Protein AF-0000000085152258 (afdb_homodimer)

Solvent-accessible surface area (backbone atoms only — not comparable to full-atom values): 51748 Å² total; per-residue (Å²): 108,70,51,58,50,49,50,51,50,52,32,49,51,28,35,50,52,9,52,48,50,44,51,45,38,35,71,75,44,50,39,68,86,58,65,85,50,62,29,62,22,34,39,37,35,38,40,37,35,32,32,31,73,56,35,52,31,38,37,38,30,48,38,70,48,59,52,85,34,23,40,61,61,49,78,46,74,54,42,90,81,42,48,78,47,75,58,85,63,27,40,33,37,39,31,68,74,43,64,43,81,42,72,36,39,39,33,35,31,31,29,50,53,77,80,75,70,75,57,75,60,72,78,78,71,52,53,76,76,70,83,62,61,72,71,49,35,53,30,51,49,49,52,39,52,55,23,58,74,75,28,85,47,53,65,50,32,48,31,42,44,36,48,46,55,68,32,86,80,35,64,46,30,50,59,49,56,76,50,12,69,80,53,71,24,65,60,43,42,50,28,26,52,34,40,72,65,66,32,44,17,28,41,31,29,26,42,61,63,82,56,69,34,79,72,41,72,74,40,73,32,36,36,35,50,49,88,78,42,76,43,35,31,33,65,87,75,41,39,80,47,68,55,62,38,40,45,39,41,39,61,65,86,58,75,56,71,46,65,44,44,45,49,74,74,43,73,39,32,26,39,42,79,44,75,36,52,33,58,55,52,19,41,44,48,19,56,71,72,61,41,72,71,36,65,69,39,52,79,70,44,58,68,76,56,30,56,38,47,48,58,56,56,44,48,45,58,30,36,46,51,48,38,46,38,37,60,45,48,55,54,51,44,63,63,75,60,49,24,43,53,52,14,54,34,20,72,69,59,35,58,68,56,33,49,51,49,47,52,50,52,40,46,51,36,51,51,50,41,54,57,48,58,73,56,63,39,39,67,66,25,45,51,37,37,38,44,36,50,47,51,52,50,51,52,51,50,31,44,51,24,44,74,70,64,36,67,66,25,68,55,63,48,60,62,48,52,53,52,48,48,50,47,38,51,50,44,50,50,39,32,72,74,69,28,65,68,50,34,52,48,17,48,48,32,19,52,51,50,11,50,52,39,31,58,51,60,66,32,60,61,53,43,39,42,38,55,78,32,58,48,45,51,36,33,52,40,25,52,33,50,53,54,17,58,54,82,70,86,26,54,49,53,48,60,68,43,40,67,67,64,55,74,108,108,69,54,55,50,50,50,51,50,53,32,49,51,26,36,50,52,9,53,49,50,45,50,46,37,34,70,74,42,50,40,69,85,58,67,85,51,62,29,62,23,34,38,37,36,39,41,37,34,32,33,32,72,56,35,50,30,38,37,38,32,48,37,70,48,59,54,86,34,24,40,62,62,48,79,46,74,54,44,90,81,44,48,78,47,75,60,87,63,26,40,34,38,38,32,69,74,44,63,42,82,43,72,36,38,39,33,33,30,30,30,51,51,77,81,78,70,72,61,75,59,73,80,78,71,53,52,75,75,70,84,63,62,71,71,50,33,54,28,51,48,49,51,42,51,54,23,58,73,75,28,83,48,54,66,51,31,49,31,44,43,34,49,46,55,68,32,86,81,35,63,48,30,49,58,48,57,75,49,13,68,81,52,71,24,66,61,44,42,50,28,26,51,33,39,72,66,67,32,48,18,26,41,32,29,25,40,62,63,82,56,70,33,80,71,38,70,75,39,72,33,35,36,34,52,51,87,78,41,78,43,35,31,34,66,89,76,44,38,80,46,68,54,62,37,41,45,38,41,40,62,66,88,58,74,56,72,45,66,44,42,46,47,74,74,44,74,40,32,25,40,41,78,45,74,35,51,33,58,57,51,19,42,44,48,20,55,71,70,60,42,72,70,38,65,68,38,52,80,71,43,59,70,77,54,30,58,40,47,49,57,55,55,46,47,45,55,30,37,47,49,47,37,45,38,38,60,46,49,55,53,50,45,65,63,75,59,50,24,42,53,50,14,53,35,20,72,69,58,35,60,68,56,32,50,50,49,45,52,50,52,42,47,51,35,51,51,50,42,53,56,47,59,72,54,63,41,40,68,66,24,46,52,36,38,38,45,35,51,47,49,52,50,51,52,52,52,31,44,50,25,44,73,70,65,36,64,67,24,67,53,65,48,60,62,48,52,54,52,50,49,49,47,37,51,49,44,51,51,40,32,71,73,68,29,66,69,52,34,52,49,17,49,49,31,20,52,51,51,12,52,52,39,30,57,50,61,66,31,60,60,52,43,39,42,39,55,77,32,59,48,45,52,37,33,52,42,24,52,31,51,54,56,16,58,53,83,71,84,26,54,50,53,47,59,67,44,40,68,67,64,54,76,108

Organism: Desulfotalea psychrophila (strain LSv54 / DSM 12343) (NCBI:txid177439)

InterPro domains:
  IPR025838 Inactive transglutaminase fused to 7 transmembrane helices [PF14400] (24-179)
  IPR025840 7 transmembrane helices usually fused to an inactive transglutaminase [PF14402] (255-500)

Radius of gyration: 39.7 Å; Cα contacts (8 Å, |Δi|>4): 1817; chains: 2; bounding box: 109×107×76 Å

Nearest PDB structures (foldseek):
  7rwb-assembly1_M  TM=5.433E-01  e=1.575E-01  Mus musculus
  4mdr-assembly1_A  TM=5.271E-01  e=7.559E-01  Homo sapiens
  6yae-assembly1_M  TM=4.315E-01  e=4.273E-01  Rattus norvegicus
  3l81-assembly1_A  TM=4.468E-01  e=6.250E-01  Homo sapiens
  6qh7-assembly1_M  TM=3.822E-01  e=4.075E-01  Rattus norvegicus

Structure (mmCIF, N/CA/C/O backbone):
data_AF-0000000085152258-model_v1
#
loop_
_entity.id
_entity.type
_entity.pdbx_description
1 polymer 'Gonadoliberin III-related protein'
#
loop_
_atom_site.group_PDB
_atom_site.id
_atom_site.type_symbol
_atom_site.label_atom_id
_atom_site.label_alt_id
_atom_site.label_comp_id
_atom_site.label_asym_id
_atom_site.label_entity_id
_atom_site.label_seq_id
_atom_site.pdbx_PDB_ins_code
_atom_site.Cartn_x
_atom_site.Cartn_y
_atom_site.Cartn_z
_atom_site.occupancy
_atom_site.B_iso_or_equiv
_atom_site.auth_seq_id
_atom_site.auth_comp_id
_atom_site.auth_asym_id
_atom_site.auth_atom_id
_atom_site.pdbx_PDB_model_num
ATOM 1 N N . MET A 1 1 ? -36.594 -30 -16.328 1 59.84 1 MET A N 1
ATOM 2 C CA . MET A 1 1 ? -35.656 -30.859 -17.031 1 59.84 1 MET A CA 1
ATOM 3 C C . MET A 1 1 ? -34.656 -30.031 -17.828 1 59.84 1 MET A C 1
ATOM 5 O O . MET A 1 1 ? -33.438 -30.281 -17.734 1 59.84 1 MET A O 1
ATOM 9 N N . LYS A 1 2 ? -35.219 -28.969 -18.453 1 76.12 2 LYS A N 1
ATOM 10 C CA . LYS A 1 2 ? -34.344 -28.125 -19.281 1 76.12 2 LYS A CA 1
ATOM 11 C C . LYS A 1 2 ? -33.375 -27.328 -18.422 1 76.12 2 LYS A C 1
ATOM 13 O O . LYS A 1 2 ? -32.188 -27.188 -18.766 1 76.12 2 LYS A O 1
ATOM 18 N N . GLN A 1 3 ? -33.906 -27 -17.281 1 83 3 GLN A N 1
ATOM 19 C CA . GLN A 1 3 ? -33.062 -26.203 -16.391 1 83 3 GLN A CA 1
ATOM 20 C C . GLN A 1 3 ? -31.969 -27.062 -15.781 1 83 3 GLN A C 1
ATOM 22 O O . GLN A 1 3 ? -30.828 -26.609 -15.625 1 83 3 GLN A O 1
ATOM 27 N N . GLN A 1 4 ? -32.25 -28.234 -15.562 1 86.06 4 GLN A N 1
ATOM 28 C CA . GLN A 1 4 ? -31.266 -29.125 -14.945 1 86.06 4 GLN A CA 1
ATOM 29 C C . GLN A 1 4 ? -30.156 -29.484 -15.93 1 86.06 4 GLN A C 1
ATOM 31 O O . GLN A 1 4 ? -28.984 -29.578 -15.547 1 86.06 4 GLN A O 1
ATOM 36 N N . ILE A 1 5 ? -30.594 -29.672 -17.125 1 89.31 5 ILE A N 1
ATOM 37 C CA . ILE A 1 5 ? -29.609 -29.984 -18.156 1 89.31 5 ILE A CA 1
ATOM 38 C C . ILE A 1 5 ? -28.688 -28.797 -18.375 1 89.31 5 ILE A C 1
ATOM 40 O O . ILE A 1 5 ? -27.484 -28.953 -18.562 1 89.31 5 ILE A O 1
ATOM 44 N N . GLN A 1 6 ? -29.328 -27.672 -18.391 1 90.06 6 GLN A N 1
ATOM 45 C CA . GLN A 1 6 ? -28.547 -26.453 -18.562 1 90.06 6 GLN A CA 1
ATOM 46 C C . GLN A 1 6 ? -27.516 -26.297 -17.438 1 90.06 6 GLN A C 1
ATOM 48 O O . GLN A 1 6 ? -26.375 -25.922 -17.688 1 90.06 6 GLN A O 1
ATOM 53 N N . ILE A 1 7 ? -27.906 -26.578 -16.25 1 92.19 7 ILE A N 1
ATOM 54 C CA . ILE A 1 7 ? -27.016 -26.484 -15.102 1 92.19 7 ILE A CA 1
ATOM 55 C C . ILE A 1 7 ? -25.875 -27.484 -15.25 1 92.19 7 ILE A C 1
ATOM 57 O O . ILE A 1 7 ? -24.703 -27.141 -15.023 1 92.19 7 ILE A O 1
ATOM 61 N N . ILE A 1 8 ? -26.188 -28.656 -15.703 1 92.38 8 ILE A N 1
ATOM 62 C CA . ILE A 1 8 ? -25.172 -29.703 -15.836 1 92.38 8 ILE A CA 1
ATOM 63 C C . ILE A 1 8 ? -24.172 -29.328 -16.922 1 92.38 8 ILE A C 1
ATOM 65 O O . ILE A 1 8 ? -22.969 -29.562 -16.766 1 92.38 8 ILE A O 1
ATOM 69 N N . VAL A 1 9 ? -24.656 -28.75 -17.938 1 93.44 9 VAL A N 1
ATOM 70 C CA . VAL A 1 9 ? -23.781 -28.344 -19.031 1 93.44 9 VAL A CA 1
ATOM 71 C C . VAL A 1 9 ? -22.859 -27.219 -18.578 1 93.44 9 VAL A C 1
ATOM 73 O O . VAL A 1 9 ? -21.656 -27.234 -18.844 1 93.44 9 VAL A O 1
ATOM 76 N N . ILE A 1 10 ? -23.469 -26.234 -17.906 1 93.88 10 ILE A N 1
ATOM 77 C CA . ILE A 1 10 ? -22.688 -25.125 -17.406 1 93.88 10 ILE A CA 1
ATOM 78 C C . ILE A 1 10 ? -21.609 -25.625 -16.453 1 93.88 10 ILE A C 1
ATOM 80 O O . ILE A 1 10 ? -20.438 -25.234 -16.562 1 93.88 10 ILE A O 1
ATOM 84 N N . VAL A 1 11 ? -21.953 -26.516 -15.578 1 95.06 11 VAL A N 1
ATOM 85 C CA . VAL A 1 11 ? -21.047 -27.062 -14.586 1 95.06 11 VAL A CA 1
ATOM 86 C C . VAL A 1 11 ? -19.938 -27.844 -15.289 1 95.06 11 VAL A C 1
ATOM 88 O O . VAL A 1 11 ? -18.75 -27.703 -14.953 1 95.06 11 VAL A O 1
ATOM 91 N N . ALA A 1 12 ? -20.312 -28.625 -16.266 1 95.94 12 ALA A N 1
ATOM 92 C CA . ALA A 1 12 ? -19.344 -29.438 -17 1 95.94 12 ALA A CA 1
ATOM 93 C C . ALA A 1 12 ? -18.344 -28.547 -17.734 1 95.94 12 ALA A C 1
ATOM 95 O O . ALA A 1 12 ? -17.141 -28.828 -17.734 1 95.94 12 ALA A O 1
ATOM 96 N N . VAL A 1 13 ? -18.875 -27.516 -18.328 1 96.25 13 VAL A N 1
ATOM 97 C CA . VAL A 1 13 ? -18.016 -26.609 -19.078 1 96.25 13 VAL A CA 1
ATOM 98 C C . VAL A 1 13 ? -17.047 -25.922 -18.125 1 96.25 13 VAL A C 1
ATOM 100 O O . VAL A 1 13 ? -15.852 -25.797 -18.438 1 96.25 13 VAL A O 1
ATOM 103 N N . LEU A 1 14 ? -17.516 -25.484 -17.016 1 96.19 14 LEU A N 1
ATOM 104 C CA . LEU A 1 14 ? -16.688 -24.781 -16.047 1 96.19 14 LEU A CA 1
ATOM 105 C C . LEU A 1 14 ? -15.594 -25.719 -15.5 1 96.19 14 LEU A C 1
ATOM 107 O O . LEU A 1 14 ? -14.438 -25.312 -15.391 1 96.19 14 LEU A O 1
ATOM 111 N N . VAL A 1 15 ? -15.938 -26.938 -15.25 1 96.81 15 VAL A N 1
ATOM 112 C CA . VAL A 1 15 ? -15 -27.906 -14.68 1 96.81 15 VAL A CA 1
ATOM 113 C C . VAL A 1 15 ? -13.945 -28.266 -15.727 1 96.81 15 VAL A C 1
ATOM 115 O O . VAL A 1 15 ? -12.75 -28.312 -15.43 1 96.81 15 VAL A O 1
ATOM 118 N N . VAL A 1 16 ? -14.383 -28.484 -16.953 1 96.56 16 VAL A N 1
ATOM 119 C CA . VAL A 1 16 ? -13.469 -28.875 -18.031 1 96.56 16 VAL A CA 1
ATOM 120 C C . VAL A 1 16 ? -12.5 -27.734 -18.328 1 96.56 16 VAL A C 1
ATOM 122 O O . VAL A 1 16 ? -11.305 -27.953 -18.5 1 96.56 16 VAL A O 1
ATOM 125 N N . LEU A 1 17 ? -13.039 -26.531 -18.297 1 95.12 17 LEU A N 1
ATOM 126 C CA . LEU A 1 17 ? -12.18 -25.391 -18.562 1 95.12 17 LEU A CA 1
ATOM 127 C C . LEU A 1 17 ? -11.219 -25.141 -17.406 1 95.12 17 LEU A C 1
ATOM 129 O O . LEU A 1 17 ? -10.031 -24.875 -17.625 1 95.12 17 LEU A O 1
ATOM 133 N N . GLY A 1 18 ? -11.695 -25.203 -16.156 1 95 18 GLY A N 1
ATOM 134 C CA . GLY A 1 18 ? -10.852 -24.984 -14.992 1 95 18 GLY A CA 1
ATOM 135 C C . GLY A 1 18 ? -9.789 -26.047 -14.812 1 95 18 GLY A C 1
ATOM 136 O O . GLY A 1 18 ? -8.602 -25.734 -14.695 1 95 18 GLY A O 1
ATOM 137 N N . VAL A 1 19 ? -10.18 -27.297 -14.852 1 95.5 19 VAL A N 1
ATOM 138 C CA . VAL A 1 19 ? -9.258 -28.422 -14.664 1 95.5 19 VAL A CA 1
ATOM 139 C C . VAL A 1 19 ? -8.359 -28.547 -15.883 1 95.5 19 VAL A C 1
ATOM 141 O O . VAL A 1 19 ? -7.164 -28.828 -15.75 1 95.5 19 VAL A O 1
ATOM 144 N N . GLY A 1 20 ? -8.914 -28.406 -17.078 1 94.19 20 GLY A N 1
ATOM 145 C CA . GLY A 1 20 ? -8.117 -28.469 -18.281 1 94.19 20 GLY A CA 1
ATOM 146 C C . GLY A 1 20 ? -7 -27.453 -18.328 1 94.19 20 GLY A C 1
ATOM 147 O O . GLY A 1 20 ? -5.859 -27.781 -18.672 1 94.19 20 GLY A O 1
ATOM 148 N N . ALA A 1 21 ? -7.352 -26.219 -17.969 1 91.5 21 ALA A N 1
ATOM 149 C CA . ALA A 1 21 ? -6.344 -25.172 -17.938 1 91.5 21 ALA A CA 1
ATOM 150 C C . ALA A 1 21 ? -5.277 -25.453 -16.891 1 91.5 21 ALA A C 1
ATOM 152 O O . ALA A 1 21 ? -4.098 -25.172 -17.094 1 91.5 21 ALA A O 1
ATOM 153 N N . THR A 1 22 ? -5.652 -25.953 -15.758 1 92.19 22 THR A N 1
ATOM 154 C CA . THR A 1 22 ? -4.723 -26.281 -14.688 1 92.19 22 THR A CA 1
ATOM 155 C C . THR A 1 22 ? -3.74 -27.359 -15.125 1 92.19 22 THR A C 1
ATOM 157 O O . THR A 1 22 ? -2.539 -27.25 -14.875 1 92.19 22 THR A O 1
ATOM 160 N N . ILE A 1 23 ? -4.258 -28.344 -15.781 1 91.88 23 ILE A N 1
ATOM 161 C CA . ILE A 1 23 ? -3.422 -29.438 -16.266 1 91.88 23 ILE A CA 1
ATOM 162 C C . ILE A 1 23 ? -2.443 -28.906 -17.312 1 91.88 23 ILE A C 1
ATOM 164 O O . ILE A 1 23 ? -1.266 -29.281 -17.312 1 91.88 23 ILE A O 1
ATOM 168 N N . TYR A 1 24 ? -2.902 -28.078 -18.141 1 85.81 24 TYR A N 1
ATOM 169 C CA . TYR A 1 24 ? -2.045 -27.484 -19.172 1 85.81 24 TYR A CA 1
ATOM 170 C C . TYR A 1 24 ? -0.911 -26.688 -18.531 1 85.81 24 TYR A C 1
ATOM 172 O O . TYR A 1 24 ? 0.246 -26.812 -18.938 1 85.81 24 TYR A O 1
ATOM 180 N N . LYS A 1 25 ? -1.236 -25.891 -17.547 1 85.88 25 LYS A N 1
ATOM 181 C CA . LYS A 1 25 ? -0.233 -25.062 -16.875 1 85.88 25 LYS A CA 1
ATOM 182 C C . LYS A 1 25 ? 0.783 -25.938 -16.141 1 85.88 25 LYS A C 1
ATOM 184 O O . LYS A 1 25 ? 1.971 -25.594 -16.094 1 85.88 25 LYS A O 1
ATOM 189 N N . HIS A 1 26 ? 0.287 -26.906 -15.555 1 85.5 26 HIS A N 1
ATOM 190 C CA . HIS A 1 26 ? 1.163 -27.781 -14.781 1 85.5 26 HIS A CA 1
ATOM 191 C C . HIS A 1 26 ? 2.107 -28.562 -15.688 1 85.5 26 HIS A C 1
ATOM 193 O O . HIS A 1 26 ? 3.307 -28.641 -15.414 1 85.5 26 HIS A O 1
ATOM 199 N N . ILE A 1 27 ? 1.617 -29.062 -16.766 1 82.56 27 ILE A N 1
ATOM 200 C CA . ILE A 1 27 ? 2.4 -29.953 -17.609 1 82.56 27 ILE A CA 1
ATOM 201 C C . ILE A 1 27 ? 3.219 -29.125 -18.609 1 82.56 27 ILE A C 1
ATOM 203 O O . ILE A 1 27 ? 4.41 -29.375 -18.797 1 82.56 27 ILE A O 1
ATOM 207 N N . GLU A 1 28 ? 2.574 -28.141 -19.219 1 76.44 28 GLU A N 1
ATOM 208 C CA . GLU A 1 28 ? 3.244 -27.406 -20.281 1 76.44 28 GLU A CA 1
ATOM 209 C C . GLU A 1 28 ? 4.074 -26.25 -19.719 1 76.44 28 GLU A C 1
ATOM 211 O O . GLU A 1 28 ? 5.172 -25.969 -20.219 1 76.44 28 GLU A O 1
ATOM 216 N N . LEU A 1 29 ? 3.549 -25.609 -18.719 1 76.25 29 LEU A N 1
ATOM 217 C CA . LEU A 1 29 ? 4.234 -24.406 -18.234 1 76.25 29 LEU A CA 1
ATOM 218 C C . LEU A 1 29 ? 5.043 -24.719 -16.984 1 76.25 29 LEU A C 1
ATOM 220 O O . LEU A 1 29 ? 5.883 -23.906 -16.578 1 76.25 29 LEU A O 1
ATOM 224 N N . GLY A 1 30 ? 4.77 -25.812 -16.328 1 75.5 30 GLY A N 1
ATOM 225 C CA . GLY A 1 30 ? 5.633 -26.266 -15.25 1 75.5 30 GLY A CA 1
ATOM 226 C C . GLY A 1 30 ? 5.242 -25.719 -13.898 1 75.5 30 GLY A C 1
ATOM 227 O O . GLY A 1 30 ? 6.059 -25.688 -12.977 1 75.5 30 GLY A O 1
ATOM 228 N N . PHE A 1 31 ? 4.043 -25.219 -13.766 1 81.94 31 PHE A N 1
ATOM 229 C CA . PHE A 1 31 ? 3.604 -24.734 -12.461 1 81.94 31 PHE A CA 1
ATOM 230 C C . PHE A 1 31 ? 3.4 -25.891 -11.5 1 81.94 31 PHE A C 1
ATOM 232 O O . PHE A 1 31 ? 2.762 -26.891 -11.844 1 81.94 31 PHE A O 1
ATOM 239 N N . PRO A 1 32 ? 3.951 -25.781 -10.305 1 83.38 32 PRO A N 1
ATOM 240 C CA . PRO A 1 32 ? 3.801 -26.875 -9.344 1 83.38 32 PRO A CA 1
ATOM 241 C C . PRO A 1 32 ? 2.412 -26.922 -8.711 1 83.38 32 PRO A C 1
ATOM 243 O O . PRO A 1 32 ? 1.816 -25.875 -8.453 1 83.38 32 PRO A O 1
ATOM 246 N N . LEU A 1 33 ? 1.928 -28.062 -8.414 1 86.25 33 LEU A N 1
ATOM 247 C CA . LEU A 1 33 ? 0.638 -28.219 -7.75 1 86.25 33 LEU A CA 1
ATOM 248 C C . LEU A 1 33 ? 0.786 -28.109 -6.234 1 86.25 33 LEU A C 1
ATOM 250 O O . LEU A 1 33 ? -0.181 -27.812 -5.531 1 86.25 33 LEU A O 1
ATOM 254 N N . LEU A 1 34 ? 1.977 -28.328 -5.766 1 83.25 34 LEU A N 1
ATOM 255 C CA . LEU A 1 34 ? 2.238 -28.266 -4.328 1 83.25 34 LEU A CA 1
ATOM 256 C C . LEU A 1 34 ? 3.084 -27.047 -3.986 1 83.25 34 LEU A C 1
ATOM 258 O O . LEU A 1 34 ? 3.971 -26.656 -4.754 1 83.25 34 LEU A O 1
ATOM 262 N N . PRO A 1 35 ? 2.691 -26.438 -2.785 1 80 35 PRO A N 1
ATOM 263 C CA . PRO A 1 35 ? 3.445 -25.234 -2.385 1 80 35 PRO A CA 1
ATOM 264 C C . PRO A 1 35 ? 4.871 -25.562 -1.943 1 80 35 PRO A C 1
ATOM 266 O O . PRO A 1 35 ? 5.141 -26.688 -1.488 1 80 35 PRO A O 1
ATOM 269 N N . GLY A 1 36 ? 5.789 -24.531 -1.918 1 67.19 36 GLY A N 1
ATOM 270 C CA . GLY A 1 36 ? 7.113 -24.609 -1.326 1 67.19 36 GLY A CA 1
ATOM 271 C C . GLY A 1 36 ? 8.148 -25.219 -2.256 1 67.19 36 GLY A C 1
ATOM 272 O O . GLY A 1 36 ? 9.297 -25.422 -1.866 1 67.19 36 GLY A O 1
ATOM 273 N N . LYS A 1 37 ? 7.668 -25.547 -3.385 1 66.81 37 LYS A N 1
ATOM 274 C CA . LYS A 1 37 ? 8.688 -26.078 -4.293 1 66.81 37 LYS A CA 1
ATOM 275 C C . LYS A 1 37 ? 9.633 -24.969 -4.758 1 66.81 37 LYS A C 1
ATOM 277 O O . LYS A 1 37 ? 9.188 -23.891 -5.152 1 66.81 37 LYS A O 1
ATOM 282 N N . LYS A 1 38 ? 10.688 -25.047 -4.129 1 63.34 38 LYS A N 1
ATOM 283 C CA . LYS A 1 38 ? 11.719 -24.094 -4.516 1 63.34 38 LYS A CA 1
ATOM 284 C C . LYS A 1 38 ? 12.617 -24.656 -5.605 1 63.34 38 LYS A C 1
ATOM 286 O O . LYS A 1 38 ? 12.75 -25.875 -5.734 1 63.34 38 LYS A O 1
ATOM 291 N N . GLU A 1 39 ? 12.867 -23.828 -6.5 1 64.75 39 GLU A N 1
ATOM 292 C CA . GLU A 1 39 ? 13.82 -24.203 -7.535 1 64.75 39 GLU A CA 1
ATOM 293 C C . GLU A 1 39 ? 15.164 -23.516 -7.332 1 64.75 39 GLU A C 1
ATOM 295 O O . GLU A 1 39 ? 15.219 -22.391 -6.82 1 64.75 39 GLU A O 1
ATOM 300 N N . MET A 1 40 ? 16.141 -24.328 -7.488 1 65.62 40 MET A N 1
ATOM 301 C CA . MET A 1 40 ? 17.484 -23.75 -7.406 1 65.62 40 MET A CA 1
ATOM 302 C C . MET A 1 40 ? 17.672 -22.703 -8.492 1 65.62 40 MET A C 1
ATOM 304 O O . MET A 1 40 ? 17.281 -22.891 -9.641 1 65.62 40 MET A O 1
ATOM 308 N N . ALA A 1 41 ? 17.906 -21.5 -7.93 1 72.31 41 ALA A N 1
ATOM 309 C CA . ALA A 1 41 ? 18.203 -20.438 -8.875 1 72.31 41 ALA A CA 1
ATOM 310 C C . ALA A 1 41 ? 19.594 -19.875 -8.648 1 72.31 41 ALA A C 1
ATOM 312 O O . ALA A 1 41 ? 20.094 -19.859 -7.52 1 72.31 41 ALA A O 1
ATOM 313 N N . TRP A 1 42 ? 20.328 -19.594 -9.812 1 76.12 42 TRP A N 1
ATOM 314 C CA . TRP A 1 42 ? 21.672 -19.016 -9.758 1 76.12 42 TRP A CA 1
ATOM 315 C C . TRP A 1 42 ? 21.672 -17.594 -10.289 1 76.12 42 TRP A C 1
ATOM 317 O O . TRP A 1 42 ? 21.109 -17.328 -11.359 1 76.12 42 TRP A O 1
ATOM 327 N N . THR A 1 43 ? 22 -16.688 -9.484 1 76.69 43 THR A N 1
ATOM 328 C CA . THR A 1 43 ? 22.219 -15.336 -9.969 1 76.69 43 THR A CA 1
ATOM 329 C C . THR A 1 43 ? 23.672 -15.164 -10.43 1 76.69 43 THR A C 1
ATOM 331 O O . THR A 1 43 ? 24.609 -15.398 -9.656 1 76.69 43 THR A O 1
ATOM 334 N N . VAL A 1 44 ? 23.859 -14.875 -11.703 1 82.19 44 VAL A N 1
ATOM 335 C CA . VAL A 1 44 ? 25.172 -14.656 -12.273 1 82.19 44 VAL A CA 1
ATOM 336 C C . VAL A 1 44 ? 25.375 -13.172 -12.578 1 82.19 44 VAL A C 1
ATOM 338 O O . VAL A 1 44 ? 24.562 -12.57 -13.281 1 82.19 44 VAL A O 1
ATOM 341 N N . GLU A 1 45 ? 26.375 -12.625 -11.977 1 81.81 45 GLU A N 1
ATOM 342 C CA . GLU A 1 45 ? 26.703 -11.227 -12.227 1 81.81 45 GLU A CA 1
ATOM 343 C C . GLU A 1 45 ? 27.984 -11.094 -13.039 1 81.81 45 GLU A C 1
ATOM 345 O O . GLU A 1 45 ? 29.016 -11.656 -12.672 1 81.81 45 GLU A O 1
ATOM 350 N N . ALA A 1 46 ? 27.875 -10.453 -14.156 1 85.25 46 ALA A N 1
ATOM 351 C CA . ALA A 1 46 ? 29.047 -10.086 -14.953 1 85.25 46 ALA A CA 1
ATOM 352 C C . ALA A 1 46 ? 29.5 -8.672 -14.617 1 85.25 46 ALA A C 1
ATOM 354 O O . ALA A 1 46 ? 28.75 -7.711 -14.781 1 85.25 46 ALA A O 1
ATOM 355 N N . THR A 1 47 ? 30.703 -8.578 -14.117 1 83.38 47 THR A N 1
ATOM 356 C CA . THR A 1 47 ? 31.297 -7.281 -13.828 1 83.38 47 THR A CA 1
ATOM 357 C C . THR A 1 47 ? 32.25 -6.875 -14.938 1 83.38 47 THR A C 1
ATOM 359 O O . THR A 1 47 ? 33.281 -7.527 -15.156 1 83.38 47 THR A O 1
ATOM 362 N N . ILE A 1 48 ? 31.922 -5.844 -15.586 1 87.44 48 ILE A N 1
ATOM 363 C CA . ILE A 1 48 ? 32.719 -5.328 -16.688 1 87.44 48 ILE A CA 1
ATOM 364 C C . ILE A 1 48 ? 33.469 -4.082 -16.219 1 87.44 48 ILE A C 1
ATOM 366 O O . ILE A 1 48 ? 32.875 -3.113 -15.766 1 87.44 48 ILE A O 1
ATOM 370 N N . SER A 1 49 ? 34.812 -4.176 -16.297 1 86.5 49 SER A N 1
ATOM 371 C CA . SER A 1 49 ? 35.656 -3.031 -15.953 1 86.5 49 SER A CA 1
ATOM 372 C C . SER A 1 49 ? 36.5 -2.584 -17.141 1 86.5 49 SER A C 1
ATOM 374 O O . SER A 1 49 ? 36.969 -3.414 -17.906 1 86.5 49 SER A O 1
ATOM 376 N N . PHE A 1 50 ? 36.531 -1.296 -17.344 1 87.62 50 PHE A N 1
ATOM 377 C CA . PHE A 1 50 ? 37.312 -0.729 -18.422 1 87.62 50 PHE A CA 1
ATOM 378 C C . PHE A 1 50 ? 37.656 0.734 -18.141 1 87.62 50 PHE A C 1
ATOM 380 O O . PHE A 1 50 ? 37.188 1.302 -17.156 1 87.62 50 PHE A O 1
ATOM 387 N N . ILE A 1 51 ? 38.531 1.189 -18.891 1 89.69 51 ILE A N 1
ATOM 388 C CA . ILE A 1 51 ? 38.906 2.596 -18.797 1 89.69 51 ILE A CA 1
ATOM 389 C C . ILE A 1 51 ? 38.406 3.35 -20.031 1 89.69 51 ILE A C 1
ATOM 391 O O . ILE A 1 51 ? 38.781 3.027 -21.156 1 89.69 51 ILE A O 1
ATOM 395 N N . ALA A 1 52 ? 37.594 4.34 -19.797 1 89.75 52 ALA A N 1
ATOM 396 C CA . ALA A 1 52 ? 37.031 5.121 -20.891 1 89.75 52 ALA A CA 1
ATOM 397 C C . ALA A 1 52 ? 37.969 6.234 -21.328 1 89.75 52 ALA A C 1
ATOM 399 O O . ALA A 1 52 ? 38.625 6.852 -20.5 1 89.75 52 ALA A O 1
ATOM 400 N N . ASP A 1 53 ? 37.969 6.562 -22.578 1 86.88 53 ASP A N 1
ATOM 401 C CA . ASP A 1 53 ? 38.906 7.48 -23.188 1 86.88 53 ASP A CA 1
ATOM 402 C C . ASP A 1 53 ? 38.375 8.906 -23.203 1 86.88 53 ASP A C 1
ATOM 404 O O . ASP A 1 53 ? 39.031 9.82 -23.688 1 86.88 53 ASP A O 1
ATOM 408 N N . GLY A 1 54 ? 37.281 9.195 -22.688 1 84.44 54 GLY A N 1
ATOM 409 C CA . GLY A 1 54 ? 36.75 10.547 -22.672 1 84.44 54 GLY A CA 1
ATOM 410 C C . GLY A 1 54 ? 35.781 10.82 -23.797 1 84.44 54 GLY A C 1
ATOM 411 O O . GLY A 1 54 ? 35.438 11.969 -24.078 1 84.44 54 GLY A O 1
ATOM 412 N N . GLY A 1 55 ? 35.438 9.906 -24.547 1 83 55 GLY A N 1
ATOM 413 C CA . GLY A 1 55 ? 34.438 10.016 -25.609 1 83 55 GLY A CA 1
ATOM 414 C C . GLY A 1 55 ? 33.281 9.047 -25.469 1 83 55 GLY A C 1
ATOM 415 O O . GLY A 1 55 ? 33 8.578 -24.359 1 83 55 GLY A O 1
ATOM 416 N N . PRO A 1 56 ? 32.594 9 -26.672 1 89 56 PRO A N 1
ATOM 417 C CA . PRO A 1 56 ? 31.516 8.023 -26.672 1 89 56 PRO A CA 1
ATOM 418 C C . PRO A 1 56 ? 32 6.59 -26.453 1 89 56 PRO A C 1
ATOM 420 O O . PRO A 1 56 ? 33.062 6.207 -26.969 1 89 56 PRO A O 1
ATOM 423 N N . VAL A 1 57 ? 31.312 5.895 -25.609 1 89.38 57 VAL A N 1
ATOM 424 C CA . VAL A 1 57 ? 31.688 4.523 -25.281 1 89.38 57 VAL A CA 1
ATOM 425 C C . VAL A 1 57 ? 30.531 3.576 -25.609 1 89.38 57 VAL A C 1
ATOM 427 O O . VAL A 1 57 ? 29.375 3.912 -25.391 1 89.38 57 VAL A O 1
ATOM 430 N N . GLN A 1 58 ? 30.859 2.484 -26.266 1 90.44 58 GLN A N 1
ATOM 431 C CA . GLN A 1 58 ? 29.906 1.398 -26.5 1 90.44 58 GLN A CA 1
ATOM 432 C C . GLN A 1 58 ? 30.484 0.061 -26.047 1 90.44 58 GLN A C 1
ATOM 434 O O . GLN A 1 58 ? 31.578 -0.323 -26.453 1 90.44 58 GLN A O 1
ATOM 439 N N . ILE A 1 59 ? 29.719 -0.482 -25.203 1 89.19 59 ILE A N 1
ATOM 440 C CA . ILE A 1 59 ? 30.141 -1.781 -24.688 1 89.19 59 ILE A CA 1
ATOM 441 C C . ILE A 1 59 ? 29.109 -2.844 -25.078 1 89.19 59 ILE A C 1
ATOM 443 O O . ILE A 1 59 ? 27.906 -2.619 -24.969 1 89.19 59 ILE A O 1
ATOM 447 N N . SER A 1 60 ? 29.609 -3.938 -25.625 1 88.56 60 SER A N 1
ATOM 448 C CA . SER A 1 60 ? 28.75 -5.062 -26 1 88.56 60 SER A CA 1
ATOM 449 C C . SER A 1 60 ? 29.25 -6.363 -25.375 1 88.56 60 SER A C 1
ATOM 451 O O . SER A 1 60 ? 30.422 -6.703 -25.484 1 88.56 60 SER A O 1
ATOM 453 N N . VAL A 1 61 ? 28.328 -7.031 -24.688 1 87.5 61 VAL A N 1
ATOM 454 C CA . VAL A 1 61 ? 28.688 -8.281 -24.031 1 87.5 61 VAL A CA 1
ATOM 455 C C . VAL A 1 61 ? 27.688 -9.367 -24.391 1 87.5 61 VAL A C 1
ATOM 457 O O . VAL A 1 61 ? 26.484 -9.094 -24.516 1 87.5 61 VAL A O 1
ATOM 460 N N . ASN A 1 62 ? 28.234 -10.539 -24.5 1 86.31 62 ASN A N 1
ATOM 461 C CA . ASN A 1 62 ? 27.344 -11.68 -24.719 1 86.31 62 ASN A CA 1
ATOM 462 C C . ASN A 1 62 ? 26.5 -11.969 -23.484 1 86.31 62 ASN A C 1
ATOM 464 O O . ASN A 1 62 ? 27 -11.914 -22.359 1 86.31 62 ASN A O 1
ATOM 468 N N . THR A 1 63 ? 25.25 -12.211 -23.719 1 84.69 63 THR A N 1
ATOM 469 C CA . THR A 1 63 ? 24.375 -12.633 -22.641 1 84.69 63 THR A CA 1
ATOM 470 C C . THR A 1 63 ? 24.312 -14.156 -22.562 1 84.69 63 THR A C 1
ATOM 472 O O . THR A 1 63 ? 24.578 -14.844 -23.547 1 84.69 63 THR A O 1
ATOM 475 N N . PRO A 1 64 ? 24.047 -14.617 -21.328 1 82.81 64 PRO A N 1
ATOM 476 C CA . PRO A 1 64 ? 23.938 -16.078 -21.234 1 82.81 64 PRO A CA 1
ATOM 477 C C . PRO A 1 64 ? 22.766 -16.625 -22.062 1 82.81 64 PRO A C 1
ATOM 479 O O . PRO A 1 64 ? 21.719 -15.984 -22.156 1 82.81 64 PRO A O 1
ATOM 482 N N . ASP A 1 65 ? 23.094 -17.734 -22.656 1 76.19 65 ASP A N 1
ATOM 483 C CA . ASP A 1 65 ? 22.094 -18.391 -23.484 1 76.19 65 ASP A CA 1
ATOM 484 C C . ASP A 1 65 ? 21.359 -19.484 -22.703 1 76.19 65 ASP A C 1
ATOM 486 O O . ASP A 1 65 ? 21.984 -20.297 -22.016 1 76.19 65 ASP A O 1
ATOM 490 N N . PRO A 1 66 ? 20.078 -19.328 -22.781 1 71.56 66 PRO A N 1
ATOM 491 C CA . PRO A 1 66 ? 19.359 -20.453 -22.188 1 71.56 66 PRO A CA 1
ATOM 492 C C . PRO A 1 66 ? 19.562 -21.766 -22.953 1 71.56 66 PRO A C 1
ATOM 494 O O . PRO A 1 66 ? 19.875 -21.734 -24.141 1 71.56 66 PRO A O 1
ATOM 497 N N . ASN A 1 67 ? 19.688 -22.828 -22.266 1 69.94 67 ASN A N 1
ATOM 498 C CA . ASN A 1 67 ? 19.719 -24.156 -22.875 1 69.94 67 ASN A CA 1
ATOM 499 C C . ASN A 1 67 ? 18.547 -25.016 -22.406 1 69.94 67 ASN A C 1
ATOM 501 O O . ASN A 1 67 ? 17.594 -24.5 -21.844 1 69.94 67 ASN A O 1
ATOM 505 N N . ASP A 1 68 ? 18.594 -26.219 -22.875 1 68.81 68 ASP A N 1
ATOM 506 C CA . ASP A 1 68 ? 17.484 -27.125 -22.562 1 68.81 68 ASP A CA 1
ATOM 507 C C . ASP A 1 68 ? 17.375 -27.359 -21.047 1 68.81 68 ASP A C 1
ATOM 509 O O . ASP A 1 68 ? 16.297 -27.625 -20.531 1 68.81 68 ASP A O 1
ATOM 513 N N . ALA A 1 69 ? 18.422 -27.203 -20.344 1 71 69 ALA A N 1
ATOM 514 C CA . ALA A 1 69 ? 18.422 -27.516 -18.922 1 71 69 ALA A CA 1
ATOM 515 C C . ALA A 1 69 ? 18.359 -26.25 -18.078 1 71 69 ALA A C 1
ATOM 517 O O . ALA A 1 69 ? 17.844 -26.281 -16.953 1 71 69 ALA A O 1
ATOM 518 N N . ILE A 1 70 ? 18.906 -25.25 -18.562 1 73.44 70 ILE A N 1
ATOM 519 C CA . ILE A 1 70 ? 19.016 -24.031 -17.766 1 73.44 70 ILE A CA 1
ATOM 520 C C . ILE A 1 70 ? 18.266 -22.891 -18.453 1 73.44 70 ILE A C 1
ATOM 522 O O . ILE A 1 70 ? 18.453 -22.656 -19.641 1 73.44 70 ILE A O 1
ATOM 526 N N . ALA A 1 71 ? 17.375 -22.344 -17.703 1 73.56 71 ALA A N 1
ATOM 527 C CA . ALA A 1 71 ? 16.688 -21.141 -18.172 1 73.56 71 ALA A CA 1
ATOM 528 C C . ALA A 1 71 ? 17.312 -19.875 -17.609 1 73.56 71 ALA A C 1
ATOM 530 O O . ALA A 1 71 ? 17.844 -19.891 -16.5 1 73.56 71 ALA A O 1
ATOM 531 N N . VAL A 1 72 ? 17.484 -18.922 -18.516 1 72.56 72 VAL A N 1
ATOM 532 C CA . VAL A 1 72 ? 18.031 -17.656 -18.062 1 72.56 72 VAL A CA 1
ATOM 533 C C . VAL A 1 72 ? 16.922 -16.625 -17.938 1 72.56 72 VAL A C 1
ATOM 535 O O . VAL A 1 72 ? 16.125 -16.438 -18.859 1 72.56 72 VAL A O 1
ATOM 538 N N . LEU A 1 73 ? 16.625 -16.203 -16.719 1 61.34 73 LEU A N 1
ATOM 539 C CA . LEU A 1 73 ? 15.484 -15.344 -16.406 1 61.34 73 LEU A CA 1
ATOM 540 C C . LEU A 1 73 ? 15.836 -13.883 -16.641 1 61.34 73 LEU A C 1
ATOM 542 O O . LEU A 1 73 ? 15.188 -13.203 -17.453 1 61.34 73 LEU A O 1
ATOM 546 N N . GLY A 1 74 ? 16.188 -13.086 -15.555 1 60.19 74 GLY A N 1
ATOM 547 C CA . GLY A 1 74 ? 16.312 -11.648 -15.352 1 60.19 74 GLY A CA 1
ATOM 548 C C . GLY A 1 74 ? 17.688 -11.117 -15.664 1 60.19 74 GLY A C 1
ATOM 549 O O . GLY A 1 74 ? 18.688 -11.789 -15.438 1 60.19 74 GLY A O 1
ATOM 550 N N . ARG A 1 75 ? 17.594 -10.211 -16.734 1 64.81 75 ARG A N 1
ATOM 551 C CA . ARG A 1 75 ? 18.828 -9.484 -17.016 1 64.81 75 ARG A CA 1
ATOM 552 C C . ARG A 1 75 ? 18.734 -8.039 -16.531 1 64.81 75 ARG A C 1
ATOM 554 O O . ARG A 1 75 ? 17.828 -7.309 -16.922 1 64.81 75 ARG A O 1
ATOM 561 N N . LYS A 1 76 ? 19.312 -7.883 -15.398 1 62.22 76 LYS A N 1
ATOM 562 C CA . LYS A 1 76 ? 19.312 -6.52 -14.875 1 62.22 76 LYS A CA 1
ATOM 563 C C . LYS A 1 76 ? 20.688 -5.867 -15.07 1 62.22 76 LYS A C 1
ATOM 565 O O . LYS A 1 76 ? 21.719 -6.504 -14.844 1 62.22 76 LYS A O 1
ATOM 570 N N . SER A 1 77 ? 20.594 -4.695 -15.695 1 69.62 77 SER A N 1
ATOM 571 C CA . SER A 1 77 ? 21.812 -3.904 -15.844 1 69.62 77 SER A CA 1
ATOM 572 C C . SER A 1 77 ? 21.891 -2.818 -14.773 1 69.62 77 SER A C 1
ATOM 574 O O . SER A 1 77 ? 20.906 -2.162 -14.469 1 69.62 77 SER A O 1
ATOM 576 N N . ILE A 1 78 ? 22.953 -2.822 -14.109 1 60.25 78 ILE A N 1
ATOM 577 C CA . ILE A 1 78 ? 23.25 -1.725 -13.195 1 60.25 78 ILE A CA 1
ATOM 578 C C . ILE A 1 78 ? 24.438 -0.936 -13.711 1 60.25 78 ILE A C 1
ATOM 580 O O . ILE A 1 78 ? 25.594 -1.34 -13.516 1 60.25 78 ILE A O 1
ATOM 584 N N . ALA A 1 79 ? 24.141 0.027 -14.523 1 66 79 ALA A N 1
ATOM 585 C CA . ALA A 1 79 ? 25.172 0.912 -15.062 1 66 79 ALA A CA 1
ATOM 586 C C . ALA A 1 79 ? 24.719 2.369 -15.016 1 66 79 ALA A C 1
ATOM 588 O O . ALA A 1 79 ? 23.875 2.795 -15.812 1 66 79 ALA A O 1
ATOM 589 N N . GLU A 1 80 ? 25.297 2.994 -14.055 1 62.31 80 GLU A N 1
ATOM 590 C CA . GLU A 1 80 ? 24.922 4.402 -13.938 1 62.31 80 GLU A CA 1
ATOM 591 C C . GLU A 1 80 ? 25.438 5.211 -15.117 1 62.31 80 GLU A C 1
ATOM 593 O O . GLU A 1 80 ? 26.609 5.102 -15.484 1 62.31 80 GLU A O 1
ATOM 598 N N . GLY A 1 81 ? 24.672 5.988 -15.812 1 67.38 81 GLY A N 1
ATOM 599 C CA . GLY A 1 81 ? 25.078 6.871 -16.891 1 67.38 81 GLY A CA 1
ATOM 600 C C . GLY A 1 81 ? 25.062 6.203 -18.25 1 67.38 81 GLY A C 1
ATOM 601 O O . GLY A 1 81 ? 25.422 6.82 -19.25 1 67.38 81 GLY A O 1
ATOM 602 N N . TYR A 1 82 ? 24.672 4.969 -18.25 1 78.62 82 TYR A N 1
ATOM 603 C CA . TYR A 1 82 ? 24.688 4.258 -19.516 1 78.62 82 TYR A CA 1
ATOM 604 C C . TYR A 1 82 ? 23.266 3.916 -19.969 1 78.62 82 TYR A C 1
ATOM 606 O O . TYR A 1 82 ? 22.406 3.637 -19.141 1 78.62 82 TYR A O 1
ATOM 614 N N . SER A 1 83 ? 23.016 4.066 -21.203 1 84.25 83 SER A N 1
ATOM 615 C CA . SER A 1 83 ? 21.797 3.51 -21.781 1 84.25 83 SER A CA 1
ATOM 616 C C . SER A 1 83 ? 21.953 2.023 -22.094 1 84.25 83 SER A C 1
ATOM 618 O O . SER A 1 83 ? 22.984 1.603 -22.625 1 84.25 83 SER A O 1
ATOM 620 N N . PHE A 1 84 ? 21 1.265 -21.688 1 82.94 84 PHE A N 1
ATOM 621 C CA . PHE A 1 84 ? 21.078 -0.185 -21.828 1 82.94 84 PHE A CA 1
ATOM 622 C C . PHE A 1 84 ? 20.078 -0.677 -22.875 1 82.94 84 PHE A C 1
ATOM 624 O O . PHE A 1 84 ? 18.922 -0.28 -22.875 1 82.94 84 PHE A O 1
ATOM 631 N N . GLU A 1 85 ? 20.641 -1.463 -23.875 1 81.25 85 GLU A N 1
ATOM 632 C CA . GLU A 1 85 ? 19.797 -2.098 -24.875 1 81.25 85 GLU A CA 1
ATOM 633 C C . GLU A 1 85 ? 20.203 -3.551 -25.109 1 81.25 85 GLU A C 1
ATOM 635 O O . GLU A 1 85 ? 21.391 -3.877 -25.078 1 81.25 85 GLU A O 1
ATOM 640 N N . ARG A 1 86 ? 19.188 -4.367 -25.266 1 79.5 86 ARG A N 1
ATOM 641 C CA . ARG A 1 86 ? 19.469 -5.754 -25.625 1 79.5 86 ARG A CA 1
ATOM 642 C C . ARG A 1 86 ? 19.312 -5.965 -27.125 1 79.5 86 ARG A C 1
ATOM 644 O O . ARG A 1 86 ? 18.281 -5.633 -27.703 1 79.5 86 ARG A O 1
ATOM 651 N N . LYS A 1 87 ? 20.328 -6.371 -27.688 1 76.81 87 LYS A N 1
ATOM 652 C CA . LYS A 1 87 ? 20.312 -6.711 -29.109 1 76.81 87 LYS A CA 1
ATOM 653 C C . LYS A 1 87 ? 20.562 -8.203 -29.328 1 76.81 87 LYS A C 1
ATOM 655 O O . LYS A 1 87 ? 21.703 -8.648 -29.375 1 76.81 87 LYS A O 1
ATOM 660 N N . GLY A 1 88 ? 19.484 -8.945 -29.375 1 72.25 88 GLY A N 1
ATOM 661 C CA . GLY A 1 88 ? 19.641 -10.383 -29.547 1 72.25 88 GLY A CA 1
ATOM 662 C C . GLY A 1 88 ? 20.234 -11.07 -28.328 1 72.25 88 GLY A C 1
ATOM 663 O O . GLY A 1 88 ? 19.672 -11.008 -27.234 1 72.25 88 GLY A O 1
ATOM 664 N N . SER A 1 89 ? 21.406 -11.648 -28.625 1 77.88 89 SER A N 1
ATOM 665 C CA . SER A 1 89 ? 22.109 -12.359 -27.562 1 77.88 89 SER A CA 1
ATOM 666 C C . SER A 1 89 ? 23.203 -11.492 -26.938 1 77.88 89 SER A C 1
ATOM 668 O O . SER A 1 89 ? 24.094 -12.008 -26.266 1 77.88 89 SER A O 1
ATOM 670 N N . ARG A 1 90 ? 23.047 -10.227 -27.188 1 84.81 90 ARG A N 1
ATOM 671 C CA . ARG A 1 90 ? 24.078 -9.344 -26.656 1 84.81 90 ARG A CA 1
ATOM 672 C C . ARG A 1 90 ? 23.453 -8.211 -25.844 1 84.81 90 ARG A C 1
ATOM 674 O O . ARG A 1 90 ? 22.359 -7.762 -26.141 1 84.81 90 ARG A O 1
ATOM 681 N N . ALA A 1 91 ? 24.078 -7.891 -24.797 1 85.88 91 ALA A N 1
ATOM 682 C CA . ALA A 1 91 ? 23.75 -6.707 -24.016 1 85.88 91 ALA A CA 1
ATOM 683 C C . ALA A 1 91 ? 24.656 -5.535 -24.391 1 85.88 91 ALA A C 1
ATOM 685 O O . ALA A 1 91 ? 25.875 -5.668 -24.422 1 85.88 91 ALA A O 1
ATOM 686 N N . VAL A 1 92 ? 24.078 -4.41 -24.75 1 88.25 92 VAL A N 1
ATOM 687 C CA . VAL A 1 92 ? 24.828 -3.262 -25.234 1 88.25 92 VAL A CA 1
ATOM 688 C C . VAL A 1 92 ? 24.578 -2.059 -24.328 1 88.25 92 VAL A C 1
ATOM 690 O O . VAL A 1 92 ? 23.438 -1.732 -24.016 1 88.25 92 VAL A O 1
ATOM 693 N N . TRP A 1 93 ? 25.609 -1.512 -23.859 1 88.25 93 TRP A N 1
ATOM 694 C CA . TRP A 1 93 ? 25.578 -0.263 -23.094 1 88.25 93 TRP A CA 1
ATOM 695 C C . TRP A 1 93 ? 26.203 0.876 -23.891 1 88.25 93 TRP A C 1
ATOM 697 O O . TRP A 1 93 ? 27.234 0.693 -24.547 1 88.25 93 TRP A O 1
ATOM 707 N N . ARG A 1 94 ? 25.578 2.098 -23.859 1 89.56 94 ARG A N 1
ATOM 708 C CA . ARG A 1 94 ? 26.078 3.27 -24.562 1 89.56 94 ARG A CA 1
ATOM 709 C C . ARG A 1 94 ? 26.078 4.5 -23.672 1 89.56 94 ARG A C 1
ATOM 711 O O . ARG A 1 94 ? 25.156 4.684 -22.859 1 89.56 94 ARG A O 1
ATOM 718 N N . ALA A 1 95 ? 27.094 5.129 -23.75 1 88.06 95 ALA A N 1
ATOM 719 C CA . ALA A 1 95 ? 27.188 6.422 -23.078 1 88.06 95 ALA A CA 1
ATOM 720 C C . ALA A 1 95 ? 27.922 7.441 -23.953 1 88.06 95 ALA A C 1
ATOM 722 O O . ALA A 1 95 ? 28.812 7.086 -24.719 1 88.06 95 ALA A O 1
ATOM 723 N N . ALA A 1 96 ? 27.484 8.68 -23.922 1 86.19 96 ALA A N 1
ATOM 724 C CA . ALA A 1 96 ? 28 9.711 -24.828 1 86.19 96 ALA A CA 1
ATOM 725 C C . ALA A 1 96 ? 29.328 10.266 -24.328 1 86.19 96 ALA A C 1
ATOM 727 O O . ALA A 1 96 ? 30.234 10.516 -25.125 1 86.19 96 ALA A O 1
ATOM 728 N N . ASP A 1 97 ? 29.438 10.484 -23.109 1 82.38 97 ASP A N 1
ATOM 729 C CA . ASP A 1 97 ? 30.641 11.109 -22.594 1 82.38 97 ASP A CA 1
ATOM 730 C C . ASP A 1 97 ? 31 10.547 -21.219 1 82.38 97 ASP A C 1
ATOM 732 O O . ASP A 1 97 ? 30.375 10.898 -20.219 1 82.38 97 ASP A O 1
ATOM 736 N N . VAL A 1 98 ? 31.953 9.57 -21.266 1 82 98 VAL A N 1
ATOM 737 C CA . VAL A 1 98 ? 32.406 8.961 -20.016 1 82 98 VAL A CA 1
ATOM 738 C C . VAL A 1 98 ? 33.938 8.891 -19.984 1 82 98 VAL A C 1
ATOM 740 O O . VAL A 1 98 ? 34.562 8.656 -21.016 1 82 98 VAL A O 1
ATOM 743 N N . SER A 1 99 ? 34.562 9.273 -18.859 1 86.12 99 SER A N 1
ATOM 744 C CA . SER A 1 99 ? 36 9.211 -18.719 1 86.12 99 SER A CA 1
ATOM 745 C C . SER A 1 99 ? 36.406 8.508 -17.438 1 86.12 99 SER A C 1
ATOM 747 O O . SER A 1 99 ? 35.656 8.523 -16.453 1 86.12 99 SER A O 1
ATOM 749 N N . GLY A 1 100 ? 37.562 7.777 -17.562 1 83.31 100 GLY A N 1
ATOM 750 C CA . GLY A 1 100 ? 38.094 7.141 -16.375 1 83.31 100 GLY A CA 1
ATOM 751 C C . GLY A 1 100 ? 37.656 5.703 -16.203 1 83.31 100 GLY A C 1
ATOM 752 O O . GLY A 1 100 ? 37.188 5.07 -17.172 1 83.31 100 GLY A O 1
ATOM 753 N N . ARG A 1 101 ? 37.938 5.188 -15.039 1 83 101 ARG A N 1
ATOM 754 C CA . ARG A 1 101 ? 37.625 3.797 -14.734 1 83 101 ARG A CA 1
ATOM 755 C C . ARG A 1 101 ? 36.125 3.604 -14.586 1 83 101 ARG A C 1
ATOM 757 O O . ARG A 1 101 ? 35.469 4.336 -13.844 1 83 101 ARG A O 1
ATOM 764 N N . GLN A 1 102 ? 35.656 2.75 -15.453 1 82.62 102 GLN A N 1
ATOM 765 C CA . GLN A 1 102 ? 34.219 2.461 -15.445 1 82.62 102 GLN A CA 1
ATOM 766 C C . GLN A 1 102 ? 33.969 1.022 -15.008 1 82.62 102 GLN A C 1
ATOM 768 O O . GLN A 1 102 ? 34.781 0.138 -15.227 1 82.62 102 GLN A O 1
ATOM 773 N N . LYS A 1 103 ? 32.906 0.859 -14.312 1 81.12 103 LYS A N 1
ATOM 774 C CA . LYS A 1 103 ? 32.438 -0.478 -13.93 1 81.12 103 LYS A CA 1
ATOM 775 C C . LYS A 1 103 ? 30.969 -0.67 -14.219 1 81.12 103 LYS A C 1
ATOM 777 O O . LYS A 1 103 ? 30.141 0.181 -13.875 1 81.12 103 LYS A O 1
ATOM 782 N N . ILE A 1 104 ? 30.625 -1.7 -14.969 1 82.56 104 ILE A N 1
ATOM 783 C CA . ILE A 1 104 ? 29.25 -2.047 -15.305 1 82.56 104 ILE A CA 1
ATOM 784 C C . ILE A 1 104 ? 28.906 -3.434 -14.758 1 82.56 104 ILE A C 1
ATOM 786 O O . ILE A 1 104 ? 29.719 -4.355 -14.852 1 82.56 104 ILE A O 1
ATOM 790 N N . PHE A 1 105 ? 27.812 -3.494 -14.188 1 78.25 105 PHE A N 1
ATOM 791 C CA . PHE A 1 105 ? 27.359 -4.777 -13.664 1 78.25 105 PHE A CA 1
ATOM 792 C C . PHE A 1 105 ? 26.172 -5.293 -14.453 1 78.25 105 PHE A C 1
ATOM 794 O O . PHE A 1 105 ? 25.234 -4.539 -14.75 1 78.25 105 PHE A O 1
ATOM 801 N N . PHE A 1 106 ? 26.203 -6.504 -14.891 1 83.5 106 PHE A N 1
ATOM 802 C CA . PHE A 1 106 ? 25.109 -7.188 -15.586 1 83.5 106 PHE A CA 1
ATOM 803 C C . PHE A 1 106 ? 24.703 -8.453 -14.844 1 83.5 106 PHE A C 1
ATOM 805 O O . PHE A 1 106 ? 25.516 -9.375 -14.688 1 83.5 106 PHE A O 1
ATOM 812 N N . ARG A 1 107 ? 23.516 -8.438 -14.367 1 77.06 107 ARG A N 1
ATOM 813 C CA . ARG A 1 107 ? 23.047 -9.555 -13.547 1 77.06 107 ARG A CA 1
ATOM 814 C C . ARG A 1 107 ? 21.984 -10.367 -14.281 1 77.06 107 ARG A C 1
ATOM 816 O O . ARG A 1 107 ? 21.078 -9.812 -14.883 1 77.06 107 ARG A O 1
ATOM 823 N N . SER A 1 108 ? 22.219 -11.664 -14.32 1 79.88 108 SER A N 1
ATOM 824 C CA . SER A 1 108 ? 21.266 -12.609 -14.898 1 79.88 108 SER A CA 1
ATOM 825 C C . SER A 1 108 ? 20.922 -13.711 -13.898 1 79.88 108 SER A C 1
ATOM 827 O O . SER A 1 108 ? 21.766 -14.156 -13.133 1 79.88 108 SER A O 1
ATOM 829 N N . THR A 1 109 ? 19.734 -14.047 -13.797 1 75.88 109 THR A N 1
ATOM 830 C CA . THR A 1 109 ? 19.297 -15.141 -12.938 1 75.88 109 THR A CA 1
ATOM 831 C C . THR A 1 109 ? 18.953 -16.375 -13.766 1 75.88 109 THR A C 1
ATOM 833 O O . THR A 1 109 ? 18.188 -16.297 -14.734 1 75.88 109 THR A O 1
ATOM 836 N N . ALA A 1 110 ? 19.75 -17.438 -13.477 1 77.38 110 ALA A N 1
ATOM 837 C CA . ALA A 1 110 ? 19.531 -18.703 -14.156 1 77.38 110 ALA A CA 1
ATOM 838 C C . ALA A 1 110 ? 18.906 -19.75 -13.227 1 77.38 110 ALA A C 1
ATOM 840 O O . ALA A 1 110 ? 19.141 -19.703 -12.016 1 77.38 110 ALA A O 1
ATOM 841 N N . TYR A 1 111 ? 18.062 -20.578 -13.703 1 75.81 111 TYR A N 1
ATOM 842 C CA . TYR A 1 111 ? 17.484 -21.641 -12.891 1 75.81 111 TYR A CA 1
ATOM 843 C C . TYR A 1 111 ? 17.312 -22.922 -13.703 1 75.81 111 TYR A C 1
ATOM 845 O O . TYR A 1 111 ? 17.219 -22.875 -14.93 1 75.81 111 TYR A O 1
ATOM 853 N N . ARG A 1 112 ? 17.469 -24 -12.93 1 71.5 112 ARG A N 1
ATOM 854 C CA . ARG A 1 112 ? 17.328 -25.312 -13.57 1 71.5 112 ARG A CA 1
ATOM 855 C C . ARG A 1 112 ? 15.867 -25.562 -13.945 1 71.5 112 ARG A C 1
ATOM 857 O O . ARG A 1 112 ? 14.961 -25.391 -13.125 1 71.5 112 ARG A O 1
ATOM 864 N N . ARG A 1 113 ? 15.797 -25.781 -15.156 1 63.72 113 ARG A N 1
ATOM 865 C CA . ARG A 1 113 ? 14.461 -26.109 -15.641 1 63.72 113 ARG A CA 1
ATOM 866 C C . ARG A 1 113 ? 13.977 -27.438 -15.047 1 63.72 113 ARG A C 1
ATOM 868 O O . ARG A 1 113 ? 14.734 -28.406 -14.961 1 63.72 113 ARG A O 1
ATOM 875 N N . SER A 1 114 ? 13.094 -27.406 -14.117 1 55.19 114 SER A N 1
ATOM 876 C CA . SER A 1 114 ? 12.641 -28.672 -13.555 1 55.19 114 SER A CA 1
ATOM 877 C C . SER A 1 114 ? 12.352 -29.688 -14.648 1 55.19 114 SER A C 1
ATOM 879 O O . SER A 1 114 ? 12.82 -30.828 -14.594 1 55.19 114 SER A O 1
ATOM 881 N N . ASP A 1 115 ? 10.906 -29.875 -14.945 1 47.81 115 ASP A N 1
ATOM 882 C CA . ASP A 1 115 ? 10.367 -31.031 -15.633 1 47.81 115 ASP A CA 1
ATOM 883 C C . ASP A 1 115 ? 10.945 -31.156 -17.047 1 47.81 115 ASP A C 1
ATOM 885 O O . ASP A 1 115 ? 11.422 -30.172 -17.609 1 47.81 115 ASP A O 1
ATOM 889 N N . GLY A 1 116 ? 10.977 -32.531 -17.562 1 44 116 GLY A N 1
ATOM 890 C CA . GLY A 1 116 ? 11.148 -33.375 -18.734 1 44 116 GLY A CA 1
ATOM 891 C C . GLY A 1 116 ? 10.695 -32.719 -20.031 1 44 116 GLY A C 1
ATOM 892 O O . GLY A 1 116 ? 10.398 -33.406 -21 1 44 116 GLY A O 1
ATOM 893 N N . GLY A 1 117 ? 10.039 -31.594 -19.891 1 42.62 117 GLY A N 1
ATOM 894 C CA . GLY A 1 117 ? 9.586 -31.5 -21.266 1 42.62 117 GLY A CA 1
ATOM 895 C C . GLY A 1 117 ? 10.727 -31.5 -22.266 1 42.62 117 GLY A C 1
ATOM 896 O O . GLY A 1 117 ? 11.805 -30.984 -21.984 1 42.62 117 GLY A O 1
ATOM 897 N N . GLU A 1 118 ? 10.742 -32.5 -22.953 1 43.12 118 GLU A N 1
ATOM 898 C CA . GLU A 1 118 ? 11.602 -32.781 -24.094 1 43.12 118 GLU A CA 1
ATOM 899 C C . GLU A 1 118 ? 11.859 -31.531 -24.938 1 43.12 118 GLU A C 1
ATOM 901 O O . GLU A 1 118 ? 11.078 -31.203 -25.828 1 43.12 118 GLU A O 1
ATOM 906 N N . VAL A 1 119 ? 12.102 -30.422 -24.359 1 47.19 119 VAL A N 1
ATOM 907 C CA . VAL A 1 119 ? 12.484 -29.453 -25.375 1 47.19 119 VAL A CA 1
ATOM 908 C C . VAL A 1 119 ? 13.5 -30.062 -26.312 1 47.19 119 VAL A C 1
ATOM 910 O O . VAL A 1 119 ? 14.477 -30.688 -25.875 1 47.19 119 VAL A O 1
ATOM 913 N N . SER A 1 120 ? 13.031 -30.297 -27.469 1 49.25 120 SER A N 1
ATOM 914 C CA . SER A 1 120 ? 13.875 -30.797 -28.547 1 49.25 120 SER A CA 1
ATOM 915 C C . SER A 1 120 ? 15.227 -30.078 -28.562 1 49.25 120 SER A C 1
ATOM 917 O O . SER A 1 120 ? 15.289 -28.859 -28.656 1 49.25 120 SER A O 1
ATOM 919 N N . GLN A 1 121 ? 16.094 -30.734 -27.906 1 56.88 121 GLN A N 1
ATOM 920 C CA . GLN A 1 121 ? 17.469 -30.25 -28 1 56.88 121 GLN A CA 1
ATOM 921 C C . GLN A 1 121 ? 17.859 -29.938 -29.438 1 56.88 121 GLN A C 1
ATOM 923 O O . GLN A 1 121 ? 17.688 -30.781 -30.328 1 56.88 121 GLN A O 1
ATOM 928 N N . LYS A 1 122 ? 17.891 -28.781 -29.812 1 60.97 122 LYS A N 1
ATOM 929 C CA . LYS A 1 122 ? 18.344 -28.406 -31.141 1 60.97 122 LYS A CA 1
ATOM 930 C C . LYS A 1 122 ? 19.703 -29.016 -31.453 1 60.97 122 LYS A C 1
ATOM 932 O O . LYS A 1 122 ? 20.578 -29.078 -30.594 1 60.97 122 LYS A O 1
ATOM 937 N N . GLU A 1 123 ? 19.703 -29.609 -32.531 1 69.94 123 GLU A N 1
ATOM 938 C CA . GLU A 1 123 ? 20.969 -30.156 -33.031 1 69.94 123 GLU A CA 1
ATOM 939 C C . GLU A 1 123 ? 22.062 -29.109 -33.031 1 69.94 123 GLU A C 1
ATOM 941 O O . GLU A 1 123 ? 21.812 -27.938 -33.312 1 69.94 123 GLU A O 1
ATOM 946 N N . ILE A 1 124 ? 23.234 -29.531 -32.594 1 76.75 124 ILE A N 1
ATOM 947 C CA . ILE A 1 124 ? 24.344 -28.594 -32.531 1 76.75 124 ILE A CA 1
ATOM 948 C C . ILE A 1 124 ? 24.906 -28.359 -33.906 1 76.75 124 ILE A C 1
ATOM 950 O O . ILE A 1 124 ? 24.984 -29.281 -34.719 1 76.75 124 ILE A O 1
ATOM 954 N N . GLU A 1 125 ? 25.047 -27.203 -34.25 1 75.81 125 GLU A N 1
ATOM 955 C CA . GLU A 1 125 ? 25.781 -26.875 -35.469 1 75.81 125 GLU A CA 1
ATOM 956 C C . GLU A 1 125 ? 27.297 -27.047 -35.25 1 75.81 125 GLU A C 1
ATOM 958 O O . GLU A 1 125 ? 27.891 -26.359 -34.406 1 75.81 125 GLU A O 1
ATOM 963 N N . PRO A 1 126 ? 27.844 -28 -35.938 1 78.31 126 PRO A N 1
ATOM 964 C CA . PRO A 1 126 ? 29.266 -28.25 -35.719 1 78.31 126 PRO A CA 1
ATOM 965 C C . PRO A 1 126 ? 30.141 -27.047 -36.031 1 78.31 126 PRO A C 1
ATOM 967 O O . PRO A 1 126 ? 29.766 -26.219 -36.875 1 78.31 126 PRO A O 1
ATOM 970 N N . ALA A 1 127 ? 31.188 -26.953 -35.25 1 75.12 127 ALA A N 1
ATOM 971 C CA . ALA A 1 127 ? 32.188 -25.922 -35.531 1 75.12 127 ALA A CA 1
ATOM 972 C C . ALA A 1 127 ? 32.781 -26.125 -36.906 1 75.12 127 ALA A C 1
ATOM 974 O O . ALA A 1 127 ? 32.75 -27.219 -37.469 1 75.12 127 ALA A O 1
ATOM 975 N N . ALA A 1 128 ? 33.281 -25.094 -37.5 1 66.69 128 ALA A N 1
ATOM 976 C CA . ALA A 1 128 ? 33.906 -25.156 -38.812 1 66.69 128 ALA A CA 1
ATOM 977 C C . ALA A 1 128 ? 35.062 -26.125 -38.844 1 66.69 128 ALA A C 1
ATOM 979 O O . ALA A 1 128 ? 35.844 -26.203 -37.875 1 66.69 128 ALA A O 1
ATOM 980 N N . VAL A 1 129 ? 35.125 -26.938 -39.812 1 72.19 129 VAL A N 1
ATOM 981 C CA . VAL A 1 129 ? 36.188 -27.922 -40 1 72.19 129 VAL A CA 1
ATOM 982 C C . VAL A 1 129 ? 37.5 -27.219 -40.344 1 72.19 129 VAL A C 1
ATOM 984 O O . VAL A 1 129 ? 37.531 -26.375 -41.25 1 72.19 129 VAL A O 1
ATOM 987 N N . ILE A 1 130 ? 38.438 -27.375 -39.5 1 76.88 130 ILE A N 1
ATOM 988 C CA . ILE A 1 130 ? 39.781 -26.859 -39.781 1 76.88 130 ILE A CA 1
ATOM 989 C C . ILE A 1 130 ? 40.469 -27.734 -40.844 1 76.88 130 ILE A C 1
ATOM 991 O O . ILE A 1 130 ? 40.438 -28.969 -40.75 1 76.88 130 ILE A O 1
ATOM 995 N N . ILE A 1 131 ? 40.938 -27.109 -41.938 1 79.38 131 ILE A N 1
ATOM 996 C CA . ILE A 1 131 ? 41.688 -27.812 -42.969 1 79.38 131 ILE A CA 1
ATOM 997 C C . ILE A 1 131 ? 43.188 -27.844 -42.594 1 79.38 131 ILE A C 1
ATOM 999 O O . ILE A 1 131 ? 43.812 -26.797 -42.5 1 79.38 131 ILE A O 1
ATOM 1003 N N . PHE A 1 132 ? 43.656 -29.047 -42.219 1 83.56 132 PHE A N 1
ATOM 1004 C CA . PHE A 1 132 ? 45.031 -29.219 -41.875 1 83.56 132 PHE A CA 1
ATOM 1005 C C . PHE A 1 132 ? 45.906 -29.391 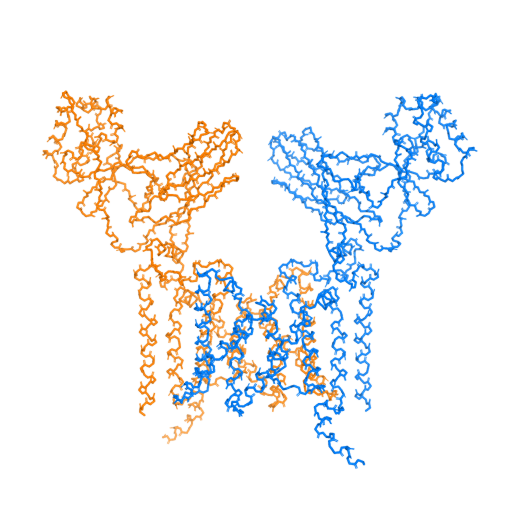-43.156 1 83.56 132 PHE A C 1
ATOM 1007 O O . PHE A 1 132 ? 45.406 -29.812 -44.188 1 83.56 132 PHE A O 1
ATOM 1014 N N . SER A 1 133 ? 47.125 -28.875 -43.125 1 82.75 133 SER A N 1
ATOM 1015 C CA . SER A 1 133 ? 48 -29.062 -44.25 1 82.75 133 SER A CA 1
ATOM 1016 C C . SER A 1 133 ? 49.312 -29.734 -43.844 1 82.75 133 SER A C 1
ATOM 1018 O O . SER A 1 133 ? 49.719 -29.625 -42.688 1 82.75 133 SER A O 1
ATOM 1020 N N . GLY A 1 134 ? 49.812 -30.594 -44.719 1 86.06 134 GLY A N 1
ATOM 1021 C CA . GLY A 1 134 ? 51.125 -31.188 -44.562 1 86.06 134 GLY A CA 1
ATOM 1022 C C . GLY A 1 134 ? 51.219 -32.156 -43.375 1 86.06 134 GLY A C 1
ATOM 1023 O O . GLY A 1 134 ? 50.406 -33.062 -43.281 1 86.06 134 GLY A O 1
ATOM 1024 N N . ALA A 1 135 ? 52.188 -31.875 -42.531 1 87.81 135 ALA A N 1
ATOM 1025 C CA . ALA A 1 135 ? 52.5 -32.719 -41.375 1 87.81 135 ALA A CA 1
ATOM 1026 C C . ALA A 1 135 ? 51.344 -32.719 -40.375 1 87.81 135 ALA A C 1
ATOM 1028 O O . ALA A 1 135 ? 51.094 -33.719 -39.719 1 87.81 135 ALA A O 1
ATOM 1029 N N . HIS A 1 136 ? 50.656 -31.656 -40.375 1 90.81 136 HIS A N 1
ATOM 1030 C CA . HIS A 1 136 ? 49.562 -31.516 -39.438 1 90.81 136 HIS A CA 1
ATOM 1031 C C . HIS A 1 136 ? 48.375 -32.406 -39.812 1 90.81 136 HIS A C 1
ATOM 1033 O O . HIS A 1 136 ? 47.688 -32.938 -38.969 1 90.81 136 HIS A O 1
ATOM 1039 N N . GLU A 1 137 ? 48.156 -32.562 -41.094 1 91.38 137 GLU A N 1
ATOM 1040 C CA . GLU A 1 137 ? 47.062 -33.406 -41.594 1 91.38 137 GLU A CA 1
ATOM 1041 C C . GLU A 1 137 ? 47.312 -34.875 -41.25 1 91.38 137 GLU A C 1
ATOM 1043 O O . GLU A 1 137 ? 46.406 -35.562 -40.812 1 91.38 137 GLU A O 1
ATOM 1048 N N . VAL A 1 138 ? 48.562 -35.25 -41.406 1 91.81 138 VAL A N 1
ATOM 1049 C CA . VAL A 1 138 ? 48.938 -36.625 -41.125 1 91.81 138 VAL A CA 1
ATOM 1050 C C . VAL A 1 138 ? 48.75 -36.906 -39.625 1 91.81 138 VAL A C 1
ATOM 1052 O O . VAL A 1 138 ? 48.219 -37.938 -39.219 1 91.81 138 VAL A O 1
ATOM 1055 N N . ALA A 1 139 ? 49.219 -35.969 -38.844 1 92.56 139 ALA A N 1
ATOM 1056 C CA . ALA A 1 139 ? 49.125 -36.125 -37.406 1 92.56 139 ALA A CA 1
ATOM 1057 C C . ALA A 1 139 ? 47.656 -36.188 -36.969 1 92.56 139 ALA A C 1
ATOM 1059 O O . ALA A 1 139 ? 47.281 -37.031 -36.125 1 92.56 139 ALA A O 1
ATOM 1060 N N . ALA A 1 140 ? 46.844 -35.375 -37.562 1 92.94 140 ALA A N 1
ATOM 1061 C CA . ALA A 1 140 ? 45.438 -35.375 -37.25 1 92.94 140 ALA A CA 1
ATOM 1062 C C . ALA A 1 140 ? 44.781 -36.688 -37.625 1 92.94 140 ALA A C 1
ATOM 1064 O O . ALA A 1 140 ? 43.969 -37.25 -36.875 1 92.94 140 ALA A O 1
ATOM 1065 N N . ASP A 1 141 ? 45.125 -37.188 -38.812 1 92.88 141 ASP A N 1
ATOM 1066 C CA . ASP A 1 141 ? 44.562 -38.438 -39.312 1 92.88 141 ASP A CA 1
ATOM 1067 C C . ASP A 1 141 ? 44.969 -39.594 -38.406 1 92.88 141 ASP A C 1
ATOM 1069 O O . ASP A 1 141 ? 44.188 -40.5 -38.156 1 92.88 141 ASP A O 1
ATOM 1073 N N . HIS A 1 142 ? 46.188 -39.469 -37.969 1 93.38 142 HIS A N 1
ATOM 1074 C CA . HIS A 1 142 ? 46.656 -40.562 -37.094 1 93.38 142 HIS A CA 1
ATOM 1075 C C . HIS A 1 142 ? 45.875 -40.625 -35.812 1 93.38 142 HIS A C 1
ATOM 1077 O O . HIS A 1 142 ? 45.438 -41.688 -35.375 1 93.38 142 HIS A O 1
ATOM 1083 N N . ILE A 1 143 ? 45.688 -39.5 -35.25 1 93.38 143 ILE A N 1
ATOM 1084 C CA . ILE A 1 143 ? 44.969 -39.438 -33.969 1 93.38 143 ILE A CA 1
ATOM 1085 C C . ILE A 1 143 ? 43.531 -39.938 -34.188 1 93.38 143 ILE A C 1
ATOM 1087 O O . ILE A 1 143 ? 43.031 -40.719 -33.375 1 93.38 143 ILE A O 1
ATOM 1091 N N . VAL A 1 144 ? 42.938 -39.531 -35.25 1 94.06 144 VAL A N 1
ATOM 1092 C CA . VAL A 1 144 ? 41.531 -39.844 -35.531 1 94.06 144 VAL A CA 1
ATOM 1093 C C . VAL A 1 144 ? 41.406 -41.344 -35.844 1 94.06 144 VAL A C 1
ATOM 1095 O O . VAL A 1 144 ? 40.5 -42 -35.344 1 94.06 144 VAL A O 1
ATOM 1098 N N . THR A 1 145 ? 42.344 -41.875 -36.656 1 93.62 145 THR A N 1
ATOM 1099 C CA . THR A 1 145 ? 42.281 -43.281 -37.031 1 93.62 145 THR A CA 1
ATOM 1100 C C . THR A 1 145 ? 42.531 -44.156 -35.812 1 93.62 145 THR A C 1
ATOM 1102 O O . THR A 1 145 ? 41.875 -45.219 -35.688 1 93.62 145 THR A O 1
ATOM 1105 N N . GLU A 1 146 ? 43.406 -43.719 -35.031 1 93.12 146 GLU A N 1
ATOM 1106 C CA . GLU A 1 146 ? 43.656 -44.5 -33.812 1 93.12 146 GLU A CA 1
ATOM 1107 C C . GLU A 1 146 ? 42.438 -44.531 -32.906 1 93.12 146 GLU A C 1
ATOM 1109 O O . GLU A 1 146 ? 42.125 -45.594 -32.344 1 93.12 146 GLU A O 1
ATOM 1114 N N . ALA A 1 147 ? 41.812 -43.469 -32.781 1 93.62 147 ALA A N 1
ATOM 1115 C CA . ALA A 1 147 ? 40.625 -43.406 -31.938 1 93.62 147 ALA A CA 1
ATOM 1116 C C . ALA A 1 147 ? 39.469 -44.219 -32.531 1 93.62 147 ALA A C 1
ATOM 1118 O O . ALA A 1 147 ? 38.75 -44.906 -31.812 1 93.62 147 ALA A O 1
ATOM 1119 N N . LEU A 1 148 ? 39.281 -44.125 -33.844 1 92.94 148 LEU A N 1
ATOM 1120 C CA . LEU A 1 148 ? 38.219 -44.875 -34.531 1 92.94 148 LEU A CA 1
ATOM 1121 C C . LEU A 1 148 ? 38.438 -46.375 -34.406 1 92.94 148 LEU A C 1
ATOM 1123 O O . LEU A 1 148 ? 37.5 -47.125 -34.438 1 92.94 148 LEU A O 1
ATOM 1127 N N . GLY A 1 149 ? 39.656 -46.781 -34.281 1 91.94 149 GLY A N 1
ATOM 1128 C CA . GLY A 1 149 ? 39.969 -48.188 -34.125 1 91.94 149 GLY A CA 1
ATOM 1129 C C . GLY A 1 149 ? 39.625 -48.75 -32.719 1 91.94 149 GLY A C 1
ATOM 1130 O O . GLY A 1 149 ? 39.375 -49.938 -32.562 1 91.94 149 GLY A O 1
ATOM 1131 N N . LYS A 1 150 ? 39.562 -47.844 -31.75 1 90.25 150 LYS A N 1
ATOM 1132 C CA . LYS A 1 150 ? 39.406 -48.281 -30.375 1 90.25 150 LYS A CA 1
ATOM 1133 C C . LYS A 1 150 ? 37.969 -48.062 -29.891 1 90.25 150 LYS A C 1
ATOM 1135 O O . LYS A 1 150 ? 37.5 -48.812 -29.031 1 90.25 150 LYS A O 1
ATOM 1140 N N . GLU A 1 151 ? 37.375 -47.062 -30.438 1 89.88 151 GLU A N 1
ATOM 1141 C CA . GLU A 1 151 ? 36.094 -46.688 -29.922 1 89.88 151 GLU A CA 1
ATOM 1142 C C . GLU A 1 151 ? 35.062 -46.562 -31.047 1 89.88 151 GLU A C 1
ATOM 1144 O O . GLU A 1 151 ? 35.406 -46.125 -32.156 1 89.88 151 GLU A O 1
ATOM 1149 N N . THR A 1 152 ? 33.781 -46.875 -30.719 1 87.31 152 THR A N 1
ATOM 1150 C CA . THR A 1 152 ? 32.719 -46.781 -31.719 1 87.31 152 THR A CA 1
ATOM 1151 C C . THR A 1 152 ? 31.672 -45.781 -31.297 1 87.31 152 THR A C 1
ATOM 1153 O O . THR A 1 152 ? 31 -45.188 -32.156 1 87.31 152 THR A O 1
ATOM 1156 N N . SER A 1 153 ? 31.562 -45.594 -30.062 1 90.5 153 SER A N 1
ATOM 1157 C CA . SER A 1 153 ? 30.547 -44.688 -29.578 1 90.5 153 SER A CA 1
ATOM 1158 C C . SER A 1 153 ? 31.031 -43.219 -29.703 1 90.5 153 SER A C 1
ATOM 1160 O O . SER A 1 153 ? 32.219 -42.969 -29.672 1 90.5 153 SER A O 1
ATOM 1162 N N . GLU A 1 154 ? 30.109 -42.312 -29.922 1 91.75 154 GLU A N 1
ATOM 1163 C CA . GLU A 1 154 ? 30.453 -40.906 -30.047 1 91.75 154 GLU A CA 1
ATOM 1164 C C . GLU A 1 154 ? 31.172 -40.406 -28.797 1 91.75 154 GLU A C 1
ATOM 1166 O O . GLU A 1 154 ? 32.188 -39.688 -28.906 1 91.75 154 GLU A O 1
ATOM 1171 N N . LEU A 1 155 ? 30.672 -40.719 -27.719 1 91.38 155 LEU A N 1
ATOM 1172 C CA . LEU A 1 155 ? 31.297 -40.281 -26.469 1 91.38 155 LEU A CA 1
ATOM 1173 C C . LEU A 1 155 ? 32.688 -40.938 -26.312 1 91.38 155 LEU A C 1
ATOM 1175 O O . LEU A 1 155 ? 33.625 -40.281 -25.875 1 91.38 155 LEU A O 1
ATOM 1179 N N . GLY A 1 156 ? 32.719 -42.219 -26.609 1 92.25 156 GLY A N 1
ATOM 1180 C CA . GLY A 1 156 ? 34 -42.906 -26.531 1 92.25 156 GLY A CA 1
ATOM 1181 C C . GLY A 1 156 ? 35.031 -42.312 -27.453 1 92.25 156 GLY A C 1
ATOM 1182 O O . GLY A 1 156 ? 36.188 -42.156 -27.062 1 92.25 156 GLY A O 1
ATOM 1183 N N . LEU A 1 157 ? 34.625 -42 -28.656 1 93.25 157 LEU A N 1
ATOM 1184 C CA . LEU A 1 157 ? 35.531 -41.375 -29.609 1 93.25 157 LEU A CA 1
ATOM 1185 C C . LEU A 1 157 ? 36.031 -40.031 -29.109 1 93.25 157 LEU A C 1
ATOM 1187 O O . LEU A 1 157 ? 37.188 -39.719 -29.219 1 93.25 157 LEU A O 1
ATOM 1191 N N . ALA A 1 158 ? 35.094 -39.281 -28.562 1 94.31 158 ALA A N 1
ATOM 1192 C CA . ALA A 1 158 ? 35.438 -37.938 -28.047 1 94.31 158 ALA A CA 1
ATOM 1193 C C . ALA A 1 158 ? 36.469 -38.062 -26.922 1 94.31 158 ALA A C 1
ATOM 1195 O O . ALA A 1 158 ? 37.469 -37.344 -26.906 1 94.31 158 ALA A O 1
ATOM 1196 N N . ARG A 1 159 ? 36.25 -38.906 -26.062 1 93.12 159 ARG A N 1
ATOM 1197 C CA . ARG A 1 159 ? 37.188 -39.094 -24.938 1 93.12 159 ARG A CA 1
ATOM 1198 C C . ARG A 1 159 ? 38.562 -39.562 -25.422 1 93.12 159 ARG A C 1
ATOM 1200 O O . ARG A 1 159 ? 39.594 -39.094 -24.953 1 93.12 159 ARG A O 1
ATOM 1207 N N . ALA A 1 160 ? 38.531 -40.469 -26.375 1 93.56 160 ALA A N 1
ATOM 1208 C CA . ALA A 1 160 ? 39.781 -41.031 -26.891 1 93.56 160 ALA A CA 1
ATOM 1209 C C . ALA A 1 160 ? 40.625 -39.938 -27.547 1 93.56 160 ALA A C 1
ATOM 1211 O O . ALA A 1 160 ? 41.812 -39.844 -27.328 1 93.56 160 ALA A O 1
ATOM 1212 N N . ILE A 1 161 ? 39.938 -39.125 -28.312 1 93.88 161 ILE A N 1
ATOM 1213 C CA . ILE A 1 161 ? 40.625 -38.062 -29.016 1 93.88 161 ILE A CA 1
ATOM 1214 C C . ILE A 1 161 ? 41.188 -37.062 -28 1 93.88 161 ILE A C 1
ATOM 1216 O O . ILE A 1 161 ? 42.344 -36.625 -28.109 1 93.88 161 ILE A O 1
ATOM 1220 N N . LEU A 1 162 ? 40.406 -36.719 -27.016 1 94.31 162 LEU A N 1
ATOM 1221 C CA . LEU A 1 162 ? 40.812 -35.75 -26.031 1 94.31 162 LEU A CA 1
ATOM 1222 C C . LEU A 1 162 ? 41.938 -36.281 -25.156 1 94.31 162 LEU A C 1
ATOM 1224 O O . LEU A 1 162 ? 42.875 -35.562 -24.812 1 94.31 162 LEU A O 1
ATOM 1228 N N . VAL A 1 163 ? 41.844 -37.5 -24.812 1 92.88 163 VAL A N 1
ATOM 1229 C CA . VAL A 1 163 ? 42.906 -38.125 -24.031 1 92.88 163 VAL A CA 1
ATOM 1230 C C . VAL A 1 163 ? 44.219 -38.156 -24.828 1 92.88 163 VAL A C 1
ATOM 1232 O O . VAL A 1 163 ? 45.281 -37.875 -24.281 1 92.88 163 VAL A O 1
ATOM 1235 N N . SER A 1 164 ? 44.094 -38.438 -26.109 1 92.75 164 SER A N 1
ATOM 1236 C CA . SER A 1 164 ? 45.281 -38.438 -26.969 1 92.75 164 SER A CA 1
ATOM 1237 C C . SER A 1 164 ? 45.875 -37.031 -27.078 1 92.75 164 SER A C 1
ATOM 1239 O O . SER A 1 164 ? 47.094 -36.875 -27.047 1 92.75 164 SER A O 1
ATOM 1241 N N . LEU A 1 165 ? 45 -36.094 -27.172 1 92.19 165 LEU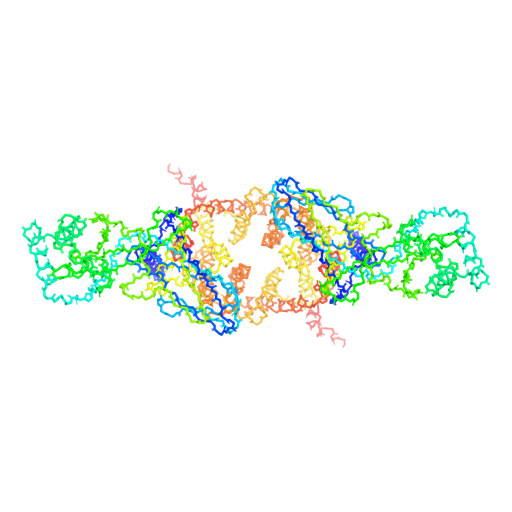 A N 1
ATOM 1242 C CA . LEU A 1 165 ? 45.438 -34.719 -27.312 1 92.19 165 LEU A CA 1
ATOM 1243 C C . LEU A 1 165 ? 46.094 -34.219 -26.031 1 92.19 165 LEU A C 1
ATOM 1245 O O . LEU A 1 165 ? 46.969 -33.375 -26.062 1 92.19 165 LEU A O 1
ATOM 1249 N N . ASN A 1 166 ? 45.625 -34.719 -24.875 1 91 166 ASN A N 1
ATOM 1250 C CA . ASN A 1 166 ? 46.125 -34.281 -23.578 1 91 166 ASN A CA 1
ATOM 1251 C C . ASN A 1 166 ? 47.375 -35.062 -23.141 1 91 166 ASN A C 1
ATOM 1253 O O . ASN A 1 166 ? 47.969 -34.75 -22.125 1 91 166 ASN A O 1
ATOM 1257 N N . ASP A 1 167 ? 47.719 -36.062 -23.906 1 89.88 167 ASP A N 1
ATOM 1258 C CA . ASP A 1 167 ? 48.875 -36.875 -23.594 1 89.88 167 ASP A CA 1
ATOM 1259 C C . ASP A 1 167 ? 50.156 -36.156 -24 1 89.88 167 ASP A C 1
ATOM 1261 O O . ASP A 1 167 ? 50.406 -35.938 -25.188 1 89.88 167 ASP A O 1
ATOM 1265 N N . PRO A 1 168 ? 51 -35.906 -23.016 1 87.81 168 PRO A N 1
ATOM 1266 C CA . PRO A 1 168 ? 52.219 -35.188 -23.328 1 87.81 168 PRO A CA 1
ATOM 1267 C C . PRO A 1 168 ? 53.219 -36 -24.141 1 87.81 168 PRO A C 1
ATOM 1269 O O . PRO A 1 168 ? 54.094 -35.438 -24.812 1 87.81 168 PRO A O 1
ATOM 1272 N N . ILE A 1 169 ? 53.094 -37.25 -24.203 1 89.25 169 ILE A N 1
ATOM 1273 C CA . ILE A 1 169 ? 54.062 -38.125 -24.875 1 89.25 169 ILE A CA 1
ATOM 1274 C C . ILE A 1 169 ? 53.625 -38.344 -26.312 1 89.25 169 ILE A C 1
ATOM 1276 O O . ILE A 1 169 ? 54.438 -38.719 -27.156 1 89.25 169 ILE A O 1
ATOM 1280 N N . ASN A 1 170 ? 52.438 -38.031 -26.609 1 89.62 170 ASN A N 1
ATOM 1281 C CA . ASN A 1 170 ? 51.938 -38.219 -27.969 1 89.62 170 ASN A CA 1
ATOM 1282 C C . ASN A 1 170 ? 52.531 -37.188 -28.938 1 89.62 170 ASN A C 1
ATOM 1284 O O . ASN A 1 170 ? 52.25 -36 -28.828 1 89.62 170 ASN A O 1
ATOM 1288 N N . GLN A 1 171 ? 53.312 -37.625 -29.875 1 89.25 171 GLN A N 1
ATOM 1289 C CA . GLN A 1 171 ? 54.062 -36.719 -30.781 1 89.25 171 GLN A CA 1
ATOM 1290 C C . GLN A 1 171 ? 53.094 -36.031 -31.75 1 89.25 171 GLN A C 1
ATOM 1292 O O . GLN A 1 171 ? 53.281 -34.844 -32.062 1 89.25 171 GLN A O 1
ATOM 1297 N N . ASP A 1 172 ? 52.125 -36.781 -32.188 1 91.12 172 ASP A N 1
ATOM 1298 C CA . ASP A 1 172 ? 51.125 -36.188 -33.094 1 91.12 172 ASP A CA 1
ATOM 1299 C C . ASP A 1 172 ? 50.375 -35.062 -32.375 1 91.12 172 ASP A C 1
ATOM 1301 O O . ASP A 1 172 ? 50.156 -34 -32.969 1 91.12 172 ASP A O 1
ATOM 1305 N N . ALA A 1 173 ? 50.031 -35.281 -31.156 1 92.31 173 ALA A N 1
ATOM 1306 C CA . ALA A 1 173 ? 49.281 -34.281 -30.375 1 92.31 173 ALA A CA 1
ATOM 1307 C C . ALA A 1 173 ? 50.156 -33.062 -30.109 1 92.31 173 ALA A C 1
ATOM 1309 O O . ALA A 1 173 ? 49.688 -31.922 -30.219 1 92.31 173 ALA A O 1
ATOM 1310 N N . SER A 1 174 ? 51.375 -33.281 -29.781 1 90.88 174 SER A N 1
ATOM 1311 C CA . SER A 1 174 ? 52.281 -32.188 -29.484 1 90.88 174 SER A CA 1
ATOM 1312 C C . SER A 1 174 ? 52.469 -31.281 -30.719 1 90.88 174 SER A C 1
ATOM 1314 O O . SER A 1 174 ? 52.562 -30.062 -30.594 1 90.88 174 SER A O 1
ATOM 1316 N N . LEU A 1 175 ? 52.562 -31.922 -31.844 1 89.62 175 LEU A N 1
ATOM 1317 C CA . LEU A 1 175 ? 52.719 -31.156 -33.094 1 89.62 175 LEU A CA 1
ATOM 1318 C C . LEU A 1 175 ? 51.469 -30.281 -33.344 1 89.62 175 LEU A C 1
ATOM 1320 O O . LEU A 1 175 ? 51.625 -29.109 -33.656 1 89.62 175 LEU A O 1
ATOM 1324 N N . LEU A 1 176 ? 50.375 -30.828 -33.156 1 90.31 176 LEU A N 1
ATOM 1325 C CA . LEU A 1 176 ? 49.125 -30.109 -33.406 1 90.31 176 LEU A CA 1
ATOM 1326 C C . LEU A 1 176 ? 48.938 -29 -32.375 1 90.31 176 LEU A C 1
ATOM 1328 O O . LEU A 1 176 ? 48.469 -27.906 -32.688 1 90.31 176 LEU A O 1
ATOM 1332 N N . LEU A 1 177 ? 49.281 -29.234 -31.109 1 90 177 LEU A N 1
ATOM 1333 C CA . LEU A 1 177 ? 49.031 -28.297 -30 1 90 177 LEU A CA 1
ATOM 1334 C C . LEU A 1 177 ? 50 -27.109 -30.094 1 90 177 LEU A C 1
ATOM 1336 O O . LEU A 1 177 ? 49.688 -26.016 -29.641 1 90 177 LEU A O 1
ATOM 1340 N N . THR A 1 178 ? 51.156 -27.344 -30.594 1 86.5 178 THR A N 1
ATOM 1341 C CA . THR A 1 178 ? 52.125 -26.266 -30.75 1 86.5 178 THR A CA 1
ATOM 1342 C C . THR A 1 178 ? 51.562 -25.156 -31.641 1 86.5 178 THR A C 1
ATOM 1344 O O . THR A 1 178 ? 51.812 -23.969 -31.391 1 86.5 178 THR A O 1
ATOM 1347 N N . ASP A 1 179 ? 50.719 -25.594 -32.594 1 83.06 179 ASP A N 1
ATOM 1348 C CA . ASP A 1 179 ? 50.156 -24.609 -33.531 1 83.06 179 ASP A CA 1
ATOM 1349 C C . ASP A 1 179 ? 48.656 -24.422 -33.25 1 83.06 179 ASP A C 1
ATOM 1351 O O . ASP A 1 179 ? 47.906 -24.062 -34.156 1 83.06 179 ASP A O 1
ATOM 1355 N N . ALA A 1 180 ? 48.312 -24.766 -32.094 1 85.12 180 ALA A N 1
ATOM 1356 C CA . ALA A 1 180 ? 46.875 -24.719 -31.766 1 85.12 180 ALA A CA 1
ATOM 1357 C C . ALA A 1 180 ? 46.344 -23.297 -31.906 1 85.12 180 ALA A C 1
ATOM 1359 O O . ALA A 1 180 ? 45.156 -23.109 -32.25 1 85.12 180 ALA A O 1
ATOM 1360 N N . ASP A 1 181 ? 47.094 -22.328 -31.656 1 82.06 181 ASP A N 1
ATOM 1361 C CA . ASP A 1 181 ? 46.656 -20.938 -31.719 1 82.06 181 ASP A CA 1
ATOM 1362 C C . ASP A 1 181 ? 46.25 -20.547 -33.125 1 82.06 181 ASP A C 1
ATOM 1364 O O . ASP A 1 181 ? 45.375 -19.734 -33.344 1 82.06 181 ASP A O 1
ATOM 1368 N N . GLU A 1 182 ? 46.875 -21.172 -34.062 1 78.31 182 GLU A N 1
ATOM 1369 C CA . GLU A 1 182 ? 46.562 -20.906 -35.469 1 78.31 182 GLU A CA 1
ATOM 1370 C C . GLU A 1 182 ? 45.156 -21.438 -35.812 1 78.31 182 GLU A C 1
ATOM 1372 O O . GLU A 1 182 ? 44.531 -20.953 -36.75 1 78.31 182 GLU A O 1
ATOM 1377 N N . TYR A 1 183 ? 44.844 -22.391 -35.031 1 77 183 TYR A N 1
ATOM 1378 C CA . TYR A 1 183 ? 43.562 -23.016 -35.312 1 77 183 TYR A CA 1
ATOM 1379 C C . TYR A 1 183 ? 42.5 -22.531 -34.344 1 77 183 TYR A C 1
ATOM 1381 O O . TYR A 1 183 ? 41.5 -23.203 -34.125 1 77 183 TYR A O 1
ATOM 1389 N N . GLY A 1 184 ? 42.75 -21.469 -33.688 1 76.38 184 GLY A N 1
ATOM 1390 C CA . GLY A 1 184 ? 41.75 -20.859 -32.844 1 76.38 184 GLY A CA 1
ATOM 1391 C C . GLY A 1 184 ? 41.812 -21.344 -31.406 1 76.38 184 GLY A C 1
ATOM 1392 O O . GLY A 1 184 ? 40.906 -21.109 -30.609 1 76.38 184 GLY A O 1
ATOM 1393 N N . GLY A 1 185 ? 42.812 -22.141 -31.078 1 82.94 185 GLY A N 1
ATOM 1394 C CA . GLY A 1 185 ? 43 -22.594 -29.719 1 82.94 185 GLY A CA 1
ATOM 1395 C C . GLY A 1 185 ? 42.906 -24.094 -29.562 1 82.94 185 GLY A C 1
ATOM 1396 O O . GLY A 1 185 ? 42.5 -24.797 -30.5 1 82.94 185 GLY A O 1
ATOM 1397 N N . LYS A 1 186 ? 43.156 -24.516 -28.406 1 87.12 186 LYS A N 1
ATOM 1398 C CA . LYS A 1 186 ? 43.219 -25.953 -28.141 1 87.12 186 LYS A CA 1
ATOM 1399 C C . LYS A 1 186 ? 41.844 -26.594 -28.234 1 87.12 186 LYS A C 1
ATOM 1401 O O . LYS A 1 186 ? 41.688 -27.703 -28.75 1 87.12 186 LYS A O 1
ATOM 1406 N N . VAL A 1 187 ? 40.906 -25.875 -27.844 1 89.56 187 VAL A N 1
ATOM 1407 C CA . VAL A 1 187 ? 39.562 -26.438 -27.812 1 89.56 187 VAL A CA 1
ATOM 1408 C C . VAL A 1 187 ? 39 -26.5 -29.219 1 89.56 187 VAL A C 1
ATOM 1410 O O . VAL A 1 187 ? 38.344 -27.484 -29.594 1 89.56 187 VAL A O 1
ATOM 1413 N N . ASN A 1 188 ? 39.219 -25.547 -29.969 1 87.31 188 ASN A N 1
ATOM 1414 C CA . ASN A 1 188 ? 38.781 -25.578 -31.359 1 87.31 188 ASN A CA 1
ATOM 1415 C C . ASN A 1 188 ? 39.469 -26.703 -32.156 1 87.31 188 ASN A C 1
ATOM 1417 O O . ASN A 1 188 ? 38.844 -27.312 -33 1 87.31 188 ASN A O 1
ATOM 1421 N N . LEU A 1 189 ? 40.719 -26.812 -31.859 1 89 189 LEU A N 1
ATOM 1422 C CA . LEU A 1 189 ? 41.438 -27.922 -32.469 1 89 189 LEU A CA 1
ATOM 1423 C C . LEU A 1 189 ? 40.812 -29.266 -32.125 1 89 189 LEU A C 1
ATOM 1425 O O . LEU A 1 189 ? 40.625 -30.109 -33 1 89 189 LEU A O 1
ATOM 1429 N N . ALA A 1 190 ? 40.5 -29.359 -30.875 1 91.62 190 ALA A N 1
ATOM 1430 C CA . ALA A 1 190 ? 39.844 -30.594 -30.438 1 91.62 190 ALA A CA 1
ATOM 1431 C C . ALA A 1 190 ? 38.531 -30.812 -31.156 1 91.62 190 ALA A C 1
ATOM 1433 O O . ALA A 1 190 ? 38.219 -31.922 -31.609 1 91.62 190 ALA A O 1
ATOM 1434 N N . CYS A 1 191 ? 37.781 -29.828 -31.297 1 91.44 191 CYS A N 1
ATOM 1435 C CA . CYS A 1 191 ? 36.5 -29.922 -31.969 1 91.44 191 CYS A CA 1
ATOM 1436 C C . CYS A 1 191 ? 36.656 -30.297 -33.438 1 91.44 191 CYS A C 1
ATOM 1438 O O . CYS A 1 191 ? 35.875 -31.078 -33.969 1 91.44 191 CYS A O 1
ATOM 1440 N N . SER A 1 192 ? 37.656 -29.75 -34 1 89.38 192 SER A N 1
ATOM 1441 C CA . SER A 1 192 ? 37.906 -30.062 -35.406 1 89.38 192 SER A CA 1
ATOM 1442 C C . SER A 1 192 ? 38.25 -31.547 -35.594 1 89.38 192 SER A C 1
ATOM 1444 O O . SER A 1 192 ? 37.812 -32.188 -36.531 1 89.38 192 SER A O 1
ATOM 1446 N N . LEU A 1 193 ? 39.062 -32.062 -34.719 1 91.88 193 LEU A N 1
ATOM 1447 C CA . LEU A 1 193 ? 39.438 -33.469 -34.75 1 91.88 193 LEU A CA 1
ATOM 1448 C C . LEU A 1 193 ? 38.188 -34.344 -34.531 1 91.88 193 LEU A C 1
ATOM 1450 O O . LEU A 1 193 ? 38.031 -35.344 -35.219 1 91.88 193 LEU A O 1
ATOM 1454 N N . LEU A 1 194 ? 37.375 -33.906 -33.656 1 93.44 194 LEU A N 1
ATOM 1455 C CA . LEU A 1 194 ? 36.156 -34.656 -33.375 1 93.44 194 LEU A CA 1
ATOM 1456 C C . LEU A 1 194 ? 35.219 -34.656 -34.594 1 93.44 194 LEU A C 1
ATOM 1458 O O . LEU A 1 194 ? 34.656 -35.719 -34.938 1 93.44 194 LEU A O 1
ATOM 1462 N N . ASN A 1 195 ? 35.094 -33.594 -35.125 1 91.06 195 ASN A N 1
ATOM 1463 C CA . ASN A 1 195 ? 34.219 -33.5 -36.312 1 91.06 195 ASN A CA 1
ATOM 1464 C C . ASN A 1 195 ? 34.75 -34.344 -37.469 1 91.06 195 ASN A C 1
ATOM 1466 O O . ASN A 1 195 ? 34 -34.938 -38.219 1 91.06 195 ASN A O 1
ATOM 1470 N N . ARG A 1 196 ? 36.031 -34.312 -37.562 1 89.44 196 ARG A N 1
ATOM 1471 C CA . ARG A 1 196 ? 36.656 -35.156 -38.594 1 89.44 196 ARG A CA 1
ATOM 1472 C C . ARG A 1 196 ? 36.406 -36.625 -38.312 1 89.44 196 ARG A C 1
ATOM 1474 O O . ARG A 1 196 ? 36.312 -37.438 -39.25 1 89.44 196 ARG A O 1
ATOM 1481 N N . ALA A 1 197 ? 36.281 -37 -37.094 1 91 197 ALA A N 1
ATOM 1482 C CA . ALA A 1 197 ? 36 -38.375 -36.719 1 91 197 ALA A CA 1
ATOM 1483 C C . ALA A 1 197 ? 34.531 -38.688 -36.875 1 91 197 ALA A C 1
ATOM 1485 O O . ALA A 1 197 ? 34.094 -39.844 -36.656 1 91 197 ALA A O 1
ATOM 1486 N N . GLY A 1 198 ? 33.719 -37.656 -37.156 1 88.25 198 GLY A N 1
ATOM 1487 C CA . GLY A 1 198 ? 32.281 -37.875 -37.344 1 88.25 198 GLY A CA 1
ATOM 1488 C C . GLY A 1 198 ? 31.438 -37.5 -36.156 1 88.25 198 GLY A C 1
ATOM 1489 O O . GLY A 1 198 ? 30.234 -37.75 -36.125 1 88.25 198 GLY A O 1
ATOM 1490 N N . VAL A 1 199 ? 32.062 -37.062 -35.156 1 91.56 199 VAL A N 1
ATOM 1491 C CA . VAL A 1 199 ? 31.312 -36.625 -34 1 91.56 199 VAL A CA 1
ATOM 1492 C C . VAL A 1 199 ? 31.047 -35.125 -34.062 1 91.56 199 VAL A C 1
ATOM 1494 O O . VAL A 1 199 ? 31.953 -34.312 -33.938 1 91.56 199 VAL A O 1
ATOM 1497 N N . LYS A 1 200 ? 29.844 -34.719 -34.25 1 90.94 200 LYS A N 1
ATOM 1498 C CA . LYS A 1 200 ? 29.484 -33.312 -34.281 1 90.94 200 LYS A CA 1
ATOM 1499 C C . LYS A 1 200 ? 29.781 -32.594 -32.969 1 90.94 200 LYS A C 1
ATOM 1501 O O . LYS A 1 200 ? 29.297 -33.031 -31.922 1 90.94 200 LYS A O 1
ATOM 1506 N N . SER A 1 201 ? 30.641 -31.672 -33.094 1 91.19 201 SER A N 1
ATOM 1507 C CA . SER A 1 201 ? 31.031 -31 -31.844 1 91.19 201 SER A CA 1
ATOM 1508 C C . SER A 1 201 ? 31.203 -29.5 -32.062 1 91.19 201 SER A C 1
ATOM 1510 O O . SER A 1 201 ? 31.391 -29.047 -33.188 1 91.19 201 SER A O 1
ATOM 1512 N N . ARG A 1 202 ? 31.031 -28.766 -30.922 1 88.75 202 ARG A N 1
ATOM 1513 C CA . ARG A 1 202 ? 31.266 -27.328 -30.938 1 88.75 202 ARG A CA 1
ATOM 1514 C C . ARG A 1 202 ? 31.844 -26.859 -29.594 1 88.75 202 ARG A C 1
ATOM 1516 O O . ARG A 1 202 ? 31.609 -27.484 -28.562 1 88.75 202 ARG A O 1
ATOM 1523 N N . SER A 1 203 ? 32.656 -25.797 -29.766 1 89.19 203 SER A N 1
ATOM 1524 C CA . SER A 1 203 ? 33.25 -25.203 -28.562 1 89.19 203 SER A CA 1
ATOM 1525 C C . SER A 1 203 ? 32.25 -24.25 -27.891 1 89.19 203 SER A C 1
ATOM 1527 O O . SER A 1 203 ? 31.609 -23.453 -28.578 1 89.19 203 SER A O 1
ATOM 1529 N N . VAL A 1 204 ? 32.094 -24.422 -26.578 1 88.31 204 VAL A N 1
ATOM 1530 C CA . VAL A 1 204 ? 31.25 -23.516 -25.828 1 88.31 204 VAL A CA 1
ATOM 1531 C C . VAL A 1 204 ? 32 -23.016 -24.594 1 88.31 204 VAL A C 1
ATOM 1533 O O . VAL A 1 204 ? 32.844 -23.719 -24.031 1 88.31 204 VAL A O 1
ATOM 1536 N N . LYS A 1 205 ? 31.766 -21.766 -24.297 1 88.19 205 LYS A N 1
ATOM 1537 C CA . LYS A 1 205 ? 32.312 -21.203 -23.062 1 88.19 205 LYS A CA 1
ATOM 1538 C C . LYS A 1 205 ? 31.172 -20.875 -22.078 1 88.19 205 LYS A C 1
ATOM 1540 O O . LYS A 1 205 ? 30.109 -20.391 -22.484 1 88.19 205 LYS A O 1
ATOM 1545 N N . GLY A 1 206 ? 31.359 -21.234 -20.891 1 88.56 206 GLY A N 1
ATOM 1546 C CA . GLY A 1 206 ? 30.328 -20.953 -19.891 1 88.56 206 GLY A CA 1
ATOM 1547 C C . GLY A 1 206 ? 30.812 -21.125 -18.469 1 88.56 206 GLY A C 1
ATOM 1548 O O . GLY A 1 206 ? 32.031 -21.125 -18.219 1 88.56 206 GLY A O 1
ATOM 1549 N N . LEU A 1 207 ? 29.812 -21.031 -17.562 1 86.88 207 LEU A N 1
ATOM 1550 C CA . LEU A 1 207 ? 30.078 -21.141 -16.141 1 86.88 207 LEU A CA 1
ATOM 1551 C C . LEU A 1 207 ? 29.406 -22.375 -15.539 1 86.88 207 LEU A C 1
ATOM 1553 O O . LEU A 1 207 ? 28.281 -22.703 -15.922 1 86.88 207 LEU A O 1
ATOM 1557 N N . ASN A 1 208 ? 30.219 -23.031 -14.742 1 81.25 208 ASN A N 1
ATOM 1558 C CA . ASN A 1 208 ? 29.625 -24.062 -13.922 1 81.25 208 ASN A CA 1
ATOM 1559 C C . ASN A 1 208 ? 28.922 -23.484 -12.695 1 81.25 208 ASN A C 1
ATOM 1561 O O . ASN A 1 208 ? 29.562 -22.906 -11.828 1 81.25 208 ASN A O 1
ATOM 1565 N N . LEU A 1 209 ? 27.625 -23.641 -12.609 1 80.88 209 LEU A N 1
ATOM 1566 C CA . LEU A 1 209 ? 26.797 -22.984 -11.602 1 80.88 209 LEU A CA 1
ATOM 1567 C C . LEU A 1 209 ? 26.875 -23.734 -10.273 1 80.88 209 LEU A C 1
ATOM 1569 O O . LEU A 1 209 ? 26.453 -23.219 -9.234 1 80.88 209 LEU A O 1
ATOM 1573 N N . ALA A 1 210 ? 27.391 -24.969 -10.281 1 71.31 210 ALA A N 1
ATOM 1574 C CA . ALA A 1 210 ? 27.469 -25.766 -9.055 1 71.31 210 ALA A CA 1
ATOM 1575 C C . ALA A 1 210 ? 28.422 -25.125 -8.047 1 71.31 210 ALA A C 1
ATOM 1577 O O . ALA A 1 210 ? 28.281 -25.344 -6.836 1 71.31 210 ALA A O 1
ATOM 1578 N N . VAL A 1 211 ? 29.359 -24.344 -8.586 1 66.56 211 VAL A N 1
ATOM 1579 C CA . VAL A 1 211 ? 30.359 -23.766 -7.691 1 66.56 211 VAL A CA 1
ATOM 1580 C C . VAL A 1 211 ? 30.094 -22.266 -7.539 1 66.56 211 VAL A C 1
ATOM 1582 O O . VAL A 1 211 ? 30.062 -21.531 -8.531 1 66.56 211 VAL A O 1
ATOM 1585 N N . SER A 1 212 ? 29.641 -21.891 -6.34 1 67.94 212 SER A N 1
ATOM 1586 C CA . SER A 1 212 ? 29.484 -20.453 -6.082 1 67.94 212 SER A CA 1
ATOM 1587 C C . SER A 1 212 ? 30.844 -19.781 -5.867 1 67.94 212 SER A C 1
ATOM 1589 O O . SER A 1 212 ? 31.578 -20.141 -4.945 1 67.94 212 SER A O 1
ATOM 1591 N N . LYS A 1 213 ? 31.297 -19.031 -6.848 1 69.25 213 LYS A N 1
ATOM 1592 C CA . LYS A 1 213 ? 32.562 -18.297 -6.73 1 69.25 213 LYS A CA 1
ATOM 1593 C C . LYS A 1 213 ? 32.344 -16.797 -6.949 1 69.25 213 LYS A C 1
ATOM 1595 O O . LYS A 1 213 ? 31.484 -16.391 -7.754 1 69.25 213 LYS A O 1
ATOM 1600 N N . LYS A 1 214 ? 33.031 -16.078 -6.188 1 67.62 214 LYS A N 1
ATOM 1601 C CA . LYS A 1 214 ? 32.938 -14.625 -6.262 1 67.62 214 LYS A CA 1
ATOM 1602 C C . LYS A 1 214 ? 33.594 -14.094 -7.539 1 67.62 214 LYS A C 1
ATOM 1604 O O . LYS A 1 214 ? 33.156 -13.07 -8.07 1 67.62 214 LYS A O 1
ATOM 1609 N N . LYS A 1 215 ? 34.594 -14.797 -7.918 1 76.56 215 LYS A N 1
ATOM 1610 C CA . LYS A 1 215 ? 35.312 -14.398 -9.141 1 76.56 215 LYS A CA 1
ATOM 1611 C C . LYS A 1 215 ? 35.688 -15.617 -9.977 1 76.56 215 LYS A C 1
ATOM 1613 O O . LYS A 1 215 ? 36.344 -16.531 -9.484 1 76.56 215 LYS A O 1
ATOM 1618 N N . GLN A 1 216 ? 35 -15.633 -11.117 1 80.25 216 GLN A N 1
ATOM 1619 C CA . GLN A 1 216 ? 35.312 -16.734 -12.023 1 80.25 216 GLN A CA 1
ATOM 1620 C C . GLN A 1 216 ? 35.406 -16.25 -13.469 1 80.25 216 GLN A C 1
ATOM 1622 O O . GLN A 1 216 ? 34.906 -15.188 -13.805 1 80.25 216 GLN A O 1
ATOM 1627 N N . LYS A 1 217 ? 36.312 -16.953 -14.164 1 81.62 217 LYS A N 1
ATOM 1628 C CA . LYS A 1 217 ? 36.375 -16.734 -15.609 1 81.62 217 LYS A CA 1
ATOM 1629 C C . LYS A 1 217 ? 35.594 -17.828 -16.359 1 81.62 217 LYS A C 1
ATOM 1631 O O . LYS A 1 217 ? 35.375 -18.906 -15.836 1 81.62 217 LYS A O 1
ATOM 1636 N N . LEU A 1 218 ? 35.188 -17.453 -17.469 1 87.44 218 LEU A N 1
ATOM 1637 C CA . LEU A 1 218 ? 34.5 -18.453 -18.312 1 87.44 218 LEU A CA 1
ATOM 1638 C C . LEU A 1 218 ? 35.469 -19.578 -18.688 1 87.44 218 LEU A C 1
ATOM 1640 O O . LEU A 1 218 ? 36.625 -19.328 -18.969 1 87.44 218 LEU A O 1
ATOM 1644 N N . ARG A 1 219 ? 34.938 -20.672 -18.641 1 86.19 219 ARG A N 1
ATOM 1645 C CA . ARG A 1 219 ? 35.719 -21.828 -19.047 1 86.19 219 ARG A CA 1
ATOM 1646 C C . ARG A 1 219 ? 35.188 -22.422 -20.359 1 86.19 219 ARG A C 1
ATOM 1648 O O . ARG A 1 219 ? 33.969 -22.328 -20.641 1 86.19 219 ARG A O 1
ATOM 1655 N N . SER A 1 220 ? 36.188 -22.953 -21.047 1 88.69 220 SER A N 1
ATOM 1656 C CA . SER A 1 220 ? 35.812 -23.547 -22.328 1 88.69 220 SER A CA 1
ATOM 1657 C C . SER A 1 220 ? 35.438 -25.031 -22.172 1 88.69 220 SER A C 1
ATOM 1659 O O . SER A 1 220 ? 36.094 -25.75 -21.406 1 88.69 220 SER A O 1
ATOM 1661 N N . PHE A 1 221 ? 34.344 -25.391 -22.859 1 90.06 221 PHE A N 1
ATOM 1662 C CA . PHE A 1 221 ? 33.906 -26.781 -22.906 1 90.06 221 PHE A CA 1
ATOM 1663 C C . PHE A 1 221 ? 33.594 -27.203 -24.344 1 90.06 221 PHE A C 1
ATOM 1665 O O . PHE A 1 221 ? 33.594 -26.375 -25.25 1 90.06 221 PHE A O 1
ATOM 1672 N N . ILE A 1 222 ? 33.438 -28.5 -24.484 1 91.31 222 ILE A N 1
ATOM 1673 C CA . ILE A 1 222 ? 33.062 -29.047 -25.797 1 91.31 222 ILE A CA 1
ATOM 1674 C C . ILE A 1 222 ? 31.703 -29.719 -25.719 1 91.31 222 ILE A C 1
ATOM 1676 O O . ILE A 1 222 ? 31.469 -30.562 -24.844 1 91.31 222 ILE A O 1
ATOM 1680 N N . GLU A 1 223 ? 30.844 -29.281 -26.547 1 90.19 223 GLU A N 1
ATOM 1681 C CA . GLU A 1 223 ? 29.562 -29.953 -26.688 1 90.19 223 GLU A CA 1
ATOM 1682 C C . GLU A 1 223 ? 29.578 -30.969 -27.828 1 90.19 223 GLU A C 1
ATOM 1684 O O . GLU A 1 223 ? 30.062 -30.672 -28.922 1 90.19 223 GLU A O 1
ATOM 1689 N N . ILE A 1 224 ? 29.078 -32.156 -27.547 1 91.38 224 ILE A N 1
ATOM 1690 C CA . ILE A 1 224 ? 29.031 -33.188 -28.578 1 91.38 224 ILE A CA 1
ATOM 1691 C C . ILE A 1 224 ? 27.594 -33.688 -28.719 1 91.38 224 ILE A C 1
ATOM 1693 O O . ILE A 1 224 ? 26.828 -33.719 -27.75 1 91.38 224 ILE A O 1
ATOM 1697 N N . GLN A 1 225 ? 27.359 -33.969 -29.922 1 89.69 225 GLN A N 1
ATOM 1698 C CA . GLN A 1 225 ? 26.047 -34.594 -30.188 1 89.69 225 GLN A CA 1
ATOM 1699 C C . GLN A 1 225 ? 26.125 -36.125 -30.047 1 89.69 225 GLN A C 1
ATOM 1701 O O . GLN A 1 225 ? 26.891 -36.781 -30.75 1 89.69 225 GLN A O 1
ATOM 1706 N N . ASN A 1 226 ? 25.484 -36.625 -29.109 1 86.94 226 ASN A N 1
ATOM 1707 C CA . ASN A 1 226 ? 25.344 -38.062 -28.938 1 86.94 226 ASN A CA 1
ATOM 1708 C C . ASN A 1 226 ? 23.922 -38.531 -29.203 1 86.94 226 ASN A C 1
ATOM 1710 O O . ASN A 1 226 ? 23.078 -38.562 -28.297 1 86.94 226 ASN A O 1
ATOM 1714 N N . GLY A 1 227 ? 23.734 -38.906 -30.422 1 80.19 227 GLY A N 1
ATOM 1715 C CA . GLY A 1 227 ? 22.359 -39.219 -30.781 1 80.19 227 GLY A CA 1
ATOM 1716 C C . GLY A 1 227 ? 21.438 -38.031 -30.719 1 80.19 227 GLY A C 1
ATOM 1717 O O . GLY A 1 227 ? 21.625 -37.031 -31.453 1 80.19 227 GLY A O 1
ATOM 1718 N N . ARG A 1 228 ? 20.562 -38.094 -29.828 1 78.81 228 ARG A N 1
ATOM 1719 C CA . ARG A 1 228 ? 19.594 -37 -29.688 1 78.81 228 ARG A CA 1
ATOM 1720 C C . ARG A 1 228 ? 19.953 -36.094 -28.5 1 78.81 228 ARG A C 1
ATOM 1722 O O . ARG A 1 228 ? 19.328 -35.062 -28.297 1 78.81 228 ARG A O 1
ATOM 1729 N N . GLN A 1 229 ? 20.922 -36.531 -27.859 1 81.62 229 GLN A N 1
ATOM 1730 C CA . GLN A 1 229 ? 21.281 -35.781 -26.672 1 81.62 229 GLN A CA 1
ATOM 1731 C C . GLN A 1 229 ? 22.578 -35 -26.875 1 81.62 229 GLN A C 1
ATOM 1733 O O . GLN A 1 229 ? 23.453 -35.438 -27.625 1 81.62 229 GLN A O 1
ATOM 1738 N N . VAL A 1 230 ? 22.594 -33.875 -26.312 1 86 230 VAL A N 1
ATOM 1739 C CA . VAL A 1 230 ? 23.812 -33.094 -26.312 1 86 230 VAL A CA 1
ATOM 1740 C C . VAL A 1 230 ? 24.516 -33.219 -24.984 1 86 230 VAL A C 1
ATOM 1742 O O . VAL A 1 230 ? 23.906 -33.125 -23.922 1 86 230 VAL A O 1
ATOM 1745 N N . GLN A 1 231 ? 25.703 -33.562 -25.125 1 88.81 231 GLN A N 1
ATOM 1746 C CA . GLN A 1 231 ? 26.484 -33.75 -23.922 1 88.81 231 GLN A CA 1
ATOM 1747 C C . GLN A 1 231 ? 27.641 -32.75 -23.844 1 88.81 231 GLN A C 1
ATOM 1749 O O . GLN A 1 231 ? 28.094 -32.25 -24.875 1 88.81 231 GLN A O 1
ATOM 1754 N N . LEU A 1 232 ? 28.031 -32.5 -22.625 1 90.25 232 LEU A N 1
ATOM 1755 C CA . LEU A 1 232 ? 29.094 -31.547 -22.344 1 90.25 232 LEU A CA 1
ATOM 1756 C C . LEU A 1 232 ? 30.328 -32.25 -21.797 1 90.25 232 LEU A C 1
ATOM 1758 O O . LEU A 1 232 ? 30.234 -33.031 -20.844 1 90.25 232 LEU A O 1
ATOM 1762 N N . ILE A 1 233 ? 31.516 -31.953 -22.531 1 92.62 233 ILE A N 1
ATOM 1763 C CA . ILE A 1 233 ? 32.75 -32.625 -22.125 1 92.62 233 ILE A CA 1
ATOM 1764 C C . ILE A 1 233 ? 33.781 -31.562 -21.719 1 92.62 233 ILE A C 1
ATOM 1766 O O . ILE A 1 233 ? 33.906 -30.516 -22.375 1 92.62 233 ILE A O 1
ATOM 1770 N N . ASN A 1 234 ? 34.438 -31.828 -20.672 1 91.25 234 ASN A N 1
ATOM 1771 C CA . ASN A 1 234 ? 35.562 -31 -20.266 1 91.25 234 ASN A CA 1
ATOM 1772 C C . ASN A 1 234 ? 36.812 -31.312 -21.109 1 91.25 234 ASN A C 1
ATOM 1774 O O . ASN A 1 234 ? 37.312 -32.438 -21.109 1 91.25 234 ASN A O 1
ATOM 1778 N N . PRO A 1 235 ? 37.344 -30.344 -21.766 1 91.31 235 PRO A N 1
ATOM 1779 C CA . PRO A 1 235 ? 38.469 -30.609 -22.672 1 91.31 235 PRO A CA 1
ATOM 1780 C C . PRO A 1 235 ? 39.719 -30.984 -21.906 1 91.31 235 PRO A C 1
ATOM 1782 O O . PRO A 1 235 ? 40.594 -31.656 -22.453 1 91.31 235 PRO A O 1
ATOM 1785 N N . ARG A 1 236 ? 39.906 -30.578 -20.719 1 87.06 236 ARG A N 1
ATOM 1786 C CA . ARG A 1 236 ? 41.094 -30.844 -19.953 1 87.06 236 ARG A CA 1
ATOM 1787 C C . ARG A 1 236 ? 41.062 -32.25 -19.344 1 87.06 236 ARG A C 1
ATOM 1789 O O . ARG A 1 236 ? 42.062 -32.969 -19.359 1 87.06 236 ARG A O 1
ATOM 1796 N N . THR A 1 237 ? 39.969 -32.656 -18.891 1 88.56 237 THR A N 1
ATOM 1797 C CA . THR A 1 237 ? 39.875 -33.938 -18.203 1 88.56 237 THR A CA 1
ATOM 1798 C C . THR A 1 237 ? 39.188 -35 -19.078 1 88.56 237 THR A C 1
ATOM 1800 O O . THR A 1 237 ? 39.25 -36.188 -18.781 1 88.56 237 THR A O 1
ATOM 1803 N N . ALA A 1 238 ? 38.594 -34.625 -20.172 1 90.25 238 ALA A N 1
ATOM 1804 C CA . ALA A 1 238 ? 37.875 -35.5 -21.094 1 90.25 238 ALA A CA 1
ATOM 1805 C C . ALA A 1 238 ? 36.688 -36.188 -20.375 1 90.25 238 ALA A C 1
ATOM 1807 O O . ALA A 1 238 ? 36.25 -37.25 -20.797 1 90.25 238 ALA A O 1
ATOM 1808 N N . GLU A 1 239 ? 36.25 -35.531 -19.312 1 90 239 GLU A N 1
ATOM 1809 C CA . GLU A 1 239 ? 35.125 -36.094 -18.562 1 90 239 GLU A CA 1
ATOM 1810 C C . GLU A 1 239 ? 33.844 -35.344 -18.891 1 90 239 GLU A C 1
ATOM 1812 O O . GLU A 1 239 ? 33.844 -34.219 -19.359 1 90 239 GLU A O 1
ATOM 1817 N N . LEU A 1 240 ? 32.844 -36.125 -18.672 1 89.94 240 LEU A N 1
ATOM 1818 C CA . LEU A 1 240 ? 31.516 -35.562 -18.891 1 89.94 240 LEU A CA 1
ATOM 1819 C C . LEU A 1 240 ? 31.156 -34.594 -17.766 1 89.94 240 LEU A C 1
ATOM 1821 O O . LEU A 1 240 ? 31.406 -34.844 -16.594 1 89.94 240 LEU A O 1
ATOM 1825 N N . GLU A 1 241 ? 30.688 -33.406 -18.188 1 86.38 241 GLU A N 1
ATOM 1826 C CA . GLU A 1 241 ? 30.203 -32.406 -17.234 1 86.38 241 GLU A CA 1
ATOM 1827 C C . GLU A 1 241 ? 28.688 -32.344 -17.234 1 86.38 241 GLU A C 1
ATOM 1829 O O . GLU A 1 241 ? 28.031 -32.656 -18.234 1 86.38 241 GLU A O 1
ATOM 1834 N N . ASN A 1 242 ? 28.219 -32 -16.047 1 81.88 242 ASN A N 1
ATOM 1835 C CA . ASN A 1 242 ? 26.766 -31.891 -15.906 1 81.88 242 ASN A CA 1
ATOM 1836 C C . ASN A 1 242 ? 26.234 -30.656 -16.641 1 81.88 242 ASN A C 1
ATOM 1838 O O . ASN A 1 242 ? 26.516 -29.531 -16.25 1 81.88 242 ASN A O 1
ATOM 1842 N N . ARG A 1 243 ? 25.516 -30.906 -17.625 1 80.56 243 ARG A N 1
ATOM 1843 C CA . ARG A 1 243 ? 24.953 -29.844 -18.438 1 80.56 243 ARG A CA 1
ATOM 1844 C C . ARG A 1 243 ? 23.891 -29.062 -17.672 1 80.56 243 ARG A C 1
ATOM 1846 O O . ARG A 1 243 ? 23.609 -27.906 -17.969 1 80.56 243 ARG A O 1
ATOM 1853 N N . ASP A 1 244 ? 23.359 -29.703 -16.625 1 76.12 244 ASP A N 1
ATOM 1854 C CA . ASP A 1 244 ? 22.25 -29.109 -15.875 1 76.12 244 ASP A CA 1
ATOM 1855 C C . ASP A 1 244 ? 22.734 -28 -14.953 1 76.12 244 ASP A C 1
ATOM 1857 O O . ASP A 1 244 ? 21.938 -27.266 -14.367 1 76.12 244 ASP A O 1
ATOM 1861 N N . GLN A 1 245 ? 23.922 -27.922 -14.906 1 78.44 245 GLN A N 1
ATOM 1862 C CA . GLN A 1 245 ? 24.484 -26.875 -14.055 1 78.44 245 GLN A CA 1
ATOM 1863 C C . GLN A 1 245 ? 25.484 -26 -14.828 1 78.44 245 GLN A C 1
ATOM 1865 O O . GLN A 1 245 ? 26.391 -25.422 -14.242 1 78.44 245 GLN A O 1
ATOM 1870 N N . PHE A 1 246 ? 25.344 -26.062 -16.094 1 83 246 PHE A N 1
ATOM 1871 C CA . PHE A 1 246 ? 26.25 -25.312 -16.938 1 83 246 PHE A CA 1
ATOM 1872 C C . PHE A 1 246 ? 25.516 -24.188 -17.656 1 83 246 PHE A C 1
ATOM 1874 O O . PHE A 1 246 ? 24.516 -24.422 -18.328 1 83 246 PHE A O 1
ATOM 1881 N N . LEU A 1 247 ? 25.938 -23.031 -17.375 1 85.31 247 LEU A N 1
ATOM 1882 C CA . LEU A 1 247 ? 25.375 -21.875 -18.078 1 85.31 247 LEU A CA 1
ATOM 1883 C C . LEU A 1 247 ? 26.281 -21.453 -19.219 1 85.31 247 LEU A C 1
ATOM 1885 O O . LEU A 1 247 ? 27.422 -21.047 -19 1 85.31 247 LEU A O 1
ATOM 1889 N N . GLN A 1 248 ? 25.719 -21.547 -20.375 1 85.12 248 GLN A N 1
ATOM 1890 C CA . GLN A 1 248 ? 26.484 -21.203 -21.562 1 85.12 248 GLN A CA 1
ATOM 1891 C C . GLN A 1 248 ? 26.453 -19.703 -21.844 1 85.12 248 GLN A C 1
ATOM 1893 O O . GLN A 1 248 ? 25.422 -19.062 -21.672 1 85.12 248 GLN A O 1
ATOM 1898 N N . TRP A 1 249 ? 27.578 -19.188 -22.203 1 85 249 TRP A N 1
ATOM 1899 C CA . TRP A 1 249 ? 27.688 -17.75 -22.453 1 85 249 TRP A CA 1
ATOM 1900 C C . TRP A 1 249 ? 28.141 -17.469 -23.891 1 85 249 TRP A C 1
ATOM 1902 O O . TRP A 1 249 ? 27.875 -16.406 -24.438 1 85 249 TRP A O 1
ATOM 1912 N N . GLN A 1 250 ? 28.953 -18.328 -24.422 1 81.81 250 GLN A N 1
ATOM 1913 C CA . GLN A 1 250 ? 29.547 -18.094 -25.734 1 81.81 250 GLN A CA 1
ATOM 1914 C C . GLN A 1 250 ? 29.562 -19.375 -26.562 1 81.81 250 GLN A C 1
ATOM 1916 O O . GLN A 1 250 ? 29.828 -20.453 -26.047 1 81.81 250 GLN A O 1
ATOM 1921 N N . HIS A 1 251 ? 29.125 -19.125 -27.844 1 76.88 251 HIS A N 1
ATOM 1922 C CA . HIS A 1 251 ? 29.266 -20.219 -28.812 1 76.88 251 HIS A CA 1
ATOM 1923 C C . HIS A 1 251 ? 30.375 -19.922 -29.812 1 76.88 251 HIS A C 1
ATOM 1925 O O . HIS A 1 251 ? 30.453 -18.828 -30.359 1 76.88 251 HIS A O 1
ATOM 1931 N N . GLY A 1 252 ? 31.172 -20.875 -29.906 1 70.31 252 GLY A N 1
ATOM 1932 C CA . GLY A 1 252 ? 32.188 -20.766 -30.953 1 70.31 252 GLY A CA 1
ATOM 1933 C C . GLY A 1 252 ? 33.156 -19.641 -30.734 1 70.31 252 GLY A C 1
ATOM 1934 O O . GLY A 1 252 ? 33.75 -19.516 -29.656 1 70.31 252 GLY A O 1
ATOM 1935 N N . SER A 1 253 ? 33.375 -18.828 -31.844 1 68.12 253 SER A N 1
ATOM 1936 C CA . SER A 1 253 ? 34.406 -17.781 -31.828 1 68.12 253 SER A CA 1
ATOM 1937 C C . SER A 1 253 ? 33.781 -16.406 -31.641 1 68.12 253 SER A C 1
ATOM 1939 O O . SER A 1 253 ? 34.406 -15.391 -31.953 1 68.12 253 SER A O 1
ATOM 1941 N N . GLU A 1 254 ? 32.656 -16.422 -30.984 1 75.38 254 GLU A N 1
ATOM 1942 C CA . GLU A 1 254 ? 32.031 -15.125 -30.734 1 75.38 254 GLU A CA 1
ATOM 1943 C C . GLU A 1 254 ? 32.781 -14.328 -29.688 1 75.38 254 GLU A C 1
ATOM 1945 O O . GLU A 1 254 ? 33.469 -14.898 -28.812 1 75.38 254 GLU A O 1
ATOM 1950 N N . SER A 1 255 ? 32.781 -13.016 -29.969 1 79.31 255 SER A N 1
ATOM 1951 C CA . SER A 1 255 ? 33.438 -12.172 -28.969 1 79.31 255 SER A CA 1
ATOM 1952 C C . SER A 1 255 ? 32.594 -12.016 -27.719 1 79.31 255 SER A C 1
ATOM 1954 O O . SER A 1 255 ? 31.375 -11.82 -27.812 1 79.31 255 SER A O 1
ATOM 1956 N N . ILE A 1 256 ? 33.188 -12.195 -26.594 1 84.12 256 ILE A N 1
ATOM 1957 C CA . ILE A 1 256 ? 32.5 -12.086 -25.312 1 84.12 256 ILE A CA 1
ATOM 1958 C C . ILE A 1 256 ? 32.312 -10.609 -24.953 1 84.12 256 ILE A C 1
ATOM 1960 O O . ILE A 1 256 ? 31.219 -10.203 -24.547 1 84.12 256 ILE A O 1
ATOM 1964 N N . LEU A 1 257 ? 33.312 -9.859 -25.062 1 88.06 257 LEU A N 1
ATOM 1965 C CA . LEU A 1 257 ? 33.312 -8.453 -24.672 1 88.06 257 LEU A CA 1
ATOM 1966 C C . LEU A 1 257 ? 33.906 -7.582 -25.781 1 88.06 257 LEU A C 1
ATOM 1968 O O . LEU A 1 257 ? 35 -7.844 -26.281 1 88.06 257 LEU A O 1
ATOM 1972 N N . GLU A 1 258 ? 33.125 -6.695 -26.219 1 87.31 258 GLU A N 1
ATOM 1973 C CA . GLU A 1 258 ? 33.562 -5.688 -27.172 1 87.31 258 GLU A CA 1
ATOM 1974 C C . GLU A 1 258 ? 33.406 -4.281 -26.609 1 87.31 258 GLU A C 1
ATOM 1976 O O . GLU A 1 258 ? 32.312 -3.9 -26.156 1 87.31 258 GLU A O 1
ATOM 1981 N N . ILE A 1 259 ? 34.5 -3.58 -26.547 1 89.44 259 ILE A N 1
ATOM 1982 C CA . ILE A 1 259 ? 34.438 -2.221 -26.016 1 89.44 259 ILE A CA 1
ATOM 1983 C C . ILE A 1 259 ? 34.906 -1.234 -27.094 1 89.44 259 ILE A C 1
ATOM 1985 O O . ILE A 1 259 ? 36 -1.385 -27.656 1 89.44 259 ILE A O 1
ATOM 1989 N N . MET A 1 260 ? 34.031 -0.396 -27.453 1 88.38 260 MET A N 1
ATOM 1990 C CA . MET A 1 260 ? 34.375 0.735 -28.312 1 88.38 260 MET A CA 1
ATOM 1991 C C . MET A 1 260 ? 34.5 2.02 -27.5 1 88.38 260 MET A C 1
ATOM 1993 O O . MET A 1 260 ? 33.594 2.361 -26.734 1 88.38 260 MET A O 1
ATOM 1997 N N . GLY A 1 261 ? 35.625 2.711 -27.547 1 87.44 261 GLY A N 1
ATOM 1998 C CA . GLY A 1 261 ? 35.812 3.957 -26.828 1 87.44 261 GLY A CA 1
ATOM 1999 C C . GLY A 1 261 ? 36.469 3.771 -25.469 1 87.44 261 GLY A C 1
ATOM 2000 O O . GLY A 1 261 ? 36.375 4.629 -24.594 1 87.44 261 GLY A O 1
ATOM 2001 N N . GLY A 1 262 ? 37.094 2.66 -25.297 1 85.12 262 GLY A N 1
ATOM 2002 C CA . GLY A 1 262 ? 37.781 2.369 -24.047 1 85.12 262 GLY A CA 1
ATOM 2003 C C . GLY A 1 262 ? 38.812 1.287 -24.188 1 85.12 262 GLY A C 1
ATOM 2004 O O . GLY A 1 262 ? 38.938 0.633 -25.219 1 85.12 262 GLY A O 1
ATOM 2005 N N . THR A 1 263 ? 39.688 1.269 -23.141 1 86.25 263 THR A N 1
ATOM 2006 C CA . THR A 1 263 ? 40.75 0.277 -23.172 1 86.25 263 THR A CA 1
ATOM 2007 C C . THR A 1 263 ? 40.781 -0.526 -21.875 1 86.25 263 THR A C 1
ATOM 2009 O O . THR A 1 263 ? 40.125 -0.148 -20.891 1 86.25 263 THR A O 1
ATOM 2012 N N . GLY A 1 264 ? 41.344 -1.794 -22 1 84.81 264 GLY A N 1
ATOM 2013 C CA . GLY A 1 264 ? 41.562 -2.627 -20.828 1 84.81 264 GLY A CA 1
ATOM 2014 C C . GLY A 1 264 ? 40.312 -3.309 -20.344 1 84.81 264 GLY A C 1
ATOM 2015 O O . GLY A 1 264 ? 40.062 -3.412 -19.141 1 84.81 264 GLY A O 1
ATOM 2016 N N . GLY A 1 265 ? 39.594 -3.656 -21.25 1 86.44 265 GLY A N 1
ATOM 2017 C CA . GLY A 1 265 ? 38.344 -4.293 -20.875 1 86.44 265 GLY A CA 1
ATOM 2018 C C . GLY A 1 265 ? 38.531 -5.66 -20.25 1 86.44 265 GLY A C 1
ATOM 2019 O O . GLY A 1 265 ? 39.281 -6.48 -20.75 1 86.44 265 GLY A O 1
ATOM 2020 N N . LYS A 1 266 ? 38 -5.789 -19.016 1 87.69 266 LYS A N 1
ATOM 2021 C CA . LYS A 1 266 ? 38 -7.078 -18.328 1 87.69 266 LYS A CA 1
ATOM 2022 C C . LYS A 1 266 ? 36.594 -7.453 -17.875 1 87.69 266 LYS A C 1
ATOM 2024 O O . LYS A 1 266 ? 35.812 -6.586 -17.469 1 87.69 266 LYS A O 1
ATOM 2029 N N . ILE A 1 267 ? 36.312 -8.727 -18.031 1 87.75 267 ILE A N 1
ATOM 2030 C CA . ILE A 1 267 ? 35 -9.211 -17.578 1 87.75 267 ILE A CA 1
ATOM 2031 C C . ILE A 1 267 ? 35.188 -10.336 -16.562 1 87.75 267 ILE A C 1
ATOM 2033 O O . ILE A 1 267 ? 36.031 -11.219 -16.75 1 87.75 267 ILE A O 1
ATOM 2037 N N . ARG A 1 268 ? 34.625 -10.156 -15.453 1 86.25 268 ARG A N 1
ATOM 2038 C CA . ARG A 1 268 ? 34.625 -11.18 -14.414 1 86.25 268 ARG A CA 1
ATOM 2039 C C . ARG A 1 268 ? 33.219 -11.609 -14.055 1 86.25 268 ARG A C 1
ATOM 2041 O O . ARG A 1 268 ? 32.281 -10.805 -14.102 1 86.25 268 ARG A O 1
ATOM 2048 N N . TYR A 1 269 ? 33.031 -12.836 -13.695 1 86.31 269 TYR A N 1
ATOM 2049 C CA . TYR A 1 269 ? 31.719 -13.367 -13.375 1 86.31 269 TYR A CA 1
ATOM 2050 C C . TYR A 1 269 ? 31.656 -13.812 -11.914 1 86.31 269 TYR A C 1
ATOM 2052 O O . TYR A 1 269 ? 32.625 -14.297 -11.359 1 86.31 269 TYR A O 1
ATOM 2060 N N . SER A 1 270 ? 30.641 -13.586 -11.305 1 83 270 SER A N 1
ATOM 2061 C CA . SER A 1 270 ? 30.328 -14.078 -9.969 1 83 270 SER A CA 1
ATOM 2062 C C . SER A 1 270 ? 28.984 -14.781 -9.938 1 83 270 SER A C 1
ATOM 2064 O O . SER A 1 270 ? 28.062 -14.406 -10.664 1 83 270 SER A O 1
ATOM 2066 N N . THR A 1 271 ? 28.922 -15.891 -9.25 1 80.44 271 THR A N 1
ATOM 2067 C CA . THR A 1 271 ? 27.672 -16.656 -9.172 1 80.44 271 THR A CA 1
ATOM 2068 C C . THR A 1 271 ? 27.188 -16.75 -7.73 1 80.44 271 THR A C 1
ATOM 2070 O O . THR A 1 271 ? 28 -16.906 -6.809 1 80.44 271 THR A O 1
ATOM 2073 N N . LEU A 1 272 ? 26.047 -16.516 -7.547 1 71.81 272 LEU A N 1
ATOM 2074 C CA . LEU A 1 272 ? 25.391 -16.703 -6.262 1 71.81 272 LEU A CA 1
ATOM 2075 C C . LEU A 1 272 ? 24.234 -17.688 -6.379 1 71.81 272 LEU A C 1
ATOM 2077 O O . LEU A 1 272 ? 23.406 -17.578 -7.293 1 71.81 272 LEU A O 1
ATOM 2081 N N . THR A 1 273 ? 24.281 -18.688 -5.52 1 68.19 273 THR A N 1
ATOM 2082 C CA . THR A 1 273 ? 23.203 -19.672 -5.512 1 68.19 273 THR A CA 1
ATOM 2083 C C . THR A 1 273 ? 22.078 -19.25 -4.57 1 68.19 273 THR A C 1
ATOM 2085 O O . THR A 1 273 ? 22.344 -18.703 -3.492 1 68.19 273 THR A O 1
ATOM 2088 N N . GLY A 1 274 ? 21.016 -19.203 -5.184 1 63.06 274 GLY A N 1
ATOM 2089 C CA . GLY A 1 274 ? 19.844 -18.922 -4.363 1 63.06 274 GLY A CA 1
ATOM 2090 C C . GLY A 1 274 ? 18.641 -19.766 -4.727 1 63.06 274 GLY A C 1
ATOM 2091 O O . GLY A 1 274 ? 18.766 -20.75 -5.438 1 63.06 274 GLY A O 1
ATOM 2092 N N . GLU A 1 275 ? 17.578 -19.625 -3.982 1 62.66 275 GLU A N 1
ATOM 2093 C CA . GLU A 1 275 ? 16.328 -20.312 -4.262 1 62.66 275 GLU A CA 1
ATOM 2094 C C . GLU A 1 275 ? 15.242 -19.344 -4.699 1 62.66 275 GLU A C 1
ATOM 2096 O O . GLU A 1 275 ? 15.203 -18.203 -4.23 1 62.66 275 GLU A O 1
ATOM 2101 N N . ILE A 1 276 ? 14.711 -19.766 -5.914 1 61.75 276 ILE A N 1
ATOM 2102 C CA . ILE A 1 276 ? 13.547 -18.984 -6.336 1 61.75 276 ILE A CA 1
ATOM 2103 C C . ILE A 1 276 ? 12.297 -19.859 -6.266 1 61.75 276 ILE A C 1
ATOM 2105 O O . ILE A 1 276 ? 12.391 -21.094 -6.305 1 61.75 276 ILE A O 1
ATOM 2109 N N . SER A 1 277 ? 11.219 -19.234 -6.082 1 66.31 277 SER A N 1
ATOM 2110 C CA . SER A 1 277 ? 9.969 -19.984 -6.094 1 66.31 277 SER A CA 1
ATOM 2111 C C . SER A 1 277 ? 9.695 -20.594 -7.465 1 66.31 277 SER A C 1
ATOM 2113 O O . SER A 1 277 ? 10.016 -19.984 -8.492 1 66.31 277 SER A O 1
ATOM 2115 N N . ALA A 1 278 ? 9.305 -21.797 -7.531 1 64.88 278 ALA A N 1
ATOM 2116 C CA . ALA A 1 278 ? 8.969 -22.5 -8.766 1 64.88 278 ALA A CA 1
ATOM 2117 C C . ALA A 1 278 ? 8 -21.688 -9.617 1 64.88 278 ALA A C 1
ATOM 2119 O O . ALA A 1 278 ? 8.047 -21.75 -10.852 1 64.88 278 ALA A O 1
ATOM 2120 N N . GLN A 1 279 ? 7.176 -21.016 -9.031 1 72.44 279 GLN A N 1
ATOM 2121 C CA . GLN A 1 279 ? 6.215 -20.188 -9.758 1 72.44 279 GLN A CA 1
ATOM 2122 C C . GLN A 1 279 ? 6.918 -19.109 -10.57 1 72.44 279 GLN A C 1
ATOM 2124 O O . GLN A 1 279 ? 6.57 -18.859 -11.727 1 72.44 279 GLN A O 1
ATOM 2129 N N . ARG A 1 280 ? 7.828 -18.547 -10.039 1 68.56 280 ARG A N 1
ATOM 2130 C CA . ARG A 1 280 ? 8.578 -17.5 -10.711 1 68.56 280 ARG A CA 1
ATOM 2131 C C . ARG A 1 280 ? 9.406 -18.062 -11.859 1 68.56 280 ARG A C 1
ATOM 2133 O O . ARG A 1 280 ? 9.523 -17.438 -12.922 1 68.56 280 ARG A O 1
ATOM 2140 N N . ALA A 1 281 ? 9.914 -19.188 -11.5 1 65.75 281 ALA A N 1
ATOM 2141 C CA . ALA A 1 281 ? 10.664 -19.875 -12.539 1 65.75 281 ALA A CA 1
ATOM 2142 C C . ALA A 1 281 ? 9.773 -20.219 -13.734 1 65.75 281 ALA A C 1
ATOM 2144 O O . ALA A 1 281 ? 10.188 -20.062 -14.883 1 65.75 281 ALA A O 1
ATOM 2145 N N . ALA A 1 282 ? 8.617 -20.625 -13.461 1 68 282 ALA A N 1
ATOM 2146 C CA . ALA A 1 282 ? 7.676 -21 -14.508 1 68 282 ALA A CA 1
ATOM 2147 C C . ALA A 1 282 ? 7.285 -19.797 -15.352 1 68 282 ALA A C 1
ATOM 2149 O O . ALA A 1 282 ? 7.156 -19.906 -16.578 1 68 282 ALA A O 1
ATOM 2150 N N . VAL A 1 283 ? 6.996 -18.766 -14.734 1 70.94 283 VAL A N 1
ATOM 2151 C CA . VAL A 1 283 ? 6.629 -17.547 -15.438 1 70.94 283 VAL A CA 1
ATOM 2152 C C . VAL A 1 283 ? 7.754 -17.141 -16.391 1 70.94 283 VAL A C 1
ATOM 2154 O O . VAL A 1 283 ? 7.504 -16.766 -17.531 1 70.94 283 VAL A O 1
ATOM 2157 N N . GLN A 1 284 ? 8.852 -17.203 -15.93 1 63.88 284 GLN A N 1
ATOM 2158 C CA . GLN A 1 284 ? 10.008 -16.797 -16.734 1 63.88 284 GLN A CA 1
ATOM 2159 C C . GLN A 1 284 ? 10.219 -17.75 -17.906 1 63.88 284 GLN A C 1
ATOM 2161 O O . GLN A 1 284 ? 10.555 -17.328 -19.016 1 63.88 284 GLN A O 1
ATOM 2166 N N . HIS A 1 285 ? 10.047 -19.016 -17.562 1 62.72 285 HIS A N 1
ATOM 2167 C CA . HIS A 1 285 ? 10.117 -20.016 -18.625 1 62.72 285 HIS A CA 1
ATOM 2168 C C . HIS A 1 285 ? 9.062 -19.75 -19.688 1 62.72 285 HIS A C 1
ATOM 2170 O O . HIS A 1 285 ? 9.336 -19.875 -20.891 1 62.72 285 HIS A O 1
ATOM 2176 N N . GLY A 1 286 ? 7.957 -19.5 -19.25 1 65.06 286 GLY A N 1
ATOM 2177 C CA . GLY A 1 286 ? 6.867 -19.234 -20.188 1 65.06 286 GLY A CA 1
ATOM 2178 C C . GLY A 1 286 ? 7.102 -18.016 -21.047 1 65.06 286 GLY A C 1
ATOM 2179 O O . GLY A 1 286 ? 6.773 -18.016 -22.234 1 65.06 286 GLY A O 1
ATOM 2180 N N . ARG A 1 287 ? 7.664 -17.094 -20.5 1 64.12 287 ARG A N 1
ATOM 2181 C CA . ARG A 1 287 ? 7.973 -15.883 -21.25 1 64.12 287 ARG A CA 1
ATOM 2182 C C . ARG A 1 287 ? 8.992 -16.172 -22.359 1 64.12 287 ARG A C 1
ATOM 2184 O O . ARG A 1 287 ? 8.898 -15.625 -23.453 1 64.12 287 ARG A O 1
ATOM 2191 N N . TYR A 1 288 ? 9.836 -17.031 -21.984 1 54.88 288 TYR A N 1
ATOM 2192 C CA . TYR A 1 288 ? 10.867 -17.406 -22.938 1 54.88 288 TYR A CA 1
ATOM 2193 C C . TYR A 1 288 ? 10.281 -18.281 -24.047 1 54.88 288 TYR A C 1
ATOM 2195 O O . TYR A 1 288 ? 10.656 -18.125 -25.219 1 54.88 288 TYR A O 1
ATOM 2203 N N . SER A 1 289 ? 9.438 -19.141 -23.547 1 57.47 289 SER A N 1
ATOM 2204 C CA . SER A 1 289 ? 8.844 -20.047 -24.516 1 57.47 289 SER A CA 1
ATOM 2205 C C . SER A 1 289 ? 7.805 -19.328 -25.375 1 57.47 289 SER A C 1
ATOM 2207 O O . SER A 1 289 ? 7.297 -19.906 -26.344 1 57.47 289 SER A O 1
ATOM 2209 N N . GLY A 1 290 ? 7.59 -18.031 -25.062 1 59.09 290 GLY A N 1
ATOM 2210 C CA . GLY A 1 290 ? 6.652 -17.234 -25.844 1 59.09 290 GLY A CA 1
ATOM 2211 C C . GLY A 1 290 ? 5.203 -17.578 -25.562 1 59.09 290 GLY A C 1
ATOM 2212 O O . GLY A 1 290 ? 4.324 -17.312 -26.391 1 59.09 290 GLY A O 1
ATOM 2213 N N . SER A 1 291 ? 5.098 -18.281 -24.547 1 62.75 291 SER A N 1
ATOM 2214 C CA . SER A 1 291 ? 3.719 -18.641 -24.234 1 62.75 291 SER A CA 1
ATOM 2215 C C . SER A 1 291 ? 2.914 -17.422 -23.797 1 62.75 291 SER A C 1
ATOM 2217 O O . SER A 1 291 ? 3.328 -16.703 -22.891 1 62.75 291 SER A O 1
ATOM 2219 N N . LYS A 1 292 ? 1.821 -17.094 -24.531 1 65.25 292 LYS A N 1
ATOM 2220 C CA . LYS A 1 292 ? 0.967 -15.945 -24.25 1 65.25 292 LYS A CA 1
ATOM 2221 C C . LYS A 1 292 ? 0.162 -16.156 -22.969 1 65.25 292 LYS A C 1
ATOM 2223 O O . LYS A 1 292 ? -0.247 -15.188 -22.328 1 65.25 292 LYS A O 1
ATOM 2228 N N . PHE A 1 293 ? 0.017 -17.422 -22.578 1 69.69 293 PHE A N 1
ATOM 2229 C CA . PHE A 1 293 ? -0.811 -17.734 -21.422 1 69.69 293 PHE A CA 1
ATOM 2230 C C . PHE A 1 293 ? -0.095 -17.359 -20.125 1 69.69 293 PHE A C 1
ATOM 2232 O O . PHE A 1 293 ? -0.735 -17.156 -19.094 1 69.69 293 PHE A O 1
ATOM 2239 N N . ILE A 1 294 ? 1.225 -17.234 -20.25 1 68.69 294 ILE A N 1
ATOM 2240 C CA . ILE A 1 294 ? 2.023 -16.938 -19.078 1 68.69 294 ILE A CA 1
ATOM 2241 C C . ILE A 1 294 ? 1.759 -15.5 -18.625 1 68.69 294 ILE A C 1
ATOM 2243 O O . ILE A 1 294 ? 1.892 -15.172 -17.438 1 68.69 294 ILE A O 1
ATOM 2247 N N . ASP A 1 295 ? 1.338 -14.75 -19.578 1 68.94 295 ASP A N 1
ATOM 2248 C CA . ASP A 1 295 ? 1.116 -13.336 -19.281 1 68.94 295 ASP A CA 1
ATOM 2249 C C . ASP A 1 295 ? -0.098 -13.141 -18.391 1 68.94 295 ASP A C 1
ATOM 2251 O O . ASP A 1 295 ? -0.251 -12.086 -17.766 1 68.94 295 ASP A O 1
ATOM 2255 N N . PHE A 1 296 ? -0.787 -14.195 -18.203 1 71.12 296 PHE A N 1
ATOM 2256 C CA . PHE A 1 296 ? -2 -14.07 -17.391 1 71.12 296 PHE A CA 1
ATOM 2257 C C . PHE A 1 296 ? -1.767 -14.57 -15.977 1 71.12 296 PHE A C 1
ATOM 2259 O O . PHE A 1 296 ? -2.66 -14.492 -15.133 1 71.12 296 PHE A O 1
ATOM 2266 N N . SER A 1 297 ? -0.521 -14.953 -15.781 1 76.81 297 SER A N 1
ATOM 2267 C CA . SER A 1 297 ? -0.201 -15.367 -14.422 1 76.81 297 SER A CA 1
ATOM 2268 C C . SER A 1 297 ? 0.01 -14.164 -13.508 1 76.81 297 SER A C 1
ATOM 2270 O O . SER A 1 297 ? 0.571 -13.156 -13.93 1 76.81 297 SER A O 1
ATOM 2272 N N . ILE A 1 298 ? -0.463 -14.242 -12.289 1 77.88 298 ILE A N 1
ATOM 2273 C CA . ILE A 1 298 ? -0.359 -13.133 -11.344 1 77.88 298 ILE A CA 1
ATOM 2274 C C . ILE A 1 298 ? 1.107 -12.898 -10.992 1 77.88 298 ILE A C 1
ATOM 2276 O O . ILE A 1 298 ? 1.479 -11.797 -10.57 1 77.88 298 ILE A O 1
ATOM 2280 N N . TYR A 1 299 ? 1.929 -13.914 -11.188 1 73 299 TYR A N 1
ATOM 2281 C CA . TYR A 1 299 ? 3.338 -13.812 -10.82 1 73 299 TYR A CA 1
ATOM 2282 C C . TYR A 1 299 ? 4.113 -12.992 -11.844 1 73 299 TYR A C 1
ATOM 2284 O O . TYR A 1 299 ? 5.273 -12.641 -11.617 1 73 299 TYR A O 1
ATOM 2292 N N . SER A 1 300 ? 3.531 -12.688 -12.906 1 71.06 300 SER A N 1
ATOM 2293 C CA . SER A 1 300 ? 4.145 -11.836 -13.922 1 71.06 300 SER A CA 1
ATOM 2294 C C . SER A 1 300 ? 3.926 -10.359 -13.602 1 71.06 300 SER A C 1
ATOM 2296 O O . SER A 1 300 ? 4.512 -9.484 -14.242 1 71.06 300 SER A O 1
ATOM 2298 N N . LEU A 1 301 ? 3.119 -10.086 -12.586 1 69.75 301 LEU A N 1
ATOM 2299 C CA . LEU A 1 301 ? 2.781 -8.727 -12.203 1 69.75 301 LEU A CA 1
ATOM 2300 C C . LEU A 1 301 ? 3.762 -8.195 -11.164 1 69.75 301 LEU A C 1
ATOM 2302 O O . LEU A 1 301 ? 4.445 -8.969 -10.5 1 69.75 301 LEU A O 1
ATOM 2306 N N . PRO A 1 302 ? 3.771 -6.898 -11.117 1 58.5 302 PRO A N 1
ATOM 2307 C CA . PRO A 1 302 ? 4.59 -6.348 -10.039 1 58.5 302 PRO A CA 1
ATOM 2308 C C . PRO A 1 302 ? 4.188 -6.879 -8.664 1 58.5 302 PRO A C 1
ATOM 2310 O O . PRO A 1 302 ? 3.014 -7.172 -8.43 1 58.5 302 PRO A O 1
ATOM 2313 N N . VAL A 1 303 ? 5.125 -6.957 -7.777 1 60.72 303 VAL A N 1
ATOM 2314 C CA . VAL A 1 303 ? 4.957 -7.598 -6.477 1 60.72 303 VAL A CA 1
ATOM 2315 C C . VAL A 1 303 ? 3.811 -6.93 -5.719 1 60.72 303 VAL A C 1
ATOM 2317 O O . VAL A 1 303 ? 3.016 -7.609 -5.062 1 60.72 303 VAL A O 1
ATOM 2320 N N . SER A 1 304 ? 3.715 -5.613 -5.746 1 60.75 304 SER A N 1
ATOM 2321 C CA . SER A 1 304 ? 2.645 -4.895 -5.059 1 60.75 304 SER A CA 1
ATOM 2322 C C . SER A 1 304 ? 1.273 -5.32 -5.574 1 60.75 304 SER A C 1
ATOM 2324 O O . SER A 1 304 ? 0.334 -5.484 -4.793 1 60.75 304 SER A O 1
ATOM 2326 N N . GLN A 1 305 ? 1.195 -5.59 -6.836 1 68.25 305 GLN A N 1
ATOM 2327 C CA . GLN A 1 305 ? -0.071 -6 -7.434 1 68.25 305 GLN A CA 1
ATOM 2328 C C . GLN A 1 305 ? -0.365 -7.469 -7.156 1 68.25 305 GLN A C 1
ATOM 2330 O O . GLN A 1 305 ? -1.524 -7.859 -7.004 1 68.25 305 GLN A O 1
ATOM 2335 N N . GLN A 1 306 ? 0.715 -8.203 -7.027 1 74.44 306 GLN A N 1
ATOM 2336 C CA . GLN A 1 306 ? 0.531 -9.625 -6.75 1 74.44 306 GLN A CA 1
ATOM 2337 C C . GLN A 1 306 ? -0.171 -9.836 -5.41 1 74.44 306 GLN A C 1
ATOM 2339 O O . GLN A 1 306 ? -1.081 -10.656 -5.305 1 74.44 306 GLN A O 1
ATOM 2344 N N . ASN A 1 307 ? 0.223 -9.086 -4.438 1 72.19 307 ASN A N 1
ATOM 2345 C CA . ASN A 1 307 ? -0.364 -9.234 -3.109 1 72.19 307 ASN A CA 1
ATOM 2346 C C . ASN A 1 307 ? -1.842 -8.859 -3.104 1 72.19 307 ASN A C 1
ATOM 2348 O O . ASN A 1 307 ? -2.652 -9.508 -2.447 1 72.19 307 ASN A O 1
ATOM 2352 N N . THR A 1 308 ? -2.098 -7.906 -3.826 1 73.56 308 THR A N 1
ATOM 2353 C CA . THR A 1 308 ? -3.486 -7.473 -3.947 1 73.56 308 THR A CA 1
ATOM 2354 C C . THR A 1 308 ? -4.332 -8.547 -4.625 1 73.56 308 THR A C 1
ATOM 2356 O O . THR A 1 308 ? -5.418 -8.883 -4.145 1 73.56 308 THR A O 1
ATOM 2359 N N . PHE A 1 309 ? -3.801 -9.109 -5.609 1 81.62 309 PHE A N 1
ATOM 2360 C CA . PHE A 1 309 ? -4.551 -10.109 -6.363 1 81.62 309 PHE A CA 1
ATOM 2361 C C . PHE A 1 309 ? -4.68 -11.398 -5.57 1 81.62 309 PHE A C 1
ATOM 2363 O O . PHE A 1 309 ? -5.688 -12.102 -5.672 1 81.62 309 PHE A O 1
ATOM 2370 N N . LYS A 1 310 ? -3.682 -11.672 -4.832 1 83.56 310 LYS A N 1
ATOM 2371 C CA . LYS A 1 310 ? -3.752 -12.859 -3.986 1 83.56 310 LYS A CA 1
ATOM 2372 C C . LYS A 1 310 ? -4.934 -12.781 -3.023 1 83.56 310 LYS A C 1
ATOM 2374 O O . LYS A 1 310 ? -5.668 -13.758 -2.854 1 83.56 310 LYS A O 1
ATOM 2379 N N . LEU A 1 311 ? -5.152 -11.648 -2.479 1 82.88 311 LEU A N 1
ATOM 2380 C CA . LEU A 1 311 ? -6.266 -11.461 -1.551 1 82.88 311 LEU A CA 1
ATOM 2381 C C . LEU A 1 311 ? -7.602 -11.555 -2.277 1 82.88 311 LEU A C 1
ATOM 2383 O O . LEU A 1 311 ? -8.547 -12.156 -1.766 1 82.88 311 LEU A O 1
ATOM 2387 N N . LEU A 1 312 ? -7.625 -11.023 -3.471 1 85.88 312 LEU A N 1
ATOM 2388 C CA . LEU A 1 312 ? -8.859 -11.016 -4.254 1 85.88 312 LEU A CA 1
ATOM 2389 C C . LEU A 1 312 ? -9.25 -12.438 -4.668 1 85.88 312 LEU A C 1
ATOM 2391 O O . LEU A 1 312 ? -10.43 -12.789 -4.641 1 85.88 312 LEU A O 1
ATOM 2395 N N . LEU A 1 313 ? -8.273 -13.195 -4.992 1 91 313 LEU A N 1
ATOM 2396 C CA . LEU A 1 313 ? -8.523 -14.539 -5.508 1 91 313 LEU A CA 1
ATOM 2397 C C . LEU A 1 313 ? -8.992 -15.469 -4.395 1 91 313 LEU A C 1
ATOM 2399 O O . LEU A 1 313 ? -9.539 -16.547 -4.664 1 91 313 LEU A O 1
ATOM 2403 N N . LEU A 1 314 ? -8.805 -15.031 -3.211 1 92.31 314 LEU A N 1
ATOM 2404 C CA . LEU A 1 314 ? -9.219 -15.852 -2.078 1 92.31 314 LEU A CA 1
ATOM 2405 C C . LEU A 1 314 ? -10.703 -15.641 -1.771 1 92.31 314 LEU A C 1
ATOM 2407 O O . LEU A 1 314 ? -11.32 -16.453 -1.078 1 92.31 314 LEU A O 1
ATOM 2411 N N . ILE A 1 315 ? -11.281 -14.594 -2.271 1 91.69 315 ILE A N 1
ATOM 2412 C CA . ILE A 1 315 ? -12.656 -14.227 -1.962 1 91.69 315 ILE A CA 1
ATOM 2413 C C . ILE A 1 315 ? -13.602 -15.328 -2.434 1 91.69 315 ILE A C 1
ATOM 2415 O O . ILE A 1 315 ? -14.492 -15.758 -1.688 1 91.69 315 ILE A O 1
ATOM 2419 N N . PRO A 1 316 ? -13.391 -15.891 -3.619 1 94.44 316 PRO A N 1
ATOM 2420 C CA . PRO A 1 316 ? -14.273 -16.969 -4.07 1 94.44 316 PRO A CA 1
ATOM 2421 C C . PRO A 1 316 ? -14.203 -18.203 -3.168 1 94.44 316 PRO A C 1
ATOM 2423 O O . PRO A 1 316 ? -15.195 -18.922 -3.014 1 94.44 316 PRO A O 1
ATOM 2426 N N . ILE A 1 317 ? -13.047 -18.469 -2.65 1 95.88 317 ILE A N 1
ATOM 2427 C CA . ILE A 1 317 ? -12.914 -19.578 -1.71 1 95.88 317 ILE A CA 1
ATOM 2428 C C . ILE A 1 317 ? -13.789 -19.312 -0.484 1 95.88 317 ILE A C 1
ATOM 2430 O O . ILE A 1 317 ? -14.461 -20.219 0.011 1 95.88 317 ILE A O 1
ATOM 2434 N N . GLY A 1 318 ? -13.719 -18.141 -0.014 1 96.19 318 GLY A N 1
ATOM 2435 C CA . GLY A 1 318 ? -14.617 -17.75 1.07 1 96.19 318 GLY A CA 1
ATOM 2436 C C . GLY A 1 318 ? -16.078 -17.922 0.719 1 96.19 318 GLY A C 1
ATOM 2437 O O . GLY A 1 318 ? -16.875 -18.375 1.544 1 96.19 318 GLY A O 1
ATOM 2438 N N . ALA A 1 319 ? -16.422 -17.547 -0.505 1 94.88 319 ALA A N 1
ATOM 2439 C CA . ALA A 1 319 ? -17.812 -17.688 -0.968 1 94.88 319 ALA A CA 1
ATOM 2440 C C . ALA A 1 319 ? -18.25 -19.156 -0.959 1 94.88 319 ALA A C 1
ATOM 2442 O O . ALA A 1 319 ? -19.375 -19.469 -0.578 1 94.88 319 ALA A O 1
ATOM 2443 N N . LEU A 1 320 ? -17.375 -20.016 -1.372 1 96.75 320 LEU A N 1
ATOM 2444 C CA . LEU A 1 320 ? -17.688 -21.438 -1.368 1 96.75 320 LEU A CA 1
ATOM 2445 C C . LEU A 1 320 ? -17.953 -21.922 0.048 1 96.75 320 LEU A C 1
ATOM 2447 O O . LEU A 1 320 ? -18.922 -22.656 0.283 1 96.75 320 LEU A O 1
ATOM 2451 N N . ILE A 1 321 ? -17.156 -21.516 0.944 1 96.94 321 ILE A N 1
ATOM 2452 C CA . ILE A 1 321 ? -17.297 -21.953 2.328 1 96.94 321 ILE A CA 1
ATOM 2453 C C . ILE A 1 321 ? -18.609 -21.438 2.904 1 96.94 321 ILE A C 1
ATOM 2455 O O . ILE A 1 321 ? -19.312 -22.156 3.623 1 96.94 321 ILE A O 1
ATOM 2459 N N . ILE A 1 322 ? -18.922 -20.234 2.602 1 95.31 322 ILE A N 1
ATOM 2460 C CA . ILE A 1 322 ? -20.156 -19.656 3.113 1 95.31 322 ILE A CA 1
ATOM 2461 C C . ILE A 1 322 ? -21.359 -20.438 2.561 1 95.31 322 ILE A C 1
ATOM 2463 O O . ILE A 1 322 ? -22.344 -20.656 3.27 1 95.31 322 ILE A O 1
ATOM 2467 N N . VAL A 1 323 ? -21.312 -20.797 1.294 1 94.62 323 VAL A N 1
ATOM 2468 C CA . VAL A 1 323 ? -22.391 -21.562 0.678 1 94.62 323 VAL A CA 1
ATOM 2469 C C . VAL A 1 323 ? -22.531 -22.906 1.379 1 94.62 323 VAL A C 1
ATOM 2471 O O . VAL A 1 323 ? -23.656 -23.359 1.649 1 94.62 323 VAL A O 1
ATOM 2474 N N . ILE A 1 324 ? -21.453 -23.516 1.714 1 95.19 324 ILE A N 1
ATOM 2475 C CA . ILE A 1 324 ? -21.453 -24.812 2.404 1 95.19 324 ILE A CA 1
ATOM 2476 C C . ILE A 1 324 ? -22.047 -24.641 3.807 1 95.19 324 ILE A C 1
ATOM 2478 O O . ILE A 1 324 ? -22.922 -25.391 4.215 1 95.19 324 ILE A O 1
ATOM 2482 N N . LEU A 1 325 ? -21.688 -23.641 4.52 1 94.81 325 LEU A N 1
ATOM 2483 C CA . LEU A 1 325 ? -22.094 -23.422 5.902 1 94.81 325 LEU A CA 1
ATOM 2484 C C . LEU A 1 325 ? -23.562 -23.016 5.977 1 94.81 325 LEU A C 1
ATOM 2486 O O . LEU A 1 325 ? -24.297 -23.469 6.859 1 94.81 325 LEU A O 1
ATOM 2490 N N . ARG A 1 326 ? -23.953 -22.234 5.039 1 91.69 326 ARG A N 1
ATOM 2491 C CA . ARG A 1 326 ? -25.328 -21.719 5.094 1 91.69 326 ARG A CA 1
ATOM 2492 C C . ARG A 1 326 ? -26.312 -22.719 4.484 1 91.69 326 ARG A C 1
ATOM 2494 O O . ARG A 1 326 ? -27.391 -22.953 5.035 1 91.69 326 ARG A O 1
ATOM 2501 N N . ASN A 1 327 ? -25.969 -23.344 3.375 1 90.31 327 ASN A N 1
ATOM 2502 C CA . ASN A 1 327 ? -26.922 -24.172 2.639 1 90.31 327 ASN A CA 1
ATOM 2503 C C . ASN A 1 327 ? -26.844 -25.625 3.076 1 90.31 327 ASN A C 1
ATOM 2505 O O . ASN A 1 327 ? -27.859 -26.328 3.074 1 90.31 327 ASN A O 1
ATOM 2509 N N . LEU A 1 328 ? -25.719 -26.078 3.438 1 89.06 328 LEU A N 1
ATOM 2510 C CA . LEU A 1 328 ? -25.578 -27.484 3.805 1 89.06 328 LEU A CA 1
ATOM 2511 C C . LEU A 1 328 ? -25.609 -27.656 5.32 1 89.06 328 LEU A C 1
ATOM 2513 O O . LEU A 1 328 ? -26.234 -28.594 5.824 1 89.06 328 LEU A O 1
ATOM 2517 N N . VAL A 1 329 ? -25.016 -26.75 6.137 1 88.81 329 VAL A N 1
ATOM 2518 C CA . VAL A 1 329 ? -24.969 -26.859 7.59 1 88.81 329 VAL A CA 1
ATOM 2519 C C . VAL A 1 329 ? -26.125 -26.062 8.203 1 88.81 329 VAL A C 1
ATOM 2521 O O . VAL A 1 329 ? -26.766 -26.531 9.148 1 88.81 329 VAL A O 1
ATOM 2524 N N . GLY A 1 330 ? -26.453 -24.859 7.703 1 89.44 330 GLY A N 1
ATOM 2525 C CA . GLY A 1 330 ? -27.562 -24.062 8.172 1 89.44 330 GLY A CA 1
ATOM 2526 C C . GLY A 1 330 ? -27.156 -22.969 9.133 1 89.44 330 GLY A C 1
ATOM 2527 O O . GLY A 1 330 ? -27.906 -22.609 10.039 1 89.44 330 GLY A O 1
ATOM 2528 N N . VAL A 1 331 ? -25.953 -22.422 8.977 1 91.38 331 VAL A N 1
ATOM 2529 C CA . VAL A 1 331 ? -25.469 -21.312 9.805 1 91.38 331 VAL A CA 1
ATOM 2530 C C . VAL A 1 331 ? -26.094 -20 9.32 1 91.38 331 VAL A C 1
ATOM 2532 O O . VAL A 1 331 ? -26.172 -19.75 8.117 1 91.38 331 VAL A O 1
ATOM 2535 N N . GLN A 1 332 ? -26.562 -19.266 10.234 1 92 332 GLN A N 1
ATOM 2536 C CA . GLN A 1 332 ? -27.141 -17.969 9.891 1 92 332 GLN A CA 1
ATOM 2537 C C . GLN A 1 332 ? -26.109 -16.844 10 1 92 332 GLN A C 1
ATOM 2539 O O . GLN A 1 332 ? -25.469 -16.688 11.039 1 92 332 GLN A O 1
ATOM 2544 N N . THR A 1 333 ? -25.906 -16.125 8.922 1 90.19 333 THR A N 1
ATOM 2545 C CA . THR A 1 333 ? -24.953 -15.016 8.891 1 90.19 333 THR A CA 1
ATOM 2546 C C . THR A 1 333 ? -25.641 -13.719 8.477 1 90.19 333 THR A C 1
ATOM 2548 O O . THR A 1 333 ? -26.766 -13.734 7.988 1 90.19 333 THR A O 1
ATOM 2551 N N . SER A 1 334 ? -24.938 -12.609 8.898 1 85.06 334 SER A N 1
ATOM 2552 C CA . SER A 1 334 ? -25.406 -11.305 8.445 1 85.06 334 SER A CA 1
ATOM 2553 C C . SER A 1 334 ? -24.984 -11.031 7.012 1 85.06 334 SER A C 1
ATOM 2555 O O . SER A 1 334 ? -24 -10.328 6.777 1 85.06 334 SER A O 1
ATOM 2557 N N . GLY A 1 335 ? -25.594 -11.727 6.008 1 79.69 335 GLY A N 1
ATOM 2558 C CA . GLY A 1 335 ? -25.234 -11.57 4.605 1 79.69 335 GLY A CA 1
ATOM 2559 C C . GLY A 1 335 ? -24.234 -12.602 4.121 1 79.69 335 GLY A C 1
ATOM 2560 O O . GLY A 1 335 ? -23.781 -13.445 4.898 1 79.69 335 GLY A O 1
ATOM 2561 N N . THR A 1 336 ? -23.875 -12.602 2.9 1 83.25 336 THR A N 1
ATOM 2562 C CA . THR A 1 336 ? -22.969 -13.57 2.299 1 83.25 336 THR A CA 1
ATOM 2563 C C . THR A 1 336 ? -21.531 -13.023 2.26 1 83.25 336 THR A C 1
ATOM 2565 O O . THR A 1 336 ? -20.578 -13.75 2.531 1 83.25 336 THR A O 1
ATOM 2568 N N . PHE A 1 337 ? -21.422 -11.781 2.047 1 86.31 337 PHE A N 1
ATOM 2569 C CA . PHE A 1 337 ? -20.125 -11.188 1.765 1 86.31 337 PHE A CA 1
ATOM 2570 C C . PHE A 1 337 ? -19.438 -10.75 3.053 1 86.31 337 PHE A C 1
ATOM 2572 O O . PHE A 1 337 ? -18.203 -10.766 3.145 1 86.31 337 PHE A O 1
ATOM 2579 N N . MET A 1 338 ? -20.219 -10.453 4.062 1 88.56 338 MET A N 1
ATOM 2580 C CA . MET A 1 338 ? -19.656 -9.859 5.277 1 88.56 338 MET A CA 1
ATOM 2581 C C . MET A 1 338 ? -18.703 -10.82 5.965 1 88.56 338 MET A C 1
ATOM 2583 O O . MET A 1 338 ? -17.562 -10.445 6.293 1 88.56 338 MET A O 1
ATOM 2587 N N . PRO A 1 339 ? -19.047 -12.062 6.137 1 92.12 339 PRO A N 1
ATOM 2588 C CA . PRO A 1 339 ? -18.109 -12.984 6.77 1 92.12 339 PRO A CA 1
ATOM 2589 C C . PRO A 1 339 ? -16.812 -13.133 5.973 1 92.12 339 PRO A C 1
ATOM 2591 O O . PRO A 1 339 ? -15.742 -13.32 6.559 1 92.12 339 PRO A O 1
ATOM 2594 N N . ILE A 1 340 ? -16.984 -13.055 4.672 1 92.62 340 ILE A N 1
ATOM 2595 C CA . ILE A 1 340 ? -15.82 -13.188 3.809 1 92.62 340 ILE A CA 1
ATOM 2596 C C . ILE A 1 340 ? -14.867 -12.016 4.039 1 92.62 340 ILE A C 1
ATOM 2598 O O . ILE A 1 340 ? -13.656 -12.211 4.168 1 92.62 340 ILE A O 1
ATOM 2602 N N . LEU A 1 341 ? -15.43 -10.852 4.137 1 88.88 341 LEU A N 1
ATOM 2603 C CA . LEU A 1 341 ? -14.625 -9.648 4.332 1 88.88 341 LEU A CA 1
ATOM 2604 C C . LEU A 1 341 ? -13.984 -9.641 5.715 1 88.88 341 LEU A C 1
ATOM 2606 O O . LEU A 1 341 ? -12.836 -9.211 5.867 1 88.88 341 LEU A O 1
ATOM 2610 N N . ILE A 1 342 ? -14.719 -10.062 6.676 1 90.94 342 ILE A N 1
ATOM 2611 C CA . ILE A 1 342 ? -14.172 -10.156 8.023 1 90.94 342 ILE A CA 1
ATOM 2612 C C . ILE A 1 342 ? -12.992 -11.125 8.047 1 90.94 342 ILE A C 1
ATOM 2614 O O . ILE A 1 342 ? -11.977 -10.859 8.695 1 90.94 342 ILE A O 1
ATOM 2618 N N . ALA A 1 343 ? -13.109 -12.242 7.359 1 92.88 343 ALA A N 1
ATOM 2619 C CA . ALA A 1 343 ? -12.023 -13.211 7.27 1 92.88 343 ALA A CA 1
ATOM 2620 C C . ALA A 1 343 ? -10.766 -12.586 6.672 1 92.88 343 ALA A C 1
ATOM 2622 O O . ALA A 1 343 ? -9.648 -12.898 7.086 1 92.88 343 ALA A O 1
ATOM 2623 N N . LEU A 1 344 ? -10.961 -11.766 5.707 1 87.38 344 LEU A N 1
ATOM 2624 C CA . LEU A 1 344 ? -9.828 -11.086 5.09 1 87.38 344 LEU A CA 1
ATOM 2625 C C . LEU A 1 344 ? -9.133 -10.164 6.09 1 87.38 344 LEU A C 1
ATOM 2627 O O . LEU A 1 344 ? -7.914 -10 6.043 1 87.38 344 LEU A O 1
ATOM 2631 N N . VAL A 1 345 ? -9.914 -9.539 6.953 1 84.44 345 VAL A N 1
ATOM 2632 C CA . VAL A 1 345 ? -9.328 -8.727 8.016 1 84.44 345 VAL A CA 1
ATOM 2633 C C . VAL A 1 345 ? -8.477 -9.609 8.93 1 84.44 345 VAL A C 1
ATOM 2635 O O . VAL A 1 345 ? -7.379 -9.211 9.336 1 84.44 345 VAL A O 1
ATOM 2638 N N . PHE A 1 346 ? -8.984 -10.773 9.195 1 87.75 346 PHE A N 1
ATOM 2639 C CA . PHE A 1 346 ? -8.242 -11.711 10.031 1 87.75 346 PHE A CA 1
ATOM 2640 C C . PHE A 1 346 ? -6.918 -12.086 9.383 1 87.75 346 PHE A C 1
ATOM 2642 O O . PHE A 1 346 ? -5.918 -12.289 10.078 1 87.75 346 PHE A O 1
ATOM 2649 N N . LEU A 1 347 ? -6.914 -12.203 8.141 1 84.44 347 LEU A N 1
ATOM 2650 C CA . LEU A 1 347 ? -5.691 -12.562 7.43 1 84.44 347 LEU A CA 1
ATOM 2651 C C . LEU A 1 347 ? -4.641 -11.469 7.57 1 84.44 347 LEU A C 1
ATOM 2653 O O . LEU A 1 347 ? -3.439 -11.758 7.586 1 84.44 347 LEU A O 1
ATOM 2657 N N . GLN A 1 348 ? -5.094 -10.219 7.715 1 73.75 348 GLN A N 1
ATOM 2658 C CA . GLN A 1 348 ? -4.176 -9.086 7.762 1 73.75 348 GLN A CA 1
ATOM 2659 C C . GLN A 1 348 ? -3.686 -8.836 9.188 1 73.75 348 GLN A C 1
ATOM 2661 O O . GLN A 1 348 ? -2.523 -8.484 9.398 1 73.75 348 GLN A O 1
ATOM 2666 N N . VAL A 1 349 ? -4.473 -8.945 10.211 1 74.69 349 VAL A N 1
ATOM 2667 C CA . VAL A 1 349 ? -4.117 -8.547 11.57 1 74.69 349 VAL A CA 1
ATOM 2668 C C . VAL A 1 349 ? -3.965 -9.789 12.453 1 74.69 349 VAL A C 1
ATOM 2670 O O . VAL A 1 349 ? -3.572 -9.68 13.617 1 74.69 349 VAL A O 1
ATOM 2673 N N . ASN A 1 350 ? -4.324 -11.047 11.922 1 79.56 350 ASN A N 1
ATOM 2674 C CA . ASN A 1 350 ? -4.359 -12.312 12.648 1 79.56 350 ASN A CA 1
ATOM 2675 C C . ASN A 1 350 ? -5.719 -12.555 13.297 1 79.56 350 ASN A C 1
ATOM 2677 O O . ASN A 1 350 ? -6.473 -11.609 13.531 1 79.56 350 ASN A O 1
ATOM 2681 N N . LEU A 1 351 ? -5.957 -13.727 13.617 1 87.25 351 LEU A N 1
ATOM 2682 C CA . LEU A 1 351 ? -7.289 -14.141 14.047 1 87.25 351 LEU A CA 1
ATOM 2683 C C . LEU A 1 351 ? -7.633 -13.539 15.406 1 87.25 351 LEU A C 1
ATOM 2685 O O . LEU A 1 351 ? -8.688 -12.914 15.57 1 87.25 351 LEU A O 1
ATOM 2689 N N . LEU A 1 352 ? -6.746 -13.625 16.375 1 86.12 352 LEU A N 1
ATOM 2690 C CA . LEU A 1 352 ? -7.043 -13.188 17.734 1 86.12 352 LEU A CA 1
ATOM 2691 C C . LEU A 1 352 ? -7.16 -11.672 17.812 1 86.12 352 LEU A C 1
ATOM 2693 O O . LEU A 1 352 ? -8.086 -11.148 18.438 1 86.12 352 LEU A O 1
ATOM 2697 N N . ALA A 1 353 ? -6.281 -10.961 17.219 1 80.12 353 ALA A N 1
ATOM 2698 C CA . ALA A 1 353 ? -6.328 -9.5 17.188 1 80.12 353 ALA A CA 1
ATOM 2699 C C . ALA A 1 353 ? -7.551 -9.008 16.422 1 80.12 353 ALA A C 1
ATOM 2701 O O . ALA A 1 353 ? -8.195 -8.039 16.828 1 80.12 353 ALA A O 1
ATOM 2702 N N . GLY A 1 354 ? -7.824 -9.742 15.336 1 83.38 354 GLY A N 1
ATOM 2703 C CA . GLY A 1 354 ? -8.984 -9.367 14.547 1 83.38 354 GLY A CA 1
ATOM 2704 C C . GLY A 1 354 ? -10.297 -9.57 15.281 1 83.38 354 GLY A C 1
ATOM 2705 O O . GLY A 1 354 ? -11.18 -8.719 15.227 1 83.38 354 GLY A O 1
ATOM 2706 N N . LEU A 1 355 ? -10.344 -10.68 15.938 1 88.06 355 LEU A N 1
ATOM 2707 C CA . LEU A 1 355 ? -11.555 -10.977 16.703 1 88.06 355 LEU A CA 1
ATOM 2708 C C . LEU A 1 355 ? -11.742 -9.953 17.812 1 88.06 355 LEU A C 1
ATOM 2710 O O . LEU A 1 355 ? -12.859 -9.477 18.047 1 88.06 355 LEU A O 1
ATOM 2714 N N . SER A 1 356 ? -10.734 -9.648 18.516 1 85.81 356 SER A N 1
ATOM 2715 C CA . SER A 1 356 ? -10.812 -8.68 19.609 1 85.81 356 SER A CA 1
ATOM 2716 C C . SER A 1 356 ? -11.203 -7.297 19.094 1 85.81 356 SER A C 1
ATOM 2718 O O . SER A 1 356 ? -12.062 -6.633 19.672 1 85.81 356 SER A O 1
ATOM 2720 N N . LEU A 1 357 ? -10.547 -6.934 18.062 1 79.56 357 LEU A N 1
ATOM 2721 C CA . LEU A 1 357 ? -10.836 -5.633 17.469 1 79.56 357 LEU A CA 1
ATOM 2722 C C . LEU A 1 357 ? -12.289 -5.562 17 1 79.56 357 LEU A C 1
ATOM 2724 O O . LEU A 1 357 ? -12.969 -4.555 17.219 1 79.56 357 LEU A O 1
ATOM 2728 N N . PHE A 1 358 ? -12.656 -6.645 16.406 1 83.25 358 PHE A N 1
ATOM 2729 C CA . PHE A 1 358 ? -14.016 -6.707 15.891 1 83.25 358 PHE A CA 1
ATOM 2730 C C . PHE A 1 358 ? -15.031 -6.613 17.031 1 83.25 358 PHE A C 1
ATOM 2732 O O . PHE A 1 358 ? -15.969 -5.812 16.969 1 83.25 358 PHE A O 1
ATOM 2739 N N . ILE A 1 359 ? -14.859 -7.34 17.984 1 87.19 359 ILE A N 1
ATOM 2740 C CA . ILE A 1 359 ? -15.812 -7.398 19.094 1 87.19 359 ILE A CA 1
ATOM 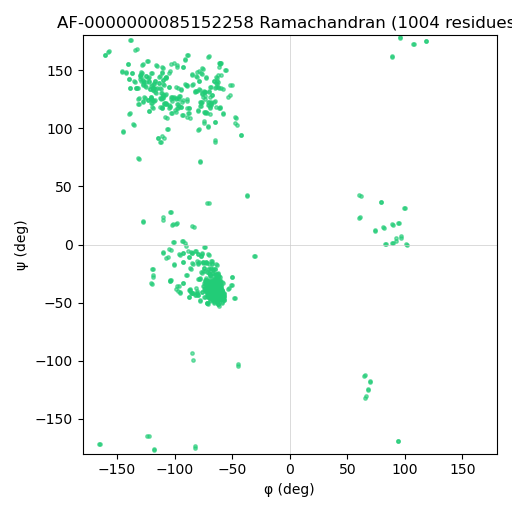2741 C C . ILE A 1 359 ? -15.812 -6.066 19.844 1 87.19 359 ILE A C 1
ATOM 2743 O O . ILE A 1 359 ? -16.875 -5.547 20.188 1 87.19 359 ILE A O 1
ATOM 2747 N N . ILE A 1 360 ? -14.727 -5.488 20.016 1 86.19 360 ILE A N 1
ATOM 2748 C CA . ILE A 1 360 ? -14.609 -4.25 20.766 1 86.19 360 ILE A CA 1
ATOM 2749 C C . ILE A 1 360 ? -15.211 -3.094 19.969 1 86.19 360 ILE A C 1
ATOM 2751 O O . ILE A 1 360 ? -16.062 -2.359 20.484 1 86.19 360 ILE A O 1
ATOM 2755 N N . ILE A 1 361 ? -14.812 -2.975 18.766 1 83.44 361 ILE A N 1
ATOM 2756 C CA . ILE A 1 361 ? -15.234 -1.825 17.969 1 83.44 361 ILE A CA 1
ATOM 2757 C C . ILE A 1 361 ? -16.719 -1.956 17.625 1 83.44 361 ILE A C 1
ATOM 2759 O O . ILE A 1 361 ? -17.469 -0.983 17.703 1 83.44 361 ILE A O 1
ATOM 2763 N N . VAL A 1 362 ? -17.094 -3.148 17.203 1 84.62 362 VAL A N 1
ATOM 2764 C CA . VAL A 1 362 ? -18.516 -3.365 16.891 1 84.62 362 VAL A CA 1
ATOM 2765 C C . VAL A 1 362 ? -19.344 -3.213 18.156 1 84.62 362 VAL A C 1
ATOM 2767 O O . VAL A 1 362 ? -20.438 -2.648 18.125 1 84.62 362 VAL A O 1
ATOM 2770 N N . GLY A 1 363 ? -18.781 -3.695 19.266 1 87.38 363 GLY A N 1
ATOM 2771 C CA . GLY A 1 363 ? -19.469 -3.523 20.531 1 87.38 363 GLY A CA 1
ATOM 2772 C C . GLY A 1 363 ? -19.672 -2.068 20.906 1 87.38 363 GLY A C 1
ATOM 2773 O O . GLY A 1 363 ? -20.781 -1.67 21.281 1 87.38 363 GLY A O 1
ATOM 2774 N N . ILE A 1 364 ? -18.719 -1.29 20.766 1 88.06 364 ILE A N 1
ATOM 2775 C CA . ILE A 1 364 ? -18.797 0.138 21.062 1 88.06 364 ILE A CA 1
ATOM 2776 C C . ILE A 1 364 ? -19.797 0.809 20.109 1 88.06 364 ILE A C 1
ATOM 2778 O O . ILE A 1 364 ? -20.594 1.648 20.547 1 88.06 364 ILE A O 1
ATOM 2782 N N . GLY A 1 365 ? -19.688 0.438 18.891 1 85.31 365 GLY A N 1
ATOM 2783 C CA . GLY A 1 365 ? -20.625 0.982 17.922 1 85.31 365 GLY A CA 1
ATOM 2784 C C . GLY A 1 365 ? -22.078 0.683 18.25 1 85.31 365 GLY A C 1
ATOM 2785 O O . GLY A 1 365 ? -22.938 1.558 18.141 1 85.31 365 GLY A O 1
ATOM 2786 N N . LEU A 1 366 ? -22.328 -0.529 18.719 1 85.75 366 LEU A N 1
ATOM 2787 C CA . LEU A 1 366 ? -23.688 -0.922 19.047 1 85.75 366 LEU A CA 1
ATOM 2788 C C . LEU A 1 366 ? -24.172 -0.227 20.312 1 85.75 366 LEU A C 1
ATOM 2790 O O . LEU A 1 366 ? -25.344 0.12 20.438 1 85.75 366 LEU A O 1
ATOM 2794 N N . ILE A 1 367 ? -23.25 -0.003 21.219 1 88.5 367 ILE A N 1
ATOM 2795 C CA . ILE A 1 367 ? -23.594 0.71 22.438 1 88.5 367 ILE A CA 1
ATOM 2796 C C . ILE A 1 367 ? -23.938 2.16 22.125 1 88.5 367 ILE A C 1
ATOM 2798 O O . ILE A 1 367 ? -24.922 2.701 22.625 1 88.5 367 ILE A O 1
ATOM 2802 N N . LEU A 1 368 ? -23.141 2.729 21.328 1 87.81 368 LEU A N 1
ATOM 2803 C CA . LEU A 1 368 ? -23.391 4.102 20.922 1 87.81 368 LEU A CA 1
ATOM 2804 C C . LEU A 1 368 ? -24.719 4.203 20.172 1 87.81 368 LEU A C 1
ATOM 2806 O O . LEU A 1 368 ? -25.469 5.164 20.359 1 87.81 368 LEU A O 1
ATOM 2810 N N . ARG A 1 369 ? -24.938 3.26 19.391 1 83.38 369 ARG A N 1
ATOM 2811 C CA . ARG A 1 369 ? -26.203 3.242 18.656 1 83.38 369 ARG A CA 1
ATOM 2812 C C . ARG A 1 369 ? -27.391 3.201 19.625 1 83.38 369 ARG A C 1
ATOM 2814 O O . ARG A 1 369 ? -28.375 3.904 19.438 1 83.38 369 ARG A O 1
ATOM 2821 N N . TYR A 1 370 ? -27.172 2.357 20.484 1 83.75 370 TYR A N 1
ATOM 2822 C CA . TYR A 1 370 ? -28.234 2.232 21.484 1 83.75 370 TYR A CA 1
ATOM 2823 C C . TYR A 1 370 ? -28.484 3.564 22.188 1 83.75 370 TYR A C 1
ATOM 2825 O O . TYR A 1 370 ? -29.625 3.967 22.375 1 83.75 370 TYR A O 1
ATOM 2833 N N . TYR A 1 371 ? -27.484 4.203 22.484 1 87.88 371 TYR A N 1
ATOM 2834 C CA . TYR A 1 371 ? -27.578 5.496 23.156 1 87.88 371 TYR A CA 1
ATOM 2835 C C . TYR A 1 371 ? -28.25 6.523 22.25 1 87.88 371 TYR A C 1
ATOM 2837 O O . TYR A 1 371 ? -29.125 7.277 22.688 1 87.88 371 TYR A O 1
ATOM 2845 N N . LEU A 1 372 ? -27.906 6.57 21.016 1 86.62 372 LEU A N 1
ATOM 2846 C CA . LEU A 1 372 ? -28.438 7.555 20.078 1 86.62 372 LEU A CA 1
ATOM 2847 C C . LEU A 1 372 ? -29.891 7.254 19.719 1 86.62 372 LEU A C 1
ATOM 2849 O O . LEU A 1 372 ? -30.641 8.156 19.359 1 86.62 372 LEU A O 1
ATOM 2853 N N . SER A 1 373 ? -30.234 5.965 19.766 1 84.19 373 SER A N 1
ATOM 2854 C CA . SER A 1 373 ? -31.625 5.586 19.516 1 84.19 373 SER A CA 1
ATOM 2855 C C . SER A 1 373 ? -32.562 6.191 20.562 1 84.19 373 SER A C 1
ATOM 2857 O O . SER A 1 373 ? -33.719 6.457 20.266 1 84.19 373 SER A O 1
ATOM 2859 N N . SER A 1 374 ? -32.031 6.441 21.75 1 85.62 374 SER A N 1
ATOM 2860 C CA . SER A 1 374 ? -32.844 7.02 22.812 1 85.62 374 SER A CA 1
ATOM 2861 C C . SER A 1 374 ? -33.094 8.5 22.578 1 85.62 374 SER A C 1
ATOM 2863 O O . SER A 1 374 ? -34.031 9.078 23.156 1 85.62 374 SER A O 1
ATOM 2865 N N . LEU A 1 375 ? -32.344 9.086 21.703 1 87.88 375 LEU A N 1
ATOM 2866 C CA . LEU A 1 375 ? -32.5 10.508 21.422 1 87.88 375 LEU A CA 1
ATOM 2867 C C . LEU A 1 375 ? -33.5 10.727 20.281 1 87.88 375 LEU A C 1
ATOM 2869 O O . LEU A 1 375 ? -33.719 11.867 19.859 1 87.88 375 LEU A O 1
ATOM 2873 N N . ASN A 1 376 ? -34.094 9.734 19.719 1 84.06 376 ASN A N 1
ATOM 2874 C CA . ASN A 1 376 ? -35.125 9.766 18.672 1 84.06 376 ASN A CA 1
ATOM 2875 C C . ASN A 1 376 ? -34.594 10.461 17.422 1 84.06 376 ASN A C 1
ATOM 2877 O O . ASN A 1 376 ? -35.281 11.344 16.875 1 84.06 376 ASN A O 1
ATOM 2881 N N . LEU A 1 377 ? -33.375 10.172 17.047 1 86.94 377 LEU A N 1
ATOM 2882 C CA . LEU A 1 377 ? -32.844 10.672 15.789 1 86.94 377 LEU A CA 1
ATOM 2883 C C . LEU A 1 377 ? -33.406 9.891 14.609 1 86.94 377 LEU A C 1
ATOM 2885 O O . LEU A 1 377 ? -33.812 8.742 14.758 1 86.94 377 LEU A O 1
ATOM 2889 N N . LEU A 1 378 ? -33.5 10.5 13.461 1 86.12 378 LEU A N 1
ATOM 2890 C CA . LEU A 1 378 ? -33.875 9.805 12.234 1 86.12 378 LEU A CA 1
ATOM 2891 C C . LEU A 1 378 ? -32.875 8.695 11.914 1 86.12 378 LEU A C 1
ATOM 2893 O O . LEU A 1 378 ? -31.734 8.719 12.391 1 86.12 378 LEU A O 1
ATOM 2897 N N . LEU A 1 379 ? -33.25 7.742 11.195 1 83.5 379 LEU A N 1
ATOM 2898 C CA . LEU A 1 379 ? -32.5 6.523 10.969 1 83.5 379 LEU A CA 1
ATOM 2899 C C . LEU A 1 379 ? -31.172 6.828 10.281 1 83.5 379 LEU A C 1
ATOM 2901 O O . LEU A 1 379 ? -30.109 6.414 10.758 1 83.5 379 LEU A O 1
ATOM 2905 N N . VAL A 1 380 ? -31.203 7.59 9.156 1 87.31 380 VAL A N 1
ATOM 2906 C CA . VAL A 1 380 ? -30.016 7.824 8.359 1 87.31 380 VAL A CA 1
ATOM 2907 C C . VAL A 1 380 ? -29.016 8.656 9.156 1 87.31 380 VAL A C 1
ATOM 2909 O O . VAL A 1 380 ? -27.828 8.297 9.25 1 87.31 380 VAL A O 1
ATOM 2912 N N . PRO A 1 381 ? -29.359 9.727 9.781 1 90.88 381 PRO A N 1
ATOM 2913 C CA . PRO A 1 381 ? -28.422 10.484 10.625 1 90.88 381 PRO A CA 1
ATOM 2914 C C . PRO A 1 381 ? -27.891 9.664 11.797 1 90.88 381 PRO A C 1
ATOM 2916 O O . PRO A 1 381 ? -26.719 9.82 12.172 1 90.88 381 PRO A O 1
ATOM 2919 N N . ARG A 1 382 ? -28.719 8.82 12.328 1 88.38 382 ARG A N 1
ATOM 2920 C CA . ARG A 1 382 ? -28.297 7.984 13.438 1 88.38 382 ARG A CA 1
ATOM 2921 C C . ARG A 1 382 ? -27.172 7.035 13.008 1 88.38 382 ARG A C 1
ATOM 2923 O O . ARG A 1 382 ? -26.141 6.941 13.672 1 88.38 382 ARG A O 1
ATOM 2930 N N . ILE A 1 383 ? -27.359 6.359 11.906 1 86.56 383 ILE A N 1
ATOM 2931 C CA . ILE A 1 383 ? -26.375 5.422 11.383 1 86.56 383 ILE A CA 1
ATOM 2932 C C . ILE A 1 383 ? -25.094 6.172 11.023 1 86.56 383 ILE A C 1
ATOM 2934 O O . ILE A 1 383 ? -23.984 5.691 11.297 1 86.56 383 ILE A O 1
ATOM 2938 N N . SER A 1 384 ? -25.25 7.312 10.445 1 90.88 384 SER A N 1
ATOM 2939 C CA . SER A 1 384 ? -24.094 8.117 10.047 1 90.88 384 SER A CA 1
ATOM 2940 C C . SER A 1 384 ? -23.312 8.594 11.266 1 90.88 384 SER A C 1
ATOM 2942 O O . SER A 1 384 ? -22.078 8.625 11.242 1 90.88 384 SER A O 1
ATOM 2944 N N . ALA A 1 385 ? -24.031 8.961 12.258 1 91.69 385 ALA A N 1
ATOM 2945 C CA . ALA A 1 385 ? -23.359 9.398 13.484 1 91.69 385 ALA A CA 1
ATOM 2946 C C . ALA A 1 385 ? -22.531 8.273 14.086 1 91.69 385 ALA A C 1
ATOM 2948 O O . ALA A 1 385 ? -21.391 8.5 14.531 1 91.69 385 ALA A O 1
ATOM 2949 N N . VAL A 1 386 ? -23.141 7.113 14.102 1 87.62 386 VAL A N 1
ATOM 2950 C CA . VAL A 1 386 ? -22.406 5.953 14.609 1 87.62 386 VAL A CA 1
ATOM 2951 C C . VAL A 1 386 ? -21.156 5.723 13.766 1 87.62 386 VAL A C 1
ATOM 2953 O O . VAL A 1 386 ? -20.078 5.477 14.305 1 87.62 386 VAL A O 1
ATOM 2956 N N . LEU A 1 387 ? -21.297 5.809 12.508 1 87.81 387 LEU A N 1
ATOM 2957 C CA . LEU A 1 387 ? -20.188 5.609 11.594 1 87.81 387 LEU A CA 1
ATOM 2958 C C . LEU A 1 387 ? -19.062 6.609 11.875 1 87.81 387 LEU A C 1
ATOM 2960 O O . LEU A 1 387 ? -17.906 6.227 11.969 1 87.81 387 LEU A O 1
ATOM 2964 N N . VAL A 1 388 ? -19.438 7.848 11.961 1 91.12 388 VAL A N 1
ATOM 2965 C CA . VAL A 1 388 ? -18.453 8.898 12.203 1 91.12 388 VAL A CA 1
ATOM 2966 C C . VAL A 1 388 ? -17.75 8.656 13.539 1 91.12 388 VAL A C 1
ATOM 2968 O O . VAL A 1 388 ? -16.516 8.75 13.625 1 91.12 388 VAL A O 1
ATOM 2971 N N . PHE A 1 389 ? -18.516 8.328 14.492 1 88.81 389 PHE A N 1
ATOM 2972 C CA . PHE A 1 389 ? -17.953 8.086 15.812 1 88.81 389 PHE A CA 1
ATOM 2973 C C . PHE A 1 389 ? -16.984 6.922 15.789 1 88.81 389 PHE A C 1
ATOM 2975 O O . PHE A 1 389 ? -15.914 6.988 16.406 1 88.81 389 PHE A O 1
ATOM 2982 N N . VAL A 1 390 ? -17.375 5.871 15.164 1 84.31 390 VAL A N 1
ATOM 2983 C CA . VAL A 1 390 ? -16.516 4.688 15.086 1 84.31 390 VAL A CA 1
ATOM 2984 C C . VAL A 1 390 ? -15.219 5.023 14.367 1 84.31 390 VAL A C 1
ATOM 2986 O O . VAL A 1 390 ? -14.148 4.562 14.758 1 84.31 390 VAL A O 1
ATOM 2989 N N . ILE A 1 391 ? -15.336 5.781 13.297 1 85.69 391 ILE A N 1
ATOM 2990 C CA . ILE A 1 391 ? -14.141 6.176 12.555 1 85.69 391 ILE A CA 1
ATOM 2991 C C . ILE A 1 391 ? -13.219 6.996 13.453 1 85.69 391 ILE A C 1
ATOM 2993 O O . ILE A 1 391 ? -12.008 6.793 13.461 1 85.69 391 ILE A O 1
ATOM 2997 N N . ILE A 1 392 ? -13.781 7.902 14.195 1 88 392 ILE A N 1
ATOM 2998 C CA . ILE A 1 392 ? -13.008 8.742 15.102 1 88 392 ILE A CA 1
ATOM 2999 C C . ILE A 1 392 ? -12.289 7.859 16.125 1 88 392 ILE A C 1
ATOM 3001 O O . ILE A 1 392 ? -11.094 8.031 16.375 1 88 392 ILE A O 1
ATOM 3005 N N . ILE A 1 393 ? -12.953 6.934 16.656 1 83.25 393 ILE A N 1
ATOM 3006 C CA . ILE A 1 393 ? -12.391 6.047 17.672 1 83.25 393 ILE A CA 1
ATOM 3007 C C . ILE A 1 393 ? -11.305 5.176 17.047 1 83.25 393 ILE A C 1
ATOM 3009 O O . ILE A 1 393 ? -10.273 4.926 17.672 1 83.25 393 ILE A O 1
ATOM 3013 N N . TYR A 1 394 ? -11.609 4.645 15.883 1 81.69 394 TYR A N 1
ATOM 3014 C CA . TYR A 1 394 ? -10.633 3.805 15.195 1 81.69 394 TYR A CA 1
ATOM 3015 C C . TYR A 1 394 ? -9.336 4.566 14.945 1 81.69 394 TYR A C 1
ATOM 3017 O O . TYR A 1 394 ? -8.25 4.047 15.188 1 81.69 394 TYR A O 1
ATOM 3025 N N . VAL A 1 395 ? -9.461 5.812 14.469 1 81.56 395 VAL A N 1
ATOM 3026 C CA . VAL A 1 395 ? -8.289 6.633 14.188 1 81.56 395 VAL A CA 1
ATOM 3027 C C . VAL A 1 395 ? -7.539 6.934 15.484 1 81.56 395 VAL A C 1
ATOM 3029 O O . VAL A 1 395 ? -6.309 6.863 15.531 1 81.56 395 VAL A O 1
ATOM 3032 N N . ALA A 1 396 ? -8.25 7.227 16.516 1 83.56 396 ALA A N 1
ATOM 3033 C CA . ALA A 1 396 ? -7.656 7.52 17.828 1 83.56 396 ALA A CA 1
ATOM 3034 C C . ALA A 1 396 ? -6.875 6.32 18.359 1 83.56 396 ALA A C 1
ATOM 3036 O O . ALA A 1 396 ? -5.727 6.457 18.781 1 83.56 396 ALA A O 1
ATOM 3037 N N . ILE A 1 397 ? -7.52 5.172 18.25 1 78.38 397 ILE A N 1
ATOM 3038 C CA . ILE A 1 397 ? -6.883 3.953 18.734 1 78.38 397 ILE A CA 1
ATOM 3039 C C . ILE A 1 397 ? -5.652 3.637 17.891 1 78.38 397 ILE A C 1
ATOM 3041 O O . ILE A 1 397 ? -4.621 3.209 18.406 1 78.38 397 ILE A O 1
ATOM 3045 N N . SER A 1 398 ? -5.785 3.803 16.609 1 77.31 398 SER A N 1
ATOM 3046 C CA . SER A 1 398 ? -4.68 3.508 15.703 1 77.31 398 SER A CA 1
ATOM 3047 C C . SER A 1 398 ? -3.486 4.418 15.977 1 77.31 398 SER A C 1
ATOM 3049 O O . SER A 1 398 ? -2.35 3.947 16.062 1 77.31 398 SER A O 1
ATOM 3051 N N . VAL A 1 399 ? -3.686 5.738 16.141 1 75.94 399 VAL A N 1
ATOM 3052 C CA . VAL A 1 399 ? -2.623 6.711 16.375 1 75.94 399 VAL A CA 1
ATOM 3053 C C . VAL A 1 399 ? -1.967 6.434 17.734 1 75.94 399 VAL A C 1
ATOM 3055 O O . VAL A 1 399 ? -0.74 6.461 17.844 1 75.94 399 VAL A O 1
ATOM 3058 N N . ILE A 1 400 ? -2.771 6.137 18.688 1 78.81 400 ILE A N 1
ATOM 3059 C CA . ILE A 1 400 ? -2.262 5.84 20.031 1 78.81 400 ILE A CA 1
ATOM 3060 C C . ILE A 1 400 ? -1.431 4.559 19.984 1 78.81 400 ILE A C 1
ATOM 3062 O O . ILE A 1 400 ? -0.371 4.48 20.609 1 78.81 400 ILE A O 1
ATOM 3066 N N . SER A 1 401 ? -1.933 3.584 19.25 1 75.75 401 SER A N 1
ATOM 3067 C CA . SER A 1 401 ? -1.218 2.318 19.141 1 75.75 401 SER A CA 1
ATOM 3068 C C . SER A 1 401 ? 0.144 2.51 18.484 1 75.75 401 SER A C 1
ATOM 3070 O O . SER A 1 401 ? 1.136 1.914 18.906 1 75.75 401 SER A O 1
ATOM 3072 N N . ILE A 1 402 ? 0.223 3.295 17.5 1 69.62 402 ILE A N 1
ATOM 3073 C CA . ILE A 1 402 ? 1.469 3.543 16.781 1 69.62 402 ILE A CA 1
ATOM 3074 C C . ILE A 1 402 ? 2.447 4.285 17.688 1 69.62 402 ILE A C 1
ATOM 3076 O O . ILE A 1 402 ? 3.635 3.955 17.734 1 69.62 402 ILE A O 1
ATOM 3080 N N . LYS A 1 403 ? 1.988 5.219 18.438 1 69 403 LYS A N 1
ATOM 3081 C CA . LYS A 1 403 ? 2.838 6.004 19.344 1 69 403 LYS A CA 1
ATOM 3082 C C . LYS A 1 403 ? 3.35 5.156 20.5 1 69 403 LYS A C 1
ATOM 3084 O O . LYS A 1 403 ? 4.457 5.371 20.984 1 69 403 LYS A O 1
ATOM 3089 N N . MET A 1 404 ? 2.508 4.207 20.875 1 73.19 404 MET A N 1
ATOM 3090 C CA . MET A 1 404 ? 2.895 3.322 21.969 1 73.19 404 MET A CA 1
ATOM 3091 C C . MET A 1 404 ? 3.799 2.201 21.469 1 73.19 404 MET A C 1
ATOM 3093 O O . MET A 1 404 ? 4.297 1.398 22.266 1 73.19 404 MET A O 1
ATOM 3097 N N . GLY A 1 405 ? 3.967 2.16 20.172 1 66.81 405 GLY A N 1
ATOM 3098 C CA . GLY A 1 405 ? 4.852 1.168 19.578 1 66.81 405 GLY A CA 1
ATOM 3099 C C . GLY A 1 405 ? 4.195 -0.19 19.406 1 66.81 405 GLY A C 1
ATOM 3100 O O . GLY A 1 405 ? 4.883 -1.21 19.328 1 66.81 405 GLY A O 1
ATOM 3101 N N . ILE A 1 406 ? 2.979 -0.152 19.531 1 65.75 406 ILE A N 1
ATOM 3102 C CA . ILE A 1 406 ? 2.266 -1.413 19.344 1 65.75 406 ILE A CA 1
ATOM 3103 C C . ILE A 1 406 ? 2.172 -1.75 17.859 1 65.75 406 ILE A C 1
ATOM 3105 O O . ILE A 1 406 ? 1.647 -0.961 17.078 1 65.75 406 ILE A O 1
ATOM 3109 N N . GLU A 1 407 ? 2.65 -2.822 17.547 1 60.66 407 GLU A N 1
ATOM 3110 C CA . GLU A 1 407 ? 2.736 -3.252 16.156 1 60.66 407 GLU A CA 1
ATOM 3111 C C . GLU A 1 407 ? 1.351 -3.367 15.523 1 60.66 407 GLU A C 1
ATOM 3113 O O . GLU A 1 407 ? 1.185 -3.121 14.328 1 60.66 407 GLU A O 1
ATOM 3118 N N . ALA A 1 408 ? 0.451 -3.723 16.344 1 62.41 408 ALA A N 1
ATOM 3119 C CA . ALA A 1 408 ? -0.905 -3.91 15.836 1 62.41 408 ALA A CA 1
ATOM 3120 C C . ALA A 1 408 ? -1.463 -2.607 15.273 1 62.41 408 ALA A C 1
ATOM 3122 O O . ALA A 1 408 ? -2.238 -2.623 14.312 1 62.41 408 ALA A O 1
ATOM 3123 N N . GLY A 1 409 ? -1.072 -1.596 15.906 1 62.19 409 GLY A N 1
ATOM 3124 C CA . GLY A 1 409 ? -1.526 -0.296 15.438 1 62.19 409 GLY A CA 1
ATOM 3125 C C . GLY A 1 409 ? -1.037 0.039 14.039 1 62.19 409 GLY A C 1
ATOM 3126 O O . GLY A 1 409 ? -1.736 0.708 13.273 1 62.19 409 GLY A O 1
ATOM 3127 N N . LEU A 1 410 ? 0.071 -0.551 13.797 1 54.84 410 LEU A N 1
ATOM 3128 C CA . LEU A 1 410 ? 0.687 -0.28 12.5 1 54.84 410 LEU A CA 1
ATOM 3129 C C . LEU A 1 410 ? 0.026 -1.105 11.398 1 54.84 410 LEU A C 1
ATOM 3131 O O . LEU A 1 410 ? 0.123 -0.766 10.219 1 54.84 410 LEU A O 1
ATOM 3135 N N . ARG A 1 411 ? -0.664 -2.053 11.844 1 58.66 411 ARG A N 1
ATOM 3136 C CA . ARG A 1 411 ? -1.271 -2.951 10.867 1 58.66 411 ARG A CA 1
ATOM 3137 C C . ARG A 1 411 ? -2.713 -2.547 10.578 1 58.66 411 ARG A C 1
ATOM 3139 O O . ARG A 1 411 ? -3.383 -3.176 9.758 1 58.66 411 ARG A O 1
ATOM 3146 N N . VAL A 1 412 ? -3.074 -1.596 11.422 1 59.06 412 VAL A N 1
ATOM 3147 C CA . VAL A 1 412 ? -4.426 -1.101 11.18 1 59.06 412 VAL A CA 1
ATOM 3148 C C . VAL A 1 412 ? -4.484 -0.41 9.82 1 59.06 412 VAL A C 1
ATOM 3150 O O . VAL A 1 412 ? -3.939 0.683 9.648 1 59.06 412 VAL A O 1
ATOM 3153 N N . THR A 1 413 ? -4.797 -1.247 8.789 1 60.62 413 THR A N 1
ATOM 3154 C CA . THR A 1 413 ? -4.867 -0.766 7.414 1 60.62 413 THR A CA 1
ATOM 3155 C C . THR A 1 413 ? -6.273 -0.266 7.086 1 60.62 413 THR A C 1
ATOM 3157 O O . THR A 1 413 ? -7.195 -0.423 7.891 1 60.62 413 THR A O 1
ATOM 3160 N N . PHE A 1 414 ? -6.422 0.467 6.086 1 67.75 414 PHE A N 1
ATOM 3161 C CA . PHE A 1 414 ? -7.641 1.06 5.547 1 67.75 414 PHE A CA 1
ATOM 3162 C C . PHE A 1 414 ? -8.734 0.008 5.391 1 67.75 414 PHE A C 1
ATOM 3164 O O . PHE A 1 414 ? -9.883 0.245 5.754 1 67.75 414 PHE A O 1
ATOM 3171 N N . PHE A 1 415 ? -8.422 -1.182 5.203 1 71.25 415 PHE A N 1
ATOM 3172 C CA . PHE A 1 415 ? -9.383 -2.205 4.801 1 71.25 415 PHE A CA 1
ATOM 3173 C C . PHE A 1 415 ? -10.148 -2.73 6.008 1 71.25 415 PHE A C 1
ATOM 3175 O O . PHE A 1 415 ? -11.383 -2.762 6.004 1 71.25 415 PHE A O 1
ATOM 3182 N N . PRO A 1 416 ? -9.547 -2.971 7.02 1 72.62 416 PRO A N 1
ATOM 3183 C CA . PRO A 1 416 ? -10.258 -3.453 8.203 1 72.62 416 PRO A CA 1
ATOM 3184 C C . PRO A 1 416 ? -11.242 -2.428 8.758 1 72.62 416 PRO A C 1
ATOM 3186 O O . PRO A 1 416 ? -12.336 -2.793 9.211 1 72.62 416 PRO A O 1
ATOM 3189 N N . MET A 1 417 ? -10.867 -1.285 8.617 1 76.56 417 MET A N 1
ATOM 3190 C CA . MET A 1 417 ? -11.734 -0.232 9.141 1 76.56 417 MET A CA 1
ATOM 3191 C C . MET A 1 417 ? -13.023 -0.133 8.328 1 76.56 417 MET A C 1
ATOM 3193 O O . MET A 1 417 ? -14.109 0.028 8.898 1 76.56 417 MET A O 1
ATOM 3197 N N . ILE A 1 418 ? -12.938 -0.218 7.062 1 76.94 418 ILE A N 1
ATOM 3198 C CA . ILE A 1 418 ? -14.102 -0.158 6.191 1 76.94 418 ILE A CA 1
ATOM 3199 C C . ILE A 1 418 ? -15.039 -1.32 6.504 1 76.94 418 ILE A C 1
ATOM 3201 O O . ILE A 1 418 ? -16.25 -1.136 6.598 1 76.94 418 ILE A O 1
ATOM 3205 N N . ILE A 1 419 ? -14.477 -2.428 6.684 1 81.19 419 ILE A N 1
ATOM 3206 C CA . ILE A 1 419 ? -15.258 -3.633 6.93 1 81.19 419 ILE A CA 1
ATOM 3207 C C . ILE A 1 419 ? -15.977 -3.52 8.273 1 81.19 419 ILE A C 1
ATOM 3209 O O . ILE A 1 419 ? -17.156 -3.834 8.383 1 81.19 419 ILE A O 1
ATOM 3213 N N . ILE A 1 420 ? -15.227 -3.062 9.25 1 77.94 420 ILE A N 1
ATOM 3214 C CA . ILE A 1 420 ? -15.789 -2.936 10.594 1 77.94 420 ILE A CA 1
ATOM 3215 C C . ILE A 1 420 ? -16.891 -1.883 10.586 1 77.94 420 ILE A C 1
ATOM 3217 O O . ILE A 1 420 ? -17.953 -2.086 11.18 1 77.94 420 ILE A O 1
ATOM 3221 N N . SER A 1 421 ? -16.625 -0.784 9.945 1 76.5 421 SER A N 1
ATOM 3222 C CA . SER A 1 421 ? -17.641 0.269 9.852 1 76.5 421 SER A CA 1
ATOM 3223 C C . SER A 1 421 ? -18.891 -0.23 9.156 1 76.5 421 SER A C 1
ATOM 3225 O O . SER A 1 421 ? -20.016 0.054 9.602 1 76.5 421 SER A O 1
ATOM 3227 N N . TRP A 1 422 ? -18.688 -0.938 8.141 1 80.38 422 TRP A N 1
ATOM 3228 C CA . TRP A 1 422 ? -19.812 -1.519 7.406 1 80.38 422 TRP A CA 1
ATOM 3229 C C . TRP A 1 422 ? -20.562 -2.521 8.266 1 80.38 422 TRP A C 1
ATOM 3231 O O . TRP A 1 422 ? -21.797 -2.584 8.219 1 80.38 422 TRP A O 1
ATOM 3241 N N . THR A 1 423 ? -19.875 -3.275 8.969 1 83.12 423 THR A N 1
ATOM 3242 C CA . THR A 1 423 ? -20.484 -4.258 9.859 1 83.12 423 THR A CA 1
ATOM 3243 C C . THR A 1 423 ? -21.359 -3.574 10.914 1 83.12 423 THR A C 1
ATOM 3245 O O . THR A 1 423 ? -22.453 -4.039 11.211 1 83.12 423 THR A O 1
ATOM 3248 N N . ILE A 1 424 ? -20.875 -2.545 11.398 1 82.75 424 ILE A N 1
ATOM 3249 C CA . ILE A 1 424 ? -21.625 -1.807 12.406 1 82.75 424 ILE A CA 1
ATOM 3250 C C . ILE A 1 424 ? -22.922 -1.271 11.797 1 82.75 424 ILE A C 1
ATOM 3252 O O . ILE A 1 424 ? -23.984 -1.354 12.414 1 82.75 424 ILE A O 1
ATOM 3256 N N . GLU A 1 425 ? -22.781 -0.723 10.625 1 77.19 425 GLU A N 1
ATOM 3257 C CA . GLU A 1 425 ? -23.969 -0.244 9.93 1 77.19 425 GLU A CA 1
ATOM 3258 C C . GLU A 1 425 ? -24.984 -1.369 9.727 1 77.19 425 GLU A C 1
ATOM 3260 O O . GLU A 1 425 ? -26.172 -1.202 10.016 1 77.19 425 GLU A O 1
ATOM 3265 N N . ARG A 1 426 ? -24.562 -2.473 9.305 1 81.81 426 ARG A N 1
ATOM 3266 C CA . ARG A 1 426 ? -25.438 -3.604 9.031 1 81.81 426 ARG A CA 1
ATOM 3267 C C . ARG A 1 426 ? -26.062 -4.145 10.32 1 81.81 426 ARG A C 1
ATOM 3269 O O . ARG A 1 426 ? -27.25 -4.473 10.359 1 81.81 426 ARG A O 1
ATOM 3276 N N . MET A 1 427 ? -25.234 -4.23 11.281 1 84.5 427 MET A N 1
ATOM 3277 C CA . MET A 1 427 ? -25.719 -4.727 12.562 1 84.5 427 MET A CA 1
ATOM 3278 C C . MET A 1 427 ? -26.719 -3.742 13.18 1 84.5 427 MET A C 1
ATOM 3280 O O . MET A 1 427 ? -27.672 -4.152 13.852 1 84.5 427 MET A O 1
ATOM 3284 N N . SER A 1 428 ? -26.469 -2.529 12.906 1 80.62 428 SER A N 1
ATOM 3285 C CA . SER A 1 428 ? -27.375 -1.503 13.414 1 80.62 428 SER A CA 1
ATOM 3286 C C . SER A 1 428 ? -28.734 -1.582 12.734 1 80.62 428 SER A C 1
ATOM 3288 O O . SER A 1 428 ? -29.766 -1.438 13.391 1 80.62 428 SER A O 1
ATOM 3290 N N . VAL A 1 429 ? -28.672 -1.801 11.43 1 78.88 429 VAL A N 1
ATOM 3291 C CA . VAL A 1 429 ? -29.922 -1.934 10.688 1 78.88 429 VAL A CA 1
ATOM 3292 C C . VAL A 1 429 ? -30.656 -3.205 11.117 1 78.88 429 VAL A C 1
ATOM 3294 O O . VAL A 1 429 ? -31.859 -3.188 11.336 1 78.88 429 VAL A O 1
ATOM 3297 N N . LEU A 1 430 ? -29.906 -4.277 11.266 1 83.12 430 LEU A N 1
ATOM 3298 C CA . LEU A 1 430 ? -30.484 -5.551 11.695 1 83.12 430 LEU A CA 1
ATOM 3299 C C . LEU A 1 430 ? -31.094 -5.422 13.086 1 83.12 430 LEU A C 1
ATOM 3301 O O . LEU A 1 430 ? -32.156 -5.996 13.359 1 83.12 430 LEU A O 1
ATOM 3305 N N . TRP A 1 431 ? -30.453 -4.684 13.875 1 83.5 431 TRP A N 1
ATOM 3306 C CA . TRP A 1 431 ? -30.938 -4.449 15.234 1 83.5 431 TRP A CA 1
ATOM 3307 C C . TRP A 1 431 ? -32.281 -3.715 15.211 1 83.5 431 TRP A C 1
ATOM 3309 O O . TRP A 1 431 ? -33.156 -4.023 16 1 83.5 431 TRP A O 1
ATOM 3319 N N . GLU A 1 432 ? -32.375 -2.809 14.297 1 76.94 432 GLU A N 1
ATOM 3320 C CA . GLU A 1 432 ? -33.625 -2.023 14.195 1 76.94 432 GLU A CA 1
ATOM 3321 C C . GLU A 1 432 ? -34.75 -2.846 13.586 1 76.94 432 GLU A C 1
ATOM 3323 O O . GLU A 1 432 ? -35.906 -2.729 14.008 1 76.94 432 GLU A O 1
ATOM 3328 N N . GLU A 1 433 ? -34.344 -3.666 12.664 1 80.81 433 GLU A N 1
ATOM 3329 C CA . GLU A 1 433 ? -35.375 -4.398 11.914 1 80.81 433 GLU A CA 1
ATOM 3330 C C . GLU A 1 433 ? -35.812 -5.664 12.656 1 80.81 433 GLU A C 1
ATOM 3332 O O . GLU A 1 433 ? -36.969 -5.992 12.695 1 80.81 433 GLU A O 1
ATOM 3337 N N . GLU A 1 434 ? -34.844 -6.402 13.25 1 86.06 434 GLU A N 1
ATOM 3338 C CA . GLU A 1 434 ? -35.156 -7.738 13.742 1 86.06 434 GLU A CA 1
ATOM 3339 C C . GLU A 1 434 ? -34.938 -7.828 15.25 1 86.06 434 GLU A C 1
ATOM 3341 O O . GLU A 1 434 ? -35.438 -8.742 15.906 1 86.06 434 GLU A O 1
ATOM 3346 N N . GLY A 1 435 ? -34.156 -6.977 15.867 1 85.94 435 GLY A N 1
ATOM 3347 C CA . GLY A 1 435 ? -33.938 -6.992 17.312 1 85.94 435 GLY A CA 1
ATOM 3348 C C . GLY A 1 435 ? -32.562 -7.492 17.719 1 85.94 435 GLY A C 1
ATOM 3349 O O . GLY A 1 435 ? -31.797 -7.93 16.859 1 85.94 435 GLY A O 1
ATOM 3350 N N . PRO A 1 436 ? -32.188 -7.418 18.953 1 86 436 PRO A N 1
ATOM 3351 C CA . PRO A 1 436 ? -30.844 -7.738 19.453 1 86 436 PRO A CA 1
ATOM 3352 C C . PRO A 1 436 ? -30.531 -9.227 19.359 1 86 436 PRO A C 1
ATOM 3354 O O . PRO A 1 436 ? -29.375 -9.602 19.156 1 86 436 PRO A O 1
ATOM 3357 N N . ARG A 1 437 ? -31.516 -10.125 19.516 1 90.44 437 ARG A N 1
ATOM 3358 C CA . ARG A 1 437 ? -31.281 -11.57 19.469 1 90.44 437 ARG A CA 1
ATOM 3359 C C . ARG A 1 437 ? -30.766 -11.984 18.078 1 90.44 437 ARG A C 1
ATOM 3361 O O . ARG A 1 437 ? -29.812 -12.766 17.984 1 90.44 437 ARG A O 1
ATOM 3368 N N . ASP A 1 438 ? -31.344 -11.398 17.109 1 89.62 438 ASP A N 1
ATOM 3369 C CA . ASP A 1 438 ? -30.938 -11.719 15.75 1 89.62 438 ASP A CA 1
ATOM 3370 C C . ASP A 1 438 ? -29.547 -11.172 15.445 1 89.62 438 ASP A C 1
ATOM 3372 O O . ASP A 1 438 ? -28.781 -11.773 14.68 1 89.62 438 ASP A O 1
ATOM 3376 N N . VAL A 1 439 ? -29.25 -10.016 16.047 1 89.19 439 VAL A N 1
ATOM 3377 C CA . VAL A 1 439 ? -27.922 -9.43 15.867 1 89.19 439 VAL A CA 1
ATOM 3378 C C . VAL A 1 439 ? -26.875 -10.359 16.453 1 89.19 439 VAL A C 1
ATOM 3380 O O . VAL A 1 439 ? -25.812 -10.578 15.844 1 89.19 439 VAL A O 1
ATOM 3383 N N . PHE A 1 440 ? -27.141 -10.977 17.578 1 89.94 440 PHE A N 1
ATOM 3384 C CA . PHE A 1 440 ? -26.188 -11.867 18.219 1 89.94 440 PHE A CA 1
ATOM 3385 C C . PHE A 1 440 ? -26.062 -13.18 17.453 1 89.94 440 PHE A C 1
ATOM 3387 O O . PHE A 1 440 ? -24.953 -13.719 17.328 1 89.94 440 PHE A O 1
ATOM 3394 N N . ILE A 1 441 ? -27.141 -13.68 16.922 1 91.81 441 ILE A N 1
ATOM 3395 C CA . ILE A 1 441 ? -27.125 -14.938 16.188 1 91.81 441 ILE A CA 1
ATOM 3396 C C . ILE A 1 441 ? -26.422 -14.75 14.852 1 91.81 441 ILE A C 1
ATOM 3398 O O . ILE A 1 441 ? -25.5 -15.492 14.516 1 91.81 441 ILE A O 1
ATOM 3402 N N . GLN A 1 442 ? -26.844 -13.711 14.125 1 91.31 442 GLN A N 1
ATOM 3403 C CA . GLN A 1 442 ? -26.266 -13.477 12.805 1 91.31 442 GLN A CA 1
ATOM 3404 C C . GLN A 1 442 ? -24.844 -12.922 12.914 1 91.31 442 GLN A C 1
ATOM 3406 O O . GLN A 1 442 ? -23.984 -13.242 12.094 1 91.31 442 GLN A O 1
ATOM 3411 N N . GLY A 1 443 ? -24.688 -12.055 13.93 1 90.88 443 GLY A N 1
ATOM 3412 C CA . GLY A 1 443 ? -23.344 -11.57 14.18 1 90.88 443 GLY A CA 1
ATOM 3413 C C . GLY A 1 443 ? -22.391 -12.664 14.617 1 90.88 443 GLY A C 1
ATOM 3414 O O . GLY A 1 443 ? -21.266 -12.758 14.109 1 90.88 443 GLY A O 1
ATOM 3415 N N . GLY A 1 444 ? -22.812 -13.5 15.523 1 92.25 444 GLY A N 1
ATOM 3416 C CA . GLY A 1 444 ? -22.016 -14.641 15.961 1 92.25 444 GLY A CA 1
ATOM 3417 C C . GLY A 1 444 ? -21.75 -15.648 14.859 1 92.25 444 GLY A C 1
ATOM 3418 O O . GLY A 1 444 ? -20.656 -16.203 14.758 1 92.25 444 GLY A O 1
ATOM 3419 N N . GLY A 1 445 ? -22.812 -15.93 14.07 1 93.44 445 GLY A N 1
ATOM 3420 C CA . GLY A 1 445 ? -22.656 -16.812 12.922 1 93.44 445 GLY A CA 1
ATOM 3421 C C . GLY A 1 445 ? -21.656 -16.281 11.906 1 93.44 445 GLY A C 1
ATOM 3422 O O . GLY A 1 445 ? -20.891 -17.062 11.328 1 93.44 445 GLY A O 1
ATOM 3423 N N . SER A 1 446 ? -21.703 -14.93 11.711 1 93.94 446 SER A N 1
ATOM 3424 C CA . SER A 1 446 ? -20.766 -14.312 10.789 1 93.94 446 SER A CA 1
ATOM 3425 C C . SER A 1 446 ? -19.328 -14.445 11.297 1 93.94 446 SER A C 1
ATOM 3427 O O . SER A 1 446 ? -18.406 -14.734 10.516 1 93.94 446 SER A O 1
ATOM 3429 N N . LEU A 1 447 ? -19.156 -14.25 12.586 1 94.12 447 LEU A N 1
ATOM 3430 C CA . LEU A 1 447 ? -17.828 -14.359 13.156 1 94.12 447 LEU A CA 1
ATOM 3431 C C . LEU A 1 447 ? -17.328 -15.797 13.102 1 94.12 447 LEU A C 1
ATOM 3433 O O . LEU A 1 447 ? -16.141 -16.047 12.852 1 94.12 447 LEU A O 1
ATOM 3437 N N . PHE A 1 448 ? -18.188 -16.719 13.375 1 95.19 448 PHE A N 1
ATOM 3438 C CA . PHE A 1 448 ? -17.859 -18.125 13.297 1 95.19 448 PHE A CA 1
ATOM 3439 C C . PHE A 1 448 ? -17.453 -18.516 11.875 1 95.19 448 PHE A C 1
ATOM 3441 O O . PHE A 1 448 ? -16.422 -19.156 11.656 1 95.19 448 PHE A O 1
ATOM 3448 N N . SER A 1 449 ? -18.344 -18.156 10.969 1 96.44 449 SER A N 1
ATOM 3449 C CA . SER A 1 449 ? -18.062 -18.438 9.562 1 96.44 449 SER A CA 1
ATOM 3450 C C . SER A 1 449 ? -16.766 -17.797 9.109 1 96.44 449 SER A C 1
ATOM 3452 O O . SER A 1 449 ? -15.977 -18.406 8.375 1 96.44 449 SER A O 1
ATOM 3454 N N . ALA A 1 450 ? -16.609 -16.531 9.539 1 96.31 450 ALA A N 1
ATOM 3455 C CA . ALA A 1 450 ? -15.391 -15.812 9.172 1 96.31 450 ALA A CA 1
ATOM 3456 C C . ALA A 1 450 ? -14.148 -16.531 9.703 1 96.31 450 ALA A C 1
ATOM 3458 O O . ALA A 1 450 ? -13.117 -16.578 9.031 1 96.31 450 ALA A O 1
ATOM 3459 N N . SER A 1 451 ? -14.242 -17.094 10.875 1 96.19 451 SER A N 1
ATOM 3460 C CA . SER A 1 451 ? -13.125 -17.812 11.477 1 96.19 451 SER A CA 1
ATOM 3461 C C . SER A 1 451 ? -12.797 -19.078 10.68 1 96.19 451 SER A C 1
ATOM 3463 O O . SER A 1 451 ? -11.625 -19.391 10.484 1 96.19 451 SER A O 1
ATOM 3465 N N . ILE A 1 452 ? -13.766 -19.75 10.211 1 96.81 452 ILE A N 1
ATOM 3466 C CA . ILE A 1 452 ? -13.57 -20.953 9.406 1 96.81 452 ILE A CA 1
ATOM 3467 C C . ILE A 1 452 ? -12.953 -20.578 8.062 1 96.81 452 ILE A C 1
ATOM 3469 O O . ILE A 1 452 ? -12.016 -21.219 7.598 1 96.81 452 ILE A O 1
ATOM 3473 N N . ILE A 1 453 ? -13.516 -19.578 7.496 1 97.19 453 ILE A N 1
ATOM 3474 C CA . ILE A 1 453 ? -13.008 -19.094 6.215 1 97.19 453 ILE A CA 1
ATOM 3475 C C . ILE A 1 453 ? -11.539 -18.703 6.359 1 97.19 453 ILE A C 1
ATOM 3477 O O . ILE A 1 453 ? -10.711 -19.031 5.508 1 97.19 453 ILE A O 1
ATOM 3481 N N . PHE A 1 454 ? -11.258 -18.016 7.434 1 95 454 PHE A N 1
ATOM 3482 C CA . PHE A 1 454 ? -9.891 -17.609 7.719 1 95 454 PHE A CA 1
ATOM 3483 C C . PHE A 1 454 ? -8.961 -18.812 7.777 1 95 454 PHE A C 1
ATOM 3485 O O . PHE A 1 454 ? -7.875 -18.797 7.195 1 95 454 PHE A O 1
ATOM 3492 N N . LEU A 1 455 ? -9.359 -19.797 8.484 1 95.31 455 LEU A N 1
ATOM 3493 C CA . LEU A 1 455 ? -8.547 -21 8.656 1 95.31 455 LEU A CA 1
ATOM 3494 C C . LEU A 1 455 ? -8.297 -21.688 7.312 1 95.31 455 LEU A C 1
ATOM 3496 O O . LEU A 1 455 ? -7.203 -22.203 7.066 1 95.31 455 LEU A O 1
ATOM 3500 N N . VAL A 1 456 ? -9.242 -21.641 6.449 1 96.12 456 VAL A N 1
ATOM 3501 C CA . VAL A 1 456 ? -9.109 -22.25 5.133 1 96.12 456 VAL A CA 1
ATOM 3502 C C . VAL A 1 456 ? -8.18 -21.391 4.266 1 96.12 456 VAL A C 1
ATOM 3504 O O . VAL A 1 456 ? -7.305 -21.922 3.58 1 96.12 456 VAL A O 1
ATOM 3507 N N . MET A 1 457 ? -8.391 -20.125 4.309 1 94.12 457 MET A N 1
ATOM 3508 C CA . MET A 1 457 ? -7.594 -19.219 3.49 1 94.12 457 MET A CA 1
ATOM 3509 C C . MET A 1 457 ? -6.137 -19.203 3.945 1 94.12 457 MET A C 1
ATOM 3511 O O . MET A 1 457 ? -5.234 -18.953 3.146 1 94.12 457 MET A O 1
ATOM 3515 N N . LYS A 1 458 ? -5.918 -19.438 5.195 1 90.38 458 LYS A N 1
ATOM 3516 C CA . LYS A 1 458 ? -4.566 -19.438 5.754 1 90.38 458 LYS A CA 1
ATOM 3517 C C . LYS A 1 458 ? -3.807 -20.703 5.367 1 90.38 458 LYS A C 1
ATOM 3519 O O . LYS A 1 458 ? -2.576 -20.719 5.414 1 90.38 458 LYS A O 1
ATOM 3524 N N . ASN A 1 459 ? -4.461 -21.688 4.906 1 91.88 459 ASN A N 1
ATOM 3525 C CA . ASN A 1 459 ? -3.84 -22.938 4.477 1 91.88 459 ASN A CA 1
ATOM 3526 C C . ASN A 1 459 ? -2.949 -22.734 3.254 1 91.88 459 ASN A C 1
ATOM 3528 O O . ASN A 1 459 ? -3.412 -22.25 2.217 1 91.88 459 ASN A O 1
ATOM 3532 N N . PRO A 1 460 ? -1.688 -23.109 3.395 1 87.69 460 PRO A N 1
ATOM 3533 C CA . PRO A 1 460 ? -0.746 -22.875 2.301 1 87.69 460 PRO A CA 1
ATOM 3534 C C . PRO A 1 460 ? -1.134 -23.594 1.013 1 87.69 460 PRO A C 1
ATOM 3536 O O . PRO A 1 460 ? -0.848 -23.109 -0.084 1 87.69 460 PRO A O 1
ATOM 3539 N N . TYR A 1 461 ? -1.8 -24.641 1.124 1 90.69 461 TYR A N 1
ATOM 3540 C CA . TYR A 1 461 ? -2.217 -25.391 -0.056 1 90.69 461 TYR A CA 1
ATOM 3541 C C . TYR A 1 461 ? -3.307 -24.641 -0.818 1 90.69 461 TYR A C 1
ATOM 3543 O O . TYR A 1 461 ? -3.27 -24.562 -2.049 1 90.69 461 TYR A O 1
ATOM 3551 N N . VAL A 1 462 ? -4.242 -24.125 -0.104 1 93.38 462 VAL A N 1
ATOM 3552 C CA . VAL A 1 462 ? -5.344 -23.391 -0.717 1 93.38 462 VAL A CA 1
ATOM 3553 C C . VAL A 1 462 ? -4.816 -22.125 -1.392 1 93.38 462 VAL A C 1
ATOM 3555 O O . VAL A 1 462 ? -5.168 -21.828 -2.537 1 93.38 462 VAL A O 1
ATOM 3558 N N . GLY A 1 463 ? -3.992 -21.438 -0.69 1 90.88 463 GLY A N 1
ATOM 3559 C CA . GLY A 1 463 ? -3.4 -20.234 -1.259 1 90.88 463 GLY A CA 1
ATOM 3560 C C . GLY A 1 463 ? -2.604 -20.5 -2.521 1 90.88 463 GLY A C 1
ATOM 3561 O O . GLY A 1 463 ? -2.785 -19.828 -3.533 1 90.88 463 GLY A O 1
ATOM 3562 N N . HIS A 1 464 ? -1.787 -21.516 -2.434 1 87.38 464 HIS A N 1
ATOM 3563 C CA . HIS A 1 464 ? -0.936 -21.859 -3.566 1 87.38 464 HIS A CA 1
ATOM 3564 C C . HIS A 1 464 ? -1.77 -22.203 -4.797 1 87.38 464 HIS A C 1
ATOM 3566 O O . HIS A 1 464 ? -1.506 -21.703 -5.891 1 87.38 464 HIS A O 1
ATOM 3572 N N . LEU A 1 465 ? -2.732 -23.016 -4.574 1 91.88 465 LEU A N 1
ATOM 3573 C CA . LEU A 1 465 ? -3.562 -23.453 -5.695 1 91.88 465 LEU A CA 1
ATOM 3574 C C . LEU A 1 465 ? -4.352 -22.281 -6.27 1 91.88 465 LEU A C 1
ATOM 3576 O O . LEU A 1 465 ? -4.523 -22.188 -7.488 1 91.88 465 LEU A O 1
ATOM 3580 N N . THR A 1 466 ? -4.805 -21.422 -5.453 1 91.81 466 THR A N 1
ATOM 3581 C CA . THR A 1 466 ? -5.621 -20.297 -5.883 1 91.81 466 THR A CA 1
ATOM 3582 C C . THR A 1 466 ? -4.77 -19.266 -6.625 1 91.81 466 THR A C 1
ATOM 3584 O O . THR A 1 466 ? -5.215 -18.688 -7.621 1 91.81 466 THR A O 1
ATOM 3587 N N . TYR A 1 467 ? -3.535 -19.062 -6.164 1 88 467 TYR A N 1
ATOM 3588 C CA . TYR A 1 467 ? -2.668 -18.047 -6.742 1 88 467 TYR A CA 1
ATOM 3589 C C . TYR A 1 467 ? -2.033 -18.547 -8.039 1 88 467 TYR A C 1
ATOM 3591 O O . TYR A 1 467 ? -1.946 -17.797 -9.016 1 88 467 TYR A O 1
ATOM 3599 N N . SER A 1 468 ? -1.579 -19.797 -7.98 1 86.5 468 SER A N 1
ATOM 3600 C CA . SER A 1 468 ? -0.856 -20.375 -9.109 1 86.5 468 SER A CA 1
ATOM 3601 C C . SER A 1 468 ? -1.812 -20.797 -10.219 1 86.5 468 SER A C 1
ATOM 3603 O O . SER A 1 468 ? -1.45 -20.766 -11.398 1 86.5 468 SER A O 1
ATOM 3605 N N . PHE A 1 469 ? -3.021 -21.156 -9.789 1 91 469 PHE A N 1
ATOM 3606 C CA . PHE A 1 469 ? -4.012 -21.641 -10.742 1 91 469 PHE A CA 1
ATOM 3607 C C . PHE A 1 469 ? -5.348 -20.938 -10.547 1 91 469 PHE A C 1
ATOM 3609 O O . PHE A 1 469 ? -6.34 -21.562 -10.18 1 91 469 PHE A O 1
ATOM 3616 N N . PRO A 1 470 ? -5.457 -19.688 -10.945 1 91.12 470 PRO A N 1
ATOM 3617 C CA . PRO A 1 470 ? -6.719 -18.969 -10.797 1 91.12 470 PRO A CA 1
ATOM 3618 C C . PRO A 1 470 ? -7.859 -19.578 -11.609 1 91.12 470 PRO A C 1
ATOM 3620 O O . PRO A 1 470 ? -9.031 -19.328 -11.312 1 91.12 470 PRO A O 1
ATOM 3623 N N . GLU A 1 471 ? -7.543 -20.406 -12.586 1 92.38 471 GLU A N 1
ATOM 3624 C CA . GLU A 1 471 ? -8.555 -21.062 -13.398 1 92.38 471 GLU A CA 1
ATOM 3625 C C . GLU A 1 471 ? -9.398 -22.031 -12.555 1 92.38 471 GLU A C 1
ATOM 3627 O O . GLU A 1 471 ? -10.531 -22.344 -12.922 1 92.38 471 GLU A O 1
ATOM 3632 N N . LEU A 1 472 ? -8.852 -22.422 -11.469 1 94.31 472 LEU A N 1
ATOM 3633 C CA . LEU A 1 472 ? -9.586 -23.328 -10.586 1 94.31 472 LEU A CA 1
ATOM 3634 C C . LEU A 1 472 ? -10.789 -22.625 -9.969 1 94.31 472 LEU A C 1
ATOM 3636 O O . LEU A 1 472 ? -11.688 -23.281 -9.43 1 94.31 472 LEU A O 1
ATOM 3640 N N . LEU A 1 473 ? -10.828 -21.328 -10.031 1 95.38 473 LEU A N 1
ATOM 3641 C CA . LEU A 1 473 ? -11.992 -20.594 -9.555 1 95.38 473 LEU A CA 1
ATOM 3642 C C . LEU A 1 473 ? -13.234 -20.922 -10.383 1 95.38 473 LEU A C 1
ATOM 3644 O O . LEU A 1 473 ? -14.359 -20.812 -9.898 1 95.38 473 LEU A O 1
ATOM 3648 N N . LEU A 1 474 ? -12.961 -21.328 -11.625 1 96.25 474 LEU A N 1
ATOM 3649 C CA . LEU A 1 474 ? -14.078 -21.812 -12.438 1 96.25 474 LEU A CA 1
ATOM 3650 C C . LEU A 1 474 ? -14.688 -23.078 -11.844 1 96.25 474 LEU A C 1
ATOM 3652 O O . LEU A 1 474 ? -15.906 -23.266 -11.883 1 96.25 474 LEU A O 1
ATOM 3656 N N . VAL A 1 475 ? -13.828 -23.906 -11.336 1 96.81 475 VAL A N 1
ATOM 3657 C CA . VAL A 1 475 ? -14.289 -25.125 -10.672 1 96.81 475 VAL A CA 1
ATOM 3658 C C . VAL A 1 475 ? -15.062 -24.75 -9.406 1 96.81 475 VAL A C 1
ATOM 3660 O O . VAL A 1 475 ? -16.094 -25.344 -9.109 1 96.81 475 VAL A O 1
ATOM 3663 N N . VAL A 1 476 ? -14.531 -23.766 -8.641 1 97.12 476 VAL A N 1
ATOM 3664 C CA . VAL A 1 476 ? -15.211 -23.281 -7.441 1 97.12 476 VAL A CA 1
ATOM 3665 C C . VAL A 1 476 ? -16.609 -22.781 -7.805 1 97.12 476 VAL A C 1
ATOM 3667 O O . VAL A 1 476 ? -17.578 -23.094 -7.121 1 97.12 476 VAL A O 1
ATOM 3670 N N . LEU A 1 477 ? -16.641 -22.016 -8.875 1 96.31 477 LEU A N 1
ATOM 3671 C CA . LEU A 1 477 ? -17.922 -21.516 -9.359 1 96.31 477 LEU A CA 1
ATOM 3672 C C . LEU A 1 477 ? -18.859 -22.672 -9.703 1 96.31 477 LEU A C 1
ATOM 3674 O O . LEU A 1 477 ? -20.047 -22.625 -9.367 1 96.31 477 LEU A O 1
ATOM 3678 N N . ALA A 1 478 ? -18.375 -23.734 -10.32 1 96.38 478 ALA A N 1
ATOM 3679 C CA . ALA A 1 478 ? -19.172 -24.906 -10.688 1 96.38 478 ALA A CA 1
ATOM 3680 C C . ALA A 1 478 ? -19.734 -25.594 -9.445 1 96.38 478 ALA A C 1
ATOM 3682 O O . ALA A 1 478 ? -20.922 -25.953 -9.414 1 96.38 478 ALA A O 1
ATOM 3683 N N . VAL A 1 479 ? -18.922 -25.719 -8.445 1 96.38 479 VAL A N 1
ATOM 3684 C CA . VAL A 1 479 ? -19.344 -26.391 -7.215 1 96.38 479 VAL A CA 1
ATOM 3685 C C . VAL A 1 479 ? -20.453 -25.562 -6.543 1 96.38 479 VAL A C 1
ATOM 3687 O O . VAL A 1 479 ? -21.422 -26.109 -6.043 1 96.38 479 VAL A O 1
ATOM 3690 N N . ILE A 1 480 ? -20.312 -24.266 -6.527 1 95.75 480 ILE A N 1
ATOM 3691 C CA . ILE A 1 480 ? -21.297 -23.375 -5.922 1 95.75 480 ILE A CA 1
ATOM 3692 C C . ILE A 1 480 ? -22.641 -23.516 -6.645 1 95.75 480 ILE A C 1
ATOM 3694 O O . ILE A 1 480 ? -23.688 -23.625 -6.008 1 95.75 480 ILE A O 1
ATOM 3698 N N . ILE A 1 481 ? -22.562 -23.531 -7.984 1 94.06 481 ILE A N 1
ATOM 3699 C CA . ILE A 1 481 ? -23.766 -23.656 -8.781 1 94.06 481 ILE A CA 1
ATOM 3700 C C . ILE A 1 481 ? -24.422 -25.016 -8.516 1 94.06 481 ILE A C 1
ATOM 3702 O O . ILE A 1 481 ? -25.641 -25.109 -8.398 1 94.06 481 ILE A O 1
ATOM 3706 N N . MET A 1 482 ? -23.609 -26.031 -8.352 1 93.31 482 MET A N 1
ATOM 3707 C CA . MET A 1 482 ? -24.125 -27.375 -8.086 1 93.31 482 MET A CA 1
ATOM 3708 C C . MET A 1 482 ? -24.828 -27.422 -6.734 1 93.31 482 MET A C 1
ATOM 3710 O O . MET A 1 482 ? -25.906 -28.016 -6.617 1 93.31 482 MET A O 1
ATOM 3714 N N . ILE A 1 483 ? -24.266 -26.766 -5.746 1 92.06 483 ILE A N 1
ATOM 3715 C CA . ILE A 1 483 ? -24.875 -26.734 -4.422 1 92.06 483 ILE A CA 1
ATOM 3716 C C . ILE A 1 483 ? -26.172 -25.938 -4.465 1 92.06 483 ILE A C 1
ATOM 3718 O O . ILE A 1 483 ? -27.141 -26.266 -3.785 1 92.06 483 ILE A O 1
ATOM 3722 N N . GLY A 1 484 ? -26.172 -24.906 -5.238 1 90.19 484 GLY A N 1
ATOM 3723 C CA . GLY A 1 484 ? -27.344 -24.047 -5.348 1 90.19 484 GLY A CA 1
ATOM 3724 C C . GLY A 1 484 ? -28.531 -24.734 -5.992 1 90.19 484 GLY A C 1
ATOM 3725 O O . GLY A 1 484 ? -29.672 -24.328 -5.781 1 90.19 484 GLY A O 1
ATOM 3726 N N . SER A 1 485 ? -28.234 -25.75 -6.793 1 86.31 485 SER A N 1
ATOM 3727 C CA . SER A 1 485 ? -29.312 -26.469 -7.473 1 86.31 485 SER A CA 1
ATOM 3728 C C . SER A 1 485 ? -29.844 -27.594 -6.609 1 86.31 485 SER A C 1
ATOM 3730 O O . SER A 1 485 ? -30.859 -28.203 -6.941 1 86.31 485 SER A O 1
ATOM 3732 N N . TYR A 1 486 ? -29.078 -27.797 -5.57 1 76.38 486 TYR A N 1
ATOM 3733 C CA . TYR A 1 486 ? -29.469 -28.891 -4.699 1 76.38 486 TYR A CA 1
ATOM 3734 C C . TYR A 1 486 ? -30.609 -28.484 -3.775 1 76.38 486 TYR A C 1
ATOM 3736 O O . TYR A 1 486 ? -30.5 -27.516 -3.031 1 76.38 486 TYR A O 1
ATOM 3744 N N . SER A 1 487 ? -31.859 -28.781 -3.99 1 64.88 487 SER A N 1
ATOM 3745 C CA . SER A 1 487 ? -33.031 -28.453 -3.182 1 64.88 487 SER A CA 1
ATOM 3746 C C . SER A 1 487 ? -33.219 -29.484 -2.066 1 64.88 487 SER A C 1
ATOM 3748 O O . SER A 1 487 ? -34.312 -29.547 -1.466 1 64.88 487 SER A O 1
ATOM 3750 N N . GLY A 1 488 ? -32.219 -30.297 -1.737 1 62.09 488 GLY A N 1
ATOM 3751 C CA . GLY A 1 488 ? -32.5 -31.312 -0.738 1 62.09 488 GLY A CA 1
ATOM 3752 C C . GLY A 1 488 ? -32.406 -30.797 0.684 1 62.09 488 GLY A C 1
ATOM 3753 O O . GLY A 1 488 ? -32.375 -29.578 0.905 1 62.09 488 GLY A O 1
ATOM 3754 N N . TYR A 1 489 ? -32.5 -31.625 1.816 1 60.66 489 TYR A N 1
ATOM 3755 C CA . TYR A 1 489 ? -32.625 -31.312 3.238 1 60.66 489 TYR A CA 1
ATOM 3756 C C . TYR A 1 489 ? -31.297 -30.797 3.789 1 60.66 489 TYR A C 1
ATOM 3758 O O . TYR A 1 489 ? -30.234 -31.281 3.408 1 60.66 489 TYR A O 1
ATOM 3766 N N . ARG A 1 490 ? -31.297 -29.578 4.496 1 65.12 490 ARG A N 1
ATOM 3767 C CA . ARG A 1 490 ? -30.156 -29.062 5.25 1 65.12 490 ARG A CA 1
ATOM 3768 C C . ARG A 1 490 ? -29.812 -29.984 6.418 1 65.12 490 ARG A C 1
ATOM 3770 O O . ARG A 1 490 ? -30.688 -30.672 6.953 1 65.12 490 ARG A O 1
ATOM 3777 N N . LEU A 1 491 ? -28.484 -30.125 6.742 1 61.69 491 LEU A N 1
ATOM 3778 C CA . LEU A 1 491 ? -28.047 -30.969 7.844 1 61.69 491 LEU A CA 1
ATOM 3779 C C . LEU A 1 491 ? -28.766 -30.609 9.133 1 61.69 491 LEU A C 1
ATOM 3781 O O . LEU A 1 491 ? -29.156 -31.484 9.906 1 61.69 491 LEU A O 1
ATOM 3785 N N . THR A 1 492 ? -29.016 -29.219 9.398 1 59.75 492 THR A N 1
ATOM 3786 C CA . THR A 1 492 ? -29.688 -28.781 10.617 1 59.75 492 THR A CA 1
ATOM 3787 C C . THR A 1 492 ? -31.172 -29.172 10.594 1 59.75 492 THR A C 1
ATOM 3789 O O . THR A 1 492 ? -31.766 -29.422 11.641 1 59.75 492 THR A O 1
ATOM 3792 N N . GLU A 1 493 ? -31.672 -29.109 9.367 1 62.97 493 GLU A N 1
ATOM 3793 C CA . GLU A 1 493 ? -33.062 -29.531 9.25 1 62.97 493 GLU A CA 1
ATOM 3794 C C . GLU A 1 493 ? -33.188 -31.031 9.438 1 62.97 493 GLU A C 1
ATOM 3796 O O . GLU A 1 493 ? -34.219 -31.516 9.945 1 62.97 493 GLU A O 1
ATOM 3801 N N . LEU A 1 494 ? -32.25 -31.766 9.078 1 57.78 494 LEU A N 1
ATOM 3802 C CA . LEU A 1 494 ? -32.312 -33.219 9.281 1 57.78 494 LEU A CA 1
ATOM 3803 C C . LEU A 1 494 ? -32.281 -33.531 10.766 1 57.78 494 LEU A C 1
ATOM 3805 O O . LEU A 1 494 ? -32.969 -34.469 11.203 1 57.78 494 LEU A O 1
ATOM 3809 N N . ARG A 1 495 ? -31.594 -32.75 11.539 1 56.34 495 ARG A N 1
ATOM 3810 C CA . ARG A 1 495 ? -31.578 -32.969 12.977 1 56.34 495 ARG A CA 1
ATOM 3811 C C . ARG A 1 495 ? -32.906 -32.594 13.617 1 56.34 495 ARG A C 1
ATOM 3813 O O . ARG A 1 495 ? -33.344 -33.25 14.578 1 56.34 495 ARG A O 1
ATOM 3820 N N . ARG A 1 496 ? -33.406 -31.578 13.094 1 56.56 496 ARG A N 1
ATOM 3821 C CA . ARG A 1 496 ? -34.688 -31.141 13.641 1 56.56 496 ARG A CA 1
ATOM 3822 C C . ARG A 1 496 ? -35.812 -32.156 13.32 1 56.56 496 ARG A C 1
ATOM 3824 O O . ARG A 1 496 ? -36.719 -32.375 14.125 1 56.56 496 ARG A O 1
ATOM 3831 N N . PHE A 1 497 ? -35.656 -32.75 12.203 1 55.81 497 PHE A N 1
ATOM 3832 C CA . PHE A 1 497 ? -36.688 -33.688 11.805 1 55.81 497 PHE A CA 1
ATOM 3833 C C . PHE A 1 497 ? -36.344 -35.094 12.258 1 55.81 497 PHE A C 1
ATOM 3835 O O . PHE A 1 497 ? -37.094 -36.031 12 1 55.81 497 PHE A O 1
ATOM 3842 N N . GLU A 1 498 ? -35.219 -35.344 12.773 1 57.28 498 GLU A N 1
ATOM 3843 C CA . GLU A 1 498 ? -34.875 -36.656 13.281 1 57.28 498 GLU A CA 1
ATOM 3844 C C . GLU A 1 498 ? -35.969 -37.219 14.164 1 57.28 498 GLU A C 1
ATOM 3846 O O . GLU A 1 498 ? -36.281 -38.406 14.07 1 57.28 498 GLU A O 1
ATOM 3851 N N . PRO A 1 499 ? -36.469 -36.438 15.047 1 54.81 499 PRO A N 1
ATOM 3852 C CA . PRO A 1 499 ? -37.5 -37.156 15.828 1 54.81 499 PRO A CA 1
ATOM 3853 C C . PRO A 1 499 ? -38.656 -37.656 14.969 1 54.81 499 PRO A C 1
ATOM 3855 O O . PRO A 1 499 ? -39.344 -38.594 15.344 1 54.81 499 PRO A O 1
ATOM 3858 N N . LEU A 1 500 ? -38.844 -36.906 14.016 1 49.72 500 LEU A N 1
ATOM 3859 C CA . LEU A 1 500 ? -40 -37.312 13.234 1 49.72 500 LEU A CA 1
ATOM 3860 C C . LEU A 1 500 ? -39.719 -38.562 12.438 1 49.72 500 LEU A C 1
ATOM 3862 O O . LEU A 1 500 ? -40.656 -39.281 12.047 1 49.72 500 LEU A O 1
ATOM 3866 N N . SER A 1 501 ? -38.5 -38.719 12.062 1 46.38 501 SER A N 1
ATOM 3867 C CA . SER A 1 501 ? -38.188 -39.938 11.305 1 46.38 501 SER A CA 1
ATOM 3868 C C . SER A 1 501 ? -38.125 -41.156 12.227 1 46.38 501 SER A C 1
ATOM 3870 O O . SER A 1 501 ? -38.094 -42.281 11.75 1 46.38 501 SER A O 1
ATOM 3872 N N . GLY A 1 502 ? -37.844 -40.844 13.516 1 44.28 502 GLY A N 1
ATOM 3873 C CA . GLY A 1 502 ? -37.812 -42.031 14.383 1 44.28 502 GLY A CA 1
ATOM 3874 C C . GLY A 1 502 ? -39.188 -42.656 14.57 1 44.28 502 GLY A C 1
ATOM 3875 O O . GLY A 1 502 ? -39.344 -43.594 15.336 1 44.28 502 GLY A O 1
ATOM 3876 N N . GLY A 1 503 ? -40.188 -41.906 14.203 1 38.59 503 GLY A N 1
ATOM 3877 C CA . GLY A 1 503 ? -41.375 -42.719 14.398 1 38.59 503 GLY A CA 1
ATOM 3878 C C . GLY A 1 503 ? -41.531 -43.844 13.383 1 38.59 503 GLY A C 1
ATOM 3879 O O . GLY A 1 503 ? -42.656 -44.219 13.031 1 38.59 503 GLY A O 1
ATOM 3880 N N . LYS A 1 504 ? -40.375 -44.438 12.969 1 28.23 504 LYS A N 1
ATOM 3881 C CA . LYS A 1 504 ? -40.688 -45.781 12.57 1 28.23 504 LYS A CA 1
ATOM 3882 C C . LYS A 1 504 ? -40.719 -46.719 13.789 1 28.23 504 LYS A C 1
ATOM 3884 O O . LYS A 1 504 ? -39.875 -46.594 14.688 1 28.23 504 LYS A O 1
ATOM 3889 N N . MET B 1 1 ? -38.688 17.219 25.859 1 59.91 1 MET B N 1
ATOM 3890 C CA . MET B 1 1 ? -37.906 18.359 26.359 1 59.91 1 MET B CA 1
ATOM 3891 C C . MET B 1 1 ? -36.531 17.922 26.828 1 59.91 1 MET B C 1
ATOM 3893 O O . MET B 1 1 ? -35.5 18.5 26.438 1 59.91 1 MET B O 1
ATOM 3897 N N . LYS B 1 2 ? -36.531 16.766 27.547 1 76 2 LYS B N 1
ATOM 3898 C CA . LYS B 1 2 ? -35.281 16.266 28.109 1 76 2 LYS B CA 1
ATOM 3899 C C . LYS B 1 2 ? -34.375 15.758 27 1 76 2 LYS B C 1
ATOM 3901 O O . LYS B 1 2 ? -33.156 16 27.016 1 76 2 LYS B O 1
ATOM 3906 N N . GLN B 1 3 ? -35.031 15.219 26.016 1 83 3 GLN B N 1
ATOM 3907 C CA . GLN B 1 3 ? -34.25 14.688 24.906 1 83 3 GLN B CA 1
ATOM 3908 C C . GLN B 1 3 ? -33.656 15.812 24.062 1 83 3 GLN B C 1
ATOM 3910 O O . GLN B 1 3 ? -32.5 15.727 23.625 1 83 3 GLN B O 1
ATOM 3915 N N . GLN B 1 4 ? -34.344 16.844 23.984 1 85.94 4 GLN B N 1
ATOM 3916 C CA . GLN B 1 4 ? -33.875 17.969 23.188 1 85.94 4 GLN B CA 1
ATOM 3917 C C . GLN B 1 4 ? -32.719 18.672 23.875 1 85.94 4 GLN B C 1
ATOM 3919 O O . GLN B 1 4 ? -31.75 19.109 23.203 1 85.94 4 GLN B O 1
ATOM 3924 N N . ILE B 1 5 ? -32.875 18.781 25.141 1 89.19 5 ILE B N 1
ATOM 3925 C CA . ILE B 1 5 ? -31.797 19.422 25.891 1 89.19 5 ILE B CA 1
ATOM 3926 C C . ILE B 1 5 ? -30.531 18.562 25.828 1 89.19 5 ILE B C 1
ATOM 3928 O O . ILE B 1 5 ? -29.438 19.094 25.703 1 89.19 5 ILE B O 1
ATOM 3932 N N . GLN B 1 6 ? -30.781 17.312 25.953 1 90.06 6 GLN B N 1
ATOM 3933 C CA . GLN B 1 6 ? -29.641 16.391 25.859 1 90.06 6 GLN B CA 1
ATOM 3934 C C . GLN B 1 6 ? -28.938 16.516 24.516 1 90.06 6 GLN B C 1
ATOM 3936 O O . GLN B 1 6 ? -27.703 16.516 24.453 1 90.06 6 GLN B O 1
ATOM 3941 N N . ILE B 1 7 ? -29.672 16.625 23.469 1 92.12 7 ILE B N 1
ATOM 3942 C CA . ILE B 1 7 ? -29.109 16.75 22.141 1 92.12 7 ILE B CA 1
ATOM 3943 C C . ILE B 1 7 ? -28.328 18.062 22.031 1 92.12 7 ILE B C 1
ATOM 3945 O O . ILE B 1 7 ? -27.219 18.078 21.5 1 92.12 7 ILE B O 1
ATOM 3949 N N . ILE B 1 8 ? -28.859 19.109 22.594 1 92.38 8 ILE B N 1
ATOM 3950 C CA . ILE B 1 8 ? -28.234 20.422 22.516 1 92.38 8 ILE B CA 1
ATOM 3951 C C . ILE B 1 8 ? -26.922 20.406 23.297 1 92.38 8 ILE B C 1
ATOM 3953 O O . ILE B 1 8 ? -25.922 20.984 22.875 1 92.38 8 ILE B O 1
ATOM 3957 N N . VAL B 1 9 ? -26.938 19.734 24.375 1 93.44 9 VAL B N 1
ATOM 3958 C CA . VAL B 1 9 ? -25.734 19.672 25.203 1 93.44 9 VAL B CA 1
ATOM 3959 C C . VAL B 1 9 ? -24.656 18.875 24.484 1 93.44 9 VAL B C 1
ATOM 3961 O O . VAL B 1 9 ? -23.484 19.266 24.453 1 93.44 9 VAL B O 1
ATOM 3964 N N . ILE B 1 10 ? -25.078 17.734 23.938 1 93.94 10 ILE B N 1
ATOM 3965 C CA . ILE B 1 10 ? -24.141 16.891 23.219 1 93.94 10 ILE B CA 1
ATOM 3966 C C . ILE B 1 10 ? -23.547 17.672 22.047 1 93.94 10 ILE B C 1
ATOM 3968 O O . ILE B 1 10 ? -22.328 17.656 21.844 1 93.94 10 ILE B O 1
ATOM 3972 N N . VAL B 1 11 ? -24.359 18.359 21.328 1 95 11 VAL B N 1
ATOM 3973 C CA . VAL B 1 11 ? -23.938 19.125 20.156 1 95 11 VAL B CA 1
ATOM 3974 C C . VAL B 1 11 ? -22.984 20.25 20.594 1 95 11 VAL B C 1
ATOM 3976 O O . VAL B 1 11 ? -21.953 20.469 19.969 1 95 11 VAL B O 1
ATOM 3979 N N . ALA B 1 12 ? -23.328 20.906 21.672 1 95.94 12 ALA B N 1
ATOM 3980 C CA . ALA B 1 12 ? -22.5 22 22.172 1 95.94 12 ALA B CA 1
ATOM 3981 C C . ALA B 1 12 ? -21.141 21.5 22.609 1 95.94 12 ALA B C 1
ATOM 3983 O O . ALA B 1 12 ? -20.109 22.125 22.328 1 95.94 12 ALA B O 1
ATOM 3984 N N . VAL B 1 13 ? -21.141 20.375 23.25 1 96.19 13 VAL B N 1
ATOM 3985 C CA . VAL B 1 13 ? -19.891 19.812 23.734 1 96.19 13 VAL B CA 1
ATOM 3986 C C . VAL B 1 13 ? -19.016 19.406 22.547 1 96.19 13 VAL B C 1
ATOM 3988 O O . VAL B 1 13 ? -17.812 19.672 22.531 1 96.19 13 VAL B O 1
ATOM 3991 N N . LEU B 1 14 ? -19.594 18.797 21.562 1 96.19 14 LEU B N 1
ATOM 3992 C CA . LEU B 1 14 ? -18.859 18.359 20.375 1 96.19 14 LEU B CA 1
ATOM 3993 C C . LEU B 1 14 ? -18.297 19.547 19.625 1 96.19 14 LEU B C 1
ATOM 3995 O O . LEU B 1 14 ? -17.125 19.531 19.203 1 96.19 14 LEU B O 1
ATOM 3999 N N . VAL B 1 15 ? -19.047 20.609 19.516 1 96.81 15 VAL B N 1
ATOM 4000 C CA . VAL B 1 15 ? -18.625 21.781 18.781 1 96.81 15 VAL B CA 1
ATOM 4001 C C . VAL B 1 15 ? -17.516 22.5 19.547 1 96.81 15 VAL B C 1
ATOM 4003 O O . VAL B 1 15 ? -16.5 22.906 18.953 1 96.81 15 VAL B O 1
ATOM 4006 N N . VAL B 1 16 ? -17.656 22.625 20.844 1 96.56 16 VAL B N 1
ATOM 4007 C CA . VAL B 1 16 ? -16.672 23.312 21.656 1 96.56 16 VAL B CA 1
ATOM 4008 C C . VAL B 1 16 ? -15.359 22.531 21.656 1 96.56 16 VAL B C 1
ATOM 4010 O O . VAL B 1 16 ? -14.281 23.125 21.547 1 96.56 16 VAL B O 1
ATOM 4013 N N . LEU B 1 17 ? -15.484 21.234 21.719 1 95.06 17 LEU B N 1
ATOM 4014 C CA . LEU B 1 17 ? -14.281 20.406 21.719 1 95.06 17 LEU B CA 1
ATOM 4015 C C . LEU B 1 17 ? -13.617 20.438 20.344 1 95.06 17 LEU B C 1
ATOM 4017 O O . LEU B 1 17 ? -12.391 20.547 20.25 1 95.06 17 LEU B O 1
ATOM 4021 N N . GLY B 1 18 ? -14.391 20.297 19.266 1 95 18 GLY B N 1
ATOM 4022 C CA . GLY B 1 18 ? -13.836 20.297 17.922 1 95 18 GLY B CA 1
ATOM 4023 C C . GLY B 1 18 ? -13.234 21.625 17.516 1 95 18 GLY B C 1
ATOM 4024 O O . GLY B 1 18 ? -12.078 21.688 17.094 1 95 18 GLY B O 1
ATOM 4025 N N . VAL B 1 19 ? -13.961 22.703 17.703 1 95.44 19 VAL B N 1
ATOM 4026 C CA . VAL B 1 19 ? -13.508 24.047 17.344 1 95.44 19 VAL B CA 1
ATOM 4027 C C . VAL B 1 19 ? -12.414 24.5 18.297 1 95.44 19 VAL B C 1
ATOM 4029 O O . VAL B 1 19 ? -11.438 25.125 17.891 1 95.44 19 VAL B O 1
ATOM 4032 N N . GLY B 1 20 ? -12.586 24.234 19.578 1 94.06 20 GLY B N 1
ATOM 4033 C CA . GLY B 1 20 ? -11.57 24.594 20.562 1 94.06 20 GLY B CA 1
ATOM 4034 C C . GLY B 1 20 ? -10.219 23.953 20.266 1 94.06 20 GLY B C 1
ATOM 4035 O O . GLY B 1 20 ? -9.188 24.641 20.328 1 94.06 20 GLY B O 1
ATOM 4036 N N . ALA B 1 21 ? -10.25 22.672 19.969 1 91.44 21 ALA B N 1
ATOM 4037 C CA . ALA B 1 21 ? -9 21.984 19.641 1 91.44 21 ALA B CA 1
ATOM 4038 C C . ALA B 1 21 ? -8.375 22.531 18.359 1 91.44 21 ALA B C 1
ATOM 4040 O O . ALA B 1 21 ? -7.152 22.625 18.25 1 91.44 21 ALA B O 1
ATOM 4041 N N . THR B 1 22 ? -9.156 22.844 17.391 1 92.12 22 THR B N 1
ATOM 4042 C CA . THR B 1 22 ? -8.672 23.391 16.125 1 92.12 22 THR B CA 1
ATOM 4043 C C . THR B 1 22 ? -7.992 24.75 16.344 1 92.12 22 THR B C 1
ATOM 4045 O O . THR B 1 22 ? -6.918 25 15.805 1 92.12 22 THR B O 1
ATOM 4048 N N . ILE B 1 23 ? -8.609 25.547 17.172 1 91.81 23 ILE B N 1
ATOM 4049 C CA . ILE B 1 23 ? -8.055 26.859 17.469 1 91.81 23 ILE B CA 1
ATOM 4050 C C . ILE B 1 23 ? -6.73 26.703 18.219 1 91.81 23 ILE B C 1
ATOM 4052 O O . ILE B 1 23 ? -5.766 27.422 17.938 1 91.81 23 ILE B O 1
ATOM 4056 N N . TYR B 1 24 ? -6.688 25.812 19.094 1 85.69 24 TYR B N 1
ATOM 4057 C CA . TYR B 1 24 ? -5.465 25.562 19.844 1 85.69 24 TYR B CA 1
ATOM 4058 C C . TYR B 1 24 ? -4.336 25.125 18.922 1 85.69 24 TYR B C 1
ATOM 4060 O O . TYR B 1 24 ? -3.209 25.609 19.031 1 85.69 24 TYR B O 1
ATOM 4068 N N . LYS B 1 25 ? -4.629 24.219 18.016 1 85.75 25 LYS B N 1
ATOM 4069 C CA . LYS B 1 25 ? -3.623 23.719 17.078 1 85.75 25 LYS B CA 1
ATOM 4070 C C . LYS B 1 25 ? -3.141 24.812 16.141 1 85.75 25 LYS B C 1
ATOM 4072 O O . LYS B 1 25 ? -1.961 24.875 15.789 1 85.75 25 LYS B O 1
ATOM 4077 N N . HIS B 1 26 ? -4.043 25.562 15.742 1 85.38 26 HIS B N 1
ATOM 4078 C CA . HIS B 1 26 ? -3.699 26.625 14.812 1 85.38 26 HIS B CA 1
ATOM 4079 C C . HIS B 1 26 ? -2.848 27.703 15.484 1 85.38 26 HIS B C 1
ATOM 4081 O O . HIS B 1 26 ? -1.84 28.141 14.922 1 85.38 26 HIS B O 1
ATOM 4087 N N . ILE B 1 27 ? -3.17 28.078 16.672 1 82.31 27 ILE B N 1
ATOM 4088 C CA . ILE B 1 27 ? -2.512 29.203 17.328 1 82.31 27 ILE B CA 1
ATOM 4089 C C . ILE B 1 27 ? -1.257 28.703 18.047 1 82.31 27 ILE B C 1
ATOM 4091 O O . ILE B 1 27 ? -0.194 29.328 17.953 1 82.31 27 ILE B O 1
ATOM 4095 N N . GLU B 1 28 ? -1.394 27.594 18.75 1 76.12 28 GLU B N 1
ATOM 4096 C CA . GLU B 1 28 ? -0.285 27.141 19.594 1 76.12 28 GLU B CA 1
ATOM 4097 C C . GLU B 1 28 ? 0.691 26.281 18.797 1 76.12 28 GLU B C 1
ATOM 4099 O O . GLU B 1 28 ? 1.905 26.375 18.984 1 76.12 28 GLU B O 1
ATOM 4104 N N . LEU B 1 29 ? 0.156 25.469 17.938 1 76.06 29 LEU B N 1
ATOM 4105 C CA . LEU B 1 29 ? 1.03 24.516 17.25 1 76.06 29 LEU B CA 1
ATOM 4106 C C . LEU B 1 29 ? 1.369 25 15.844 1 76.06 29 LEU B C 1
ATOM 4108 O O . LEU B 1 29 ? 2.283 24.484 15.203 1 76.06 29 LEU B O 1
ATOM 4112 N N . GLY B 1 30 ? 0.616 25.953 15.32 1 75.31 30 GLY B N 1
ATOM 4113 C CA . GLY B 1 30 ? 0.996 26.609 14.078 1 75.31 30 GLY B CA 1
ATOM 4114 C C . GLY B 1 30 ? 0.472 25.906 12.844 1 75.31 30 GLY B C 1
ATOM 4115 O O . GLY B 1 30 ? 1 26.094 11.742 1 75.31 30 GLY B O 1
ATOM 4116 N N . PHE B 1 31 ? -0.512 25.062 13.008 1 81.69 31 PHE B N 1
ATOM 4117 C CA . PHE B 1 31 ? -1.092 24.422 11.836 1 81.69 31 PHE B CA 1
ATOM 4118 C C . PHE B 1 31 ? -1.875 25.422 10.992 1 81.69 31 PHE B C 1
ATOM 4120 O O . PHE B 1 31 ? -2.682 26.188 11.523 1 81.69 31 PHE B O 1
ATOM 4127 N N . PRO B 1 32 ? -1.635 25.422 9.695 1 83.06 32 PRO B N 1
ATOM 4128 C CA . PRO B 1 32 ? -2.352 26.391 8.852 1 83.06 32 PRO B CA 1
ATOM 4129 C C . PRO B 1 32 ? -3.797 25.969 8.586 1 83.06 32 PRO B C 1
ATOM 4131 O O . PRO B 1 32 ? -4.09 24.781 8.453 1 83.06 32 PRO B O 1
ATOM 4134 N N . LEU B 1 33 ? -4.668 26.906 8.461 1 86.12 33 LEU B N 1
ATOM 4135 C CA . LEU B 1 33 ? -6.07 26.625 8.156 1 86.12 33 LEU B CA 1
ATOM 4136 C C . LEU B 1 33 ? -6.281 26.516 6.648 1 86.12 33 LEU B C 1
ATOM 4138 O O . LEU B 1 33 ? -7.25 25.891 6.199 1 86.12 33 LEU B O 1
ATOM 4142 N N . LEU B 1 34 ? -5.375 27.062 5.902 1 83.06 34 LEU B N 1
ATOM 4143 C CA . LEU B 1 34 ? -5.477 27.016 4.449 1 83.06 34 LEU B CA 1
ATOM 4144 C C . LEU B 1 34 ? -4.41 26.109 3.852 1 83.06 34 LEU B C 1
ATOM 4146 O O . LEU B 1 34 ? -3.287 26.047 4.355 1 83.06 34 LEU B O 1
ATOM 4150 N N . PRO B 1 35 ? -4.883 25.359 2.764 1 79.88 35 PRO B N 1
ATOM 4151 C CA . PRO B 1 35 ? -3.922 24.438 2.139 1 79.88 35 PRO B CA 1
ATOM 4152 C C . PRO B 1 35 ? -2.826 25.172 1.366 1 79.88 35 PRO B C 1
ATOM 4154 O O . PRO B 1 35 ? -3.037 26.297 0.905 1 79.88 35 PRO B O 1
ATOM 4157 N N . GLY B 1 36 ? -1.668 24.469 1.05 1 66.88 36 GLY B N 1
ATOM 4158 C CA . GLY B 1 36 ? -0.627 24.938 0.15 1 66.88 36 GLY B CA 1
ATOM 4159 C C . GLY B 1 36 ? 0.365 25.875 0.819 1 66.88 36 GLY B C 1
ATOM 4160 O O . GLY B 1 36 ? 1.265 26.406 0.165 1 66.88 36 GLY B O 1
ATOM 4161 N N . LYS B 1 37 ? 0.111 26.078 2.045 1 66.5 37 LYS B N 1
ATOM 4162 C CA . LYS B 1 37 ? 1.11 26.922 2.693 1 66.5 37 LYS B CA 1
ATOM 4163 C C . LYS B 1 37 ? 2.432 26.188 2.863 1 66.5 37 LYS B C 1
ATOM 4165 O O . LYS B 1 37 ? 2.451 25.031 3.305 1 66.5 37 LYS B O 1
ATOM 4170 N N . LYS B 1 38 ? 3.223 26.531 1.995 1 63.16 38 LYS B N 1
ATOM 4171 C CA . LYS B 1 38 ? 4.562 25.953 2.068 1 63.16 38 LYS B CA 1
ATOM 4172 C C . LYS B 1 38 ? 5.488 26.812 2.922 1 63.16 38 LYS B C 1
ATOM 4174 O O . LYS B 1 38 ? 5.273 28.016 3.057 1 63.16 38 LYS B O 1
ATOM 4179 N N . GLU B 1 39 ? 6.203 26.141 3.695 1 64.5 39 GLU B N 1
ATOM 4180 C CA . GLU B 1 39 ? 7.227 26.828 4.473 1 64.5 39 GLU B CA 1
ATOM 4181 C C . GLU B 1 39 ? 8.617 26.578 3.906 1 64.5 39 GLU B C 1
ATOM 4183 O O . GLU B 1 39 ? 8.883 25.5 3.354 1 64.5 39 GLU B O 1
ATOM 4188 N N . MET B 1 40 ? 9.32 27.656 3.838 1 65.44 40 MET B N 1
ATOM 4189 C CA . MET B 1 40 ? 10.703 27.516 3.4 1 65.44 40 MET B CA 1
ATOM 4190 C C . MET B 1 40 ? 11.484 26.609 4.355 1 65.44 40 MET B C 1
ATOM 4192 O O . MET B 1 40 ? 11.352 26.734 5.574 1 65.44 40 MET B O 1
ATOM 4196 N N . ALA B 1 41 ? 11.906 25.516 3.703 1 72.06 41 ALA B N 1
ATOM 4197 C CA . ALA B 1 41 ? 12.742 24.625 4.508 1 72.06 41 ALA B CA 1
ATOM 4198 C C . ALA B 1 41 ? 14.148 24.5 3.914 1 72.06 41 ALA B C 1
ATOM 4200 O O . ALA B 1 41 ? 14.32 24.609 2.697 1 72.06 41 ALA B O 1
ATOM 4201 N N . TRP B 1 42 ? 15.195 24.516 4.84 1 75.88 42 TRP B N 1
ATOM 4202 C CA . TRP B 1 42 ? 16.578 24.375 4.426 1 75.88 42 TRP B CA 1
ATOM 4203 C C . TRP B 1 42 ? 17.156 23.031 4.887 1 75.88 42 TRP B C 1
ATOM 4205 O O . TRP B 1 42 ? 16.984 22.656 6.051 1 75.88 42 TRP B O 1
ATOM 4215 N N . THR B 1 43 ? 17.531 22.234 3.984 1 76.56 43 THR B N 1
ATOM 4216 C CA . THR B 1 43 ? 18.266 21.031 4.344 1 76.56 43 THR B CA 1
ATOM 4217 C C . THR B 1 43 ? 19.766 21.328 4.418 1 76.56 43 THR B C 1
ATOM 4219 O O . THR B 1 43 ? 20.359 21.797 3.443 1 76.56 43 THR B O 1
ATOM 4222 N N . VAL B 1 44 ? 20.344 21.172 5.594 1 82.12 44 VAL B N 1
ATOM 4223 C CA . VAL B 1 44 ? 21.781 21.391 5.801 1 82.12 44 VAL B CA 1
ATOM 4224 C C . VAL B 1 44 ? 22.484 20.047 5.988 1 82.12 44 VAL B C 1
ATOM 4226 O O . VAL B 1 44 ? 22.094 19.25 6.844 1 82.12 44 VAL B O 1
ATOM 4229 N N . GLU B 1 45 ? 23.422 19.812 5.141 1 81.69 45 GLU B N 1
ATOM 4230 C CA . GLU B 1 45 ? 24.219 18.594 5.242 1 81.69 45 GLU B CA 1
ATOM 4231 C C . GLU B 1 45 ? 25.641 18.891 5.703 1 81.69 45 GLU B C 1
ATOM 4233 O O . GLU B 1 45 ? 26.328 19.719 5.109 1 81.69 45 GLU B O 1
ATOM 4238 N N . ALA B 1 46 ? 26.016 18.281 6.797 1 85.06 46 ALA B N 1
ATOM 4239 C CA . ALA B 1 46 ? 27.406 18.328 7.254 1 85.06 46 ALA B CA 1
ATOM 4240 C C . ALA B 1 46 ? 28.172 17.109 6.762 1 85.06 46 ALA B C 1
ATOM 4242 O O . ALA B 1 46 ? 27.812 15.969 7.066 1 85.06 46 ALA B O 1
ATOM 4243 N N . THR B 1 47 ? 29.188 17.359 5.965 1 83.31 47 THR B N 1
ATOM 4244 C CA . THR B 1 47 ? 30.062 16.312 5.484 1 83.31 47 THR B CA 1
ATOM 4245 C C . THR B 1 47 ? 31.344 16.25 6.305 1 83.31 47 THR B C 1
ATOM 4247 O O . THR B 1 47 ? 32.125 17.203 6.285 1 83.31 47 THR B O 1
ATOM 4250 N N . ILE B 1 48 ? 31.5 15.195 6.98 1 87.31 48 ILE B N 1
ATOM 4251 C CA . ILE B 1 48 ? 32.656 14.992 7.82 1 87.31 48 ILE B CA 1
ATOM 4252 C C . ILE B 1 48 ? 33.625 14.023 7.141 1 87.31 48 ILE B C 1
ATOM 4254 O O . ILE B 1 48 ? 33.25 12.891 6.812 1 87.31 48 ILE B O 1
ATOM 4258 N N . SER B 1 49 ? 34.844 14.516 6.871 1 86.38 49 SER B N 1
ATOM 4259 C CA . SER B 1 49 ? 35.875 13.664 6.289 1 86.38 49 SER B CA 1
ATOM 4260 C C . SER B 1 49 ? 37.062 13.547 7.211 1 86.38 49 SER B C 1
ATOM 4262 O O . SER B 1 49 ? 37.469 14.516 7.863 1 86.38 49 SER B O 1
ATOM 4264 N N . PHE B 1 50 ? 37.531 12.336 7.363 1 87.5 50 PHE B N 1
ATOM 4265 C CA . PHE B 1 50 ? 38.719 12.086 8.195 1 87.5 50 PHE B CA 1
ATOM 4266 C C . PHE B 1 50 ? 39.375 10.781 7.789 1 87.5 50 PHE B C 1
ATOM 4268 O O . PHE B 1 50 ? 38.875 10.055 6.93 1 87.5 50 PHE B O 1
ATOM 4275 N N . ILE B 1 51 ? 40.562 10.648 8.266 1 89.5 51 ILE B N 1
ATOM 4276 C CA . ILE B 1 51 ? 41.312 9.422 8.023 1 89.5 51 ILE B CA 1
ATOM 4277 C C . ILE B 1 51 ? 41.375 8.602 9.312 1 89.5 51 ILE B C 1
ATOM 4279 O O . ILE B 1 51 ? 41.906 9.062 10.328 1 89.5 51 ILE B O 1
ATOM 4283 N N . ALA B 1 52 ? 40.875 7.41 9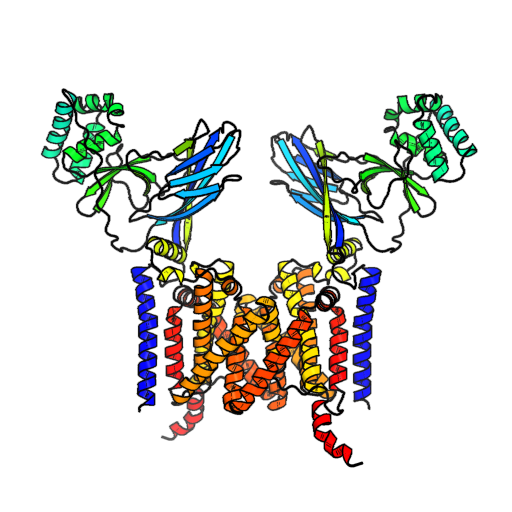.258 1 89.62 52 ALA B N 1
ATOM 4284 C CA . ALA B 1 52 ? 40.844 6.531 10.43 1 89.62 52 ALA B CA 1
ATOM 4285 C C . ALA B 1 52 ? 42.156 5.781 10.57 1 89.62 52 ALA B C 1
ATOM 4287 O O . ALA B 1 52 ? 42.75 5.363 9.57 1 89.62 52 ALA B O 1
ATOM 4288 N N . ASP B 1 53 ? 42.594 5.527 11.758 1 86.69 53 ASP B N 1
ATOM 4289 C CA . ASP B 1 53 ? 43.906 4.973 12.07 1 86.69 53 ASP B CA 1
ATOM 4290 C C . ASP B 1 53 ? 43.844 3.449 12.18 1 86.69 53 ASP B C 1
ATOM 4292 O O . ASP B 1 53 ? 44.844 2.799 12.43 1 86.69 53 ASP B O 1
ATOM 4296 N N . GLY B 1 54 ? 42.812 2.807 11.961 1 84.31 54 GLY B N 1
ATOM 4297 C CA . GLY B 1 54 ? 42.719 1.356 12.031 1 84.31 54 GLY B CA 1
ATOM 4298 C C . GLY B 1 54 ? 42.188 0.852 13.352 1 84.31 54 GLY B C 1
ATOM 4299 O O . GLY B 1 54 ? 42.281 -0.333 13.672 1 84.31 54 GLY B O 1
ATOM 4300 N N . GLY B 1 55 ? 41.75 1.651 14.211 1 82.88 55 GLY B N 1
ATOM 4301 C CA . GLY B 1 55 ? 41.156 1.291 15.484 1 82.88 55 GLY B CA 1
ATOM 4302 C C . GLY B 1 55 ? 39.75 1.86 15.672 1 82.88 55 GLY B C 1
ATOM 4303 O O . GLY B 1 55 ? 39.062 2.164 14.695 1 82.88 55 GLY B O 1
ATOM 4304 N N . PRO B 1 56 ? 39.438 1.748 17 1 88.94 56 PRO B N 1
ATOM 4305 C CA . PRO B 1 56 ? 38.125 2.34 17.312 1 88.94 56 PRO B CA 1
ATOM 4306 C C . PRO B 1 56 ? 38.094 3.842 17.031 1 88.94 56 PRO B C 1
ATOM 4308 O O . PRO B 1 56 ? 39.062 4.551 17.281 1 88.94 56 PRO B O 1
ATOM 4311 N N . VAL B 1 57 ? 37.031 4.258 16.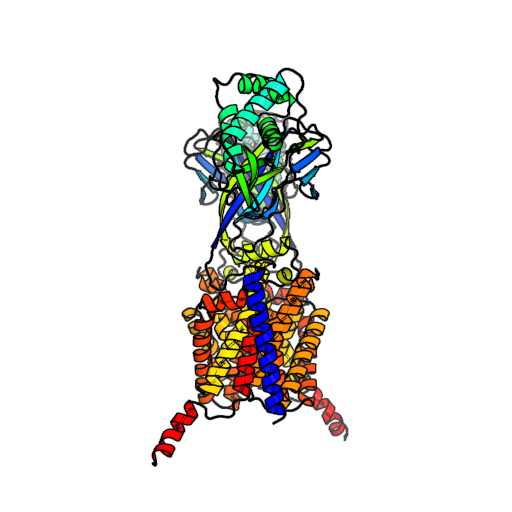406 1 89.19 57 VAL B N 1
ATOM 4312 C CA . VAL B 1 57 ? 36.875 5.664 16.047 1 89.19 57 VAL B CA 1
ATOM 4313 C C . VAL B 1 57 ? 35.594 6.227 16.688 1 89.19 57 VAL B C 1
ATOM 4315 O O . VAL B 1 57 ? 34.594 5.547 16.75 1 89.19 57 VAL B O 1
ATOM 4318 N N . GLN B 1 58 ? 35.719 7.402 17.281 1 90.25 58 GLN B N 1
ATOM 4319 C CA . GLN B 1 58 ? 34.594 8.156 17.781 1 90.25 58 GLN B CA 1
ATOM 4320 C C . GLN B 1 58 ? 34.594 9.586 17.25 1 90.25 58 GLN B C 1
ATOM 4322 O O . GLN B 1 58 ? 35.594 10.305 17.375 1 90.25 58 GLN B O 1
ATOM 4327 N N . ILE B 1 59 ? 33.531 9.844 16.641 1 88.88 59 ILE B N 1
ATOM 4328 C CA . ILE B 1 59 ? 33.375 11.18 16.094 1 88.88 59 ILE B CA 1
ATOM 4329 C C . ILE B 1 59 ? 32.219 11.898 16.766 1 88.88 59 ILE B C 1
ATOM 4331 O O . ILE B 1 59 ? 31.141 11.312 16.953 1 88.88 59 ILE B O 1
ATOM 4335 N N . SER B 1 60 ? 32.469 13.102 17.219 1 88.5 60 SER B N 1
ATOM 4336 C CA . SER B 1 60 ? 31.438 13.93 17.844 1 88.5 60 SER B CA 1
ATOM 4337 C C . SER B 1 60 ? 31.344 15.289 17.156 1 88.5 60 SER B C 1
ATOM 4339 O O . SER B 1 60 ? 32.344 15.977 16.984 1 88.5 60 SER B O 1
ATOM 4341 N N . VAL B 1 61 ? 30.125 15.617 16.734 1 87.44 61 VAL B N 1
ATOM 4342 C CA . VAL B 1 61 ? 29.906 16.891 16.062 1 87.44 61 VAL B CA 1
ATOM 4343 C C . VAL B 1 61 ? 28.734 17.641 16.703 1 87.44 61 VAL B C 1
ATOM 4345 O O . VAL B 1 61 ? 27.75 17.016 17.125 1 87.44 61 VAL B O 1
ATOM 4348 N N . ASN B 1 62 ? 28.922 18.922 16.719 1 86.25 62 ASN B N 1
ATOM 4349 C CA . ASN B 1 62 ? 27.812 19.75 17.188 1 86.25 62 ASN B CA 1
ATOM 4350 C C . ASN B 1 62 ? 26.641 19.719 16.219 1 86.25 62 ASN B C 1
ATOM 4352 O O . ASN B 1 62 ? 26.828 19.766 15 1 86.25 62 ASN B O 1
ATOM 4356 N N . THR B 1 63 ? 25.469 19.578 16.781 1 84.62 63 THR B N 1
ATOM 4357 C CA . THR B 1 63 ? 24.266 19.672 15.961 1 84.62 63 THR B CA 1
ATOM 4358 C C . THR B 1 63 ? 23.734 21.094 15.953 1 84.62 63 THR B C 1
ATOM 4360 O O . THR B 1 63 ? 24.016 21.875 16.859 1 84.62 63 THR B O 1
ATOM 4363 N N . PRO B 1 64 ? 23.047 21.406 14.852 1 82.69 64 PRO B N 1
ATOM 4364 C CA . PRO B 1 64 ? 22.469 22.75 14.836 1 82.69 64 PRO B CA 1
ATOM 4365 C C . PRO B 1 64 ? 21.438 22.953 15.945 1 82.69 64 PRO B C 1
ATOM 4367 O O . PRO B 1 64 ? 20.703 22.031 16.281 1 82.69 64 PRO B O 1
ATOM 4370 N N . ASP B 1 65 ? 21.547 24.141 16.484 1 76.12 65 ASP B N 1
ATOM 4371 C CA . ASP B 1 65 ? 20.625 24.5 17.578 1 76.12 65 ASP B CA 1
ATOM 4372 C C . ASP B 1 65 ? 19.422 25.266 17.031 1 76.12 65 ASP B C 1
ATOM 4374 O O . ASP B 1 65 ? 19.578 26.188 16.234 1 76.12 65 ASP B O 1
ATOM 4378 N N . PRO B 1 66 ? 18.328 24.719 17.438 1 71.31 66 PRO B N 1
ATOM 4379 C CA . PRO B 1 66 ? 17.156 25.547 17.078 1 71.31 66 PRO B CA 1
ATOM 4380 C C . PRO B 1 66 ? 17.141 26.891 17.812 1 71.31 66 PRO B C 1
ATOM 4382 O O . PRO B 1 66 ? 17.734 27.016 18.875 1 71.31 66 PRO B O 1
ATOM 4385 N N . ASN B 1 67 ? 16.766 27.906 17.141 1 69.81 67 ASN B N 1
ATOM 4386 C CA . ASN B 1 67 ? 16.547 29.203 17.781 1 69.81 67 ASN B CA 1
ATOM 4387 C C . ASN B 1 67 ? 15.086 29.656 17.656 1 69.81 67 ASN B C 1
ATOM 4389 O O . ASN B 1 67 ? 14.211 28.844 17.328 1 69.81 67 ASN B O 1
ATOM 4393 N N . ASP B 1 68 ? 14.867 30.828 18.125 1 68.38 68 ASP B N 1
ATOM 4394 C CA . ASP B 1 68 ? 13.5 31.344 18.141 1 68.38 68 ASP B CA 1
ATOM 4395 C C . ASP B 1 68 ? 12.953 31.469 16.719 1 68.38 68 ASP B C 1
ATOM 4397 O O . ASP B 1 68 ? 11.742 31.375 16.5 1 68.38 68 ASP B O 1
ATOM 4401 N N . ALA B 1 69 ? 13.789 31.609 15.773 1 70.62 69 ALA B N 1
ATOM 4402 C CA . ALA B 1 69 ? 13.336 31.859 14.406 1 70.62 69 ALA B CA 1
ATOM 4403 C C . ALA B 1 69 ? 13.445 30.594 13.555 1 70.62 69 ALA B C 1
ATOM 4405 O O . ALA B 1 69 ? 12.68 30.406 12.602 1 70.62 69 ALA B O 1
ATOM 4406 N N . ILE B 1 70 ? 14.359 29.812 13.859 1 73.19 70 ILE B N 1
ATOM 4407 C CA . ILE B 1 70 ? 14.633 28.656 13.008 1 73.19 70 ILE B CA 1
ATOM 4408 C C . ILE B 1 70 ? 14.469 27.375 13.82 1 73.19 70 ILE B C 1
ATOM 4410 O O . ILE B 1 70 ? 15.016 27.25 14.914 1 73.19 70 ILE B O 1
ATOM 4414 N N . ALA B 1 71 ? 13.641 26.547 13.297 1 73.19 71 ALA B N 1
ATOM 4415 C CA . ALA B 1 71 ? 13.484 25.234 13.891 1 73.19 71 ALA B CA 1
ATOM 4416 C C . ALA B 1 71 ? 14.305 24.188 13.133 1 73.19 71 ALA B C 1
ATOM 4418 O O . ALA B 1 71 ? 14.516 24.312 11.922 1 73.19 71 ALA B O 1
ATOM 4419 N N . VAL B 1 72 ? 14.977 23.359 13.914 1 72.25 72 VAL B N 1
ATOM 4420 C CA . VAL B 1 72 ? 15.758 22.297 13.289 1 72.25 72 VAL B CA 1
ATOM 4421 C C . VAL B 1 72 ? 15.016 20.969 13.414 1 72.25 72 VAL B C 1
ATOM 4423 O O . VAL B 1 72 ? 14.586 20.594 14.508 1 72.25 72 VAL B O 1
ATOM 4426 N N . LEU B 1 73 ? 14.578 20.422 12.281 1 60.84 73 LEU B N 1
ATOM 4427 C CA . LEU B 1 73 ? 13.703 19.25 12.242 1 60.84 73 LEU B CA 1
ATOM 4428 C C . LEU B 1 73 ? 14.523 17.969 12.328 1 60.84 73 LEU B C 1
ATOM 4430 O O . LEU B 1 73 ? 14.312 17.156 13.234 1 60.84 73 LEU B O 1
ATOM 4434 N N . GLY B 1 74 ? 14.883 17.391 11.141 1 59.97 74 GLY B N 1
ATOM 4435 C CA . GLY B 1 74 ? 15.367 16.031 10.891 1 59.97 74 GLY B CA 1
ATOM 4436 C C . GLY B 1 74 ? 16.875 15.945 10.82 1 59.97 74 GLY B C 1
ATOM 4437 O O . GLY B 1 74 ? 17.531 16.875 10.352 1 59.97 74 GLY B O 1
ATOM 4438 N N . ARG B 1 75 ? 17.297 15.078 11.859 1 64.25 75 ARG B N 1
ATOM 4439 C CA . ARG B 1 75 ? 18.719 14.773 11.781 1 64.25 75 ARG B CA 1
ATOM 4440 C C . ARG B 1 75 ? 18.953 13.352 11.289 1 64.25 75 ARG B C 1
ATOM 4442 O O . ARG B 1 75 ? 18.422 12.398 11.859 1 64.25 75 ARG B O 1
ATOM 4449 N N . LYS B 1 76 ? 19.234 13.297 10.047 1 61.69 76 LYS B N 1
ATOM 4450 C CA . LYS B 1 76 ? 19.531 11.984 9.484 1 61.69 76 LYS B CA 1
ATOM 4451 C C . LYS B 1 76 ? 21.031 11.789 9.305 1 61.69 76 LYS B C 1
ATOM 4453 O O . LYS B 1 76 ? 21.734 12.703 8.852 1 61.69 76 LYS B O 1
ATOM 4458 N N . SER B 1 77 ? 21.453 10.672 9.891 1 69.31 77 SER B N 1
ATOM 4459 C CA . SER B 1 77 ? 22.844 10.297 9.703 1 69.31 77 SER B CA 1
ATOM 4460 C C . SER B 1 77 ? 23 9.242 8.609 1 69.31 77 SER B C 1
ATOM 4462 O O . SER B 1 77 ? 22.203 8.305 8.531 1 69.31 77 SER B O 1
ATOM 4464 N N . ILE B 1 78 ? 23.797 9.539 7.699 1 59.75 78 ILE B N 1
ATOM 4465 C CA . ILE B 1 78 ? 24.172 8.547 6.699 1 59.75 78 ILE B CA 1
ATOM 4466 C C . ILE B 1 78 ? 25.641 8.18 6.871 1 59.75 78 ILE B C 1
ATOM 4468 O O . ILE B 1 78 ? 26.531 8.906 6.41 1 59.75 78 ILE B O 1
ATOM 4472 N N . ALA B 1 79 ? 25.875 7.207 7.703 1 65.38 79 ALA B N 1
ATOM 4473 C CA . ALA B 1 79 ? 27.219 6.695 7.934 1 65.38 79 ALA B CA 1
ATOM 4474 C C . ALA B 1 79 ? 27.234 5.168 7.945 1 65.38 79 ALA B C 1
ATOM 4476 O O . ALA B 1 79 ? 26.797 4.543 8.914 1 65.38 79 ALA B O 1
ATOM 4477 N N . GLU B 1 80 ? 27.703 4.699 6.844 1 62.03 80 GLU B N 1
ATOM 4478 C CA . GLU B 1 80 ? 27.75 3.244 6.773 1 62.03 80 GLU B CA 1
ATOM 4479 C C . GLU B 1 80 ? 28.781 2.682 7.754 1 62.03 80 GLU B C 1
ATOM 4481 O O . GLU B 1 80 ? 29.922 3.156 7.809 1 62.03 80 GLU B O 1
ATOM 4486 N N . GLY B 1 81 ? 28.484 1.743 8.594 1 67.25 81 GLY B N 1
ATOM 4487 C CA . GLY B 1 81 ? 29.406 1.076 9.5 1 67.25 81 GLY B CA 1
ATOM 4488 C C . GLY B 1 81 ? 29.531 1.767 10.844 1 67.25 81 GLY B C 1
ATOM 4489 O O . GLY B 1 81 ? 30.297 1.324 11.703 1 67.25 81 GLY B O 1
ATOM 4490 N N . TYR B 1 82 ? 28.797 2.818 10.992 1 78.5 82 TYR B N 1
ATOM 4491 C CA . TYR B 1 82 ? 28.906 3.551 12.242 1 78.5 82 TYR B CA 1
ATOM 4492 C C . TYR B 1 82 ? 27.609 3.465 13.047 1 78.5 82 TYR B C 1
ATOM 4494 O O . TYR B 1 82 ? 26.516 3.428 12.477 1 78.5 82 TYR B O 1
ATOM 4502 N N . SER B 1 83 ? 27.734 3.293 14.305 1 83.62 83 SER B N 1
ATOM 4503 C CA . SER B 1 83 ? 26.594 3.475 15.195 1 83.62 83 SER B CA 1
ATOM 4504 C C . SER B 1 83 ? 26.359 4.949 15.5 1 83.62 83 SER B C 1
ATOM 4506 O O . SER B 1 83 ? 27.312 5.688 15.781 1 83.62 83 SER B O 1
ATOM 4508 N N . PHE B 1 84 ? 25.156 5.367 15.383 1 82.38 84 PHE B N 1
ATOM 4509 C CA . PHE B 1 84 ? 24.812 6.777 15.555 1 82.38 84 PHE B CA 1
ATOM 4510 C C . PHE B 1 84 ? 24.016 6.988 16.828 1 82.38 84 PHE B C 1
ATOM 4512 O O . PHE B 1 84 ? 23.078 6.254 17.109 1 82.38 84 PHE B O 1
ATOM 4519 N N . GLU B 1 85 ? 24.547 7.941 17.688 1 81.19 85 GLU B N 1
ATOM 4520 C CA . GLU B 1 85 ? 23.828 8.336 18.891 1 81.19 85 GLU B CA 1
ATOM 4521 C C . GLU B 1 85 ? 23.812 9.852 19.062 1 81.19 85 GLU B C 1
ATOM 4523 O O . GLU B 1 85 ? 24.797 10.523 18.75 1 81.19 85 GLU B O 1
ATOM 4528 N N . ARG B 1 86 ? 22.672 10.328 19.484 1 79.12 86 ARG B N 1
ATOM 4529 C CA . ARG B 1 86 ? 22.594 11.75 19.812 1 79.12 86 ARG B CA 1
ATOM 4530 C C . ARG B 1 86 ? 22.766 11.969 21.312 1 79.12 86 ARG B C 1
ATOM 4532 O O . ARG B 1 86 ? 22.047 11.367 22.125 1 79.12 86 ARG B O 1
ATOM 4539 N N . LYS B 1 87 ? 23.719 12.688 21.625 1 76.75 87 LYS B N 1
ATOM 4540 C CA . LYS B 1 87 ? 23.953 13.062 23.016 1 76.75 87 LYS B CA 1
ATOM 4541 C C . LYS B 1 87 ? 23.781 14.562 23.219 1 76.75 87 LYS B C 1
ATOM 4543 O O . LYS B 1 87 ? 24.719 15.344 23 1 76.75 87 LYS B O 1
ATOM 4548 N N . GLY B 1 88 ? 22.578 14.945 23.562 1 72.38 88 GLY B N 1
ATOM 4549 C CA . GLY B 1 88 ? 22.328 16.359 23.734 1 72.38 88 GLY B CA 1
ATOM 4550 C C . GLY B 1 88 ? 22.359 17.141 22.438 1 72.38 88 GLY B C 1
ATOM 4551 O O . GLY B 1 88 ? 21.609 16.859 21.516 1 72.38 88 GLY B O 1
ATOM 4552 N N . SER B 1 89 ? 23.344 18.062 22.453 1 77.88 89 SER B N 1
ATOM 4553 C CA . SER B 1 89 ? 23.516 18.922 21.281 1 77.88 89 SER B CA 1
ATOM 4554 C C . SER B 1 89 ? 24.625 18.406 20.375 1 77.88 89 SER B C 1
ATOM 4556 O O . SER B 1 89 ? 25.125 19.141 19.516 1 77.88 89 SER B O 1
ATOM 4558 N N . ARG B 1 90 ? 24.938 17.156 20.609 1 84.56 90 ARG B N 1
ATOM 4559 C CA . ARG B 1 90 ? 26.016 16.609 19.797 1 84.56 90 ARG B CA 1
ATOM 4560 C C . ARG B 1 90 ? 25.578 15.312 19.125 1 84.56 90 ARG B C 1
ATOM 4562 O O . ARG B 1 90 ? 24.781 14.562 19.672 1 84.56 90 ARG B O 1
ATOM 4569 N N . ALA B 1 91 ? 25.984 15.148 17.953 1 85.69 91 ALA B N 1
ATOM 4570 C CA . ALA B 1 91 ? 25.844 13.891 17.219 1 85.69 91 ALA B CA 1
ATOM 4571 C C . ALA B 1 91 ? 27.125 13.062 17.328 1 85.69 91 ALA B C 1
ATOM 4573 O O . ALA B 1 91 ? 28.219 13.562 17.047 1 85.69 91 ALA B O 1
ATOM 4574 N N . VAL B 1 92 ? 27.016 11.836 17.781 1 88.12 92 VAL B N 1
ATOM 4575 C CA . VAL B 1 92 ? 28.188 10.992 18.016 1 88.12 92 VAL B CA 1
ATOM 4576 C C . VAL B 1 92 ? 28.094 9.727 17.156 1 88.12 92 VAL B C 1
ATOM 4578 O O . VAL B 1 92 ? 27.062 9.055 17.141 1 88.12 92 VAL B O 1
ATOM 4581 N N . TRP B 1 93 ? 29.078 9.5 16.406 1 88.06 93 TRP B N 1
ATOM 4582 C CA . TRP B 1 93 ? 29.234 8.266 15.633 1 88.06 93 TRP B CA 1
ATOM 4583 C C . TRP B 1 93 ? 30.359 7.406 16.203 1 88.06 93 TRP B C 1
ATOM 4585 O O . TRP B 1 93 ? 31.422 7.922 16.578 1 88.06 93 TRP B O 1
ATOM 4595 N N . ARG B 1 94 ? 30.141 6.062 16.297 1 89.5 94 ARG B N 1
ATOM 4596 C CA . ARG B 1 94 ? 31.141 5.129 16.812 1 89.5 94 ARG B CA 1
ATOM 4597 C C . ARG B 1 94 ? 31.281 3.918 15.891 1 89.5 94 ARG B C 1
ATOM 4599 O O . ARG B 1 94 ? 30.297 3.432 15.336 1 89.5 94 ARG B O 1
ATOM 4606 N N . ALA B 1 95 ? 32.438 3.633 15.688 1 88.12 95 ALA B N 1
ATOM 4607 C CA . ALA B 1 95 ? 32.75 2.4 14.969 1 88.12 95 ALA B CA 1
ATOM 4608 C C . ALA B 1 95 ? 33.969 1.687 15.594 1 88.12 95 ALA B C 1
ATOM 4610 O O . ALA B 1 95 ? 34.875 2.33 16.109 1 88.12 95 ALA B O 1
ATOM 4611 N N . ALA B 1 96 ? 33.938 0.372 15.633 1 86.12 96 ALA B N 1
ATOM 4612 C CA . ALA B 1 96 ? 34.938 -0.414 16.344 1 86.12 96 ALA B CA 1
ATOM 4613 C C . ALA B 1 96 ? 36.188 -0.561 15.508 1 86.12 96 ALA B C 1
ATOM 4615 O O . ALA B 1 96 ? 37.312 -0.491 16.031 1 86.12 96 ALA B O 1
ATOM 4616 N N . ASP B 1 97 ? 36.062 -0.788 14.289 1 82.31 97 ASP B N 1
ATOM 4617 C CA . ASP B 1 97 ? 37.25 -1.036 13.461 1 82.31 97 ASP B CA 1
ATOM 4618 C C . ASP B 1 97 ? 37.062 -0.453 12.055 1 82.31 97 ASP B C 1
ATOM 4620 O O . ASP B 1 97 ? 36.312 -1.019 11.234 1 82.31 97 ASP B O 1
ATOM 4624 N N . VAL B 1 98 ? 37.625 0.775 11.914 1 81.81 98 VAL B N 1
ATOM 4625 C CA . VAL B 1 98 ? 37.531 1.432 10.609 1 81.81 98 VAL B CA 1
ATOM 4626 C C . VAL B 1 98 ? 38.906 1.965 10.203 1 81.81 98 VAL B C 1
ATOM 4628 O O . VAL B 1 98 ? 39.688 2.424 11.047 1 81.81 98 VAL B O 1
ATOM 4631 N N . SER B 1 99 ? 39.344 1.747 8.938 1 86.12 99 SER B N 1
ATOM 4632 C CA . SER B 1 99 ? 40.625 2.242 8.445 1 86.12 99 SER B CA 1
ATOM 4633 C C . SER B 1 99 ? 40.438 2.98 7.121 1 86.12 99 SER B C 1
ATOM 4635 O O . SER B 1 99 ? 39.531 2.699 6.359 1 86.12 99 SER B O 1
ATOM 4637 N N . GLY B 1 100 ? 41.312 4.016 6.977 1 83.25 100 GLY B N 1
ATOM 4638 C CA . GLY B 1 100 ? 41.312 4.734 5.715 1 83.25 100 GLY B CA 1
ATOM 4639 C C . GLY B 1 100 ? 40.438 5.969 5.719 1 83.25 100 GLY B C 1
ATOM 4640 O O . GLY B 1 100 ? 40.062 6.469 6.781 1 83.25 100 GLY B O 1
ATOM 4641 N N . ARG B 1 101 ? 40.25 6.488 4.531 1 82.69 101 ARG B N 1
ATOM 4642 C CA . ARG B 1 101 ? 39.438 7.699 4.371 1 82.69 101 ARG B CA 1
ATOM 4643 C C . ARG B 1 101 ? 37.969 7.426 4.617 1 82.69 101 ARG B C 1
ATOM 4645 O O . ARG B 1 101 ? 37.406 6.496 4.039 1 82.69 101 ARG B O 1
ATOM 4652 N N . GLN B 1 102 ? 37.5 8.141 5.609 1 82.44 102 GLN B N 1
ATOM 4653 C CA . GLN B 1 102 ? 36.094 7.98 5.973 1 82.44 102 GLN B CA 1
ATOM 4654 C C . GLN B 1 102 ? 35.312 9.25 5.676 1 82.44 102 GLN B C 1
ATOM 4656 O O . GLN B 1 102 ? 35.875 10.352 5.711 1 82.44 102 GLN B O 1
ATOM 4661 N N . LYS B 1 103 ? 34.125 9.055 5.27 1 80.88 103 LYS B N 1
ATOM 4662 C CA . LYS B 1 103 ? 33.219 10.172 5.059 1 80.88 103 LYS B CA 1
ATOM 4663 C C . LYS B 1 103 ? 31.859 9.922 5.727 1 80.88 103 LYS B C 1
ATOM 4665 O O . LYS B 1 103 ? 31.281 8.844 5.574 1 80.88 103 LYS B O 1
ATOM 4670 N N . ILE B 1 104 ? 31.406 10.828 6.566 1 82.19 104 ILE B N 1
ATOM 4671 C CA . ILE B 1 104 ? 30.125 10.75 7.254 1 82.19 104 ILE B CA 1
ATOM 4672 C C . ILE B 1 104 ? 29.25 11.945 6.859 1 82.19 104 ILE B C 1
ATOM 4674 O O . ILE B 1 104 ? 29.75 13.078 6.781 1 82.19 104 ILE B O 1
ATOM 4678 N N . PHE B 1 105 ? 28.078 11.648 6.582 1 78.06 105 PHE B N 1
ATOM 4679 C CA . PHE B 1 105 ? 27.141 12.711 6.238 1 78.06 105 PHE B CA 1
ATOM 4680 C C . PHE B 1 105 ? 26.078 12.875 7.324 1 78.06 105 PHE B C 1
ATOM 4682 O O . PHE B 1 105 ? 25.531 11.883 7.82 1 78.06 105 PHE B O 1
ATOM 4689 N N . PHE B 1 106 ? 25.859 14.055 7.773 1 83.19 106 PHE B N 1
ATOM 4690 C CA . PHE B 1 106 ? 24.828 14.406 8.742 1 83.19 106 PHE B CA 1
ATOM 4691 C C . PHE B 1 106 ? 23.891 15.453 8.18 1 83.19 106 PHE B C 1
ATOM 4693 O O . PHE B 1 106 ? 24.312 16.562 7.852 1 83.19 106 PHE B O 1
ATOM 4700 N N . ARG B 1 107 ? 22.672 15.047 8.023 1 76.75 107 ARG B N 1
ATOM 4701 C CA . ARG B 1 107 ? 21.703 15.938 7.395 1 76.75 107 ARG B CA 1
ATOM 4702 C C . ARG B 1 107 ? 20.672 16.422 8.398 1 76.75 107 ARG B C 1
ATOM 4704 O O . ARG B 1 107 ? 20.156 15.633 9.195 1 76.75 107 ARG B O 1
ATOM 4711 N N . SER B 1 108 ? 20.5 17.719 8.43 1 79.75 108 SER B N 1
ATOM 4712 C CA . SER B 1 108 ? 19.484 18.359 9.258 1 79.75 108 SER B CA 1
ATOM 4713 C C . SER B 1 108 ? 18.562 19.266 8.43 1 79.75 108 SER B C 1
ATOM 4715 O O . SER B 1 108 ? 19.016 19.906 7.488 1 79.75 108 SER B O 1
ATOM 4717 N N . THR B 1 109 ? 17.344 19.203 8.641 1 75.69 109 THR B N 1
ATOM 4718 C CA . THR B 1 109 ? 16.406 20.078 7.961 1 75.69 109 THR B CA 1
ATOM 4719 C C . THR B 1 109 ? 15.922 21.188 8.891 1 75.69 109 THR B C 1
ATOM 4721 O O . THR B 1 109 ? 15.484 20.922 10.016 1 75.69 109 THR B O 1
ATOM 4724 N N . ALA B 1 110 ? 16.25 22.438 8.453 1 77.38 110 ALA B N 1
ATOM 4725 C CA . ALA B 1 110 ? 15.836 23.609 9.211 1 77.38 110 ALA B CA 1
ATOM 4726 C C . ALA B 1 110 ? 14.719 24.359 8.5 1 77.38 110 ALA B C 1
ATOM 4728 O O . ALA B 1 110 ? 14.641 24.344 7.273 1 77.38 110 ALA B O 1
ATOM 4729 N N . TYR B 1 111 ? 13.797 24.906 9.211 1 75.69 111 TYR B N 1
ATOM 4730 C CA . TYR B 1 111 ? 12.742 25.719 8.602 1 75.69 111 TYR B CA 1
ATOM 4731 C C . TYR B 1 111 ? 12.398 26.922 9.484 1 75.69 111 TYR B C 1
ATOM 4733 O O . TYR B 1 111 ? 12.641 26.891 10.695 1 75.69 111 TYR B O 1
ATOM 4741 N N . ARG B 1 112 ? 12.016 27.969 8.742 1 71.25 112 ARG B N 1
ATOM 4742 C CA . ARG B 1 112 ? 11.648 29.188 9.445 1 71.25 112 ARG B CA 1
ATOM 4743 C C . ARG B 1 112 ? 10.328 29.016 10.18 1 71.25 112 ARG B C 1
ATOM 4745 O O . ARG B 1 112 ? 9.344 28.547 9.602 1 71.25 112 ARG B O 1
ATOM 4752 N N . ARG B 1 113 ? 10.5 29.25 11.375 1 63.12 113 ARG B N 1
ATOM 4753 C CA . ARG B 1 113 ? 9.289 29.172 12.195 1 63.12 113 ARG B CA 1
ATOM 4754 C C . ARG B 1 113 ? 8.289 30.25 11.789 1 63.12 113 ARG B C 1
ATOM 4756 O O . ARG B 1 113 ? 8.68 31.406 11.539 1 63.12 113 ARG B O 1
ATOM 4763 N N . SER B 1 114 ? 7.254 29.906 11.117 1 55.06 114 SER B N 1
ATOM 4764 C CA . SER B 1 114 ? 6.309 30.953 10.734 1 55.06 114 SER B CA 1
ATOM 4765 C C . SER B 1 114 ? 6.02 31.891 11.898 1 55.06 114 SER B C 1
ATOM 4767 O O . SER B 1 114 ? 6.125 33.125 11.758 1 55.06 114 SER B O 1
ATOM 4769 N N . ASP B 1 115 ? 4.703 31.688 12.531 1 47.81 115 ASP B N 1
ATOM 4770 C CA . ASP B 1 115 ? 4.031 32.688 13.359 1 47.81 115 ASP B CA 1
ATOM 4771 C C . ASP B 1 115 ? 4.871 33.031 14.586 1 47.81 115 ASP B C 1
ATOM 4773 O O . ASP B 1 115 ? 5.738 32.25 14.992 1 47.81 115 ASP B O 1
ATOM 4777 N N . GLY B 1 116 ? 4.59 34.344 15.164 1 43.59 116 GLY B N 1
ATOM 4778 C CA . GLY B 1 116 ? 4.758 35.25 16.281 1 43.59 116 GLY B CA 1
ATOM 4779 C C . GLY B 1 116 ? 4.871 34.562 17.625 1 43.59 116 GLY B C 1
ATOM 4780 O O . GLY B 1 116 ? 4.633 35.156 18.672 1 43.59 116 GLY B O 1
ATOM 4781 N N . GLY B 1 117 ? 4.602 33.281 17.594 1 42.66 117 GLY B N 1
ATOM 4782 C CA . GLY B 1 117 ? 4.562 33.094 19.047 1 42.66 117 GLY B CA 1
ATOM 4783 C C . GLY B 1 117 ? 5.859 33.5 19.719 1 42.66 117 GLY B C 1
ATOM 4784 O O . GLY B 1 117 ? 6.941 33.312 19.172 1 42.66 117 GLY B O 1
ATOM 4785 N N . GLU B 1 118 ? 5.762 34.469 20.422 1 43.25 118 GLU B N 1
ATOM 4786 C CA . GLU B 1 118 ? 6.754 35.062 21.312 1 43.25 118 GLU B CA 1
ATOM 4787 C C . GLU B 1 118 ? 7.59 34 22 1 43.25 118 GLU B C 1
ATOM 4789 O O . GLU B 1 118 ? 7.203 33.469 23.062 1 43.25 118 GLU B O 1
ATOM 4794 N N . VAL B 1 119 ? 7.996 33 21.344 1 47.22 119 VAL B N 1
ATOM 4795 C CA . VAL B 1 119 ? 8.906 32.219 22.203 1 47.22 119 VAL B CA 1
ATOM 4796 C C . VAL B 1 119 ? 9.906 33.188 22.859 1 47.22 119 VAL B C 1
ATOM 4798 O O . VAL B 1 119 ? 10.492 34.031 22.203 1 47.22 119 VAL B O 1
ATOM 4801 N N . SER B 1 120 ? 9.688 33.312 24.094 1 49.12 120 SER B N 1
ATOM 4802 C CA . SER B 1 120 ? 10.586 34.094 24.938 1 49.12 120 SER B CA 1
ATOM 4803 C C . SER B 1 120 ? 12.047 33.812 24.594 1 49.12 120 SER B C 1
ATOM 4805 O O . SER B 1 120 ? 12.484 32.656 24.594 1 49.12 120 SER B O 1
ATOM 4807 N N . GLN B 1 121 ? 12.492 34.656 23.766 1 56.69 121 GLN B N 1
ATOM 4808 C CA . GLN B 1 121 ? 13.922 34.594 23.469 1 56.69 121 GLN B CA 1
ATOM 4809 C C . GLN B 1 121 ? 14.734 34.5 24.766 1 56.69 121 GLN B C 1
ATOM 4811 O O . GLN B 1 121 ? 14.555 35.281 25.688 1 56.69 121 GLN B O 1
ATOM 4816 N N . LYS B 1 122 ? 15.234 33.406 25.078 1 60.41 122 LYS B N 1
ATOM 4817 C CA . LYS B 1 122 ? 16.094 33.25 26.25 1 60.41 122 LYS B CA 1
ATOM 4818 C C . LYS B 1 122 ? 17.25 34.25 26.219 1 60.41 122 LYS B C 1
ATOM 4820 O O . LYS B 1 122 ? 17.828 34.531 25.172 1 60.41 122 LYS B O 1
ATOM 4825 N N . GLU B 1 123 ? 17.312 34.906 27.297 1 69.25 123 GLU B N 1
ATOM 4826 C CA . GLU B 1 123 ? 18.438 35.812 27.469 1 69.25 123 GLU B CA 1
ATOM 4827 C C . GLU B 1 123 ? 19.766 35.125 27.172 1 69.25 123 GLU B C 1
ATOM 4829 O O . GLU B 1 123 ? 19.953 33.938 27.469 1 69.25 123 GLU B O 1
ATOM 4834 N N . ILE B 1 124 ? 20.609 35.875 26.453 1 76.62 124 ILE B N 1
ATOM 4835 C CA . ILE B 1 124 ? 21.891 35.312 26.078 1 76.62 124 ILE B CA 1
ATOM 4836 C C . ILE B 1 124 ? 22.828 35.312 27.281 1 76.62 124 ILE B C 1
ATOM 4838 O O . ILE B 1 124 ? 22.844 36.25 28.078 1 76.62 124 ILE B O 1
ATOM 4842 N N . GLU B 1 125 ? 23.391 34.281 27.516 1 75.81 125 GLU B N 1
ATOM 4843 C CA . GLU B 1 125 ? 24.484 34.219 28.484 1 75.81 125 GLU B CA 1
ATOM 4844 C C . GLU B 1 125 ? 25.75 34.844 27.922 1 75.81 125 GLU B C 1
ATOM 4846 O O . GLU B 1 125 ? 26.297 34.312 26.938 1 75.81 125 GLU B O 1
ATOM 4851 N N . PRO B 1 126 ? 26.156 35.938 28.484 1 78.12 126 PRO B N 1
ATOM 4852 C CA . PRO B 1 126 ? 27.328 36.625 27.906 1 78.12 126 PRO B CA 1
ATOM 4853 C C . PRO B 1 126 ? 28.578 35.75 27.969 1 78.12 126 PRO B C 1
ATOM 4855 O O . PRO B 1 126 ? 28.688 34.875 28.828 1 78.12 126 PRO B O 1
ATOM 4858 N N . ALA B 1 127 ? 29.375 35.938 26.938 1 75 127 ALA B N 1
ATOM 4859 C CA . ALA B 1 127 ? 30.672 35.25 26.922 1 75 127 ALA B CA 1
ATOM 4860 C C . ALA B 1 127 ? 31.531 35.688 28.109 1 75 127 ALA B C 1
ATOM 4862 O O . ALA B 1 127 ? 31.281 36.75 28.688 1 75 127 ALA B O 1
ATOM 4863 N N . ALA B 1 128 ? 32.438 34.875 28.484 1 66.31 128 ALA B N 1
ATOM 4864 C CA . ALA B 1 128 ? 33.312 35.188 29.609 1 66.31 128 ALA B CA 1
ATOM 4865 C C . ALA B 1 128 ? 34.094 36.469 29.359 1 66.31 128 ALA B C 1
ATOM 4867 O O . ALA B 1 128 ? 34.531 36.75 28.234 1 66.31 128 ALA B O 1
ATOM 4868 N N . VAL B 1 129 ? 34.156 37.312 30.328 1 72.38 129 VAL B N 1
ATOM 4869 C CA . VAL B 1 129 ? 34.906 38.562 30.266 1 72.38 129 VAL B CA 1
ATOM 4870 C C . VAL B 1 129 ? 36.406 38.312 30.25 1 72.38 129 VAL B C 1
ATOM 4872 O O . VAL B 1 129 ? 36.906 37.562 31.094 1 72.38 129 VAL B O 1
ATOM 4875 N N . ILE B 1 130 ? 37 38.719 29.203 1 76.81 130 ILE B N 1
ATOM 4876 C CA . ILE B 1 130 ? 38.469 38.625 29.125 1 76.81 130 ILE B CA 1
ATOM 4877 C C . ILE B 1 130 ? 39.094 39.719 30 1 76.81 130 ILE B C 1
ATOM 4879 O O . ILE B 1 130 ? 38.688 40.875 29.953 1 76.81 130 ILE B O 1
ATOM 4883 N N . ILE B 1 131 ? 40 39.312 30.906 1 79.31 131 ILE B N 1
ATOM 4884 C CA . ILE B 1 131 ? 40.719 40.281 31.734 1 79.31 131 ILE B CA 1
ATOM 4885 C C . ILE B 1 131 ? 42 40.719 31.016 1 79.31 131 ILE B C 1
ATOM 4887 O O . ILE B 1 131 ? 42.875 39.906 30.719 1 79.31 131 ILE B O 1
ATOM 4891 N N . PHE B 1 132 ? 41.969 41.969 30.578 1 83.56 132 PHE B N 1
ATOM 4892 C CA . PHE B 1 132 ? 43.125 42.562 29.891 1 83.56 132 PHE B CA 1
ATOM 4893 C C . PHE B 1 132 ? 44.188 43.031 30.891 1 83.56 132 PHE B C 1
ATOM 4895 O O . PHE B 1 132 ? 43.844 43.312 32.031 1 83.56 132 PHE B O 1
ATOM 4902 N N . SER B 1 133 ? 45.438 42.906 30.547 1 82.62 133 SER B N 1
ATOM 4903 C CA . SER B 1 133 ? 46.5 43.406 31.422 1 82.62 133 SER B CA 1
ATOM 4904 C C . SER B 1 133 ? 47.375 44.406 30.719 1 82.62 133 SER B C 1
ATOM 4906 O O . SER B 1 133 ? 47.5 44.375 29.484 1 82.62 133 SER B O 1
ATOM 4908 N N . GLY B 1 134 ? 47.844 45.438 31.453 1 85.88 134 GLY B N 1
ATOM 4909 C CA . GLY B 1 134 ? 48.812 46.375 30.984 1 85.88 134 GLY B CA 1
ATOM 4910 C C . GLY B 1 134 ? 48.312 47.281 29.875 1 85.88 134 GLY B C 1
ATOM 4911 O O . GLY B 1 134 ? 47.25 47.906 30 1 85.88 134 GLY B O 1
ATOM 4912 N N . ALA B 1 135 ? 49.062 47.25 28.781 1 87.5 135 ALA B N 1
ATOM 4913 C CA . ALA B 1 135 ? 48.781 48.125 27.625 1 87.5 135 ALA B CA 1
ATOM 4914 C C . ALA B 1 135 ? 47.5 47.719 26.938 1 87.5 135 ALA B C 1
ATOM 4916 O O . ALA B 1 135 ? 46.781 48.562 26.406 1 87.5 135 ALA B O 1
ATOM 4917 N N . HIS B 1 136 ? 47.188 46.5 27.078 1 90.69 136 HIS B N 1
ATOM 4918 C CA . HIS B 1 136 ? 46 46 26.438 1 90.69 136 HIS B CA 1
ATOM 4919 C C . HIS B 1 136 ? 44.75 46.469 27.156 1 90.69 136 HIS B C 1
ATOM 4921 O O . HIS B 1 136 ? 43.719 46.75 26.516 1 90.69 136 HIS B O 1
ATOM 4927 N N . GLU B 1 137 ? 44.812 46.625 28.453 1 91.25 137 GLU B N 1
ATOM 4928 C CA . GLU B 1 137 ? 43.656 47.125 29.219 1 91.25 137 GLU B CA 1
ATOM 4929 C C . GLU B 1 137 ? 43.344 48.594 28.875 1 91.25 137 GLU B C 1
ATOM 4931 O O . GLU B 1 137 ? 42.188 48.969 28.719 1 91.25 137 GLU B O 1
ATOM 4936 N N . VAL B 1 138 ? 44.438 49.312 28.75 1 91.69 138 VAL B N 1
ATOM 4937 C CA . VAL B 1 138 ? 44.281 50.75 28.422 1 91.69 138 VAL B CA 1
ATOM 4938 C C . VAL B 1 138 ? 43.656 50.875 27.031 1 91.69 138 VAL B C 1
ATOM 4940 O O . VAL B 1 138 ? 42.75 51.688 26.812 1 91.69 138 VAL B O 1
ATOM 4943 N N . ALA B 1 139 ? 44.188 50.094 26.125 1 92.38 139 ALA B N 1
ATOM 4944 C CA . ALA B 1 139 ? 43.656 50.125 24.766 1 92.38 139 ALA B CA 1
ATOM 4945 C C . ALA B 1 139 ? 42.188 49.75 24.719 1 92.38 139 ALA B C 1
ATOM 4947 O O . ALA B 1 139 ? 41.406 50.406 24.031 1 92.38 139 ALA B O 1
ATOM 4948 N N . ALA B 1 140 ? 41.844 48.75 25.453 1 92.88 140 ALA B N 1
ATOM 4949 C CA . ALA B 1 140 ? 40.469 48.312 25.516 1 92.88 140 ALA B CA 1
ATOM 4950 C C . ALA B 1 140 ? 39.562 49.375 26.109 1 92.88 140 ALA B C 1
ATOM 4952 O O . ALA B 1 140 ? 38.469 49.656 25.578 1 92.88 140 ALA B O 1
ATOM 4953 N N . ASP B 1 141 ? 40.031 50 27.172 1 92.75 141 ASP B N 1
ATOM 4954 C CA . ASP B 1 141 ? 39.25 51.062 27.828 1 92.75 141 ASP B CA 1
ATOM 4955 C C . ASP B 1 141 ? 39.062 52.25 26.906 1 92.75 141 ASP B C 1
ATOM 4957 O O . ASP B 1 141 ? 38 52.875 26.891 1 92.75 141 ASP B O 1
ATOM 4961 N N . HIS B 1 142 ? 40.094 52.5 26.156 1 93.19 142 HIS B N 1
ATOM 4962 C CA . HIS B 1 142 ? 40 53.625 25.234 1 93.19 142 HIS B CA 1
ATOM 4963 C C . HIS B 1 142 ? 38.906 53.375 24.188 1 93.19 142 HIS B C 1
ATOM 4965 O O . HIS B 1 142 ? 38.094 54.25 23.922 1 93.19 142 HIS B O 1
ATOM 4971 N N . ILE B 1 143 ? 38.938 52.25 23.656 1 93.25 143 ILE B N 1
ATOM 4972 C CA . ILE B 1 143 ? 37.969 51.906 22.625 1 93.25 143 ILE B CA 1
ATOM 4973 C C . ILE B 1 143 ? 36.562 51.938 23.203 1 93.25 143 ILE B C 1
ATOM 4975 O O . ILE B 1 143 ? 35.656 52.5 22.594 1 93.25 143 ILE B O 1
ATOM 4979 N N . VAL B 1 144 ? 36.406 51.406 24.375 1 94 144 VAL B N 1
ATOM 4980 C CA . VAL B 1 144 ? 35.094 51.312 25 1 94 144 VAL B CA 1
ATOM 4981 C C . VAL B 1 144 ? 34.594 52.719 25.391 1 94 144 VAL B C 1
ATOM 4983 O O . VAL B 1 144 ? 33.438 53.062 25.172 1 94 144 VAL B O 1
ATOM 4986 N N . THR B 1 145 ? 35.5 53.531 25.938 1 93.56 145 THR B N 1
ATOM 4987 C CA . THR B 1 145 ? 35.125 54.875 26.375 1 93.56 145 THR B CA 1
ATOM 4988 C C . THR B 1 145 ? 34.75 55.75 25.188 1 93.56 145 THR B C 1
ATOM 4990 O O . THR B 1 145 ? 33.812 56.562 25.25 1 93.56 145 THR B O 1
ATOM 4993 N N . GLU B 1 146 ? 35.531 55.562 24.156 1 93 146 GLU B N 1
ATOM 4994 C CA . GLU B 1 146 ? 35.219 56.312 22.953 1 93 146 GLU B CA 1
ATOM 4995 C C . GLU B 1 146 ? 33.844 55.938 22.391 1 93 146 GLU B C 1
ATOM 4997 O O . GLU B 1 146 ? 33.094 56.812 21.969 1 93 146 GLU B O 1
ATOM 5002 N N . ALA B 1 147 ? 33.562 54.75 22.406 1 93.56 147 ALA B N 1
ATOM 5003 C CA . ALA B 1 147 ? 32.281 54.281 21.891 1 93.56 147 ALA B CA 1
ATOM 5004 C C . ALA B 1 147 ? 31.125 54.75 22.781 1 93.56 147 ALA B C 1
ATOM 5006 O O . ALA B 1 147 ? 30.078 55.156 22.297 1 93.56 147 ALA B O 1
ATOM 5007 N N . LEU B 1 148 ? 31.312 54.656 24.078 1 92.81 148 LEU B N 1
ATOM 5008 C CA . LEU B 1 148 ? 30.281 55.062 25.047 1 92.81 148 LEU B CA 1
ATOM 5009 C C . LEU B 1 148 ? 30 56.562 24.938 1 92.81 148 LEU B C 1
ATOM 5011 O O . LEU B 1 148 ? 28.891 57 25.234 1 92.81 148 LEU B O 1
ATOM 5015 N N . GLY B 1 149 ? 30.953 57.312 24.5 1 91.75 149 GLY B N 1
ATOM 5016 C CA . GLY B 1 149 ? 30.781 58.75 24.312 1 91.75 149 GLY B CA 1
ATOM 5017 C C . GLY B 1 149 ? 29.969 59.094 23.078 1 91.75 149 GLY B C 1
ATOM 5018 O O . GLY B 1 149 ? 29.328 60.156 23.031 1 91.75 149 GLY B O 1
ATOM 5019 N N . LYS B 1 150 ? 29.922 58.188 22.125 1 90.06 150 LYS B N 1
ATOM 5020 C CA . LYS B 1 150 ? 29.297 58.5 20.828 1 90.06 150 LYS B CA 1
ATOM 5021 C C . LYS B 1 150 ? 27.922 57.844 20.734 1 90.06 150 LYS B C 1
ATOM 5023 O O . LYS B 1 150 ? 27.031 58.344 20.031 1 90.06 150 LYS B O 1
ATOM 5028 N N . GLU B 1 151 ? 27.812 56.719 21.375 1 89.94 151 GLU B N 1
ATOM 5029 C CA . GLU B 1 151 ? 26.594 55.938 21.188 1 89.94 151 GLU B CA 1
ATOM 5030 C C . GLU B 1 151 ? 25.984 55.562 22.531 1 89.94 151 GLU B C 1
ATOM 5032 O O . GLU B 1 151 ? 26.703 55.312 23.5 1 89.94 151 GLU B O 1
ATOM 5037 N N . THR B 1 152 ? 24.641 55.469 22.547 1 87.12 152 THR B N 1
ATOM 5038 C CA . THR B 1 152 ? 23.953 55.125 23.781 1 87.12 152 THR B CA 1
ATOM 5039 C C . THR B 1 152 ? 23.172 53.812 23.609 1 87.12 152 THR B C 1
ATOM 5041 O O . THR B 1 152 ? 22.938 53.094 24.578 1 87.12 152 THR B O 1
ATOM 5044 N N . SER B 1 153 ? 22.797 53.562 22.438 1 90.44 153 SER B N 1
ATOM 5045 C CA . SER B 1 153 ? 22.031 52.344 22.203 1 90.44 153 SER B CA 1
ATOM 5046 C C . SER B 1 153 ? 22.938 51.125 22.156 1 90.44 153 SER B C 1
ATOM 5048 O O . SER B 1 153 ? 24.109 51.219 21.797 1 90.44 153 SER B O 1
ATOM 5050 N N . GLU B 1 154 ? 22.406 50 22.562 1 91.69 154 GLU B N 1
ATOM 5051 C CA . GLU B 1 154 ? 23.188 48.75 22.562 1 91.69 154 GLU B CA 1
ATOM 5052 C C . GLU B 1 154 ? 23.688 48.438 21.156 1 91.69 154 GLU B C 1
ATOM 5054 O O . GLU B 1 154 ? 24.844 48.062 20.984 1 91.69 154 GLU B O 1
ATOM 5059 N N . LEU B 1 155 ? 22.859 48.531 20.25 1 91.25 155 LEU B N 1
ATOM 5060 C CA . LEU B 1 155 ? 23.25 48.25 18.875 1 91.25 155 LEU B CA 1
ATOM 5061 C C . LEU B 1 155 ? 24.281 49.25 18.391 1 91.25 155 LEU B C 1
ATOM 5063 O O . LEU B 1 155 ? 25.25 48.906 17.719 1 91.25 155 LEU B O 1
ATOM 5067 N N . GLY B 1 156 ? 24 50.531 18.703 1 92.12 156 GLY B N 1
ATOM 5068 C CA . GLY B 1 156 ? 24.953 51.562 18.328 1 92.12 156 GLY B CA 1
ATOM 5069 C C . GLY B 1 156 ? 26.328 51.344 18.922 1 92.12 156 GLY B C 1
ATOM 5070 O O . GLY B 1 156 ? 27.344 51.531 18.25 1 92.12 156 GLY B O 1
ATOM 5071 N N . LEU B 1 157 ? 26.344 50.969 20.188 1 93.12 157 LEU B N 1
ATOM 5072 C CA . LEU B 1 157 ? 27.594 50.719 20.875 1 93.12 157 LEU B CA 1
ATOM 5073 C C . LEU B 1 157 ? 28.328 49.531 20.203 1 93.12 157 LEU B C 1
ATOM 5075 O O . LEU B 1 157 ? 29.547 49.594 20.016 1 93.12 157 LEU B O 1
ATOM 5079 N N . ALA B 1 158 ? 27.578 48.531 19.906 1 94.19 158 ALA B N 1
ATOM 5080 C CA . ALA B 1 158 ? 28.172 47.344 19.266 1 94.19 158 ALA B CA 1
ATOM 5081 C C . ALA B 1 158 ? 28.781 47.719 17.922 1 94.19 158 ALA B C 1
ATOM 5083 O O . ALA B 1 158 ? 29.922 47.312 17.625 1 94.19 158 ALA B O 1
ATOM 5084 N N . ARG B 1 159 ? 28.125 48.406 17.172 1 93 159 ARG B N 1
ATOM 5085 C CA . ARG B 1 159 ? 28.625 48.812 15.859 1 93 159 ARG B CA 1
ATOM 5086 C C . ARG B 1 159 ? 29.859 49.688 16 1 93 159 ARG B C 1
ATOM 5088 O O . ARG B 1 159 ? 30.844 49.531 15.258 1 93 159 ARG B O 1
ATOM 5095 N N . ALA B 1 160 ? 29.812 50.594 16.953 1 93.44 160 ALA B N 1
ATOM 5096 C CA . ALA B 1 160 ? 30.922 51.531 17.156 1 93.44 160 ALA B CA 1
ATOM 5097 C C . ALA B 1 160 ? 32.188 50.781 17.531 1 93.44 160 ALA B C 1
ATOM 5099 O O . ALA B 1 160 ? 33.281 51.062 17.016 1 93.44 160 ALA B O 1
ATOM 5100 N N . ILE B 1 161 ? 32 49.844 18.422 1 93.81 161 ILE B N 1
ATOM 5101 C CA . ILE B 1 161 ? 33.156 49.062 18.875 1 93.81 161 ILE B CA 1
ATOM 5102 C C . ILE B 1 161 ? 33.688 48.219 17.734 1 93.81 161 ILE B C 1
ATOM 5104 O O . ILE B 1 161 ? 34.906 48.156 17.516 1 93.81 161 ILE B O 1
ATOM 5108 N N . LEU B 1 162 ? 32.844 47.625 16.969 1 94.19 162 LEU B N 1
ATOM 5109 C CA . LEU B 1 162 ? 33.25 46.75 15.883 1 94.19 162 LEU B CA 1
ATOM 5110 C C . LEU B 1 162 ? 33.906 47.562 14.766 1 94.19 162 LEU B C 1
ATOM 5112 O O . LEU B 1 162 ? 34.906 47.156 14.172 1 94.19 162 LEU B O 1
ATOM 5116 N N . VAL B 1 163 ? 33.375 48.719 14.5 1 92.75 163 VAL B N 1
ATOM 5117 C CA . VAL B 1 163 ? 33.969 49.562 13.484 1 92.75 163 VAL B CA 1
ATOM 5118 C C . VAL B 1 163 ? 35.344 50 13.93 1 92.75 163 VAL B C 1
ATOM 5120 O O . VAL B 1 163 ? 36.281 50.062 13.117 1 92.75 163 VAL B O 1
ATOM 5123 N N . SER B 1 164 ? 35.469 50.344 15.203 1 92.62 164 SER B N 1
ATOM 5124 C CA . SER B 1 164 ? 36.781 50.719 15.734 1 92.62 164 SER B CA 1
ATOM 5125 C C . SER B 1 164 ? 37.781 49.562 15.641 1 92.62 164 SER B C 1
ATOM 5127 O O . SER B 1 164 ? 38.938 49.781 15.289 1 92.62 164 SER B O 1
ATOM 5129 N N . LEU B 1 165 ? 37.281 48.406 15.93 1 92.06 165 LEU B N 1
ATOM 5130 C CA . LEU B 1 165 ? 38.156 47.219 15.906 1 92.06 165 LEU B CA 1
ATOM 5131 C C . LEU B 1 165 ? 38.562 46.906 14.477 1 92.06 165 LEU B C 1
ATOM 5133 O O . LEU B 1 165 ? 39.656 46.375 14.25 1 92.06 165 LEU B O 1
ATOM 5137 N N . ASN B 1 166 ? 37.719 47.188 13.5 1 90.88 166 ASN B N 1
ATOM 5138 C CA . ASN B 1 166 ? 38 46.844 12.109 1 90.88 166 ASN B CA 1
ATOM 5139 C C . ASN B 1 166 ? 38.781 47.938 11.398 1 90.88 166 ASN B C 1
ATOM 5141 O O . ASN B 1 166 ? 39.156 47.781 10.242 1 90.88 166 ASN B O 1
ATOM 5145 N N . ASP B 1 167 ? 38.969 49.031 12.07 1 89.69 167 ASP B N 1
ATOM 5146 C CA . ASP B 1 167 ? 39.719 50.156 11.5 1 89.69 167 ASP B CA 1
ATOM 5147 C C . ASP B 1 167 ? 41.219 49.875 11.547 1 89.69 167 ASP B C 1
ATOM 5149 O O . ASP B 1 167 ? 41.812 49.812 12.625 1 89.69 167 ASP B O 1
ATOM 5153 N N . PRO B 1 168 ? 41.812 49.844 10.359 1 87.69 168 PRO B N 1
ATOM 5154 C CA . PRO B 1 168 ? 43.25 49.5 10.336 1 87.69 168 PRO B CA 1
ATOM 5155 C C . PRO B 1 168 ? 44.125 50.625 10.898 1 87.69 168 PRO B C 1
ATOM 5157 O O . PRO B 1 168 ? 45.25 50.375 11.305 1 87.69 168 PRO B O 1
ATOM 5160 N N . ILE B 1 169 ? 43.625 51.781 11.023 1 89.19 169 ILE B N 1
ATOM 5161 C CA . ILE B 1 169 ? 44.438 52.938 11.445 1 89.19 169 ILE B CA 1
ATOM 5162 C C . ILE B 1 169 ? 44.344 53.094 12.961 1 89.19 169 ILE B C 1
ATOM 5164 O O . ILE B 1 169 ? 45.188 53.719 13.578 1 89.19 169 ILE B O 1
ATOM 5168 N N . ASN B 1 170 ? 43.438 52.469 13.547 1 89.5 170 ASN B N 1
ATOM 5169 C CA . ASN B 1 170 ? 43.25 52.562 14.992 1 89.5 170 ASN B CA 1
ATOM 5170 C C . ASN B 1 170 ? 44.344 51.781 15.742 1 89.5 170 ASN B C 1
ATOM 5172 O O . ASN B 1 170 ? 44.438 50.562 15.664 1 89.5 170 ASN B O 1
ATOM 5176 N N . GLN B 1 171 ? 45.188 52.469 16.469 1 89 171 GLN B N 1
ATOM 5177 C CA . GLN B 1 171 ? 46.344 51.906 17.125 1 89 171 GLN B CA 1
ATOM 5178 C C . GLN B 1 171 ? 45.938 51 18.281 1 89 171 GLN B C 1
ATOM 5180 O O . GLN B 1 171 ? 46.531 49.938 18.5 1 89 171 GLN B O 1
ATOM 5185 N N . ASP B 1 172 ? 44.906 51.438 18.969 1 90.94 172 ASP B N 1
ATOM 5186 C CA . ASP B 1 172 ? 44.406 50.625 20.078 1 90.94 172 ASP B CA 1
ATOM 5187 C C . ASP B 1 172 ? 43.875 49.281 19.562 1 90.94 172 ASP B C 1
ATOM 5189 O O . ASP B 1 172 ? 44.156 48.219 20.141 1 90.94 172 ASP B O 1
ATOM 5193 N N . ALA B 1 173 ? 43.188 49.312 18.469 1 92.25 173 ALA B N 1
ATOM 5194 C CA . ALA B 1 173 ? 42.594 48.125 17.859 1 92.25 173 ALA B CA 1
ATOM 5195 C C . ALA B 1 173 ? 43.688 47.188 17.344 1 92.25 173 ALA B C 1
ATOM 5197 O O . ALA B 1 173 ? 43.625 45.969 17.531 1 92.25 173 ALA B O 1
ATOM 5198 N N . SER B 1 174 ? 44.688 47.75 16.719 1 90.75 174 SER B N 1
ATOM 5199 C CA . SER B 1 174 ? 45.781 46.969 16.172 1 90.75 174 SER B CA 1
ATOM 5200 C C . SER B 1 174 ? 46.531 46.219 17.281 1 90.75 174 SER B C 1
ATOM 5202 O O . SER B 1 174 ? 46.938 45.094 17.094 1 90.75 174 SER B O 1
ATOM 5204 N N . LEU B 1 175 ? 46.688 46.938 18.375 1 89.44 175 LEU B N 1
ATOM 5205 C CA . LEU B 1 175 ? 47.344 46.312 19.516 1 89.44 175 LEU B CA 1
ATOM 5206 C C . LEU B 1 175 ? 46.562 45.125 20.031 1 89.44 175 LEU B C 1
ATOM 5208 O O . LEU B 1 175 ? 47.125 44.031 20.281 1 89.44 175 LEU B O 1
ATOM 5212 N N . LEU B 1 176 ? 45.344 45.281 20.156 1 90.19 176 LEU B N 1
ATOM 5213 C CA . LEU B 1 176 ? 44.469 44.219 20.688 1 90.19 176 LEU B CA 1
ATOM 5214 C C . LEU B 1 176 ? 44.344 43.062 19.703 1 90.19 176 LEU B C 1
ATOM 5216 O O . LEU B 1 176 ? 44.344 41.906 20.109 1 90.19 176 LEU B O 1
ATOM 5220 N N . LEU B 1 177 ? 44.281 43.344 18.406 1 89.81 177 LEU B N 1
ATOM 5221 C CA . LEU B 1 177 ? 44.094 42.312 17.375 1 89.81 177 LEU B CA 1
ATOM 5222 C C . LEU B 1 177 ? 45.344 41.5 17.172 1 89.81 177 LEU B C 1
ATOM 5224 O O . LEU B 1 177 ? 45.25 40.312 16.797 1 89.81 177 LEU B O 1
ATOM 5228 N N . THR B 1 178 ? 46.469 42.062 17.359 1 86.31 178 THR B N 1
ATOM 5229 C CA . THR B 1 178 ? 47.719 41.344 17.234 1 86.31 178 THR B CA 1
ATOM 5230 C C . THR B 1 178 ? 47.75 40.156 18.203 1 86.31 178 THR B C 1
ATOM 5232 O O . THR B 1 178 ? 48.25 39.094 17.859 1 86.31 178 THR B O 1
ATOM 5235 N N . ASP B 1 179 ? 47.094 40.344 19.375 1 82.5 179 ASP B N 1
ATOM 5236 C CA . ASP B 1 179 ? 47.094 39.281 20.359 1 82.5 179 ASP B CA 1
ATOM 5237 C C . ASP B 1 179 ? 45.719 38.656 20.484 1 82.5 179 ASP B C 1
ATOM 5239 O O . ASP B 1 179 ? 45.375 38.125 21.531 1 82.5 179 ASP B O 1
ATOM 5243 N N . ALA B 1 180 ? 45 38.812 19.453 1 84.94 180 ALA B N 1
ATOM 5244 C CA . ALA B 1 180 ? 43.625 38.344 19.5 1 84.94 180 ALA B CA 1
ATOM 5245 C C . ALA B 1 180 ? 43.594 36.812 19.719 1 84.94 180 ALA B C 1
ATOM 5247 O O . ALA B 1 180 ? 42.656 36.312 20.328 1 84.94 180 ALA B O 1
ATOM 5248 N N . ASP B 1 181 ? 44.531 36.125 19.25 1 81.69 181 ASP B N 1
ATOM 5249 C CA . ASP B 1 181 ? 44.562 34.656 19.375 1 81.69 181 ASP B CA 1
ATOM 5250 C C . ASP B 1 181 ? 44.656 34.25 20.844 1 81.69 181 ASP B C 1
ATOM 5252 O O . ASP B 1 181 ? 44.125 33.188 21.219 1 81.69 181 ASP B O 1
ATOM 5256 N N . GLU B 1 182 ? 45.25 35.062 21.578 1 78.19 182 GLU B N 1
ATOM 5257 C CA . GLU B 1 182 ? 45.406 34.75 23.016 1 78.19 182 GLU B CA 1
ATOM 5258 C C . GLU B 1 182 ? 44.062 34.875 23.719 1 78.19 182 GLU B C 1
ATOM 5260 O O . GLU B 1 182 ? 43.844 34.25 24.766 1 78.19 182 GLU B O 1
ATOM 5265 N N . TYR B 1 183 ? 43.281 35.656 23.078 1 76.81 183 TYR B N 1
ATOM 5266 C CA . TYR B 1 183 ? 41.969 35.875 23.703 1 76.81 183 TYR B CA 1
ATOM 5267 C C . TYR B 1 183 ? 40.906 35.031 23.016 1 76.81 183 TYR B C 1
ATOM 5269 O O . TYR B 1 183 ? 39.719 35.375 23.094 1 76.81 183 TYR B O 1
ATOM 5277 N N . GLY B 1 184 ? 41.281 34.062 22.297 1 76.31 184 GLY B N 1
ATOM 5278 C CA . GLY B 1 184 ? 40.312 33.156 21.703 1 76.31 184 GLY B CA 1
ATOM 5279 C C . GLY B 1 184 ? 39.875 33.562 20.312 1 76.31 184 GLY B C 1
ATOM 5280 O O . GLY B 1 184 ? 38.906 33.031 19.781 1 76.31 184 GLY B O 1
ATOM 5281 N N . GLY B 1 185 ? 40.469 34.625 19.797 1 82.94 185 GLY B N 1
ATOM 5282 C CA . GLY B 1 185 ? 40.156 35.062 18.438 1 82.94 185 GLY B CA 1
ATOM 5283 C C . GLY B 1 185 ? 39.562 36.438 18.375 1 82.94 185 GLY B C 1
ATOM 5284 O O . GLY B 1 185 ? 39.25 37.031 19.406 1 82.94 185 GLY B O 1
ATOM 5285 N N . LYS B 1 186 ? 39.375 36.875 17.203 1 87 186 LYS B N 1
ATOM 5286 C CA . LYS B 1 186 ? 38.938 38.25 16.969 1 87 186 LYS B CA 1
ATOM 5287 C C . LYS B 1 186 ? 37.5 38.438 17.438 1 87 186 LYS B C 1
ATOM 5289 O O . LYS B 1 186 ? 37.156 39.5 18.016 1 87 186 LYS B O 1
ATOM 5294 N N . VAL B 1 187 ? 36.781 37.469 17.281 1 89.44 187 VAL B N 1
ATOM 5295 C CA . VAL B 1 187 ? 35.375 37.594 17.609 1 89.44 187 VAL B CA 1
ATOM 5296 C C . VAL B 1 187 ? 35.188 37.562 19.125 1 89.44 187 VAL B C 1
ATOM 5298 O O . VAL B 1 187 ? 34.375 38.312 19.672 1 89.44 187 VAL B O 1
ATOM 5301 N N . ASN B 1 188 ? 35.875 36.75 19.734 1 87.25 188 ASN B N 1
ATOM 5302 C CA . ASN B 1 188 ? 35.781 36.719 21.188 1 87.25 188 ASN B CA 1
ATOM 5303 C C . ASN B 1 188 ? 36.281 38 21.828 1 87.25 188 ASN B C 1
ATOM 5305 O O . ASN B 1 188 ? 35.75 38.469 22.844 1 87.25 188 ASN B O 1
ATOM 5309 N N . LEU B 1 189 ? 37.344 38.5 21.234 1 88.88 189 LEU B N 1
ATOM 5310 C CA . LEU B 1 189 ? 37.812 39.812 21.688 1 88.88 189 LEU B CA 1
ATOM 5311 C C . LEU B 1 189 ? 36.75 40.875 21.547 1 88.88 189 LEU B C 1
ATOM 5313 O O . LEU B 1 189 ? 36.531 41.656 22.469 1 88.88 189 LEU B O 1
ATOM 5317 N N . ALA B 1 190 ? 36.125 40.812 20.438 1 91.5 190 ALA B N 1
ATOM 5318 C CA . ALA B 1 190 ? 35.031 41.75 20.203 1 91.5 190 ALA B CA 1
ATOM 5319 C C . ALA B 1 190 ? 33.938 41.594 21.25 1 91.5 190 ALA B C 1
ATOM 5321 O O . ALA B 1 190 ? 33.438 42.594 21.797 1 91.5 190 ALA B O 1
ATOM 5322 N N . CYS B 1 191 ? 33.594 40.469 21.547 1 91.38 191 CYS B N 1
ATOM 5323 C CA . CYS B 1 191 ? 32.531 40.188 22.516 1 91.38 191 CYS B CA 1
ATOM 5324 C C . CYS B 1 191 ? 32.938 40.656 23.906 1 91.38 191 CYS B C 1
ATOM 5326 O O . CYS B 1 191 ? 32.125 41.188 24.656 1 91.38 191 CYS B O 1
ATOM 5328 N N . SER B 1 192 ? 34.156 40.469 24.188 1 89.31 192 SER B N 1
ATOM 5329 C CA . SER B 1 192 ? 34.656 40.906 25.484 1 89.31 192 SER B CA 1
ATOM 5330 C C . SER B 1 192 ? 34.562 42.438 25.625 1 89.31 192 SER B C 1
ATOM 5332 O O . SER B 1 192 ? 34.219 42.938 26.672 1 89.31 192 SER B O 1
ATOM 5334 N N . LEU B 1 193 ? 34.969 43.125 24.578 1 91.75 193 LEU B N 1
ATOM 5335 C CA . LEU B 1 193 ? 34.875 44.562 24.594 1 91.75 193 LEU B CA 1
ATOM 5336 C C . LEU B 1 193 ? 33.438 45.031 24.719 1 91.75 193 LEU B C 1
ATOM 5338 O O . LEU B 1 193 ? 33.125 45.969 25.438 1 91.75 193 LEU B O 1
ATOM 5342 N N . LEU B 1 194 ? 32.594 44.344 24.078 1 93.31 194 LEU B N 1
ATOM 5343 C CA . LEU B 1 194 ? 31.156 44.656 24.141 1 93.31 194 LEU B CA 1
ATOM 5344 C C . LEU B 1 194 ? 30.609 44.438 25.547 1 93.31 194 LEU B C 1
ATOM 5346 O O . LEU B 1 194 ? 29.891 45.312 26.062 1 93.31 194 LEU B O 1
ATOM 5350 N N . ASN B 1 195 ? 30.938 43.406 26.062 1 91 195 ASN B N 1
ATOM 5351 C CA . ASN B 1 195 ? 30.484 43.125 27.422 1 91 195 ASN B CA 1
ATOM 5352 C C . ASN B 1 195 ? 31 44.125 28.422 1 91 195 ASN B C 1
ATOM 5354 O O . ASN B 1 195 ? 30.312 44.5 29.375 1 91 195 ASN B O 1
ATOM 5358 N N . ARG B 1 196 ? 32.219 44.5 28.188 1 89.31 196 ARG B N 1
ATOM 5359 C CA . ARG B 1 196 ? 32.781 45.531 29.047 1 89.31 196 ARG B CA 1
ATOM 5360 C C . ARG B 1 196 ? 32.031 46.844 28.922 1 89.31 196 ARG B C 1
ATOM 5362 O O . ARG B 1 196 ? 31.938 47.594 29.875 1 89.31 196 ARG B O 1
ATOM 5369 N N . ALA B 1 197 ? 31.516 47.094 27.781 1 90.88 197 ALA B N 1
ATOM 5370 C CA . ALA B 1 197 ? 30.75 48.312 27.531 1 90.88 197 ALA B CA 1
ATOM 5371 C C . ALA B 1 197 ? 29.312 48.188 28.062 1 90.88 197 ALA B C 1
ATOM 5373 O O . ALA B 1 197 ? 28.531 49.125 28 1 90.88 197 ALA B O 1
ATOM 5374 N N . GLY B 1 198 ? 28.953 46.969 28.5 1 88.12 198 GLY B N 1
ATOM 5375 C CA . GLY B 1 198 ? 27.625 46.75 29.062 1 88.12 198 GLY B CA 1
ATOM 5376 C C . GLY B 1 198 ? 26.656 46.094 28.109 1 88.12 198 GLY B C 1
ATOM 5377 O O . GLY B 1 198 ? 25.469 45.969 28.406 1 88.12 198 GLY B O 1
ATOM 5378 N N . VAL B 1 199 ? 27.109 45.812 26.984 1 91.44 199 VAL B N 1
ATOM 5379 C CA . VAL B 1 199 ? 26.266 45.125 26.016 1 91.44 199 VAL B CA 1
ATOM 5380 C C . VAL B 1 199 ? 26.484 43.594 26.125 1 91.44 199 VAL B C 1
ATOM 5382 O O . VAL B 1 199 ? 27.531 43.094 25.734 1 91.44 199 VAL B O 1
ATOM 5385 N N . LYS B 1 200 ? 25.547 42.875 26.562 1 90.88 200 LYS B N 1
ATOM 5386 C CA . LYS B 1 200 ? 25.656 41.406 26.656 1 90.88 200 LYS B CA 1
ATOM 5387 C C . LYS B 1 200 ? 25.797 40.781 25.266 1 90.88 200 LYS B C 1
ATOM 5389 O O . LYS B 1 200 ? 24.953 41 24.391 1 90.88 200 LYS B O 1
ATOM 5394 N N . SER B 1 201 ? 26.891 40.156 25.141 1 91.06 201 SER B N 1
ATOM 5395 C CA . SER B 1 201 ? 27.156 39.562 23.828 1 91.06 201 SER B CA 1
ATOM 5396 C C . SER B 1 201 ? 27.797 38.219 23.938 1 91.06 201 SER B C 1
ATOM 5398 O O . SER B 1 201 ? 28.391 37.875 24.969 1 91.06 201 SER B O 1
ATOM 5400 N N . ARG B 1 202 ? 27.594 37.406 22.859 1 88.69 202 ARG B N 1
ATOM 5401 C CA . ARG B 1 202 ? 28.234 36.094 22.75 1 88.69 202 ARG B CA 1
ATOM 5402 C C . ARG B 1 202 ? 28.578 35.781 21.297 1 88.69 202 ARG B C 1
ATOM 5404 O O . ARG B 1 202 ? 27.922 36.25 20.375 1 88.69 202 ARG B O 1
ATOM 5411 N N . SER B 1 203 ? 29.703 35 21.219 1 89.12 203 SER B N 1
ATOM 5412 C CA . SER B 1 203 ? 30.094 34.562 19.891 1 89.12 203 SER B CA 1
ATOM 5413 C C . SER B 1 203 ? 29.328 33.344 19.453 1 89.12 203 SER B C 1
ATOM 5415 O O . SER B 1 203 ? 29.125 32.406 20.25 1 89.12 203 SER B O 1
ATOM 5417 N N . VAL B 1 204 ? 28.797 33.375 18.25 1 88.19 204 VAL B N 1
ATOM 5418 C CA . VAL B 1 204 ? 28.078 32.25 17.688 1 88.19 204 VAL B CA 1
ATOM 5419 C C . VAL B 1 204 ? 28.609 31.922 16.297 1 88.19 204 VAL B C 1
ATOM 5421 O O . VAL B 1 204 ? 29.016 32.844 15.562 1 88.19 204 VAL B O 1
ATOM 5424 N N . LYS B 1 205 ? 28.703 30.656 16.031 1 88.06 205 LYS B N 1
ATOM 5425 C CA . LYS B 1 205 ? 29.047 30.219 14.68 1 88.06 205 LYS B CA 1
ATOM 5426 C C . LYS B 1 205 ? 27.875 29.531 14 1 88.06 205 LYS B C 1
ATOM 5428 O O . LYS B 1 205 ? 27.141 28.766 14.641 1 88.06 205 LYS B O 1
ATOM 5433 N N . GLY B 1 206 ? 27.641 29.891 12.812 1 88.5 206 GLY B N 1
ATOM 5434 C CA . GLY B 1 206 ? 26.531 29.266 12.109 1 88.5 206 GLY B CA 1
ATOM 5435 C C . GLY B 1 206 ? 26.562 29.5 10.609 1 88.5 206 GLY B C 1
ATOM 5436 O O . GLY B 1 206 ? 27.609 29.859 10.062 1 88.5 206 GLY B O 1
ATOM 5437 N N . LEU B 1 207 ? 25.453 29.078 9.992 1 86.75 207 LEU B N 1
ATOM 5438 C CA . LEU B 1 207 ? 25.297 29.203 8.547 1 86.75 207 LEU B CA 1
ATOM 5439 C C . LEU B 1 207 ? 24.156 30.141 8.188 1 86.75 207 LEU B C 1
ATOM 5441 O O . LEU B 1 207 ? 23.125 30.141 8.852 1 86.75 207 LEU B O 1
ATOM 5445 N N . ASN B 1 208 ? 24.516 30.984 7.242 1 81 208 ASN B N 1
ATOM 5446 C CA . ASN B 1 208 ? 23.438 31.766 6.645 1 81 208 ASN B CA 1
ATOM 5447 C C . ASN B 1 208 ? 22.656 30.953 5.613 1 81 208 ASN B C 1
ATOM 5449 O O . ASN B 1 208 ? 23.219 30.547 4.586 1 81 208 ASN B O 1
ATOM 5453 N N . LEU B 1 209 ? 21.406 30.688 5.855 1 80.81 209 LEU B N 1
ATOM 5454 C CA . LEU B 1 209 ? 20.578 29.781 5.062 1 80.81 209 LEU B CA 1
ATOM 5455 C C . LEU B 1 209 ? 20.094 30.453 3.787 1 80.81 209 LEU B C 1
ATOM 5457 O O . LEU B 1 209 ? 19.594 29.797 2.877 1 80.81 209 LEU B O 1
ATOM 5461 N N . ALA B 1 210 ? 20.203 31.797 3.703 1 71 210 ALA B N 1
ATOM 5462 C CA . ALA B 1 210 ? 19.734 32.531 2.531 1 71 210 ALA B CA 1
ATOM 5463 C C . ALA B 1 210 ? 20.547 32.156 1.29 1 71 210 ALA B C 1
ATOM 5465 O O . ALA B 1 210 ? 20.047 32.281 0.165 1 71 210 ALA B O 1
ATOM 5466 N N . VAL B 1 211 ? 21.781 31.734 1.544 1 66.25 211 VAL B N 1
ATOM 5467 C CA . VAL B 1 211 ? 22.656 31.438 0.413 1 66.25 211 VAL B CA 1
ATOM 5468 C C . VAL B 1 211 ? 22.828 29.938 0.272 1 66.25 211 VAL B C 1
ATOM 5470 O O . VAL B 1 211 ? 23.266 29.266 1.211 1 66.25 211 VAL B O 1
ATOM 5473 N N . SER B 1 212 ? 22.219 29.391 -0.796 1 67.81 212 SER B N 1
ATOM 5474 C CA . SER B 1 212 ? 22.438 27.969 -1.062 1 67.81 212 SER B CA 1
ATOM 5475 C C . SER B 1 212 ? 23.828 27.719 -1.642 1 67.81 212 SER B C 1
ATOM 5477 O O . SER B 1 212 ? 24.156 28.234 -2.707 1 67.81 212 SER B O 1
ATOM 5479 N N . LYS B 1 213 ? 24.734 27.188 -0.83 1 68.25 213 LYS B N 1
ATOM 5480 C CA . LYS B 1 213 ? 26.078 26.859 -1.295 1 68.25 213 LYS B CA 1
ATOM 5481 C C . LYS B 1 213 ? 26.391 25.391 -1.082 1 68.25 213 LYS B C 1
ATOM 5483 O O . LYS B 1 213 ? 25.938 24.781 -0.108 1 68.25 213 LYS B O 1
ATOM 5488 N N . LYS B 1 214 ? 27.031 24.891 -2.057 1 67.75 214 LYS B N 1
ATOM 5489 C CA . LYS B 1 214 ? 27.406 23.484 -2.014 1 67.75 214 LYS B CA 1
ATOM 5490 C C . LYS B 1 214 ? 28.484 23.234 -0.952 1 67.75 214 LYS B C 1
ATOM 5492 O O . LYS B 1 214 ? 28.547 22.141 -0.37 1 67.75 214 LYS B O 1
ATOM 5497 N N . LYS B 1 215 ? 29.312 24.203 -0.786 1 75.94 215 LYS B N 1
ATOM 5498 C CA . LYS B 1 215 ? 30.375 24.094 0.204 1 75.94 215 LYS B CA 1
ATOM 5499 C C . LYS B 1 215 ? 30.562 25.391 0.965 1 75.94 215 LYS B C 1
ATOM 5501 O O . LYS B 1 215 ? 30.781 26.453 0.359 1 75.94 215 LYS B O 1
ATOM 5506 N N . GLN B 1 216 ? 30.219 25.266 2.248 1 80.06 216 GLN B N 1
ATOM 5507 C CA . GLN B 1 216 ? 30.406 26.438 3.084 1 80.06 216 GLN B CA 1
ATOM 5508 C C . GLN B 1 216 ? 31 26.078 4.438 1 80.06 216 GLN B C 1
ATOM 5510 O O . GLN B 1 216 ? 30.953 24.906 4.852 1 80.06 216 GLN B O 1
ATOM 5515 N N . LYS B 1 217 ? 31.781 27.031 4.918 1 81.44 217 LYS B N 1
ATOM 5516 C CA . LYS B 1 217 ? 32.281 26.906 6.285 1 81.44 217 LYS B CA 1
ATOM 5517 C C . LYS B 1 217 ? 31.422 27.734 7.254 1 81.44 217 LYS B C 1
ATOM 5519 O O . LYS B 1 217 ? 30.75 28.688 6.844 1 81.44 217 LYS B O 1
ATOM 5524 N N . LEU B 1 218 ? 31.422 27.297 8.414 1 87.38 218 LEU B N 1
ATOM 5525 C CA . LEU B 1 218 ? 30.719 28.062 9.43 1 87.38 218 LEU B CA 1
ATOM 5526 C C . LEU B 1 218 ? 31.359 29.438 9.602 1 87.38 218 LEU B C 1
ATOM 5528 O O . LEU B 1 218 ? 32.594 29.578 9.57 1 87.38 218 LEU B O 1
ATOM 5532 N N . ARG B 1 219 ? 30.531 30.328 9.719 1 86.12 219 ARG B N 1
ATOM 5533 C CA . ARG B 1 219 ? 31 31.688 9.969 1 86.12 219 ARG B CA 1
ATOM 5534 C C . ARG B 1 219 ? 30.656 32.156 11.383 1 86.12 219 ARG B C 1
ATOM 5536 O O . ARG B 1 219 ? 29.656 31.703 11.953 1 86.12 219 ARG B O 1
ATOM 5543 N N . SER B 1 220 ? 31.578 32.969 11.82 1 88.56 220 SER B N 1
ATOM 5544 C CA . SER B 1 220 ? 31.375 33.469 13.172 1 88.56 220 SER B CA 1
ATOM 5545 C C . SER B 1 220 ? 30.578 34.781 13.156 1 88.56 220 SER B C 1
ATOM 5547 O O . SER B 1 220 ? 30.766 35.625 12.297 1 88.56 220 SER B O 1
ATOM 5549 N N . PHE B 1 221 ? 29.641 34.844 14.117 1 89.88 221 PHE B N 1
ATOM 5550 C CA . PHE B 1 221 ? 28.812 36.031 14.32 1 89.88 221 PHE B CA 1
ATOM 5551 C C . PHE B 1 221 ? 28.75 36.375 15.797 1 89.88 221 PHE B C 1
ATOM 5553 O O . PHE B 1 221 ? 29.25 35.656 16.656 1 89.88 221 PHE B O 1
ATOM 5560 N N . ILE B 1 222 ? 28.25 37.562 16.016 1 91.25 222 ILE B N 1
ATOM 5561 C CA . ILE B 1 222 ? 28.094 38.031 17.391 1 91.25 222 ILE B CA 1
ATOM 5562 C C . ILE B 1 222 ? 26.609 38.281 17.688 1 91.25 222 ILE B C 1
ATOM 5564 O O . ILE B 1 222 ? 25.922 38.969 16.938 1 91.25 222 ILE B O 1
ATOM 5568 N N . GLU B 1 223 ? 26.156 37.625 18.688 1 90.06 223 GLU B N 1
ATOM 5569 C CA . GLU B 1 223 ? 24.812 37.906 19.172 1 90.06 223 GLU B CA 1
ATOM 5570 C C . GLU B 1 223 ? 24.812 38.906 20.312 1 90.06 223 GLU B C 1
ATOM 5572 O O . GLU B 1 223 ? 25.609 38.812 21.234 1 90.06 223 GLU B O 1
ATOM 5577 N N . ILE B 1 224 ? 23.922 39.875 20.203 1 91.25 224 ILE B N 1
ATOM 5578 C CA . ILE B 1 224 ? 23.812 40.906 21.25 1 91.25 224 ILE B CA 1
ATOM 5579 C C . ILE B 1 224 ? 22.391 40.969 21.766 1 91.25 224 ILE B C 1
ATOM 5581 O O . ILE B 1 224 ? 21.438 40.719 21.016 1 91.25 224 ILE B O 1
ATOM 5585 N N . GLN B 1 225 ? 22.375 41.219 22.984 1 89.56 225 GLN B N 1
ATOM 5586 C CA . GLN B 1 225 ? 21.062 41.406 23.594 1 89.56 225 GLN B CA 1
ATOM 5587 C C . GLN B 1 225 ? 20.625 42.875 23.484 1 89.56 225 GLN B C 1
ATOM 5589 O O . GLN B 1 225 ? 21.312 43.75 24 1 89.56 225 GLN B O 1
ATOM 5594 N N . ASN B 1 226 ? 19.656 43.156 22.766 1 86.88 226 ASN B N 1
ATOM 5595 C CA . ASN B 1 226 ? 19.047 44.469 22.672 1 86.88 226 ASN B CA 1
ATOM 5596 C C . ASN B 1 226 ? 17.656 44.5 23.328 1 86.88 226 ASN B C 1
ATOM 5598 O O . ASN B 1 226 ? 16.656 44.219 22.656 1 86.88 226 ASN B O 1
ATOM 5602 N N . GLY B 1 227 ? 17.688 44.844 24.547 1 80.19 227 GLY B N 1
ATOM 5603 C CA . GLY B 1 227 ? 16.422 44.75 25.266 1 80.19 227 GLY B CA 1
ATOM 5604 C C . GLY B 1 227 ? 15.93 43.312 25.406 1 80.19 227 GLY B C 1
ATOM 5605 O O . GLY B 1 227 ? 16.594 42.469 26.016 1 80.19 227 GLY B O 1
ATOM 5606 N N . ARG B 1 228 ? 14.875 43.062 24.734 1 78.69 228 ARG B N 1
ATOM 5607 C CA . ARG B 1 228 ? 14.289 41.75 24.812 1 78.69 228 ARG B CA 1
ATOM 5608 C C . ARG B 1 228 ? 14.578 40.938 23.547 1 78.69 228 ARG B C 1
ATOM 5610 O O . ARG B 1 228 ? 14.258 39.75 23.469 1 78.69 228 ARG B O 1
ATOM 5617 N N . GLN B 1 229 ? 15.18 41.594 22.703 1 81.38 229 GLN B N 1
ATOM 5618 C CA . GLN B 1 229 ? 15.438 40.938 21.438 1 81.38 229 GLN B CA 1
ATOM 5619 C C . GLN B 1 229 ? 16.922 40.594 21.281 1 81.38 229 GLN B C 1
ATOM 5621 O O . GLN B 1 229 ? 17.781 41.312 21.797 1 81.38 229 GLN B O 1
ATOM 5626 N N . VAL B 1 230 ? 17.125 39.531 20.703 1 85.81 230 VAL B N 1
ATOM 5627 C CA . VAL B 1 230 ? 18.484 39.125 20.375 1 85.81 230 VAL B CA 1
ATOM 5628 C C . VAL B 1 230 ? 18.766 39.406 18.906 1 85.81 230 VAL B C 1
ATOM 5630 O O . VAL B 1 230 ? 17.969 39.062 18.031 1 85.81 230 VAL B O 1
ATOM 5633 N N . GLN B 1 231 ? 19.781 40.094 18.766 1 88.69 231 GLN B N 1
ATOM 5634 C CA . GLN B 1 231 ? 20.141 40.469 17.406 1 88.69 231 GLN B CA 1
ATOM 5635 C C . GLN B 1 231 ? 21.484 39.844 17 1 88.69 231 GLN B C 1
ATOM 5637 O O . GLN B 1 231 ? 22.312 39.562 17.875 1 88.69 231 GLN B O 1
ATOM 5642 N N . LEU B 1 232 ? 21.609 39.656 15.703 1 90.12 232 LEU B N 1
ATOM 5643 C CA . LEU B 1 232 ? 22.797 39.062 15.133 1 90.12 232 LEU B CA 1
ATOM 5644 C C . LEU B 1 232 ? 23.594 40.094 14.328 1 90.12 232 LEU B C 1
ATOM 5646 O O . LEU B 1 232 ? 23.047 40.75 13.461 1 90.12 232 LEU B O 1
ATOM 5650 N N . ILE B 1 233 ? 24.953 40.188 14.727 1 92.56 233 ILE B N 1
ATOM 5651 C CA . ILE B 1 233 ? 25.797 41.188 14.039 1 92.56 233 ILE B CA 1
ATOM 5652 C C . ILE B 1 233 ? 26.969 40.469 13.359 1 92.56 233 ILE B C 1
ATOM 5654 O O . ILE B 1 233 ? 27.547 39.531 13.93 1 92.56 233 ILE B O 1
ATOM 5658 N N . ASN B 1 234 ? 27.219 40.875 12.195 1 91.12 234 ASN B N 1
ATOM 5659 C CA . ASN B 1 234 ? 28.422 40.406 11.492 1 91.12 234 ASN B CA 1
ATOM 5660 C C . ASN B 1 234 ? 29.672 41.125 12.008 1 91.12 234 ASN B C 1
ATOM 5662 O O . ASN B 1 234 ? 29.781 42.344 11.922 1 91.12 234 ASN B O 1
ATOM 5666 N N . PRO B 1 235 ? 30.594 40.375 12.469 1 91.25 235 PRO B N 1
ATOM 5667 C CA . PRO B 1 235 ? 31.781 41 13.055 1 91.25 235 PRO B CA 1
ATOM 5668 C C . PRO B 1 235 ? 32.656 41.719 12.016 1 91.25 235 PRO B C 1
ATOM 5670 O O . PRO B 1 235 ? 33.375 42.656 12.344 1 91.25 235 PRO B O 1
ATOM 5673 N N . ARG B 1 236 ? 32.625 41.312 10.797 1 87 236 ARG B N 1
ATOM 5674 C CA . ARG B 1 236 ? 33.469 41.906 9.758 1 87 236 ARG B CA 1
ATOM 5675 C C . ARG B 1 236 ? 32.875 43.188 9.227 1 87 236 ARG B C 1
ATOM 5677 O O . ARG B 1 236 ? 33.562 44.188 9.008 1 87 236 ARG B O 1
ATOM 5684 N N . THR B 1 237 ? 31.594 43.25 9.102 1 88.44 237 THR B N 1
ATOM 5685 C CA . THR B 1 237 ? 30.953 44.406 8.492 1 88.44 237 THR B CA 1
ATOM 5686 C C . THR B 1 237 ? 30.234 45.25 9.547 1 88.44 237 THR B C 1
ATOM 5688 O O . THR B 1 237 ? 29.875 46.406 9.289 1 88.44 237 THR B O 1
ATOM 5691 N N . ALA B 1 238 ? 30.078 44.75 10.758 1 90 238 ALA B N 1
ATOM 5692 C CA . ALA B 1 238 ? 29.375 45.406 11.859 1 90 238 ALA B CA 1
ATOM 5693 C C . ALA B 1 238 ? 27.906 45.688 11.5 1 90 238 ALA B C 1
ATOM 5695 O O . ALA B 1 238 ? 27.281 46.594 12.055 1 90 238 ALA B O 1
ATOM 5696 N N . GLU B 1 239 ? 27.438 44.906 10.539 1 89.81 239 GLU B N 1
ATOM 5697 C CA . GLU B 1 239 ? 26.047 45.062 10.125 1 89.81 239 GLU B CA 1
ATOM 5698 C C . GLU B 1 239 ? 25.156 43.969 10.75 1 89.81 239 GLU B C 1
ATOM 5700 O O . GLU B 1 239 ? 25.641 42.906 11.148 1 89.81 239 GLU B O 1
ATOM 5705 N N . LEU B 1 240 ? 23.953 44.406 10.797 1 89.75 240 LEU B N 1
ATOM 5706 C CA . LEU B 1 240 ? 22.953 43.469 11.328 1 89.75 240 LEU B CA 1
ATOM 5707 C C . LEU B 1 240 ? 22.641 42.375 10.312 1 89.75 240 LEU B C 1
ATOM 5709 O O . LEU B 1 240 ? 22.5 42.656 9.117 1 89.75 240 LEU B O 1
ATOM 5713 N N . GLU B 1 241 ? 22.672 41.156 10.805 1 86.31 241 GLU B N 1
ATOM 5714 C CA . GLU B 1 241 ? 22.312 40 9.977 1 86.31 241 GLU B CA 1
ATOM 5715 C C . GLU B 1 241 ? 20.922 39.469 10.352 1 86.31 241 GLU B C 1
ATOM 5717 O O . GLU B 1 241 ? 20.484 39.625 11.492 1 86.31 241 GLU B O 1
ATOM 5722 N N . ASN B 1 242 ? 20.297 38.969 9.305 1 81.75 242 ASN B N 1
ATOM 5723 C CA . ASN B 1 242 ? 18.953 38.406 9.531 1 81.75 242 ASN B CA 1
ATOM 5724 C C . ASN B 1 242 ? 19.016 37.125 10.344 1 81.75 242 ASN B C 1
ATOM 5726 O O . ASN B 1 242 ? 19.516 36.094 9.859 1 81.75 242 ASN B O 1
ATOM 5730 N N . ARG B 1 243 ? 18.531 37.188 11.484 1 80.44 243 ARG B N 1
ATOM 5731 C CA . ARG B 1 243 ? 18.531 36.031 12.375 1 80.44 243 ARG B CA 1
ATOM 5732 C C . ARG B 1 243 ? 17.594 34.938 11.875 1 80.44 243 ARG B C 1
ATOM 5734 O O . ARG B 1 243 ? 17.766 33.75 12.188 1 80.44 243 ARG B O 1
ATOM 5741 N N . ASP B 1 244 ? 16.656 35.344 11.023 1 75.81 244 ASP B N 1
ATOM 5742 C CA . ASP B 1 244 ? 15.625 34.438 10.562 1 75.81 244 ASP B CA 1
ATOM 5743 C C . ASP B 1 244 ? 16.172 33.469 9.508 1 75.81 244 ASP B C 1
ATOM 5745 O O . ASP B 1 244 ? 15.516 32.5 9.125 1 75.81 244 ASP B O 1
ATOM 5749 N N . GLN B 1 245 ? 17.281 33.75 9.156 1 78.31 245 GLN B N 1
ATOM 5750 C CA . GLN B 1 245 ? 17.891 32.875 8.156 1 78.31 245 GLN B CA 1
ATOM 5751 C C . GLN B 1 245 ? 19.266 32.375 8.617 1 78.31 245 GLN B C 1
ATOM 5753 O O . GLN B 1 245 ? 20.125 32.094 7.797 1 78.31 245 GLN B O 1
ATOM 5758 N N . PHE B 1 246 ? 19.438 32.469 9.883 1 82.81 246 PHE B N 1
ATOM 5759 C CA . PHE B 1 246 ? 20.719 32.062 10.445 1 82.81 246 PHE B CA 1
ATOM 5760 C C . PHE B 1 246 ? 20.562 30.781 11.281 1 82.81 246 PHE B C 1
ATOM 5762 O O . PHE B 1 246 ? 19.734 30.734 12.195 1 82.81 246 PHE B O 1
ATOM 5769 N N . LEU B 1 247 ? 21.219 29.797 10.859 1 85.25 247 LEU B N 1
ATOM 5770 C CA . LEU B 1 247 ? 21.234 28.562 11.625 1 85.25 247 LEU B CA 1
ATOM 5771 C C . LEU B 1 247 ? 22.484 28.484 12.5 1 85.25 247 LEU B C 1
ATOM 5773 O O . LEU B 1 247 ? 23.594 28.438 11.984 1 85.25 247 LEU B O 1
ATOM 5777 N N . GLN B 1 248 ? 22.219 28.453 13.758 1 85.12 248 GLN B N 1
ATOM 5778 C CA . GLN B 1 248 ? 23.328 28.422 14.719 1 85.12 248 GLN B CA 1
ATOM 5779 C C . GLN B 1 248 ? 23.812 27 14.938 1 85.12 248 GLN B C 1
ATOM 5781 O O . GLN B 1 248 ? 23.016 26.062 15.008 1 85.12 248 GLN B O 1
ATOM 5786 N N . TRP B 1 249 ? 25.109 26.859 14.969 1 84.94 249 TRP B N 1
ATOM 5787 C CA . TRP B 1 249 ? 25.719 25.531 15.125 1 84.94 249 TRP B CA 1
ATOM 5788 C C . TRP B 1 249 ? 26.562 25.469 16.391 1 84.94 249 TRP B C 1
ATOM 5790 O O . TRP B 1 249 ? 26.781 24.391 16.953 1 84.94 249 TRP B O 1
ATOM 5800 N N . GLN B 1 250 ? 27.188 26.547 16.75 1 81.75 250 GLN B N 1
ATOM 5801 C CA . GLN B 1 250 ? 28.141 26.562 17.859 1 81.75 250 GLN B CA 1
ATOM 5802 C C . GLN B 1 250 ? 27.969 27.828 18.703 1 81.75 250 GLN B C 1
ATOM 5804 O O . GLN B 1 250 ? 27.766 28.922 18.172 1 81.75 250 GLN B O 1
ATOM 5809 N N . HIS B 1 251 ? 27.969 27.516 20.047 1 76.88 251 HIS B N 1
ATOM 5810 C CA . HIS B 1 251 ? 28.016 28.641 20.969 1 76.88 251 HIS B CA 1
ATOM 5811 C C . HIS B 1 251 ? 29.359 28.75 21.656 1 76.88 251 HIS B C 1
ATOM 5813 O O . HIS B 1 251 ? 29.922 27.75 22.109 1 76.88 251 HIS B O 1
ATOM 5819 N N . GLY B 1 252 ? 29.844 29.891 21.578 1 70.25 252 GLY B N 1
ATOM 5820 C CA . GLY B 1 252 ? 31.047 30.141 22.328 1 70.25 252 GLY B CA 1
ATOM 5821 C C . GLY B 1 252 ? 32.25 29.359 21.828 1 70.25 252 GLY B C 1
ATOM 5822 O O . GLY B 1 252 ? 32.562 29.375 20.641 1 70.25 252 GLY B O 1
ATOM 5823 N N . SER B 1 253 ? 32.938 28.688 22.812 1 67.56 253 SER B N 1
ATOM 5824 C CA . SER B 1 253 ? 34.219 28 22.516 1 67.56 253 SER B CA 1
ATOM 5825 C C . SER B 1 253 ? 34 26.5 22.438 1 67.56 253 SER B C 1
ATOM 5827 O O . SER B 1 253 ? 34.969 25.734 22.531 1 67.56 253 SER B O 1
ATOM 5829 N N . GLU B 1 254 ? 32.812 26.141 22.078 1 75.31 254 GLU B N 1
ATOM 5830 C CA . GLU B 1 254 ? 32.562 24.703 21.953 1 75.31 254 GLU B CA 1
ATOM 5831 C C . GLU B 1 254 ? 33.25 24.141 20.719 1 75.31 254 GLU B C 1
ATOM 5833 O O . GLU B 1 254 ? 33.469 24.844 19.734 1 75.31 254 GLU B O 1
ATOM 5838 N N . SER B 1 255 ? 33.719 22.906 20.938 1 79.38 255 SER B N 1
ATOM 5839 C CA . SER B 1 255 ? 34.312 22.25 19.781 1 79.38 255 SER B CA 1
ATOM 5840 C C . SER B 1 255 ? 33.281 21.781 18.781 1 79.38 255 SER B C 1
ATOM 5842 O O . SER B 1 255 ? 32.25 21.234 19.172 1 79.38 255 SER B O 1
ATOM 5844 N N . ILE B 1 256 ? 33.5 22.094 17.547 1 84 256 ILE B N 1
ATOM 5845 C CA . ILE B 1 256 ? 32.562 21.719 16.484 1 84 256 ILE B CA 1
ATOM 5846 C C . ILE B 1 256 ? 32.75 20.25 16.141 1 84 256 ILE B C 1
ATOM 5848 O O . ILE B 1 256 ? 31.766 19.516 16.016 1 84 256 ILE B O 1
ATOM 5852 N N . LEU B 1 257 ? 33.938 19.844 15.945 1 88 257 LEU B N 1
ATOM 5853 C CA . LEU B 1 257 ? 34.25 18.484 15.508 1 88 257 LEU B CA 1
ATOM 5854 C C . LEU B 1 257 ? 35.344 17.875 16.406 1 88 257 LEU B C 1
ATOM 5856 O O . LEU B 1 257 ? 36.375 18.484 16.625 1 88 257 LEU B O 1
ATOM 5860 N N . GLU B 1 258 ? 35 16.828 16.984 1 87.06 258 GLU B N 1
ATOM 5861 C CA . GLU B 1 258 ? 35.969 16.047 17.781 1 87.06 258 GLU B CA 1
ATOM 5862 C C . GLU B 1 258 ? 36.094 14.633 17.219 1 87.06 258 GLU B C 1
ATOM 5864 O O . GLU B 1 258 ? 35.094 13.914 17.047 1 87.06 258 GLU B O 1
ATOM 5869 N N . ILE B 1 259 ? 37.281 14.289 16.859 1 89.31 259 ILE B N 1
ATOM 5870 C CA . ILE B 1 259 ? 37.531 12.961 16.312 1 89.31 259 ILE B CA 1
ATOM 5871 C C . ILE B 1 259 ? 38.531 12.203 17.203 1 89.31 259 ILE B C 1
ATOM 5873 O O . ILE B 1 259 ? 39.625 12.703 17.484 1 89.31 259 ILE B O 1
ATOM 5877 N N . MET B 1 260 ? 38.062 11.164 17.734 1 88.25 260 MET B N 1
ATOM 5878 C CA . MET B 1 260 ? 38.969 10.234 18.438 1 88.25 260 MET B CA 1
ATOM 5879 C C . MET B 1 260 ? 39.25 9.008 17.578 1 88.25 260 MET B C 1
ATOM 5881 O O . MET B 1 260 ? 38.312 8.367 17.062 1 88.25 260 MET B O 1
ATOM 5885 N N . GLY B 1 261 ? 40.5 8.688 17.312 1 87.38 261 GLY B N 1
ATOM 5886 C CA . GLY B 1 261 ? 40.875 7.527 16.516 1 87.38 261 GLY B CA 1
ATOM 5887 C C . GLY B 1 261 ? 41.094 7.848 15.047 1 87.38 261 GLY B C 1
ATOM 5888 O O . GLY B 1 261 ? 41.031 6.957 14.195 1 87.38 261 GLY B O 1
ATOM 5889 N N . GLY B 1 262 ? 41.281 9.086 14.773 1 85.06 262 GLY B N 1
ATOM 5890 C CA . GLY B 1 262 ? 41.5 9.508 13.398 1 85.06 262 GLY B CA 1
ATOM 5891 C C . GLY B 1 262 ? 42.156 10.867 13.305 1 85.06 262 GLY B C 1
ATOM 5892 O O . GLY B 1 262 ? 42.312 11.562 14.305 1 85.06 262 GLY B O 1
ATOM 5893 N N . THR B 1 263 ? 42.688 11.109 12.078 1 86.19 263 THR B N 1
ATOM 5894 C CA . THR B 1 263 ? 43.375 12.375 11.867 1 86.19 263 THR B CA 1
ATOM 5895 C C . THR B 1 263 ? 42.844 13.094 10.641 1 86.19 263 THR B C 1
ATOM 5897 O O . THR B 1 263 ? 42.125 12.492 9.836 1 86.19 263 THR B O 1
ATOM 5900 N N . GLY B 1 264 ? 43 14.461 10.656 1 84.69 264 GLY B N 1
ATOM 5901 C CA . GLY B 1 264 ? 42.656 15.266 9.5 1 84.69 264 GLY B CA 1
ATOM 5902 C C . GLY B 1 264 ? 41.156 15.516 9.375 1 84.69 264 GLY B C 1
ATOM 5903 O O . GLY B 1 264 ? 40.594 15.492 8.273 1 84.69 264 GLY B O 1
ATOM 5904 N N . GLY B 1 265 ? 40.625 15.672 10.453 1 86.44 265 GLY B N 1
ATOM 5905 C CA . GLY B 1 265 ? 39.188 15.883 10.438 1 86.44 265 GLY B CA 1
ATOM 5906 C C . GLY B 1 265 ? 38.781 17.219 9.828 1 86.44 265 GLY B C 1
ATOM 5907 O O . GLY B 1 265 ? 39.375 18.25 10.156 1 86.44 265 GLY B O 1
ATOM 5908 N N . LYS B 1 266 ? 37.969 17.125 8.766 1 87.5 266 LYS B N 1
ATOM 5909 C CA . LYS B 1 266 ? 37.406 18.328 8.148 1 87.5 266 LYS B CA 1
ATOM 5910 C C . LYS B 1 266 ? 35.875 18.234 8.078 1 87.5 266 LYS B C 1
ATOM 5912 O O . LYS B 1 266 ? 35.312 17.156 7.848 1 87.5 266 LYS B O 1
ATOM 5917 N N . ILE B 1 267 ? 35.25 19.359 8.344 1 87.62 267 ILE B N 1
ATOM 5918 C CA . ILE B 1 267 ? 33.812 19.406 8.258 1 87.62 267 ILE B CA 1
ATOM 5919 C C . ILE B 1 267 ? 33.375 20.5 7.27 1 87.62 267 ILE B C 1
ATOM 5921 O O . ILE B 1 267 ? 33.938 21.594 7.273 1 87.62 267 ILE B O 1
ATOM 5925 N N . ARG B 1 268 ? 32.625 20.109 6.336 1 86.12 268 ARG B N 1
ATOM 5926 C CA . ARG B 1 268 ? 32.062 21.047 5.363 1 86.12 268 ARG B CA 1
ATOM 5927 C C . ARG B 1 268 ? 30.531 21.016 5.383 1 86.12 268 ARG B C 1
ATOM 5929 O O . ARG B 1 268 ? 29.922 19.953 5.637 1 86.12 268 ARG B O 1
ATOM 5936 N N . TYR B 1 269 ? 29.938 22.125 5.129 1 86.12 269 TYR B N 1
ATOM 5937 C CA . TYR B 1 269 ? 28.484 22.203 5.176 1 86.12 269 TYR B CA 1
ATOM 5938 C C . TYR B 1 269 ? 27.906 22.547 3.805 1 86.12 269 TYR B C 1
ATOM 5940 O O . TYR B 1 269 ? 28.531 23.281 3.035 1 86.12 269 TYR B O 1
ATOM 5948 N N . SER B 1 270 ? 26.875 21.984 3.459 1 82.75 270 SER B N 1
ATOM 5949 C CA . SER B 1 270 ? 26.109 22.312 2.264 1 82.75 270 SER B CA 1
ATOM 5950 C C . SER B 1 270 ? 24.641 22.562 2.602 1 82.75 270 SER B C 1
ATOM 5952 O O . SER B 1 270 ? 24.094 21.953 3.525 1 82.75 270 SER B O 1
ATOM 5954 N N . THR B 1 271 ? 24.078 23.562 1.998 1 80.38 271 THR B N 1
ATOM 5955 C CA . THR B 1 271 ? 22.688 23.906 2.264 1 80.38 271 THR B CA 1
ATOM 5956 C C . THR B 1 271 ? 21.844 23.797 0.992 1 80.38 271 THR B C 1
ATOM 5958 O O . THR B 1 271 ? 22.312 24.141 -0.096 1 80.38 271 THR B O 1
ATOM 5961 N N . LEU B 1 272 ? 20.812 23.219 1.098 1 71.44 272 LEU B N 1
ATOM 5962 C CA . LEU B 1 272 ? 19.828 23.141 0.025 1 71.44 272 LEU B CA 1
ATOM 5963 C C . LEU B 1 272 ? 18.5 23.734 0.469 1 71.44 272 LEU B C 1
ATOM 5965 O O . LEU B 1 272 ? 18 23.406 1.552 1 71.44 272 LEU B O 1
ATOM 5969 N N . THR B 1 273 ? 18.016 24.672 -0.332 1 67.75 273 THR B N 1
ATOM 5970 C CA . THR B 1 273 ? 16.719 25.281 -0.028 1 67.75 273 THR B CA 1
ATOM 5971 C C . THR B 1 273 ? 15.594 24.484 -0.676 1 67.75 273 THR B C 1
ATOM 5973 O O . THR B 1 273 ? 15.727 24.016 -1.805 1 67.75 273 THR B O 1
ATOM 5976 N N . GLY B 1 274 ? 14.766 24.156 0.194 1 62.94 274 GLY B N 1
ATOM 5977 C CA . GLY B 1 274 ? 13.578 23.5 -0.318 1 62.94 274 GLY B CA 1
ATOM 5978 C C . GLY B 1 274 ? 12.305 23.953 0.369 1 62.94 274 GLY B C 1
ATOM 5979 O O . GLY B 1 274 ? 12.289 24.969 1.062 1 62.94 274 GLY B O 1
ATOM 5980 N N . GLU B 1 275 ? 11.195 23.469 -0.082 1 62.34 275 GLU B N 1
ATOM 5981 C CA . GLU B 1 275 ? 9.898 23.75 0.532 1 62.34 275 GLU B CA 1
ATOM 5982 C C . GLU B 1 275 ? 9.312 22.516 1.19 1 62.34 275 GLU B C 1
ATOM 5984 O O . GLU B 1 275 ? 9.508 21.391 0.705 1 62.34 275 GLU B O 1
ATOM 5989 N N . ILE B 1 276 ? 9.008 22.797 2.518 1 61.47 276 ILE B N 1
ATOM 5990 C CA . ILE B 1 276 ? 8.281 21.734 3.191 1 61.47 276 ILE B CA 1
ATOM 5991 C C . ILE B 1 276 ? 6.848 22.172 3.473 1 61.47 276 ILE B C 1
ATOM 5993 O O . ILE B 1 276 ? 6.562 23.375 3.535 1 61.47 276 ILE B O 1
ATOM 5997 N N . SER B 1 277 ? 6.004 21.234 3.531 1 65.94 277 SER B N 1
ATOM 5998 C CA . SER B 1 277 ? 4.629 21.562 3.885 1 65.94 277 SER B CA 1
ATOM 5999 C C . SER B 1 277 ? 4.539 22.125 5.305 1 65.94 277 SER B C 1
ATOM 6001 O O . SER B 1 277 ? 5.273 21.672 6.195 1 65.94 277 SER B O 1
ATOM 6003 N N . ALA B 1 278 ? 3.82 23.141 5.512 1 64.38 278 ALA B N 1
ATOM 6004 C CA . ALA B 1 278 ? 3.609 23.766 6.816 1 64.38 278 ALA B CA 1
ATOM 6005 C C . ALA B 1 278 ? 3.18 22.734 7.855 1 64.38 278 ALA B C 1
ATOM 6007 O O . ALA B 1 278 ? 3.512 22.859 9.039 1 64.38 278 ALA B O 1
ATOM 6008 N N . GLN B 1 279 ? 2.479 21.828 7.469 1 71.88 279 GLN B N 1
ATOM 6009 C CA . GLN B 1 279 ? 2.025 20.781 8.383 1 71.88 279 GLN B CA 1
ATOM 6010 C C . GLN B 1 279 ? 3.205 20 8.945 1 71.88 279 GLN B C 1
ATOM 6012 O O . GLN B 1 279 ? 3.246 19.703 10.141 1 71.88 279 GLN B O 1
ATOM 6017 N N . ARG B 1 280 ? 4.082 19.734 8.18 1 6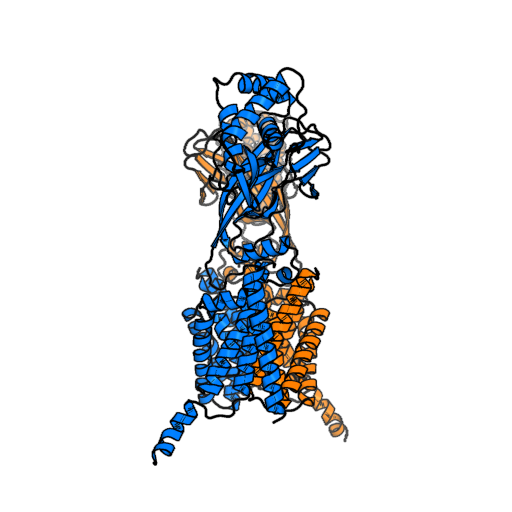8.25 280 ARG B N 1
ATOM 6018 C CA . ARG B 1 280 ? 5.262 18.984 8.602 1 68.25 280 ARG B CA 1
ATOM 6019 C C . ARG B 1 280 ? 6.137 19.828 9.531 1 68.25 280 ARG B C 1
ATOM 6021 O O . ARG B 1 280 ? 6.691 19.312 10.508 1 68.25 280 ARG B O 1
ATOM 6028 N N . ALA B 1 281 ? 6.156 21.031 9.109 1 65.38 281 ALA B N 1
ATOM 6029 C CA . ALA B 1 281 ? 6.895 21.953 9.953 1 65.38 281 ALA B CA 1
ATOM 6030 C C . ALA B 1 281 ? 6.277 22.047 11.344 1 65.38 281 ALA B C 1
ATOM 6032 O O . ALA B 1 281 ? 6.988 22.062 12.352 1 65.38 281 ALA B O 1
ATOM 6033 N N . ALA B 1 282 ? 5.012 22.078 11.391 1 67.06 282 ALA B N 1
ATOM 6034 C CA . ALA B 1 282 ? 4.293 22.188 12.656 1 67.06 282 ALA B CA 1
ATOM 6035 C C . ALA B 1 282 ? 4.52 20.953 13.523 1 67.06 282 ALA B C 1
ATOM 6037 O O . ALA B 1 282 ? 4.676 21.062 14.742 1 67.06 282 ALA B O 1
ATOM 6038 N N . VAL B 1 283 ? 4.406 19.859 12.953 1 70.62 283 VAL B N 1
ATOM 6039 C CA . VAL B 1 283 ? 4.621 18.609 13.68 1 70.62 283 VAL B CA 1
ATOM 6040 C C . VAL B 1 283 ? 6.02 18.609 14.289 1 70.62 283 VAL B C 1
ATOM 6042 O O . VAL B 1 283 ? 6.191 18.219 15.453 1 70.62 283 VAL B O 1
ATOM 6045 N N . GLN B 1 284 ? 6.895 18.984 13.578 1 63.75 284 GLN B N 1
ATOM 6046 C CA . GLN B 1 284 ? 8.273 19 14.055 1 63.75 284 GLN B CA 1
ATOM 6047 C C . GLN B 1 284 ? 8.469 20.016 15.172 1 63.75 284 GLN B C 1
ATOM 6049 O O . GLN B 1 284 ? 9.188 19.75 16.141 1 63.75 284 GLN B O 1
ATOM 6054 N N . HIS B 1 285 ? 7.848 21.141 14.922 1 62.22 285 HIS B N 1
ATOM 6055 C CA . HIS B 1 285 ? 7.871 22.141 15.977 1 62.22 285 HIS B CA 1
ATOM 6056 C C . HIS B 1 285 ? 7.254 21.609 17.266 1 62.22 285 HIS B C 1
ATOM 6058 O O . HIS B 1 285 ? 7.773 21.859 18.359 1 62.22 285 HIS B O 1
ATOM 6064 N N . GLY B 1 286 ? 6.203 21.016 17.109 1 64.56 286 GLY B N 1
ATOM 6065 C CA . GLY B 1 286 ? 5.52 20.469 18.266 1 64.56 286 GLY B CA 1
ATOM 6066 C C . GLY B 1 286 ? 6.324 19.406 18.984 1 64.56 286 GLY B C 1
ATOM 6067 O O . GLY B 1 286 ? 6.32 19.359 20.219 1 64.56 286 GLY B O 1
ATOM 6068 N N . ARG B 1 287 ? 6.988 18.688 18.297 1 64.06 287 ARG B N 1
ATOM 6069 C CA . ARG B 1 287 ? 7.836 17.656 18.906 1 64.06 287 ARG B CA 1
ATOM 6070 C C . ARG B 1 287 ? 8.953 18.281 19.719 1 64.06 287 ARG B C 1
ATOM 6072 O O . ARG B 1 287 ? 9.312 17.781 20.781 1 64.06 287 ARG B O 1
ATOM 6079 N N . TYR B 1 288 ? 9.375 19.359 19.172 1 54.28 288 TYR B N 1
ATOM 6080 C CA . TYR B 1 288 ? 10.445 20.062 19.875 1 54.28 288 TYR B CA 1
ATOM 6081 C C . TYR B 1 288 ? 9.922 20.766 21.125 1 54.28 288 TYR B C 1
ATOM 6083 O O . TYR B 1 288 ? 10.594 20.781 22.156 1 54.28 288 TYR B O 1
ATOM 6091 N N . SER B 1 289 ? 8.742 21.297 20.875 1 57.03 289 SER B N 1
ATOM 6092 C CA . SER B 1 289 ? 8.164 22.031 22.016 1 57.03 289 SER B CA 1
ATOM 6093 C C . SER B 1 289 ? 7.645 21.062 23.078 1 57.03 289 SER B C 1
ATOM 6095 O O . SER B 1 289 ? 7.246 21.484 24.156 1 57.03 289 SER B O 1
ATOM 6097 N N . GLY B 1 290 ? 7.766 19.75 22.781 1 58.66 290 GLY B N 1
ATOM 6098 C CA . GLY B 1 290 ? 7.34 18.734 23.734 1 58.66 290 GLY B CA 1
ATOM 6099 C C . GLY B 1 290 ? 5.832 18.594 23.828 1 58.66 290 GLY B C 1
ATOM 6100 O O . GLY B 1 290 ? 5.309 18.125 24.828 1 58.66 290 GLY B O 1
ATOM 6101 N N . SER B 1 291 ? 5.273 19.203 22.906 1 62.41 291 SER B N 1
ATOM 6102 C CA . SER B 1 291 ? 3.82 19.109 22.969 1 62.41 291 SER B CA 1
ATOM 6103 C C . SER B 1 291 ? 3.346 17.688 22.688 1 62.41 291 SER B C 1
ATOM 6105 O O . SER B 1 291 ? 3.73 17.078 21.672 1 62.41 291 SER B O 1
ATOM 6107 N N . LYS B 1 292 ? 2.621 17.078 23.641 1 65.44 292 LYS B N 1
ATOM 6108 C CA . LYS B 1 292 ? 2.121 15.703 23.547 1 65.44 292 LYS B CA 1
ATOM 6109 C C . LYS B 1 292 ? 1.003 15.594 22.516 1 65.44 292 LYS B C 1
ATOM 6111 O O . LYS B 1 292 ? 0.768 14.523 21.953 1 65.44 292 LYS B O 1
ATOM 6116 N N . PHE B 1 293 ? 0.379 16.734 22.219 1 69.38 293 PHE B N 1
ATOM 6117 C CA . PHE B 1 293 ? -0.765 16.734 21.312 1 69.38 293 PHE B CA 1
ATOM 6118 C C . PHE B 1 293 ? -0.314 16.547 19.859 1 69.38 293 PHE B C 1
ATOM 6120 O O . PHE B 1 293 ? -1.096 16.109 19.016 1 69.38 293 PHE B O 1
ATOM 6127 N N . ILE B 1 294 ? 0.964 16.844 19.672 1 68.38 294 ILE B N 1
ATOM 6128 C CA . ILE B 1 294 ? 1.495 16.75 18.312 1 68.38 294 ILE B CA 1
ATOM 6129 C C . ILE B 1 294 ? 1.578 15.281 17.891 1 68.38 294 ILE B C 1
ATOM 6131 O O . ILE B 1 294 ? 1.499 14.969 16.688 1 68.38 294 ILE B O 1
ATOM 6135 N N . ASP B 1 295 ? 1.661 14.477 18.875 1 68.5 295 ASP B N 1
ATOM 6136 C CA . ASP B 1 295 ? 1.816 13.055 18.594 1 68.5 295 ASP B CA 1
ATOM 6137 C C . ASP B 1 295 ? 0.533 12.461 18.016 1 68.5 295 ASP B C 1
ATOM 6139 O O . ASP B 1 295 ? 0.557 11.391 17.406 1 68.5 295 ASP B O 1
ATOM 6143 N N . PHE B 1 296 ? -0.468 13.25 18.062 1 70.81 296 PHE B N 1
ATOM 6144 C CA . PHE B 1 296 ? -1.747 12.734 17.578 1 70.81 296 PHE B CA 1
ATOM 6145 C C . PHE B 1 296 ? -2.037 13.219 16.172 1 70.81 296 PHE B C 1
ATOM 6147 O O . PHE B 1 296 ? -3.043 12.836 15.57 1 70.81 296 PHE B O 1
ATOM 6154 N N . SER B 1 297 ? -1.052 13.961 15.695 1 76.81 297 SER B N 1
ATOM 6155 C CA . SER B 1 297 ? -1.225 14.406 14.32 1 76.81 297 SER B CA 1
ATOM 6156 C C . SER B 1 297 ? -0.892 13.289 13.336 1 76.81 297 SER B C 1
ATOM 6158 O O . SER B 1 297 ? 0.042 12.516 13.555 1 76.81 297 SER B O 1
ATOM 6160 N N . ILE B 1 298 ? -1.657 13.164 12.266 1 77.94 298 ILE B N 1
ATOM 6161 C CA . ILE B 1 298 ? -1.456 12.102 11.281 1 77.94 298 ILE B CA 1
ATOM 6162 C C . ILE B 1 298 ? -0.126 12.312 10.562 1 77.94 298 ILE B C 1
ATOM 6164 O O . ILE B 1 298 ? 0.445 11.367 10.016 1 77.94 298 ILE B O 1
ATOM 6168 N N . TYR B 1 299 ? 0.372 13.539 10.594 1 72.81 299 TYR B N 1
ATOM 6169 C CA . TYR B 1 299 ? 1.604 13.8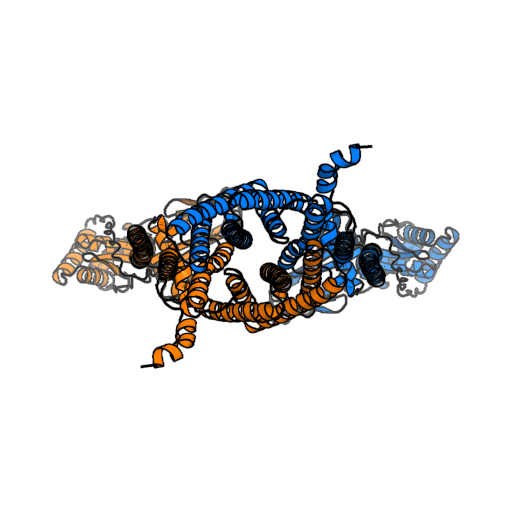67 9.883 1 72.81 299 TYR B CA 1
ATOM 6170 C C . TYR B 1 299 ? 2.822 13.367 10.648 1 72.81 299 TYR B C 1
ATOM 6172 O O . TYR B 1 299 ? 3.939 13.383 10.125 1 72.81 299 TYR B O 1
ATOM 6180 N N . SER B 1 300 ? 2.648 12.938 11.805 1 70.88 300 SER B N 1
ATOM 6181 C CA . SER B 1 300 ? 3.727 12.352 12.602 1 70.88 300 SER B CA 1
ATOM 6182 C C . SER B 1 300 ? 3.898 10.867 12.289 1 70.88 300 SER B C 1
ATOM 6184 O O . SER B 1 300 ? 4.867 10.242 12.734 1 70.88 300 SER B O 1
ATOM 6186 N N . LEU B 1 301 ? 2.986 10.32 11.5 1 69.44 301 LEU B N 1
ATOM 6187 C CA . LEU B 1 301 ? 3.002 8.906 11.156 1 69.44 301 LEU B CA 1
ATOM 6188 C C . LEU B 1 301 ? 3.807 8.664 9.883 1 69.44 301 LEU B C 1
ATOM 6190 O O . LEU B 1 301 ? 4.031 9.586 9.102 1 69.44 301 LEU B O 1
ATOM 6194 N N . PRO B 1 302 ? 4.203 7.434 9.781 1 58.28 302 PRO B N 1
ATOM 6195 C CA . PRO B 1 302 ? 4.855 7.117 8.508 1 58.28 302 PRO B CA 1
ATOM 6196 C C . PRO B 1 302 ? 3.984 7.445 7.297 1 58.28 302 PRO B C 1
ATOM 6198 O O . PRO B 1 302 ? 2.756 7.355 7.375 1 58.28 302 PRO B O 1
ATOM 6201 N N . VAL B 1 303 ? 4.598 7.781 6.211 1 60.16 303 VAL B N 1
ATOM 6202 C CA . VAL B 1 303 ? 3.922 8.289 5.02 1 60.16 303 VAL B CA 1
ATOM 6203 C C . VAL B 1 303 ? 2.887 7.27 4.543 1 60.16 303 VAL B C 1
ATOM 6205 O O . VAL B 1 303 ? 1.786 7.641 4.133 1 60.16 303 VAL B O 1
ATOM 6208 N N . SER B 1 304 ? 3.213 5.984 4.543 1 60.5 304 SER B N 1
ATOM 6209 C CA . SER B 1 304 ? 2.283 4.949 4.113 1 60.5 304 SER B CA 1
ATOM 6210 C C . SER B 1 304 ? 1.02 4.949 4.969 1 60.5 304 SER B C 1
ATOM 6212 O O . SER B 1 304 ? -0.086 4.773 4.449 1 60.5 304 SER B O 1
ATOM 6214 N N . GLN B 1 305 ? 1.171 5.238 6.219 1 67.81 305 GLN B N 1
ATOM 6215 C CA . GLN B 1 305 ? 0.029 5.254 7.129 1 67.81 305 GLN B CA 1
ATOM 6216 C C . GLN B 1 305 ? -0.762 6.555 6.992 1 67.81 305 GLN B C 1
ATOM 6218 O O . GLN B 1 305 ? -1.982 6.562 7.16 1 67.81 305 GLN B O 1
ATOM 6223 N N . GLN B 1 306 ? -0.041 7.582 6.629 1 74.44 306 GLN B N 1
ATOM 6224 C CA . GLN B 1 306 ? -0.715 8.867 6.465 1 74.44 306 GLN B CA 1
ATOM 6225 C C . GLN B 1 306 ? -1.76 8.797 5.355 1 74.44 306 GLN B C 1
ATOM 6227 O O . GLN B 1 306 ? -2.873 9.305 5.516 1 74.44 306 GLN B O 1
ATOM 6232 N N . ASN B 1 307 ? -1.411 8.164 4.281 1 72.06 307 ASN B N 1
ATOM 6233 C CA . ASN B 1 307 ? -2.328 8.07 3.152 1 72.06 307 ASN B CA 1
ATOM 6234 C C . ASN B 1 307 ? -3.572 7.262 3.502 1 72.06 307 ASN B C 1
ATOM 6236 O O . ASN B 1 307 ? -4.68 7.609 3.094 1 72.06 307 ASN B O 1
ATOM 6240 N N . THR B 1 308 ? -3.342 6.309 4.234 1 73.5 308 THR B N 1
ATOM 6241 C CA . THR B 1 308 ? -4.453 5.48 4.68 1 73.5 308 THR B CA 1
ATOM 6242 C C . THR B 1 308 ? -5.387 6.27 5.59 1 73.5 308 THR B C 1
ATOM 6244 O O . THR B 1 308 ? -6.609 6.238 5.414 1 73.5 308 THR B O 1
ATOM 6247 N N . PHE B 1 309 ? -4.82 7 6.422 1 81.56 309 PHE B N 1
ATOM 6248 C CA . PHE B 1 309 ? -5.621 7.75 7.383 1 81.56 309 PHE B CA 1
ATOM 6249 C C . PHE B 1 309 ? -6.336 8.914 6.699 1 81.56 309 PHE B C 1
ATOM 6251 O O . PHE B 1 309 ? -7.453 9.273 7.082 1 81.56 309 PHE B O 1
ATOM 6258 N N . LYS B 1 310 ? -5.691 9.445 5.746 1 83.56 310 LYS B N 1
ATOM 6259 C CA . LYS B 1 310 ? -6.328 10.523 4.996 1 83.56 310 LYS B CA 1
ATOM 6260 C C . LYS B 1 310 ? -7.633 10.047 4.355 1 83.56 310 LYS B C 1
ATOM 6262 O O . LYS B 1 310 ? -8.648 10.742 4.414 1 83.56 310 LYS B O 1
ATOM 6267 N N . LEU B 1 311 ? -7.625 8.883 3.836 1 82.75 311 LEU B N 1
ATOM 6268 C CA . LEU B 1 311 ? -8.82 8.328 3.209 1 82.75 311 LEU B CA 1
ATOM 6269 C C . LEU B 1 311 ? -9.898 8.039 4.25 1 82.75 311 LEU B C 1
ATOM 6271 O O . LEU B 1 311 ? -11.078 8.297 4.02 1 82.75 311 LEU B O 1
ATOM 6275 N N . LEU B 1 312 ? -9.461 7.578 5.387 1 85.88 312 LEU B N 1
ATOM 6276 C CA . LEU B 1 312 ? -10.391 7.223 6.453 1 85.88 312 LEU B CA 1
ATOM 6277 C C . LEU B 1 312 ? -11.078 8.469 7.008 1 85.88 312 LEU B C 1
ATOM 6279 O O . LEU B 1 312 ? -12.281 8.438 7.293 1 85.88 312 LEU B O 1
ATOM 6283 N N . LEU B 1 313 ? -10.336 9.492 7.109 1 91.12 313 LEU B N 1
ATOM 6284 C CA . LEU B 1 313 ? -10.844 10.711 7.723 1 91.12 313 LEU B CA 1
ATOM 6285 C C . LEU B 1 313 ? -11.844 11.406 6.805 1 91.12 313 LEU B C 1
ATOM 6287 O O . LEU B 1 313 ? -12.602 12.273 7.246 1 91.12 313 LEU B O 1
ATOM 6291 N N . LEU B 1 314 ? -11.836 11 5.594 1 92.25 314 LEU B N 1
ATOM 6292 C CA . LEU B 1 314 ? -12.75 11.609 4.637 1 92.25 314 LEU B CA 1
ATOM 6293 C C . LEU B 1 314 ? -14.125 10.938 4.703 1 92.25 314 LEU B C 1
ATOM 6295 O O . LEU B 1 314 ? -15.109 11.492 4.219 1 92.25 314 LEU B O 1
ATOM 6299 N N . ILE B 1 315 ? -14.203 9.797 5.293 1 91.62 315 ILE B N 1
ATOM 6300 C CA . ILE B 1 315 ? -15.438 9.008 5.324 1 91.62 315 ILE B CA 1
ATOM 6301 C C . ILE B 1 315 ? -16.516 9.789 6.059 1 91.62 315 ILE B C 1
ATOM 6303 O O . ILE B 1 315 ? -17.656 9.891 5.578 1 91.62 315 ILE B O 1
ATOM 6307 N N . PRO B 1 316 ? -16.203 10.438 7.176 1 94.44 316 PRO B N 1
ATOM 6308 C CA . PRO B 1 316 ? -17.234 11.211 7.875 1 94.44 316 PRO B CA 1
ATOM 6309 C C . PRO B 1 316 ? -17.781 12.367 7.039 1 94.44 316 PRO B C 1
ATOM 6311 O O . PRO B 1 316 ? -18.953 12.734 7.168 1 94.44 316 PRO B O 1
ATOM 6314 N N . ILE B 1 317 ? -16.922 12.945 6.258 1 95.88 317 ILE B N 1
ATOM 6315 C CA . ILE B 1 317 ? -17.375 14 5.359 1 95.88 317 ILE B CA 1
ATOM 6316 C C . ILE B 1 317 ? -18.406 13.438 4.383 1 95.88 317 ILE B C 1
ATOM 6318 O O . ILE B 1 317 ? -19.438 14.078 4.109 1 95.88 317 ILE B O 1
ATOM 6322 N N . GLY B 1 318 ? -18.109 12.312 3.869 1 96.19 318 GLY B N 1
ATOM 6323 C CA . GLY B 1 318 ? -19.078 11.641 3.029 1 96.19 318 GLY B CA 1
ATOM 6324 C C . GLY B 1 318 ? -20.391 11.352 3.744 1 96.19 318 GLY B C 1
ATOM 6325 O O . GLY B 1 318 ? -21.469 11.508 3.164 1 96.19 318 GLY B O 1
ATOM 6326 N N . ALA B 1 319 ? -20.281 10.953 5 1 94.88 319 ALA B N 1
ATOM 6327 C CA . ALA B 1 319 ? -21.469 10.68 5.801 1 94.88 319 ALA B CA 1
ATOM 6328 C C . ALA B 1 319 ? -22.328 11.938 5.961 1 94.88 319 ALA B C 1
ATOM 6330 O O . ALA B 1 319 ? -23.562 11.867 5.887 1 94.88 319 ALA B O 1
ATOM 6331 N N . LEU B 1 320 ? -21.688 13.023 6.172 1 96.75 320 LEU B N 1
ATOM 6332 C CA . LEU B 1 320 ? -22.406 14.289 6.301 1 96.75 320 LEU B CA 1
ATOM 6333 C C . LEU B 1 320 ? -23.172 14.617 5.02 1 96.75 320 LEU B C 1
ATOM 6335 O O . LEU B 1 320 ? -24.344 15 5.066 1 96.75 320 LEU B O 1
ATOM 6339 N N . ILE B 1 321 ? -22.531 14.422 3.934 1 96.94 321 ILE B N 1
ATOM 6340 C CA . ILE B 1 321 ? -23.156 14.742 2.648 1 96.94 321 ILE B CA 1
ATOM 6341 C C . ILE B 1 321 ? -24.344 13.82 2.402 1 96.94 321 ILE B C 1
ATOM 6343 O O . ILE B 1 321 ? -25.391 14.258 1.913 1 96.94 321 ILE B O 1
ATOM 6347 N N . ILE B 1 322 ? -24.172 12.602 2.723 1 95.25 322 ILE B N 1
ATOM 6348 C CA . ILE B 1 322 ? -25.266 11.656 2.516 1 95.25 322 ILE B CA 1
ATOM 6349 C C . ILE B 1 322 ? -26.469 12.047 3.381 1 95.25 322 ILE B C 1
ATOM 6351 O O . ILE B 1 322 ? -27.609 11.93 2.953 1 95.25 322 ILE B O 1
ATOM 6355 N N . VAL B 1 323 ? -26.219 12.453 4.605 1 94.56 323 VAL B N 1
ATOM 6356 C CA . VAL B 1 323 ? -27.297 12.867 5.504 1 94.56 323 VAL B CA 1
ATOM 6357 C C . VAL B 1 323 ? -28.016 14.078 4.918 1 94.56 323 VAL B C 1
ATOM 6359 O O . VAL B 1 323 ? -29.25 14.156 4.953 1 94.56 323 VAL B O 1
ATOM 6362 N N . ILE B 1 324 ? -27.281 14.984 4.344 1 95.19 324 ILE B N 1
ATOM 6363 C CA . ILE B 1 324 ? -27.859 16.172 3.734 1 95.19 324 ILE B CA 1
ATOM 6364 C C . ILE B 1 324 ? -28.703 15.773 2.516 1 95.19 324 ILE B C 1
ATOM 6366 O O . ILE B 1 324 ? -29.844 16.203 2.371 1 95.19 324 ILE B O 1
ATOM 6370 N N . LEU B 1 325 ? -28.25 14.906 1.699 1 94.81 325 LEU B N 1
ATOM 6371 C CA . LEU B 1 325 ? -28.906 14.523 0.456 1 94.81 325 LEU B CA 1
ATOM 6372 C C . LEU B 1 325 ? -30.141 13.672 0.736 1 94.81 325 LEU B C 1
ATOM 6374 O O . LEU B 1 325 ? -31.172 13.828 0.081 1 94.81 325 LEU B O 1
ATOM 6378 N N . ARG B 1 326 ? -30.047 12.852 1.711 1 91.69 326 ARG B N 1
ATOM 6379 C CA . ARG B 1 326 ? -31.141 11.938 1.981 1 91.69 326 ARG B CA 1
ATOM 6380 C C . ARG B 1 326 ? -32.188 12.602 2.857 1 91.69 326 ARG B C 1
ATOM 6382 O O . ARG B 1 326 ? -33.406 12.461 2.602 1 91.69 326 ARG B O 1
ATOM 6389 N N . ASN B 1 327 ? -31.797 13.352 3.861 1 90.19 327 ASN B N 1
ATOM 6390 C CA . ASN B 1 327 ? -32.75 13.867 4.848 1 90.19 327 ASN B CA 1
ATOM 6391 C C . ASN B 1 327 ? -33.25 15.258 4.465 1 90.19 327 ASN B C 1
ATOM 6393 O O . ASN B 1 327 ? -34.406 15.609 4.75 1 90.19 327 ASN B O 1
ATOM 6397 N N . LEU B 1 328 ? -32.438 16.031 3.85 1 88.94 328 LEU B N 1
ATOM 6398 C CA . LEU B 1 328 ? -32.812 17.391 3.518 1 88.94 328 LEU B CA 1
ATOM 6399 C C . LEU B 1 328 ? -33.312 17.484 2.07 1 88.94 328 LEU B C 1
ATOM 6401 O O . LEU B 1 328 ? -34.281 18.172 1.774 1 88.94 328 LEU B O 1
ATOM 6405 N N . VAL B 1 329 ? -32.688 16.766 1.097 1 88.81 329 VAL B N 1
ATOM 6406 C CA . VAL B 1 329 ? -33.031 16.828 -0.32 1 88.81 329 VAL B CA 1
ATOM 6407 C C . VAL B 1 329 ? -34 15.688 -0.657 1 88.81 329 VAL B C 1
ATOM 6409 O O . VAL B 1 329 ? -34.938 15.891 -1.4 1 88.81 329 VAL B O 1
ATOM 6412 N N . GLY B 1 330 ? -33.781 14.477 -0.132 1 89.44 330 GLY B N 1
ATOM 6413 C CA . GLY B 1 330 ? -34.688 13.359 -0.337 1 89.44 330 GLY B CA 1
ATOM 6414 C C . GLY B 1 330 ? -34.219 12.398 -1.412 1 89.44 330 GLY B C 1
ATOM 6415 O O . GLY B 1 330 ? -35.031 11.797 -2.117 1 89.44 330 GLY B O 1
ATOM 6416 N N . VAL B 1 331 ? -32.906 12.25 -1.582 1 91.5 331 VAL B N 1
ATOM 6417 C CA . VAL B 1 331 ? -32.344 11.312 -2.547 1 91.5 331 VAL B CA 1
ATOM 6418 C C . VAL B 1 331 ? -32.375 9.891 -1.98 1 91.5 331 VAL B C 1
ATOM 6420 O O . VAL B 1 331 ? -32.062 9.68 -0.807 1 91.5 331 VAL B O 1
ATOM 6423 N N . GLN B 1 332 ? -32.812 9.008 -2.781 1 92.06 332 GLN B N 1
ATOM 6424 C CA . GLN B 1 332 ? -32.844 7.613 -2.359 1 92.06 332 GLN B CA 1
ATOM 6425 C C . GLN B 1 332 ? -31.578 6.871 -2.768 1 92.06 332 GLN B C 1
ATOM 6427 O O . GLN B 1 332 ? -31.203 6.879 -3.939 1 92.06 332 GLN B O 1
ATOM 6432 N N . THR B 1 333 ? -30.906 6.273 -1.812 1 90.25 333 THR B N 1
ATOM 6433 C CA . THR B 1 333 ? -29.688 5.52 -2.064 1 90.25 333 THR B CA 1
ATOM 6434 C C . THR B 1 333 ? -29.812 4.094 -1.545 1 90.25 333 THR B C 1
ATOM 6436 O O . THR B 1 333 ? -30.719 3.781 -0.784 1 90.25 333 THR B O 1
ATOM 6439 N N . SER B 1 334 ? -28.922 3.244 -2.176 1 84.88 334 SER B N 1
ATOM 6440 C CA . SER B 1 334 ? -28.844 1.875 -1.68 1 84.88 334 SER B CA 1
ATOM 6441 C C . SER B 1 334 ? -28.016 1.801 -0.403 1 84.88 334 SER B C 1
ATOM 6443 O O . SER B 1 334 ? -26.828 1.432 -0.442 1 84.88 334 SER B O 1
ATOM 6445 N N . GLY B 1 335 ? -28.531 2.33 0.749 1 79.62 335 GLY B N 1
ATOM 6446 C CA . GLY B 1 335 ? -27.812 2.346 2.014 1 79.62 335 GLY B CA 1
ATOM 6447 C C . GLY B 1 335 ? -27.094 3.652 2.27 1 79.62 335 GLY B C 1
ATOM 6448 O O . GLY B 1 335 ? -27.141 4.566 1.444 1 79.62 335 GLY B O 1
ATOM 6449 N N . THR B 1 336 ? -26.438 3.812 3.354 1 83.25 336 THR B N 1
ATOM 6450 C CA . THR B 1 336 ? -25.75 5.039 3.744 1 83.25 336 THR B CA 1
ATOM 6451 C C . THR B 1 336 ? -24.266 4.957 3.404 1 83.25 336 THR B C 1
ATOM 6453 O O . THR B 1 336 ? -23.688 5.934 2.932 1 83.25 336 THR B O 1
ATOM 6456 N N . PHE B 1 337 ? -23.734 3.816 3.539 1 86.25 337 PHE B N 1
ATOM 6457 C CA . PHE B 1 337 ? -22.281 3.666 3.459 1 86.25 337 PHE B CA 1
ATOM 6458 C C . PHE B 1 337 ? -21.844 3.414 2.021 1 86.25 337 PHE B C 1
ATOM 6460 O O . PHE B 1 337 ? -20.75 3.805 1.625 1 86.25 337 PHE B O 1
ATOM 6467 N N . MET B 1 338 ? -22.719 2.855 1.232 1 88.5 338 MET B N 1
ATOM 6468 C CA . MET B 1 338 ? -22.328 2.412 -0.106 1 88.5 338 MET B CA 1
ATOM 6469 C C . MET B 1 338 ? -21.922 3.598 -0.971 1 88.5 338 MET B C 1
ATOM 6471 O O . MET B 1 338 ? -20.859 3.574 -1.59 1 88.5 338 MET B O 1
ATOM 6475 N N . PRO B 1 339 ? -22.672 4.664 -0.995 1 92.12 339 PRO B N 1
ATOM 6476 C CA . PRO B 1 339 ? -22.25 5.809 -1.805 1 92.12 339 PRO B CA 1
ATOM 6477 C C . PRO B 1 339 ? -20.906 6.379 -1.354 1 92.12 339 PRO B C 1
ATOM 6479 O O . PRO B 1 339 ? -20.125 6.863 -2.182 1 92.12 339 PRO B O 1
ATOM 6482 N N . ILE B 1 340 ? -20.719 6.297 -0.057 1 92.62 340 ILE B N 1
ATOM 6483 C CA . ILE B 1 340 ? -19.469 6.82 0.489 1 92.62 340 ILE B CA 1
ATOM 6484 C C . ILE B 1 340 ? -18.297 5.988 -0.022 1 92.62 340 ILE B C 1
ATOM 6486 O O . ILE B 1 340 ? -17.281 6.539 -0.443 1 92.62 340 ILE B O 1
ATOM 6490 N N . LEU B 1 341 ? -18.469 4.707 -0.019 1 88.75 341 LEU B N 1
ATOM 6491 C CA . LEU B 1 341 ? -17.406 3.805 -0.46 1 88.75 341 LEU B CA 1
ATOM 6492 C C . LEU B 1 341 ? -17.172 3.947 -1.958 1 88.75 341 LEU B C 1
ATOM 6494 O O . LEU B 1 341 ? -16.016 3.887 -2.412 1 88.75 341 LEU B O 1
ATOM 6498 N N . ILE B 1 342 ? -18.203 4.078 -2.688 1 90.75 342 ILE B N 1
ATOM 6499 C CA . ILE B 1 342 ? -18.078 4.277 -4.125 1 90.75 342 ILE B CA 1
ATOM 6500 C C . ILE B 1 342 ? -17.297 5.562 -4.398 1 90.75 342 ILE B C 1
ATOM 6502 O O . ILE B 1 342 ? -16.438 5.598 -5.293 1 90.75 342 ILE B O 1
ATOM 6506 N N . ALA B 1 343 ? -17.578 6.617 -3.658 1 92.81 343 ALA B N 1
ATOM 6507 C CA . ALA B 1 343 ? -16.859 7.883 -3.803 1 92.81 343 ALA B CA 1
ATOM 6508 C C . ALA B 1 343 ? -15.367 7.699 -3.564 1 92.81 343 ALA B C 1
ATOM 6510 O O . ALA B 1 343 ? -14.547 8.328 -4.234 1 92.81 343 ALA B O 1
ATOM 6511 N N . LEU B 1 344 ? -15.047 6.895 -2.623 1 87.25 344 LEU B N 1
ATOM 6512 C CA . LEU B 1 344 ? -13.648 6.629 -2.336 1 87.25 344 LEU B CA 1
ATOM 6513 C C . LEU B 1 344 ? -12.977 5.926 -3.512 1 87.25 344 LEU B C 1
ATOM 6515 O O . LEU B 1 344 ? -11.789 6.152 -3.781 1 87.25 344 LEU B O 1
ATOM 6519 N N . VAL B 1 345 ? -13.703 5.062 -4.176 1 84.25 345 VAL B N 1
ATOM 6520 C CA . VAL B 1 345 ? -13.18 4.426 -5.383 1 84.25 345 VAL B CA 1
ATOM 6521 C C . VAL B 1 345 ? -12.891 5.488 -6.445 1 84.25 345 VAL B C 1
ATOM 6523 O O . VAL B 1 345 ? -11.867 5.434 -7.125 1 84.25 345 VAL B O 1
ATOM 6526 N N . PHE B 1 346 ? -13.789 6.426 -6.531 1 87.56 346 PHE B N 1
ATOM 6527 C CA . PHE B 1 346 ? -13.609 7.508 -7.492 1 87.56 346 PHE B CA 1
ATOM 6528 C C . PHE B 1 346 ? -12.352 8.305 -7.18 1 87.56 346 PHE B C 1
ATOM 6530 O O . PHE B 1 346 ? -11.672 8.781 -8.094 1 87.56 346 PHE B O 1
ATOM 6537 N N . LEU B 1 347 ? -12.07 8.469 -5.973 1 84.19 347 LEU B N 1
ATOM 6538 C CA . LEU B 1 347 ? -10.883 9.211 -5.57 1 84.19 347 LEU B CA 1
ATOM 6539 C C . LEU B 1 347 ? -9.617 8.5 -6.016 1 84.19 347 LEU B C 1
ATOM 6541 O O . LEU B 1 347 ? -8.609 9.141 -6.316 1 84.19 347 LEU B O 1
ATOM 6545 N N . GLN B 1 348 ? -9.688 7.172 -6.09 1 73.44 348 GLN B N 1
ATOM 6546 C CA . GLN B 1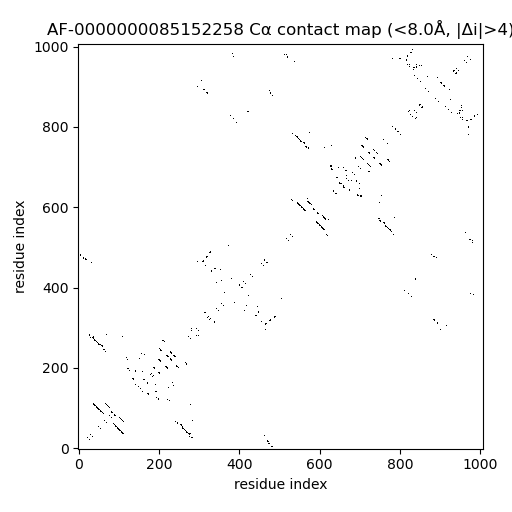 348 ? -8.5 6.379 -6.418 1 73.44 348 GLN B CA 1
ATOM 6547 C C . GLN B 1 348 ? -8.336 6.242 -7.926 1 73.44 348 GLN B C 1
ATOM 6549 O O . GLN B 1 348 ? -7.215 6.258 -8.438 1 73.44 348 GLN B O 1
ATOM 6554 N N . VAL B 1 349 ? -9.344 6.047 -8.711 1 74.56 349 VAL B N 1
ATOM 6555 C CA . VAL B 1 349 ? -9.234 5.723 -10.133 1 74.56 349 VAL B CA 1
ATOM 6556 C C . VAL B 1 349 ? -9.703 6.91 -10.969 1 74.56 349 VAL B C 1
ATOM 6558 O O . VAL B 1 349 ? -9.609 6.883 -12.203 1 74.56 349 VAL B O 1
ATOM 6561 N N . ASN B 1 350 ? -10.281 8.023 -10.328 1 79.19 350 ASN B N 1
ATOM 6562 C CA . ASN B 1 350 ? -10.891 9.188 -10.969 1 79.19 350 ASN B CA 1
ATOM 6563 C C . ASN B 1 350 ? -12.375 8.969 -11.242 1 79.19 350 ASN B C 1
ATOM 6565 O O . ASN B 1 350 ? -12.836 7.828 -11.32 1 79.19 350 ASN B O 1
ATOM 6569 N N . LEU B 1 351 ? -13.031 9.992 -11.453 1 87.12 351 LEU B N 1
ATOM 6570 C CA . LEU B 1 351 ? -14.492 9.953 -11.516 1 87.12 351 LEU B CA 1
ATOM 6571 C C . LEU B 1 351 ? -14.961 9.219 -12.766 1 87.12 351 LEU B C 1
ATOM 6573 O O . LEU B 1 351 ? -15.781 8.297 -12.68 1 87.12 351 LEU B O 1
ATOM 6577 N N . LEU B 1 352 ? -14.422 9.547 -13.93 1 85.81 352 LEU B N 1
ATOM 6578 C CA . LEU B 1 352 ? -14.898 8.984 -15.188 1 85.81 352 LEU B CA 1
ATOM 6579 C C . LEU B 1 352 ? -14.555 7.504 -15.289 1 85.81 352 LEU B C 1
ATOM 6581 O O . LEU B 1 352 ? -15.398 6.695 -15.68 1 85.81 352 LEU B O 1
ATOM 6585 N N . ALA B 1 353 ? -13.391 7.113 -14.953 1 79.81 353 ALA B N 1
ATOM 6586 C CA . ALA B 1 353 ? -12.977 5.715 -14.977 1 79.81 353 ALA B CA 1
ATOM 6587 C C . ALA B 1 353 ? -13.75 4.895 -13.953 1 79.81 353 ALA B C 1
ATOM 6589 O O . ALA B 1 353 ? -14.148 3.762 -14.227 1 79.81 353 ALA B O 1
ATOM 6590 N N . GLY B 1 354 ? -13.953 5.555 -12.797 1 83.06 354 GLY B N 1
ATOM 6591 C CA . GLY B 1 354 ? -14.711 4.875 -11.758 1 83.06 354 GLY B CA 1
ATOM 6592 C C . GLY B 1 354 ? -16.156 4.633 -12.125 1 83.06 354 GLY B C 1
ATOM 6593 O O . GLY B 1 354 ? -16.688 3.549 -11.891 1 83.06 354 GLY B O 1
ATOM 6594 N N . LEU B 1 355 ? -16.703 5.652 -12.711 1 87.94 355 LEU B N 1
ATOM 6595 C CA . LEU B 1 355 ? -18.094 5.531 -13.141 1 87.94 355 LEU B CA 1
ATOM 6596 C C . LEU B 1 355 ? -18.234 4.457 -14.219 1 87.94 355 LEU B C 1
ATOM 6598 O O . LEU B 1 355 ? -19.172 3.648 -14.172 1 87.94 355 LEU B O 1
ATOM 6602 N N . SER B 1 356 ? -17.391 4.445 -15.156 1 85.56 356 SER B N 1
ATOM 6603 C CA . SER B 1 356 ? -17.438 3.455 -16.234 1 85.56 356 SER B CA 1
ATOM 6604 C C . SER B 1 356 ? -17.234 2.043 -15.688 1 85.56 356 SER B C 1
ATOM 6606 O O . SER B 1 356 ? -17.969 1.122 -16.062 1 85.56 356 SER B O 1
ATOM 6608 N N . LEU B 1 357 ? -16.266 1.94 -14.875 1 79.25 357 LEU B N 1
ATOM 6609 C CA . LEU B 1 357 ? -15.984 0.64 -14.281 1 79.25 357 LEU B CA 1
ATOM 6610 C C . LEU B 1 357 ? -17.172 0.145 -13.461 1 79.25 357 LEU B C 1
ATOM 6612 O O . LEU B 1 357 ? -17.531 -1.029 -13.539 1 79.25 357 LEU B O 1
ATOM 6616 N N . PHE B 1 358 ? -17.688 1.081 -12.758 1 83.12 358 PHE B N 1
ATOM 6617 C CA . PHE B 1 358 ? -18.828 0.743 -11.914 1 83.12 358 PHE B CA 1
ATOM 6618 C C . PHE B 1 358 ? -20.016 0.292 -12.758 1 83.12 358 PHE B C 1
ATOM 6620 O O . PHE B 1 358 ? -20.609 -0.755 -12.492 1 83.12 358 PHE B O 1
ATOM 6627 N N . ILE B 1 359 ? -20.328 1.003 -13.695 1 87 359 ILE B N 1
ATOM 6628 C CA . ILE B 1 359 ? -21.5 0.722 -14.523 1 87 359 ILE B CA 1
ATOM 6629 C C . ILE B 1 359 ? -21.281 -0.575 -15.297 1 87 359 ILE B C 1
ATOM 6631 O O . ILE B 1 359 ? -22.172 -1.414 -15.383 1 87 359 ILE B O 1
ATOM 6635 N N . ILE B 1 360 ? -20.156 -0.794 -15.766 1 85.94 360 ILE B N 1
ATOM 6636 C CA . ILE B 1 360 ? -19.844 -1.965 -16.578 1 85.94 360 ILE B CA 1
ATOM 6637 C C . ILE B 1 360 ? -19.844 -3.217 -15.703 1 85.94 360 ILE B C 1
ATOM 6639 O O . ILE B 1 360 ? -20.531 -4.199 -16.016 1 85.94 360 ILE B O 1
ATOM 6643 N N . ILE B 1 361 ? -19.141 -3.162 -14.648 1 83.25 361 ILE B N 1
ATOM 6644 C CA . ILE B 1 361 ? -18.969 -4.352 -13.82 1 83.25 361 ILE B CA 1
ATOM 6645 C C . ILE B 1 361 ? -20.281 -4.672 -13.102 1 83.25 361 ILE B C 1
ATOM 6647 O O . ILE B 1 361 ? -20.703 -5.832 -13.039 1 83.25 361 ILE B O 1
ATOM 6651 N N . VAL B 1 362 ? -20.906 -3.648 -12.547 1 84.5 362 VAL B N 1
ATOM 6652 C CA . VAL B 1 362 ? -22.188 -3.865 -11.891 1 84.5 362 VAL B CA 1
ATOM 6653 C C . VAL B 1 362 ? -23.219 -4.316 -12.914 1 84.5 362 VAL B C 1
ATOM 6655 O O . VAL B 1 362 ? -24.047 -5.191 -12.633 1 84.5 362 VAL B O 1
ATOM 6658 N N . GLY B 1 363 ? -23.141 -3.727 -14.109 1 87.31 363 GLY B N 1
ATOM 6659 C CA . GLY B 1 363 ? -24.031 -4.152 -15.172 1 87.31 363 GLY B CA 1
ATOM 6660 C C . GLY B 1 363 ? -23.859 -5.617 -15.539 1 87.31 363 GLY B C 1
ATOM 6661 O O . GLY B 1 363 ? -24.844 -6.352 -15.641 1 87.31 363 GLY B O 1
ATOM 6662 N N . ILE B 1 364 ? -22.703 -6.066 -15.672 1 88 364 ILE B N 1
ATOM 6663 C CA . ILE B 1 364 ? -22.406 -7.457 -15.992 1 88 364 ILE B CA 1
ATOM 6664 C C . ILE B 1 364 ? -22.875 -8.367 -14.859 1 88 364 ILE B C 1
ATOM 6666 O O . ILE B 1 364 ? -23.453 -9.422 -15.102 1 88 364 ILE B O 1
ATOM 6670 N N . GLY B 1 365 ? -22.594 -7.926 -13.68 1 85.31 365 GLY B N 1
ATOM 6671 C CA . GLY B 1 365 ? -23.047 -8.695 -12.523 1 85.31 365 GLY B CA 1
ATOM 6672 C C . GLY B 1 365 ? -24.547 -8.867 -12.477 1 85.31 365 GLY B C 1
ATOM 6673 O O . GLY B 1 365 ? -25.047 -9.961 -12.188 1 85.31 365 GLY B O 1
ATOM 6674 N N . LEU B 1 366 ? -25.266 -7.816 -12.82 1 85.69 366 LEU B N 1
ATOM 6675 C CA . LEU B 1 366 ? -26.734 -7.879 -12.781 1 85.69 366 LEU B CA 1
ATOM 6676 C C . LEU B 1 366 ? -27.266 -8.734 -13.914 1 85.69 366 LEU B C 1
ATOM 6678 O O . LEU B 1 366 ? -28.266 -9.438 -13.758 1 85.69 366 LEU B O 1
ATOM 6682 N N . ILE B 1 367 ? -26.578 -8.695 -15.039 1 88.62 367 ILE B N 1
ATOM 6683 C CA . ILE B 1 367 ? -26.969 -9.523 -16.172 1 88.62 367 ILE B CA 1
ATOM 6684 C C . ILE B 1 367 ? -26.766 -11 -15.82 1 88.62 367 ILE B C 1
ATOM 6686 O O . ILE B 1 367 ? -27.625 -11.836 -16.094 1 88.62 367 ILE B O 1
ATOM 6690 N N . LEU B 1 368 ? -25.656 -11.258 -15.289 1 87.94 368 LEU B N 1
ATOM 6691 C CA . LEU B 1 368 ? -25.359 -12.633 -14.875 1 87.94 368 LEU B CA 1
ATOM 6692 C C . LEU B 1 368 ? -26.359 -13.109 -13.828 1 87.94 368 LEU B C 1
ATOM 6694 O O . LEU B 1 368 ? -26.797 -14.258 -13.859 1 87.94 368 LEU B O 1
ATOM 6698 N N . ARG B 1 369 ? -26.656 -12.242 -12.961 1 83.44 369 ARG B N 1
ATOM 6699 C CA . ARG B 1 369 ? -27.641 -12.594 -11.945 1 83.44 369 ARG B CA 1
ATOM 6700 C C . ARG B 1 369 ? -28.984 -12.961 -12.586 1 83.44 369 ARG B C 1
ATOM 6702 O O . ARG B 1 369 ? -29.625 -13.93 -12.18 1 83.44 369 ARG B O 1
ATOM 6709 N N . TYR B 1 370 ? -29.266 -12.125 -13.438 1 83.94 370 TYR B N 1
ATOM 6710 C CA . TYR B 1 370 ? -30.516 -12.375 -14.141 1 83.94 370 TYR B CA 1
ATOM 6711 C C . TYR B 1 370 ? -30.516 -13.75 -14.805 1 83.94 370 TYR B C 1
ATOM 6713 O O . TYR B 1 370 ? -31.484 -14.492 -14.727 1 83.94 370 TYR B O 1
ATOM 6721 N N . TYR B 1 371 ? -29.469 -14.062 -15.383 1 88.12 371 TYR B N 1
ATOM 6722 C CA . TYR B 1 371 ? -29.328 -15.352 -16.047 1 88.12 371 TYR B CA 1
ATOM 6723 C C . TYR B 1 371 ? -29.406 -16.5 -15.047 1 88.12 371 TYR B C 1
ATOM 6725 O O . TYR B 1 371 ? -30.078 -17.5 -15.289 1 88.12 371 TYR B O 1
ATOM 6733 N N . LEU B 1 372 ? -28.766 -16.375 -13.938 1 86.75 372 LEU B N 1
ATOM 6734 C CA . LEU B 1 372 ? -28.703 -17.438 -12.938 1 86.75 372 LEU B CA 1
ATOM 6735 C C . LEU B 1 372 ? -30.047 -17.578 -12.227 1 86.75 372 LEU B C 1
ATOM 6737 O O . LEU B 1 372 ? -30.359 -18.656 -11.711 1 86.75 372 LEU B O 1
ATOM 6741 N N . SER B 1 373 ? -30.766 -16.469 -12.117 1 84.31 373 SER B N 1
ATOM 6742 C CA . SER B 1 373 ? -32.094 -16.531 -11.516 1 84.31 373 SER B CA 1
ATOM 6743 C C . SER B 1 373 ? -33.031 -17.438 -12.32 1 84.31 373 SER B C 1
ATOM 6745 O O . SER B 1 373 ? -33.938 -18.031 -11.758 1 84.31 373 SER B O 1
ATOM 6747 N N . SER B 1 374 ? -32.781 -17.562 -13.617 1 85.94 374 SER B N 1
ATOM 6748 C CA . SER B 1 374 ? -33.594 -18.406 -14.477 1 85.94 374 SER B CA 1
ATOM 6749 C C . SER B 1 374 ? -33.312 -19.875 -14.227 1 85.94 374 SER B C 1
ATOM 6751 O O . SER B 1 374 ? -34.125 -20.734 -14.578 1 85.94 374 SER B O 1
ATOM 6753 N N . LEU B 1 375 ? -32.25 -20.172 -13.594 1 88.06 375 LEU B N 1
ATOM 6754 C CA . LEU B 1 375 ? -31.859 -21.562 -13.328 1 88.06 375 LEU B CA 1
ATOM 6755 C C . LEU B 1 375 ? -32.438 -22.031 -11.984 1 88.06 375 LEU B C 1
ATOM 6757 O O . LEU B 1 375 ? -32.188 -23.156 -11.578 1 88.06 375 LEU B O 1
ATOM 6761 N N . ASN B 1 376 ? -33.125 -21.234 -11.258 1 84.31 376 ASN B N 1
ATOM 6762 C CA . ASN B 1 376 ? -33.812 -21.547 -10 1 84.31 376 ASN B CA 1
ATOM 6763 C C . ASN B 1 376 ? -32.812 -22 -8.93 1 84.31 376 ASN B C 1
ATOM 6765 O O . ASN B 1 376 ? -33.031 -23.031 -8.281 1 84.31 376 ASN B O 1
ATOM 6769 N N . LEU B 1 377 ? -31.688 -21.344 -8.859 1 87.06 377 LEU B N 1
ATOM 6770 C CA . LEU B 1 377 ? -30.719 -21.594 -7.801 1 87.06 377 LEU B CA 1
ATOM 6771 C C . LEU B 1 377 ? -31.188 -20.984 -6.48 1 87.06 377 LEU B C 1
ATOM 6773 O O . LEU B 1 377 ? -31.969 -20.031 -6.477 1 87.06 377 LEU B O 1
ATOM 6777 N N . LEU B 1 378 ? -30.812 -21.547 -5.371 1 86.25 378 LEU B N 1
ATOM 6778 C CA . LEU B 1 378 ? -31.062 -20.953 -4.066 1 86.25 378 LEU B CA 1
ATOM 6779 C C . LEU B 1 378 ? -30.406 -19.578 -3.959 1 86.25 378 LEU B C 1
ATOM 6781 O O . LEU B 1 378 ? -29.469 -19.266 -4.703 1 86.25 378 LEU B O 1
ATOM 6785 N N . LEU B 1 379 ? -30.891 -18.766 -3.115 1 83.62 379 LEU B N 1
ATOM 6786 C CA . LEU B 1 379 ? -30.5 -17.359 -3.045 1 83.62 379 LEU B CA 1
ATOM 6787 C C . LEU B 1 379 ? -29.031 -17.219 -2.725 1 83.62 379 LEU B C 1
ATOM 6789 O O . LEU B 1 379 ? -28.297 -16.516 -3.434 1 83.62 379 LEU B O 1
ATOM 6793 N N . VAL B 1 380 ? -28.531 -17.891 -1.667 1 87.44 380 VAL B N 1
ATOM 6794 C CA . VAL B 1 380 ? -27.172 -17.719 -1.203 1 87.44 380 VAL B CA 1
ATOM 6795 C C . VAL B 1 380 ? -26.188 -18.219 -2.262 1 87.44 380 VAL B C 1
ATOM 6797 O O . VAL B 1 380 ? -25.25 -17.531 -2.629 1 87.44 380 VAL B O 1
ATOM 6800 N N . PRO B 1 381 ? -26.328 -19.375 -2.818 1 91 381 PRO B N 1
ATOM 6801 C CA . PRO B 1 381 ? -25.453 -19.844 -3.895 1 91 381 PRO B CA 1
ATOM 6802 C C . PRO B 1 381 ? -25.5 -18.953 -5.129 1 91 381 PRO B C 1
ATOM 6804 O O . PRO B 1 381 ? -24.484 -18.75 -5.789 1 91 381 PRO B O 1
ATOM 6807 N N . ARG B 1 382 ? -26.672 -18.438 -5.41 1 88.56 382 ARG B N 1
ATOM 6808 C CA . ARG B 1 382 ? -26.812 -17.547 -6.559 1 88.56 382 ARG B CA 1
ATOM 6809 C C . ARG B 1 382 ? -25.969 -16.281 -6.387 1 88.56 382 ARG B C 1
ATOM 6811 O O . ARG B 1 382 ? -25.219 -15.906 -7.285 1 88.56 382 ARG B O 1
ATOM 6818 N N . ILE B 1 383 ? -26.062 -15.656 -5.234 1 86.69 383 ILE B N 1
ATOM 6819 C CA . ILE B 1 383 ? -25.312 -14.445 -4.941 1 86.69 383 ILE B CA 1
ATOM 6820 C C . ILE B 1 383 ? -23.812 -14.742 -4.945 1 86.69 383 ILE B C 1
ATOM 6822 O O . ILE B 1 383 ? -23.016 -13.961 -5.461 1 86.69 383 ILE B O 1
ATOM 6826 N N . SER B 1 384 ? -23.469 -15.852 -4.391 1 91.06 384 SER B N 1
ATOM 6827 C CA . SER B 1 384 ? -22.062 -16.25 -4.332 1 91.06 384 SER B CA 1
ATOM 6828 C C . SER B 1 384 ? -21.5 -16.5 -5.727 1 91.06 384 SER B C 1
ATOM 6830 O O . SER B 1 384 ? -20.359 -16.156 -6.012 1 91.06 384 SER B O 1
ATOM 6832 N N . ALA B 1 385 ? -22.281 -17.109 -6.523 1 91.81 385 ALA B N 1
ATOM 6833 C CA . ALA B 1 385 ? -21.859 -17.375 -7.895 1 91.81 385 ALA B CA 1
ATOM 6834 C C . ALA B 1 385 ? -21.578 -16.078 -8.641 1 91.81 385 ALA B C 1
ATOM 6836 O O . ALA B 1 385 ? -20.594 -15.961 -9.367 1 91.81 385 ALA B O 1
ATOM 6837 N N . VAL B 1 386 ? -22.5 -15.156 -8.453 1 87.75 386 VAL B N 1
ATOM 6838 C CA . VAL B 1 386 ? -22.328 -13.852 -9.078 1 87.75 386 VAL B CA 1
ATOM 6839 C C . VAL B 1 386 ? -21.031 -13.211 -8.57 1 87.75 386 VAL B C 1
ATOM 6841 O O . VAL B 1 386 ? -20.25 -12.664 -9.359 1 87.75 386 VAL B O 1
ATOM 6844 N N . LEU B 1 387 ? -20.828 -13.289 -7.316 1 87.94 387 LEU B N 1
ATOM 6845 C CA . LEU B 1 387 ? -19.641 -12.727 -6.707 1 87.94 387 LEU B CA 1
ATOM 6846 C C . LEU B 1 387 ? -18.375 -13.344 -7.297 1 87.94 387 LEU B C 1
ATOM 6848 O O . LEU B 1 387 ? -17.438 -12.625 -7.668 1 87.94 387 LEU B O 1
ATOM 6852 N N . VAL B 1 388 ? -18.344 -14.625 -7.344 1 91.31 388 VAL B N 1
ATOM 6853 C CA . VAL B 1 388 ? -17.188 -15.336 -7.867 1 91.31 388 VAL B CA 1
ATOM 6854 C C . VAL B 1 388 ? -16.953 -14.938 -9.32 1 91.31 388 VAL B C 1
ATOM 6856 O O . VAL B 1 388 ? -15.82 -14.648 -9.719 1 91.31 388 VAL B O 1
ATOM 6859 N N . PHE B 1 389 ? -18 -14.898 -10.047 1 88.94 389 PHE B N 1
ATOM 6860 C CA . PHE B 1 389 ? -17.891 -14.555 -11.453 1 88.94 389 PHE B CA 1
ATOM 6861 C C . PHE B 1 389 ? -17.344 -13.141 -11.625 1 88.94 389 PHE B C 1
ATOM 6863 O O . PHE B 1 389 ? -16.5 -12.898 -12.492 1 88.94 389 PHE B O 1
ATOM 6870 N N . VAL B 1 390 ? -17.875 -12.242 -10.875 1 84.31 390 VAL B N 1
ATOM 6871 C CA . VAL B 1 390 ? -17.438 -10.852 -10.969 1 84.31 390 VAL B CA 1
ATOM 6872 C C . VAL B 1 390 ? -15.961 -10.742 -10.609 1 84.31 390 VAL B C 1
ATOM 6874 O O . VAL B 1 390 ? -15.211 -9.992 -11.242 1 84.31 390 VAL B O 1
ATOM 6877 N N . ILE B 1 391 ? -15.562 -11.453 -9.578 1 85.81 391 ILE B N 1
ATOM 6878 C CA . ILE B 1 391 ? -14.156 -11.43 -9.172 1 85.81 391 ILE B CA 1
ATOM 6879 C C . ILE B 1 391 ? -13.281 -11.969 -10.312 1 85.81 391 ILE B C 1
ATOM 6881 O O . ILE B 1 391 ? -12.234 -11.398 -10.609 1 85.81 391 ILE B O 1
ATOM 6885 N N . ILE B 1 392 ? -13.703 -13.031 -10.93 1 87.94 392 ILE B N 1
ATOM 6886 C CA . ILE B 1 392 ? -12.961 -13.625 -12.031 1 87.94 392 ILE B CA 1
ATOM 6887 C C . ILE B 1 392 ? -12.828 -12.609 -13.164 1 87.94 392 ILE B C 1
ATOM 6889 O O . ILE B 1 392 ? -11.734 -12.414 -13.711 1 87.94 392 ILE B O 1
ATOM 6893 N N . ILE B 1 393 ? -13.859 -11.953 -13.484 1 83.19 393 ILE B N 1
ATOM 6894 C CA . ILE B 1 393 ? -13.867 -10.977 -14.57 1 83.19 393 ILE B CA 1
ATOM 6895 C C . ILE B 1 393 ? -12.977 -9.789 -14.203 1 83.19 393 ILE B C 1
ATOM 6897 O O . ILE B 1 393 ? -12.25 -9.266 -15.055 1 83.19 393 ILE B O 1
ATOM 6901 N N . TYR B 1 394 ? -13.125 -9.336 -12.977 1 81.69 394 TYR B N 1
ATOM 6902 C CA . TYR B 1 394 ? -12.32 -8.211 -12.516 1 81.69 394 TYR B CA 1
ATOM 6903 C C . TYR B 1 394 ? -10.836 -8.523 -12.625 1 81.69 394 TYR B C 1
ATOM 6905 O O . TYR B 1 394 ? -10.047 -7.703 -13.109 1 81.69 394 TYR B O 1
ATOM 6913 N N . VAL B 1 395 ? -10.445 -9.727 -12.188 1 81.69 395 VAL B N 1
ATOM 6914 C CA . VAL B 1 395 ? -9.047 -10.133 -12.234 1 81.69 395 VAL B CA 1
ATOM 6915 C C . VAL B 1 395 ? -8.586 -10.242 -13.688 1 81.69 395 VAL B C 1
ATOM 6917 O O . VAL B 1 395 ? -7.492 -9.797 -14.031 1 81.69 395 VAL B O 1
ATOM 6920 N N . ALA B 1 396 ? -9.406 -10.789 -14.523 1 83.5 396 ALA B N 1
ATOM 6921 C CA . ALA B 1 396 ? -9.086 -10.938 -15.945 1 83.5 396 ALA B CA 1
ATOM 6922 C C . ALA B 1 396 ? -8.875 -9.578 -16.609 1 83.5 396 ALA B C 1
ATOM 6924 O O . ALA B 1 396 ? -7.879 -9.375 -17.297 1 83.5 396 ALA B O 1
ATOM 6925 N N . ILE B 1 397 ? -9.797 -8.672 -16.297 1 78.38 397 ILE B N 1
ATOM 6926 C CA . ILE B 1 397 ? -9.711 -7.336 -16.875 1 78.38 397 ILE B CA 1
ATOM 6927 C C . ILE B 1 397 ? -8.469 -6.621 -16.344 1 78.38 397 ILE B C 1
ATOM 6929 O O . ILE B 1 397 ? -7.781 -5.918 -17.094 1 78.38 397 ILE B O 1
ATOM 6933 N N . SER B 1 398 ? -8.227 -6.77 -15.086 1 77.25 398 SER B N 1
ATOM 6934 C CA . SER B 1 398 ? -7.074 -6.113 -14.469 1 77.25 398 SER B CA 1
ATOM 6935 C C . SER B 1 398 ? -5.766 -6.621 -15.062 1 77.25 398 SER B C 1
ATOM 6937 O O . SER B 1 398 ? -4.883 -5.832 -15.406 1 77.25 398 SER B O 1
ATOM 6939 N N . VAL B 1 399 ? -5.586 -7.938 -15.234 1 76 399 VAL B N 1
ATOM 6940 C CA . VAL B 1 399 ? -4.371 -8.547 -15.766 1 76 399 VAL B CA 1
ATOM 6941 C C . VAL B 1 399 ? -4.188 -8.141 -17.234 1 76 399 VAL B C 1
ATOM 6943 O O . VAL B 1 399 ? -3.08 -7.793 -17.641 1 76 399 VAL B O 1
ATOM 6946 N N . ILE B 1 400 ? -5.258 -8.148 -17.938 1 79.12 400 ILE B N 1
ATOM 6947 C CA . ILE B 1 400 ? -5.211 -7.766 -19.344 1 79.12 400 ILE B CA 1
ATOM 6948 C C . ILE B 1 400 ? -4.828 -6.293 -19.469 1 79.12 400 ILE B C 1
ATOM 6950 O O . ILE B 1 400 ? -4.035 -5.918 -20.328 1 79.12 400 ILE B O 1
ATOM 6954 N N . SER B 1 401 ? -5.402 -5.492 -18.609 1 75.81 401 SER B N 1
ATOM 6955 C CA . SER B 1 401 ? -5.105 -4.062 -18.625 1 75.81 401 SER B CA 1
ATOM 6956 C C . SER B 1 401 ? -3.633 -3.801 -18.328 1 75.81 401 SER B C 1
ATOM 6958 O O . SER B 1 401 ? -3.01 -2.951 -18.969 1 75.81 401 SER B O 1
ATOM 6960 N N . ILE B 1 402 ? -3.076 -4.484 -17.422 1 69.69 402 ILE B N 1
ATOM 6961 C CA . ILE B 1 402 ? -1.677 -4.312 -17.047 1 69.69 402 ILE B CA 1
ATOM 6962 C C . ILE B 1 402 ? -0.776 -4.758 -18.203 1 69.69 402 ILE B C 1
ATOM 6964 O O . ILE B 1 402 ? 0.201 -4.082 -18.531 1 69.69 402 ILE B O 1
ATOM 6968 N N . LYS B 1 403 ? -1.105 -5.812 -18.844 1 69.12 403 LYS B N 1
ATOM 6969 C CA . LYS B 1 403 ? -0.307 -6.336 -19.953 1 69.12 403 LYS B CA 1
ATOM 6970 C C . LYS B 1 403 ? -0.385 -5.418 -21.172 1 69.12 403 LYS B C 1
ATOM 6972 O O . LYS B 1 403 ? 0.579 -5.305 -21.938 1 69.12 403 LYS B O 1
ATOM 6977 N N . MET B 1 404 ? -1.535 -4.789 -21.297 1 73.38 404 MET B N 1
ATOM 6978 C CA . MET B 1 404 ? -1.723 -3.873 -22.406 1 73.38 404 MET B CA 1
ATOM 6979 C C . MET B 1 404 ? -1.109 -2.51 -22.109 1 73.38 404 MET B C 1
ATOM 6981 O O . MET B 1 404 ? -1.103 -1.623 -22.969 1 73.38 404 MET B O 1
ATOM 6985 N N . GLY B 1 405 ? -0.638 -2.371 -20.906 1 66.88 405 GLY B N 1
ATOM 6986 C CA . GLY B 1 405 ? 0.019 -1.134 -20.516 1 66.88 405 GLY B CA 1
ATOM 6987 C C . GLY B 1 405 ? -0.956 -0.037 -20.141 1 66.88 405 GLY B C 1
ATOM 6988 O O . GLY B 1 405 ? -0.618 1.147 -20.188 1 66.88 405 GLY B O 1
ATOM 6989 N N . ILE B 1 406 ? -2.1 -0.458 -19.938 1 65.81 406 ILE B N 1
ATOM 6990 C CA . ILE B 1 406 ? -3.098 0.529 -19.547 1 65.81 406 ILE B CA 1
ATOM 6991 C C . ILE B 1 406 ? -2.916 0.874 -18.062 1 65.81 406 ILE B C 1
ATOM 6993 O O . ILE B 1 406 ? -2.967 -0.008 -17.203 1 65.81 406 ILE B O 1
ATOM 6997 N N . GLU B 1 407 ? -2.725 2.053 -17.828 1 60.75 407 GLU B N 1
ATOM 6998 C CA . GLU B 1 407 ? -2.428 2.537 -16.484 1 60.75 407 GLU B CA 1
ATOM 6999 C C . GLU B 1 407 ? -3.584 2.256 -15.531 1 60.75 407 GLU B C 1
ATOM 7001 O O . GLU B 1 407 ? -3.369 2.021 -14.344 1 60.75 407 GLU B O 1
ATOM 7006 N N . ALA B 1 408 ? -4.719 2.297 -16.094 1 62.47 408 ALA B N 1
ATOM 7007 C CA . ALA B 1 408 ? -5.902 2.086 -15.266 1 62.47 408 ALA B CA 1
ATOM 7008 C C . ALA B 1 408 ? -5.883 0.701 -14.625 1 62.47 408 ALA B C 1
ATOM 7010 O O . ALA B 1 408 ? -6.367 0.518 -13.508 1 62.47 408 ALA B O 1
ATOM 7011 N N . GLY B 1 409 ? -5.371 -0.181 -15.367 1 62.19 409 GLY B N 1
ATOM 7012 C CA . GLY B 1 409 ? -5.281 -1.536 -14.852 1 62.19 409 GLY B CA 1
ATOM 7013 C C . GLY B 1 409 ? -4.387 -1.65 -13.633 1 62.19 409 GLY B C 1
ATOM 7014 O O . GLY B 1 409 ? -4.637 -2.469 -12.75 1 62.19 409 GLY B O 1
ATOM 7015 N N . LEU B 1 410 ? -3.496 -0.739 -13.656 1 54.5 410 LEU B N 1
ATOM 7016 C CA . LEU B 1 410 ? -2.529 -0.756 -12.562 1 54.5 410 LEU B CA 1
ATOM 7017 C C . LEU B 1 410 ? -3.117 -0.125 -11.305 1 54.5 410 LEU B C 1
ATOM 7019 O O . LEU B 1 410 ? -2.635 -0.374 -10.195 1 54.5 410 LEU B O 1
ATOM 7023 N N . ARG B 1 411 ? -4.137 0.556 -11.531 1 58.59 411 ARG B N 1
ATOM 7024 C CA . ARG B 1 411 ? -4.73 1.266 -10.398 1 58.59 411 ARG B CA 1
ATOM 7025 C C . ARG B 1 411 ? -5.859 0.453 -9.773 1 58.59 411 ARG B C 1
ATOM 7027 O O . ARG B 1 411 ? -6.457 0.87 -8.781 1 58.59 411 ARG B O 1
ATOM 7034 N N . VAL B 1 412 ? -6.117 -0.591 -10.547 1 58.88 412 VAL B N 1
ATOM 7035 C CA . VAL B 1 412 ? -7.148 -1.468 -10 1 58.88 412 VAL B CA 1
ATOM 7036 C C . VAL B 1 412 ? -6.652 -2.104 -8.703 1 58.88 412 VAL B C 1
ATOM 7038 O O . VAL B 1 412 ? -5.777 -2.975 -8.727 1 58.88 412 VAL B O 1
ATOM 7041 N N . THR B 1 413 ? -6.91 -1.354 -7.59 1 60.62 413 THR B N 1
ATOM 7042 C CA . THR B 1 413 ? -6.48 -1.786 -6.266 1 60.62 413 THR B CA 1
ATOM 7043 C C . THR B 1 413 ? -7.539 -2.674 -5.613 1 60.62 413 THR B C 1
ATOM 7045 O O . THR B 1 413 ? -8.641 -2.832 -6.148 1 60.62 413 THR B O 1
ATOM 7048 N N . PHE B 1 414 ? -7.211 -3.379 -4.641 1 67.75 414 PHE B N 1
ATOM 7049 C CA . PHE B 1 414 ? -8.016 -4.293 -3.832 1 67.75 414 PHE B CA 1
ATOM 7050 C C . PHE B 1 414 ? -9.297 -3.617 -3.365 1 67.75 414 PHE B C 1
ATOM 7052 O O . PHE B 1 414 ? -10.375 -4.211 -3.43 1 67.75 414 PHE B O 1
ATOM 7059 N N . PHE B 1 415 ? -9.328 -2.383 -3.207 1 71.12 415 PHE B N 1
ATOM 7060 C CA . PHE B 1 415 ? -10.422 -1.687 -2.535 1 71.12 415 PHE B CA 1
ATOM 7061 C C . PHE B 1 415 ? -11.594 -1.47 -3.486 1 71.12 415 PHE B C 1
ATOM 7063 O O . PHE B 1 415 ? -12.727 -1.819 -3.168 1 71.12 415 PHE B O 1
ATOM 7070 N N . PRO B 1 416 ? -11.367 -1.105 -4.613 1 72.62 416 PRO B N 1
ATOM 7071 C CA . PRO B 1 416 ? -12.469 -0.914 -5.559 1 72.62 416 PRO B CA 1
ATOM 7072 C C . PRO B 1 416 ? -13.195 -2.215 -5.883 1 72.62 416 PRO B C 1
ATOM 7074 O O . PRO B 1 416 ? -14.422 -2.219 -6.027 1 72.62 416 PRO B O 1
ATOM 7077 N N . MET B 1 417 ? -12.469 -3.186 -5.887 1 76.56 417 MET B N 1
ATOM 7078 C CA . MET B 1 417 ? -13.07 -4.473 -6.211 1 76.56 417 MET B CA 1
ATOM 7079 C C . MET B 1 417 ? -14.023 -4.926 -5.109 1 76.56 417 MET B C 1
ATOM 7081 O O . MET B 1 417 ? -15.109 -5.43 -5.387 1 76.56 417 MET B O 1
ATOM 7085 N N . ILE B 1 418 ? -13.648 -4.762 -3.902 1 76.81 418 ILE B N 1
ATOM 7086 C CA . ILE B 1 418 ? -14.477 -5.141 -2.764 1 76.81 418 ILE B CA 1
ATOM 7087 C C . ILE B 1 418 ? -15.773 -4.336 -2.783 1 76.81 418 ILE B C 1
ATOM 7089 O O . ILE B 1 418 ? -16.859 -4.891 -2.572 1 76.81 418 ILE B O 1
ATOM 7093 N N . ILE B 1 419 ? -15.648 -3.115 -3.057 1 81.06 419 ILE B N 1
ATOM 7094 C CA . ILE B 1 419 ? -16.797 -2.221 -3.049 1 81.06 419 ILE B CA 1
ATOM 7095 C C . ILE B 1 419 ? -17.766 -2.605 -4.172 1 81.06 419 ILE B C 1
ATOM 7097 O O . ILE B 1 419 ? -18.969 -2.682 -3.963 1 81.06 419 ILE B O 1
ATOM 7101 N N . ILE B 1 420 ? -17.172 -2.842 -5.336 1 77.69 420 ILE B N 1
ATOM 7102 C CA . ILE B 1 420 ? -17.984 -3.193 -6.492 1 77.69 420 ILE B CA 1
ATOM 7103 C C . ILE B 1 420 ? -18.672 -4.535 -6.25 1 77.69 420 ILE B C 1
ATOM 7105 O O . ILE B 1 420 ? -19.859 -4.691 -6.547 1 77.69 420 ILE B O 1
ATOM 7109 N N . SER B 1 421 ? -17.922 -5.473 -5.73 1 76.38 421 SER B N 1
ATOM 7110 C CA . SER B 1 421 ? -18.5 -6.781 -5.43 1 76.38 421 SER B CA 1
ATOM 7111 C C . SER B 1 421 ? -19.641 -6.664 -4.422 1 76.38 421 SER B C 1
ATOM 7113 O O . SER B 1 421 ? -20.688 -7.293 -4.586 1 76.38 421 SER B O 1
ATOM 7115 N N . TRP B 1 422 ? -19.422 -5.895 -3.463 1 80.31 422 TRP B N 1
ATOM 7116 C CA . TRP B 1 422 ? -20.438 -5.656 -2.447 1 80.31 422 TRP B CA 1
ATOM 7117 C C . TRP B 1 422 ? -21.656 -4.973 -3.051 1 80.31 422 TRP B C 1
ATOM 7119 O O . TRP B 1 422 ? -22.797 -5.289 -2.695 1 80.31 422 TRP B O 1
ATOM 7129 N N . THR B 1 423 ? -21.422 -4.066 -3.871 1 82.94 423 THR B N 1
ATOM 7130 C CA . THR B 1 423 ? -22.516 -3.354 -4.539 1 82.94 423 THR B CA 1
ATOM 7131 C C . THR B 1 423 ? -23.359 -4.312 -5.363 1 82.94 423 THR B C 1
ATOM 7133 O O . THR B 1 423 ? -24.594 -4.223 -5.359 1 82.94 423 THR B O 1
ATOM 7136 N N . ILE B 1 424 ? -22.734 -5.164 -6.008 1 82.69 424 ILE B N 1
ATOM 7137 C CA . ILE B 1 424 ? -23.453 -6.137 -6.824 1 82.69 424 ILE B CA 1
ATOM 7138 C C . ILE B 1 424 ? -24.312 -7.02 -5.934 1 82.69 424 ILE B C 1
ATOM 7140 O O . ILE B 1 424 ? -25.469 -7.293 -6.258 1 82.69 424 ILE B O 1
ATOM 7144 N N . GLU B 1 425 ? -23.734 -7.449 -4.852 1 77.12 425 GLU B N 1
ATOM 7145 C CA . GLU B 1 425 ? -24.5 -8.242 -3.9 1 77.12 425 GLU B CA 1
ATOM 7146 C C . GLU B 1 425 ? -25.719 -7.477 -3.408 1 77.12 425 GLU B C 1
ATOM 7148 O O . GLU B 1 425 ? -26.828 -8.016 -3.4 1 77.12 425 GLU B O 1
ATOM 7153 N N . ARG B 1 426 ? -25.578 -6.281 -3.061 1 81.88 426 ARG B N 1
ATOM 7154 C CA . ARG B 1 426 ? -26.656 -5.469 -2.527 1 81.88 426 ARG B CA 1
ATOM 7155 C C . ARG B 1 426 ? -27.703 -5.191 -3.598 1 81.88 426 ARG B C 1
ATOM 7157 O O . ARG B 1 426 ? -28.906 -5.246 -3.322 1 81.88 426 ARG B O 1
ATOM 7164 N N . MET B 1 427 ? -27.219 -4.895 -4.723 1 84.5 427 MET B N 1
ATOM 7165 C CA . MET B 1 427 ? -28.156 -4.625 -5.82 1 84.5 427 MET B CA 1
ATOM 7166 C C . MET B 1 427 ? -28.906 -5.891 -6.215 1 84.5 427 MET B C 1
ATOM 7168 O O . MET B 1 427 ? -30.078 -5.82 -6.605 1 84.5 427 MET B O 1
ATOM 7172 N N . SER B 1 428 ? -28.234 -6.957 -6.062 1 80.62 428 SER B N 1
ATOM 7173 C CA . SER B 1 428 ? -28.875 -8.234 -6.371 1 80.62 428 SER B CA 1
ATOM 7174 C C . SER B 1 428 ? -29.984 -8.547 -5.371 1 80.62 428 SER B C 1
ATOM 7176 O O . SER B 1 428 ? -31.047 -9.023 -5.75 1 80.62 428 SER B O 1
ATOM 7178 N N . VAL B 1 429 ? -29.672 -8.266 -4.113 1 78.69 429 VAL B N 1
ATOM 7179 C CA . VAL B 1 429 ? -30.672 -8.492 -3.072 1 78.69 429 VAL B CA 1
ATOM 7180 C C . VAL B 1 429 ? -31.844 -7.523 -3.258 1 78.69 429 VAL B C 1
ATOM 7182 O O . VAL B 1 429 ? -33 -7.926 -3.172 1 78.69 429 VAL B O 1
ATOM 7185 N N . LEU B 1 430 ? -31.531 -6.285 -3.541 1 82.94 430 LEU B N 1
ATOM 7186 C CA . LEU B 1 430 ? -32.562 -5.273 -3.77 1 82.94 430 LEU B CA 1
ATOM 7187 C C . LEU B 1 430 ? -33.438 -5.645 -4.965 1 82.94 430 LEU B C 1
ATOM 7189 O O . LEU B 1 430 ? -34.656 -5.434 -4.938 1 82.94 430 LEU B O 1
ATOM 7193 N N . TRP B 1 431 ? -32.812 -6.172 -5.922 1 83.5 431 TRP B N 1
ATOM 7194 C CA . TRP B 1 431 ? -33.5 -6.602 -7.121 1 83.5 431 TRP B CA 1
ATOM 7195 C C . TRP B 1 431 ? -34.5 -7.711 -6.801 1 83.5 431 TRP B C 1
ATOM 7197 O O . TRP B 1 431 ? -35.625 -7.723 -7.328 1 83.5 431 TRP B O 1
ATOM 7207 N N . GLU B 1 432 ? -34.094 -8.57 -5.914 1 77.19 432 GLU B N 1
ATOM 7208 C CA . GLU B 1 432 ? -34.969 -9.688 -5.539 1 77.19 432 GLU B CA 1
ATOM 7209 C C . GLU B 1 432 ? -36.094 -9.227 -4.645 1 77.19 432 GLU B C 1
ATOM 7211 O O . GLU B 1 432 ? -37.219 -9.711 -4.77 1 77.19 432 GLU B O 1
ATOM 7216 N N . GLU B 1 433 ? -35.781 -8.297 -3.818 1 80.81 433 GLU B N 1
ATOM 7217 C CA . GLU B 1 433 ? -36.75 -7.883 -2.812 1 80.81 433 GLU B CA 1
ATOM 7218 C C . GLU B 1 433 ? -37.719 -6.844 -3.371 1 80.81 433 GLU B C 1
ATOM 7220 O O . GLU B 1 433 ? -38.906 -6.898 -3.109 1 80.81 433 GLU B O 1
ATOM 7225 N N . GLU B 1 434 ? -37.219 -5.871 -4.156 1 86.06 434 GLU B N 1
ATOM 7226 C CA . GLU B 1 434 ? -38.031 -4.715 -4.508 1 86.06 434 GLU B CA 1
ATOM 7227 C C . GLU B 1 434 ? -38.219 -4.625 -6.02 1 86.06 434 GLU B C 1
ATOM 7229 O O . GLU B 1 434 ? -39.125 -3.932 -6.488 1 86.06 434 GLU B O 1
ATOM 7234 N N . GLY B 1 435 ? -37.406 -5.223 -6.844 1 86 435 GLY B N 1
ATOM 7235 C CA . GLY B 1 435 ? -37.562 -5.199 -8.289 1 86 435 GLY B CA 1
ATOM 7236 C C . GLY B 1 435 ? -36.562 -4.32 -9 1 86 435 GLY B C 1
ATOM 7237 O O . GLY B 1 435 ? -35.781 -3.629 -8.352 1 86 435 GLY B O 1
ATOM 7238 N N . PRO B 1 436 ? -36.5 -4.324 -10.305 1 86.06 436 PRO B N 1
ATOM 7239 C CA . PRO B 1 436 ? -35.5 -3.623 -11.102 1 86.06 436 PRO B CA 1
ATOM 7240 C C . PRO B 1 436 ? -35.625 -2.104 -11.023 1 86.06 436 PRO B C 1
ATOM 7242 O O . PRO B 1 436 ? -34.625 -1.385 -11.102 1 86.06 436 PRO B O 1
ATOM 7245 N N . ARG B 1 437 ? -36.844 -1.555 -10.906 1 90.44 437 ARG B N 1
ATOM 7246 C CA . ARG B 1 437 ? -37.062 -0.113 -10.844 1 90.44 437 ARG B CA 1
ATOM 7247 C C . ARG B 1 437 ? -36.375 0.491 -9.625 1 90.44 437 ARG B C 1
ATOM 7249 O O . ARG B 1 437 ? -35.719 1.532 -9.719 1 90.44 437 ARG B O 1
ATOM 7256 N N . ASP B 1 438 ? -36.469 -0.207 -8.57 1 89.56 438 ASP B N 1
ATOM 7257 C CA . ASP B 1 438 ? -35.875 0.279 -7.336 1 89.56 438 ASP B CA 1
ATOM 7258 C C . ASP B 1 438 ? -34.344 0.196 -7.41 1 89.56 438 ASP B C 1
ATOM 7260 O O . ASP B 1 438 ? -33.656 1.031 -6.832 1 89.56 438 ASP B O 1
ATOM 7264 N N . VAL B 1 439 ? -33.875 -0.836 -8.109 1 89.12 439 VAL B N 1
ATOM 7265 C CA . VAL B 1 439 ? -32.438 -0.974 -8.289 1 89.12 439 VAL B CA 1
ATOM 7266 C C . VAL B 1 439 ? -31.891 0.212 -9.078 1 89.12 439 VAL B C 1
ATOM 7268 O O . VAL B 1 439 ? -30.844 0.768 -8.75 1 89.12 439 VAL B O 1
ATOM 7271 N N . PHE B 1 440 ? -32.625 0.673 -10.078 1 90 440 PHE B N 1
ATOM 7272 C CA . PHE B 1 440 ? -32.188 1.789 -10.906 1 90 440 PHE B CA 1
ATOM 7273 C C . PHE B 1 440 ? -32.281 3.102 -10.141 1 90 440 PHE B C 1
ATOM 7275 O O . PHE B 1 440 ? -31.406 3.963 -10.266 1 90 440 PHE B O 1
ATOM 7282 N N . ILE B 1 441 ? -33.281 3.264 -9.328 1 91.88 441 ILE B N 1
ATOM 7283 C CA . ILE B 1 441 ? -33.5 4.496 -8.57 1 91.88 441 ILE B CA 1
ATOM 7284 C C . ILE B 1 441 ? -32.438 4.586 -7.461 1 91.88 441 ILE B C 1
ATOM 7286 O O . ILE B 1 441 ? -31.734 5.594 -7.34 1 91.88 441 ILE B O 1
ATOM 7290 N N . GLN B 1 442 ? -32.312 3.5 -6.707 1 91.31 442 GLN B N 1
ATOM 7291 C CA . GLN B 1 442 ? -31.391 3.508 -5.586 1 91.31 442 GLN B CA 1
ATOM 7292 C C . GLN B 1 442 ? -29.953 3.42 -6.07 1 91.31 442 GLN B C 1
ATOM 7294 O O . GLN B 1 442 ? -29.047 4.02 -5.477 1 91.31 442 GLN B O 1
ATOM 7299 N N . GLY B 1 443 ? -29.781 2.6 -7.125 1 90.81 443 GLY B N 1
ATOM 7300 C CA . GLY B 1 443 ? -28.469 2.549 -7.727 1 90.81 443 GLY B CA 1
ATOM 7301 C C . GLY B 1 443 ? -28.031 3.869 -8.336 1 90.81 443 GLY B C 1
ATOM 7302 O O . GLY B 1 443 ? -26.906 4.324 -8.125 1 90.81 443 GLY B O 1
ATOM 7303 N N . GLY B 1 444 ? -28.922 4.504 -9.086 1 92.25 444 GLY B N 1
ATOM 7304 C CA . GLY B 1 444 ? -28.656 5.816 -9.656 1 92.25 444 GLY B CA 1
ATOM 7305 C C . GLY B 1 444 ? -28.453 6.895 -8.609 1 92.25 444 GLY B C 1
ATOM 7306 O O . GLY B 1 444 ? -27.594 7.762 -8.766 1 92.25 444 GLY B O 1
ATOM 7307 N N . GLY B 1 445 ? -29.312 6.863 -7.57 1 93.44 445 GLY B N 1
ATOM 7308 C CA . GLY B 1 445 ? -29.141 7.789 -6.465 1 93.44 445 GLY B CA 1
ATOM 7309 C C . GLY B 1 445 ? -27.812 7.641 -5.754 1 93.44 445 GLY B C 1
ATOM 7310 O O . GLY B 1 445 ? -27.203 8.633 -5.355 1 93.44 445 GLY B O 1
ATOM 7311 N N . SER B 1 446 ? -27.375 6.344 -5.609 1 93.94 446 SER B N 1
ATOM 7312 C CA . SER B 1 446 ? -26.094 6.086 -4.977 1 93.94 446 SER B CA 1
ATOM 7313 C C . SER B 1 446 ? -24.938 6.633 -5.82 1 93.94 446 SER B C 1
ATOM 7315 O O . SER B 1 446 ? -24 7.223 -5.289 1 93.94 446 SER B O 1
ATOM 7317 N N . LEU B 1 447 ? -25.047 6.453 -7.113 1 94.06 447 LEU B N 1
ATOM 7318 C CA . LEU B 1 447 ? -24 6.945 -8 1 94.06 447 LEU B CA 1
ATOM 7319 C C . LEU B 1 447 ? -23.969 8.469 -8.008 1 94.06 447 LEU B C 1
ATOM 7321 O O . LEU B 1 447 ? -22.906 9.078 -8.055 1 94.06 447 LEU B O 1
ATOM 7325 N N . PHE B 1 448 ? -25.125 9.062 -8.016 1 95.25 448 PHE B N 1
ATOM 7326 C CA . PHE B 1 448 ? -25.234 10.516 -7.965 1 95.25 448 PHE B CA 1
ATOM 7327 C C . PHE B 1 448 ? -24.641 11.062 -6.672 1 95.25 448 PHE B C 1
ATOM 7329 O O . PHE B 1 448 ? -23.828 11.992 -6.699 1 95.25 448 PHE B O 1
ATOM 7336 N N . SER B 1 449 ? -25.094 10.477 -5.59 1 96.44 449 SER B N 1
ATOM 7337 C CA . SER B 1 449 ? -24.578 10.891 -4.293 1 96.44 449 SER B CA 1
ATOM 7338 C C . SER B 1 449 ? -23.062 10.688 -4.207 1 96.44 449 SER B C 1
ATOM 7340 O O . SER B 1 449 ? -22.359 11.539 -3.67 1 96.44 449 SER B O 1
ATOM 7342 N N . ALA B 1 450 ? -22.656 9.516 -4.711 1 96.31 450 ALA B N 1
ATOM 7343 C CA . ALA B 1 450 ? -21.219 9.227 -4.699 1 96.31 450 ALA B CA 1
ATOM 7344 C C . ALA B 1 450 ? -20.438 10.273 -5.492 1 96.31 450 ALA B C 1
ATOM 7346 O O . ALA B 1 450 ? -19.344 10.664 -5.098 1 96.31 450 ALA B O 1
ATOM 7347 N N . SER B 1 451 ? -21 10.742 -6.582 1 96.19 451 SER B N 1
ATOM 7348 C CA . SER B 1 451 ? -20.344 11.75 -7.41 1 96.19 451 SER B CA 1
ATOM 7349 C C . SER B 1 451 ? -20.219 13.078 -6.672 1 96.19 451 SER B C 1
ATOM 7351 O O . SER B 1 451 ? -19.203 13.75 -6.762 1 96.19 451 SER B O 1
ATOM 7353 N N . ILE B 1 452 ? -21.219 13.43 -5.945 1 96.81 452 ILE B N 1
ATOM 7354 C CA . ILE B 1 452 ? -21.203 14.664 -5.168 1 96.81 452 ILE B CA 1
ATOM 7355 C C . ILE B 1 452 ? -20.172 14.555 -4.035 1 96.81 452 ILE B C 1
ATOM 7357 O O . ILE B 1 452 ? -19.406 15.477 -3.795 1 96.81 452 ILE B O 1
ATOM 7361 N N . ILE B 1 453 ? -20.234 13.445 -3.393 1 97.19 453 ILE B N 1
ATOM 7362 C CA . ILE B 1 453 ? -19.297 13.195 -2.301 1 97.19 453 ILE B CA 1
ATOM 7363 C C . ILE B 1 453 ? -17.875 13.273 -2.824 1 97.19 453 ILE B C 1
ATOM 7365 O O . ILE B 1 453 ? -17 13.875 -2.191 1 97.19 453 ILE B O 1
ATOM 7369 N N . PHE B 1 454 ? -17.672 12.672 -3.961 1 94.94 454 PHE B N 1
ATOM 7370 C CA . PHE B 1 454 ? -16.359 12.695 -4.594 1 94.94 454 PHE B CA 1
ATOM 7371 C C . PHE B 1 454 ? -15.891 14.125 -4.836 1 94.94 454 PHE B C 1
ATOM 7373 O O . PHE B 1 454 ? -14.75 14.469 -4.543 1 94.94 454 PHE B O 1
ATOM 7380 N N . LEU B 1 455 ? -16.75 14.914 -5.383 1 95.25 455 LEU B N 1
ATOM 7381 C CA . LEU B 1 455 ? -16.406 16.297 -5.699 1 95.25 455 LEU B CA 1
ATOM 7382 C C . LEU B 1 455 ? -16.047 17.078 -4.434 1 95.25 455 LEU B C 1
ATOM 7384 O O . LEU B 1 455 ? -15.141 17.906 -4.449 1 95.25 455 LEU B O 1
ATOM 7388 N N . VAL B 1 456 ? -16.703 16.766 -3.365 1 96.06 456 VAL B N 1
ATOM 7389 C CA . VAL B 1 456 ? -16.438 17.438 -2.1 1 96.06 456 VAL B CA 1
ATOM 7390 C C . VAL B 1 456 ? -15.102 16.953 -1.527 1 96.06 456 VAL B C 1
ATOM 7392 O O . VAL B 1 456 ? -14.289 17.766 -1.062 1 96.06 456 VAL B O 1
ATOM 7395 N N . MET B 1 457 ? -14.906 15.688 -1.563 1 94 457 MET B N 1
ATOM 7396 C CA . MET B 1 457 ? -13.695 15.102 -1.01 1 94 457 MET B CA 1
ATOM 7397 C C . MET B 1 457 ? -12.469 15.523 -1.815 1 94 457 MET B C 1
ATOM 7399 O O . MET B 1 457 ? -11.359 15.602 -1.278 1 94 457 MET B O 1
ATOM 7403 N N . LYS B 1 458 ? -12.648 15.758 -3.074 1 90.12 458 LYS B N 1
ATOM 7404 C CA . LYS B 1 458 ? -11.547 16.141 -3.951 1 90.12 458 LYS B CA 1
ATOM 7405 C C . LYS B 1 458 ? -11.141 17.594 -3.711 1 90.12 458 LYS B C 1
ATOM 7407 O O . LYS B 1 458 ? -10.031 18 -4.059 1 90.12 458 LYS B O 1
ATOM 7412 N N . ASN B 1 459 ? -11.93 18.359 -3.07 1 91.75 459 ASN B N 1
ATOM 7413 C CA . ASN B 1 459 ? -11.633 19.75 -2.754 1 91.75 459 ASN B CA 1
ATOM 7414 C C . ASN B 1 459 ? -10.445 19.875 -1.804 1 91.75 459 ASN B C 1
ATOM 7416 O O . ASN B 1 459 ? -10.469 19.312 -0.704 1 91.75 459 ASN B O 1
ATOM 7420 N N . PRO B 1 460 ? -9.438 20.625 -2.23 1 87.62 460 PRO B N 1
ATOM 7421 C CA . PRO B 1 460 ? -8.227 20.719 -1.418 1 87.62 460 PRO B CA 1
ATOM 7422 C C . PRO B 1 460 ? -8.477 21.328 -0.045 1 87.62 460 PRO B C 1
ATOM 7424 O O . PRO B 1 460 ? -7.793 21 0.924 1 87.62 460 PRO B O 1
ATOM 7427 N N . TYR B 1 461 ? -9.445 22.125 0.051 1 90.56 461 TYR B N 1
ATOM 7428 C CA . TYR B 1 461 ? -9.758 22.766 1.328 1 90.56 461 TYR B CA 1
ATOM 7429 C C . TYR B 1 461 ? -10.344 21.75 2.307 1 90.56 461 TYR B C 1
ATOM 7431 O O . TYR B 1 461 ? -9.977 21.734 3.484 1 90.56 461 TYR B O 1
ATOM 7439 N N . VAL B 1 462 ? -11.219 20.922 1.839 1 93.38 462 VAL B N 1
ATOM 7440 C CA . VAL B 1 462 ? -11.852 19.922 2.678 1 93.38 462 VAL B CA 1
ATOM 7441 C C . VAL B 1 462 ? -10.805 18.906 3.145 1 93.38 462 VAL B C 1
ATOM 7443 O O . VAL B 1 462 ? -10.75 18.562 4.328 1 93.38 462 VAL B O 1
ATOM 7446 N N . GLY B 1 463 ? -10.023 18.469 2.223 1 90.88 463 GLY B N 1
ATOM 7447 C CA . GLY B 1 463 ? -8.961 17.531 2.572 1 90.88 463 GLY B CA 1
ATOM 7448 C C . GLY B 1 463 ? -7.996 18.078 3.604 1 90.88 463 GLY B C 1
ATOM 7449 O O . GLY B 1 463 ? -7.703 17.422 4.602 1 90.88 463 GLY B O 1
ATOM 7450 N N . HIS B 1 464 ? -7.578 19.297 3.354 1 87.31 464 HIS B N 1
ATOM 7451 C CA . HIS B 1 464 ? -6.617 19.922 4.25 1 87.31 464 HIS B CA 1
ATOM 7452 C C . HIS B 1 464 ? -7.18 20.047 5.664 1 87.31 464 HIS B C 1
ATOM 7454 O O . HIS B 1 464 ? -6.508 19.688 6.637 1 87.31 464 HIS B O 1
ATOM 7460 N N . LEU B 1 465 ? -8.367 20.516 5.723 1 91.88 465 LEU B N 1
ATOM 7461 C CA . LEU B 1 465 ? -8.984 20.719 7.031 1 91.88 465 LEU B CA 1
ATOM 7462 C C . LEU B 1 465 ? -9.211 19.391 7.742 1 91.88 465 LEU B C 1
ATOM 7464 O O . LEU B 1 465 ? -9.031 19.297 8.961 1 91.88 465 LEU B O 1
ATOM 7468 N N . THR B 1 466 ? -9.555 18.391 7.031 1 91.75 466 THR B N 1
ATOM 7469 C CA . THR B 1 466 ? -9.852 17.078 7.609 1 91.75 466 THR B CA 1
ATOM 7470 C C . THR B 1 466 ? -8.57 16.391 8.07 1 91.75 466 THR B C 1
ATOM 7472 O O . THR B 1 466 ? -8.555 15.758 9.125 1 91.75 466 THR B O 1
ATOM 7475 N N . TYR B 1 467 ? -7.5 16.562 7.305 1 87.94 467 TYR B N 1
ATOM 7476 C CA . TYR B 1 467 ? -6.246 15.891 7.605 1 87.94 467 TYR B CA 1
ATOM 7477 C C . TYR B 1 467 ? -5.492 16.609 8.719 1 87.94 467 TYR B C 1
ATOM 7479 O O . TYR B 1 467 ? -4.941 15.961 9.617 1 87.94 467 TYR B O 1
ATOM 7487 N N . SER B 1 468 ? -5.473 17.938 8.602 1 86.25 468 SER B N 1
ATOM 7488 C CA . SER B 1 468 ? -4.703 18.75 9.539 1 86.25 468 SER B CA 1
ATOM 7489 C C . SER B 1 468 ? -5.434 18.906 10.867 1 86.25 468 SER B C 1
ATOM 7491 O O . SER B 1 468 ? -4.801 19.047 11.914 1 86.25 468 SER B O 1
ATOM 7493 N N . PHE B 1 469 ? -6.762 18.859 10.766 1 90.88 469 PHE B N 1
ATOM 7494 C CA . PHE B 1 469 ? -7.582 19.062 11.961 1 90.88 469 PHE B CA 1
ATOM 7495 C C . PHE B 1 469 ? -8.641 17.969 12.07 1 90.88 469 PHE B C 1
ATOM 7497 O O . PHE B 1 469 ? -9.836 18.234 11.992 1 90.88 469 PHE B O 1
ATOM 7504 N N . PRO B 1 470 ? -8.266 16.766 12.445 1 91.06 470 PRO B N 1
ATOM 7505 C CA . PRO B 1 470 ? -9.242 15.68 12.578 1 91.06 470 PRO B CA 1
ATOM 7506 C C . PRO B 1 470 ? -10.266 15.945 13.672 1 91.06 470 PRO B C 1
ATOM 7508 O O . PRO B 1 470 ? -11.344 15.336 13.672 1 91.06 470 PRO B O 1
ATOM 7511 N N . GLU B 1 471 ? -9.992 16.875 14.578 1 92.38 471 GLU B N 1
ATOM 7512 C CA . GLU B 1 471 ? -10.922 17.219 15.641 1 92.38 471 GLU B CA 1
ATOM 7513 C C . GLU B 1 471 ? -12.203 17.844 15.078 1 92.38 471 GLU B C 1
ATOM 7515 O O . GLU B 1 471 ? -13.25 17.812 15.727 1 92.38 471 GLU B O 1
ATOM 7520 N N . LEU B 1 472 ? -12.094 18.344 13.906 1 94.25 472 LEU B N 1
ATOM 7521 C CA . LEU B 1 472 ? -13.266 18.953 13.266 1 94.25 472 LEU B CA 1
ATOM 7522 C C . LEU B 1 472 ? -14.312 17.891 12.953 1 94.25 472 LEU B C 1
ATOM 7524 O O . LEU B 1 472 ? -15.469 18.219 12.68 1 94.25 472 LEU B O 1
ATOM 7528 N N . LEU B 1 473 ? -13.93 16.641 12.961 1 95.38 473 LEU B N 1
ATOM 7529 C CA . LEU B 1 473 ? -14.898 15.562 12.758 1 95.38 473 LEU B CA 1
ATOM 7530 C C . LEU B 1 473 ? -15.93 15.531 13.883 1 95.38 473 LEU B C 1
ATOM 7532 O O . LEU B 1 473 ? -17.047 15.055 13.695 1 95.38 473 LEU B O 1
ATOM 7536 N N . LEU B 1 474 ? -15.5 16.047 15.031 1 96.19 474 LEU B N 1
ATOM 7537 C CA . LEU B 1 474 ? -16.469 16.188 16.125 1 96.19 474 LEU B CA 1
ATOM 7538 C C . LEU B 1 474 ? -17.562 17.188 15.75 1 96.19 474 LEU B C 1
ATOM 7540 O O . LEU B 1 474 ? -18.719 16.984 16.094 1 96.19 474 LEU B O 1
ATOM 7544 N N . VAL B 1 475 ? -17.156 18.219 15.078 1 96.81 475 VAL B N 1
ATOM 7545 C CA . VAL B 1 475 ? -18.125 19.203 14.609 1 96.81 475 VAL B CA 1
ATOM 7546 C C . VAL B 1 475 ? -19.031 18.578 13.555 1 96.81 475 VAL B C 1
ATOM 7548 O O . VAL B 1 475 ? -20.25 18.812 13.555 1 96.81 475 VAL B O 1
ATOM 7551 N N . VAL B 1 476 ? -18.438 17.781 12.641 1 97.12 476 VAL B N 1
ATOM 7552 C CA . VAL B 1 476 ? -19.203 17.062 11.633 1 97.12 476 VAL B CA 1
ATOM 7553 C C . VAL B 1 476 ? -20.234 16.156 12.312 1 97.12 476 VAL B C 1
ATOM 7555 O O . VAL B 1 476 ? -21.406 16.125 11.906 1 97.12 476 VAL B O 1
ATOM 7558 N N . LEU B 1 477 ? -19.781 15.469 13.32 1 96.25 477 LEU B N 1
ATOM 7559 C CA . LEU B 1 477 ? -20.688 14.617 14.094 1 96.25 477 LEU B CA 1
ATOM 7560 C C . LEU B 1 477 ? -21.812 15.438 14.703 1 96.25 477 LEU B C 1
ATOM 7562 O O . LEU B 1 477 ? -22.969 15.016 14.68 1 96.25 477 LEU B O 1
ATOM 7566 N N . ALA B 1 478 ? -21.531 16.625 15.227 1 96.31 478 ALA B N 1
ATOM 7567 C CA . ALA B 1 478 ? -22.531 17.5 15.828 1 96.31 478 ALA B CA 1
ATOM 7568 C C . ALA B 1 478 ? -23.578 17.922 14.797 1 96.31 478 ALA B C 1
ATOM 7570 O O . ALA B 1 478 ? -24.766 17.906 15.086 1 96.31 478 ALA B O 1
ATOM 7571 N N . VAL B 1 479 ? -23.109 18.281 13.633 1 96.38 479 VAL B N 1
ATOM 7572 C CA . VAL B 1 479 ? -24.016 18.719 12.578 1 96.38 479 VAL B CA 1
ATOM 7573 C C . VAL B 1 479 ? -24.938 17.578 12.164 1 96.38 479 VAL B C 1
ATOM 7575 O O . VAL B 1 479 ? -26.141 17.781 11.945 1 96.38 479 VAL B O 1
ATOM 7578 N N . ILE B 1 480 ? -24.422 16.375 12.062 1 95.69 480 ILE B N 1
ATOM 7579 C CA . ILE B 1 480 ? -25.203 15.203 11.68 1 95.69 480 ILE B CA 1
ATOM 7580 C C . ILE B 1 480 ? -26.297 14.945 12.727 1 95.69 480 ILE B C 1
ATOM 7582 O O . ILE B 1 480 ? -27.453 14.703 12.375 1 95.69 480 ILE B O 1
ATOM 7586 N N . ILE B 1 481 ? -25.891 15.047 14.008 1 94 481 ILE B N 1
ATOM 7587 C CA . ILE B 1 481 ? -26.844 14.828 15.086 1 94 481 ILE B CA 1
ATOM 7588 C C . ILE B 1 481 ? -27.922 15.906 15.047 1 94 481 ILE B C 1
ATOM 7590 O O . ILE B 1 481 ? -29.109 15.617 15.242 1 94 481 ILE B O 1
ATOM 7594 N N . MET B 1 482 ? -27.531 17.109 14.727 1 93.25 482 MET B N 1
ATOM 7595 C CA . MET B 1 482 ? -28.484 18.219 14.648 1 93.25 482 MET B CA 1
ATOM 7596 C C . MET B 1 482 ? -29.5 17.984 13.523 1 93.25 482 MET B C 1
ATOM 7598 O O . MET B 1 482 ? -30.688 18.219 13.703 1 93.25 482 MET B O 1
ATOM 7602 N N . ILE B 1 483 ? -29.031 17.5 12.398 1 92.06 483 ILE B N 1
ATOM 7603 C CA . ILE B 1 483 ? -29.906 17.234 11.266 1 92.06 483 ILE B CA 1
ATOM 7604 C C . ILE B 1 483 ? -30.828 16.062 11.602 1 92.06 483 ILE B C 1
ATOM 7606 O O . ILE B 1 483 ? -32 16.062 11.203 1 92.06 483 ILE B O 1
ATOM 7610 N N . GLY B 1 484 ? -30.328 15.133 12.312 1 90.12 484 GLY B N 1
ATOM 7611 C CA . GLY B 1 484 ? -31.109 13.961 12.68 1 90.12 484 GLY B CA 1
ATOM 7612 C C . GLY B 1 484 ? -32.25 14.273 13.633 1 90.12 484 GLY B C 1
ATOM 7613 O O . GLY B 1 484 ? -33.219 13.531 13.703 1 90.12 484 GLY B O 1
ATOM 7614 N N . SER B 1 485 ? -32.094 15.359 14.375 1 86.19 485 SER B N 1
ATOM 7615 C CA . SER B 1 485 ? -33.125 15.734 15.328 1 86.19 485 SER B CA 1
ATOM 7616 C C . SER B 1 485 ? -34.188 16.609 14.68 1 86.19 485 SER B C 1
ATOM 7618 O O . SER B 1 485 ? -35.219 16.891 15.281 1 86.19 485 SER B O 1
ATOM 7620 N N . TYR B 1 486 ? -33.812 17 13.5 1 76.12 486 TYR B N 1
ATOM 7621 C CA . TYR B 1 486 ? -34.719 17.891 12.797 1 76.12 486 TYR B CA 1
ATOM 7622 C C . TYR B 1 486 ? -35.875 17.109 12.164 1 76.12 486 TYR B C 1
ATOM 7624 O O . TYR B 1 486 ? -35.656 16.203 11.375 1 76.12 486 TYR B O 1
ATOM 7632 N N . SER B 1 487 ? -37.031 17 12.703 1 64.62 487 SER B N 1
ATOM 7633 C CA . SER B 1 487 ? -38.219 16.281 12.203 1 64.62 487 SER B CA 1
ATOM 7634 C C . SER B 1 487 ? -39 17.141 11.211 1 64.62 487 SER B C 1
ATOM 7636 O O . SER B 1 487 ? -40.156 16.859 10.898 1 64.62 487 SER B O 1
ATOM 7638 N N . GLY B 1 488 ? -38.406 18.25 10.664 1 61.62 488 GLY B N 1
ATOM 7639 C CA . GLY B 1 488 ? -39.25 19.062 9.805 1 61.62 488 GLY B CA 1
ATOM 7640 C C . GLY B 1 488 ? -39.344 18.516 8.391 1 61.62 488 GLY B C 1
ATOM 7641 O O . GLY B 1 488 ? -38.969 17.375 8.133 1 61.62 488 GLY B O 1
ATOM 7642 N N . TYR B 1 489 ? -40 19.141 7.328 1 61.03 489 TYR B N 1
ATOM 7643 C CA . TYR B 1 489 ? -40.344 18.75 5.973 1 61.03 489 TYR B CA 1
ATOM 7644 C C . TYR B 1 489 ? -39.094 18.641 5.09 1 61.03 489 TYR B C 1
ATOM 7646 O O . TYR B 1 489 ? -38.188 19.453 5.191 1 61.03 489 TYR B O 1
ATOM 7654 N N . ARG B 1 490 ? -38.906 17.484 4.41 1 63.84 490 ARG B N 1
ATOM 7655 C CA . ARG B 1 490 ? -37.875 17.328 3.371 1 63.84 490 ARG B CA 1
ATOM 7656 C C . ARG B 1 490 ? -38.156 18.266 2.199 1 63.84 490 ARG B C 1
ATOM 7658 O O . ARG B 1 490 ? -39.312 18.609 1.929 1 63.84 490 ARG B O 1
ATOM 7665 N N . LEU B 1 491 ? -37.031 18.844 1.56 1 60.16 491 LEU B N 1
ATOM 7666 C CA . LEU B 1 491 ? -37.188 19.75 0.426 1 60.16 491 LEU B CA 1
ATOM 7667 C C . LEU B 1 491 ? -38.062 19.125 -0.657 1 60.16 491 LEU B C 1
ATOM 7669 O O . LEU B 1 491 ? -38.875 19.812 -1.263 1 60.16 491 LEU B O 1
ATOM 7673 N N . THR B 1 492 ? -37.938 17.719 -0.919 1 59.28 492 THR B N 1
ATOM 7674 C CA . THR B 1 492 ? -38.719 17.047 -1.953 1 59.28 492 THR B CA 1
ATOM 7675 C C . THR B 1 492 ? -40.188 16.953 -1.54 1 59.28 492 THR B C 1
ATOM 7677 O O . THR B 1 492 ? -41.062 16.969 -2.391 1 59.28 492 THR B O 1
ATOM 7680 N N . GLU B 1 493 ? -40.312 16.766 -0.226 1 62.16 493 GLU B N 1
ATOM 7681 C CA . GLU B 1 493 ? -41.688 16.734 0.253 1 62.16 493 GLU B CA 1
ATOM 7682 C C . GLU B 1 493 ? -42.344 18.109 0.174 1 62.16 493 GLU B C 1
ATOM 7684 O O . GLU B 1 493 ? -43.531 18.234 -0.039 1 62.16 493 GLU B O 1
ATOM 7689 N N . LEU B 1 494 ? -41.594 19.141 0.316 1 56.84 494 LEU B N 1
ATOM 7690 C CA . LEU B 1 494 ? -42.125 20.484 0.191 1 56.84 494 LEU B CA 1
ATOM 7691 C C . LEU B 1 494 ? -42.594 20.75 -1.236 1 56.84 494 LEU B C 1
ATOM 7693 O O . LEU B 1 494 ? -43.625 21.406 -1.447 1 56.84 494 LEU B O 1
ATOM 7697 N N . ARG B 1 495 ? -41.938 20.172 -2.182 1 55.78 495 ARG B N 1
ATOM 7698 C CA . ARG B 1 495 ? -42.344 20.344 -3.57 1 55.78 495 ARG B CA 1
ATOM 7699 C C . ARG B 1 495 ? -43.625 19.547 -3.867 1 55.78 495 ARG B C 1
ATOM 7701 O O . ARG B 1 495 ? -44.438 19.984 -4.664 1 55.78 495 ARG B O 1
ATOM 7708 N N . ARG B 1 496 ? -43.625 18.422 -3.258 1 56.38 496 ARG B N 1
ATOM 7709 C CA . ARG B 1 496 ? -44.781 17.594 -3.484 1 56.38 496 ARG B CA 1
ATOM 7710 C C . ARG B 1 496 ? -46.031 18.219 -2.85 1 56.38 496 ARG B C 1
ATOM 7712 O O . ARG B 1 496 ? -47.125 18.094 -3.389 1 56.38 496 ARG B O 1
ATOM 7719 N N . PHE B 1 497 ? -45.812 18.875 -1.784 1 55.66 497 PHE B N 1
ATOM 7720 C CA . PHE B 1 497 ? -46.938 19.453 -1.098 1 55.66 497 PHE B CA 1
ATOM 7721 C C . PHE B 1 497 ? -47.188 20.891 -1.552 1 55.66 497 PHE B C 1
ATOM 7723 O O . PHE B 1 497 ? -48.094 21.547 -1.074 1 55.66 497 PHE B O 1
ATOM 7730 N N . GLU B 1 498 ? -46.375 21.453 -2.314 1 56.56 498 GLU B N 1
ATOM 7731 C CA . GLU B 1 498 ? -46.594 22.812 -2.828 1 56.56 498 GLU B CA 1
ATOM 7732 C C . GLU B 1 498 ? -48 22.969 -3.396 1 56.56 498 GLU B C 1
ATOM 7734 O O . GLU B 1 498 ? -48.656 24 -3.172 1 56.56 498 GLU B O 1
ATOM 7739 N N . PRO B 1 499 ? -48.438 22.047 -4.176 1 54.62 499 PRO B N 1
ATOM 7740 C CA . PRO B 1 499 ? -49.781 22.375 -4.652 1 54.62 499 PRO B CA 1
ATOM 7741 C C . PRO B 1 499 ? -50.781 22.5 -3.516 1 54.62 499 PRO B C 1
ATOM 7743 O O . PRO B 1 499 ? -51.812 23.172 -3.676 1 54.62 499 PRO B O 1
ATOM 7746 N N . LEU B 1 500 ? -50.531 21.797 -2.58 1 49.25 500 LEU B N 1
ATOM 7747 C CA . LEU B 1 500 ? -51.531 21.828 -1.521 1 49.25 500 LEU B CA 1
ATOM 7748 C C . LEU B 1 500 ? -51.469 23.156 -0.766 1 49.25 500 LEU B C 1
ATOM 7750 O O . LEU B 1 500 ? -52.469 23.562 -0.136 1 49.25 500 LEU B O 1
ATOM 7754 N N . SER B 1 501 ? -50.344 23.703 -0.692 1 45.66 501 SER B N 1
ATOM 7755 C CA . SER B 1 501 ? -50.25 24.984 0.012 1 45.66 501 SER B CA 1
ATOM 7756 C C . SER B 1 501 ? -50.781 26.125 -0.856 1 45.66 501 SER B C 1
ATOM 7758 O O . SER B 1 501 ? -50.938 27.25 -0.386 1 45.66 501 SER B O 1
ATOM 7760 N N . GLY B 1 502 ? -50.75 25.875 -2.186 1 43.69 502 GLY B N 1
ATOM 7761 C CA . GLY B 1 502 ? -51.281 26.953 -2.998 1 43.69 502 GLY B CA 1
ATOM 7762 C C . GLY B 1 502 ? -52.781 27.156 -2.807 1 43.69 502 GLY B C 1
ATOM 7763 O O . GLY B 1 502 ? -53.406 27.984 -3.486 1 43.69 502 GLY B O 1
ATOM 7764 N N . GLY B 1 503 ? -53.406 26.219 -2.217 1 37.53 503 GLY B N 1
ATOM 7765 C CA . GLY B 1 503 ? -54.812 26.625 -2.08 1 37.53 503 GLY B CA 1
ATOM 7766 C C . GLY B 1 503 ? -55 27.75 -1.07 1 37.53 503 GLY B C 1
ATOM 7767 O O . GLY B 1 503 ? -56.062 27.875 -0.477 1 37.53 503 GLY B O 1
ATOM 7768 N N . LYS B 1 504 ? -54 28.688 -1.009 1 25.84 504 LYS B N 1
ATOM 7769 C CA . LYS B 1 504 ? -54.562 29.969 -0.617 1 25.84 504 LYS B CA 1
ATOM 7770 C C . LYS B 1 504 ? -55.062 30.75 -1.835 1 25.84 504 LYS B C 1
ATOM 7772 O O . LYS B 1 504 ? -54.406 30.75 -2.883 1 25.84 504 LYS B O 1
#

Foldseek 3Di:
DVVVVVLVVLLVVLCCQQVVVVVCCCPVLNADLDFPDWFKKKKKKKKKKFFFDFFKKKKKFFAWDDFPFKDKFDKDKDFPQWDWDDDVRMIMTIHGTDGGMGMIMIMIMMTTDPDPPCPQGPDDDFDDADDDDDLLVVLLVVQLVVLVVPDDFLLSSLLSSLVLLLDPVNPSNVVCQVCQVVQVHDVSSSSNSSVVSVWGKWKWWWDQQVDFDAWDDIDIWMWTDGPRDIWIARSNNSDTDDPNRTITGDTHPDDRMDMDRTDDIDMIMGMDIDIDTSLLVSLRVCVVVVPPVSCPALSVDDPVSLVVVLLVLLLLVLLLLLLCCCQAANAAALDRRLLSLLLSVCVQLNLVVSVVCLCVLLVVLVVQLVVVVVVVDDDVVSLVVSLVVSVVVLVVVLVVCVVVVNVSSVSPDPRSSVSSSVLSSSLSVCCVPPNDVVSCRNVVSSSVSSVVSNVQSPDPSNSSCSNSRVSCSSSSVSVSSVSVPDPDAHPVRCVVCVVVVVVD/DVVVVVLVVLLVVLCCQQVVVVVCCCPVLNADLDFPDWFKKKKKKKKKKFFFPFFKKKKKFFAWDDFPFKDKFDKDKDFPQWDWDDDDRMIMTIHGTDGGMGMIMIMIMMTTDPDPPCPQGPDDDFDDADDDDDLLVVLLCVQLVVLVVPDDFLLSSLLSSLVLLLDPVNPSNVVCQVCQVVQVHDVSSSSNSSVVSVWGKWKWWWDQQVDFDAWDDIDIWMWTDGPRDIWIARSNNSDTDDPNRTTTGDTHPDDRMDMDRTDDIDMIMGMDIDIDTSLLVSLRVCVVVVPPVSCVALSVDDPVSLVVVLLVLLLLVLLLLLLCCCQAANAAALDRRLLSLLLSVCVQLNLVVSVVCLCVLLVVLVVQLVVVVVVVDDDVVSLVVSLVVSVVVLVVVLVVCVVVVNVSSVSPDPRSSVSSSVLSSSLSVCCVPPNDVSSCRNVVSSSVSSVVSNVQSPDPSNSSCSNSRVSCSSSSVSVSSVSVVDPDAHPVRCVVCVVVVVVD

Sequence (1008 aa):
MKQQIQIIVIVAVLVVLGVGATIYKHIELGFPLLPGKKEMAWTVEATISFIADGGPVQISVNTPDPNDAIAVLGRKSIAEGYSFERKGSRAVWRAADVSGRQKIFFRSTAYRRSDGGEVSQKEIEPAAVIIFSGAHEVAADHIVTEALGKETSELGLARAILVSLNDPINQDASLLLTDADEYGGKVNLACSLLNRAGVKSRSVKGLNLAVSKKKQKLRSFIEIQNGRQVQLINPRTAELENRDQFLQWQHGSESILEIMGGTGGKIRYSTLTGEISAQRAAVQHGRYSGSKFIDFSIYSLPVSQQNTFKLLLLIPIGALIIVILRNLVGVQTSGTFMPILIALVFLQVNLLAGLSLFIIIVGIGLILRYYLSSLNLLLVPRISAVLVFVIIIYVAISVISIKMGIEAGLRVTFFPMIIISWTIERMSVLWEEEGPRDVFIQGGGSLFSASIIFLVMKNPYVGHLTYSFPELLLVVLAVIIMIGSYSGYRLTELRRFEPLSGGKMKQQIQIIVIVAVLVVLGVGATIYKHIELGFPLLPGKKEMAWTVEATISFIADGGPVQISVNTPDPNDAIAVLGRKSIAEGYSFERKGSRAVWRAADVSGRQKIFFRSTAYRRSDGGEVSQKEIEPAAVIIFSGAHEVAADHIVTEALGKETSELGLARAILVSLNDPINQDASLLLTDADEYGGKVNLACSLLNRAGVKSRSVKGLNLAVSKKKQKLRSFIEIQNGRQVQLINPRTAELENRDQFLQWQHGSESILEIMGGTGGKIRYSTLTGEISAQRAAVQHGRYSGSKFIDFSIYSLPVSQQNTFKLLLLIPIGALIIVILRNLVGVQTSGTFMPILIALVFLQVNLLAGLSLFIIIVGIGLILRYYLSSLNLLLVPRISAVLVFVIIIYVAISVISIKMGIEAGLRVTFFPMIIISWTIERMSVLWEEEGPRDVFIQGGGSLFSASIIFLVMKNPYVGHLTYSFPELLLVVLAVIIMIGSYSGYRLTELRRFEPLSGGK

pLDDT: mean 81.73, std 11.85, range [25.84, 97.19]

Secondary structure (DSSP, 8-state):
-HHHHHHHHHHHHHHHHHHHHHHHIIIII---SSTT-EEEEEEEEEEEEEEEESS-EEEEEEPPBP-SSEEEEEEEEE-TT-EEEEETTEEEEEESS-EEEEEEEEEEEEEE--S------PPP-PPPPP---THHHHHHHHHHHHHHHH--SHHHHHHHHHHHHH-TT-HHHHHHHHTGGGGT-HHHHHHHHHHHTT--EEEEEEEETTS--SSB--EEEEEEEETTEEEEE-TTT--EE-GGGEEEEEETT--SEEEESEEEEEEEEEEEEEEEEHHHHHHHHHHHHT-GGGGGSGGGS-HHHHHHHHHHHTHHHHHHHHHIIIIII----S-SHHHHHHHHHHHHH-HHHHHHHHHHHHHHHHHHHHHHHTTT--HHHHHHHHHHHHHHHHHHHHHHHHHTT-HHHHT--HHHHHHHHHHHHHHHHHHHHH-HHHHHHHHHHHHHHHHHHHHHHH-HHHHHHHHH-TTHHHHHHHHHHHHHT--S--HHHHHHHHHHHTT-/-HHHHHHHHHHHHHHHHHHHHHHHIIIII---SSTT-EEEEEEEEEEEEEEEESS-EEEEEEPPBP-SSEEEEEEEEE-TT-EEEEETTEEEEEESS-EEEEEEEEEEEEEE--S------PPP-PPPPP---THHHHHHHHHHHHHHHH--SHHHHHHHHHHHHH-TT-HHHHHHHHTGGGGT-HHHHHHHHHHHTT--EEEEEEEETTS--SSB--EEEEEEEETTEEEEE-TTT--EE-GGGEEEEEETT--SEEEESEEEEEEEEEEEEEEEEHHHHHHHHHHHHT-GGGGGSGGGS-HHHHHHHHHHHTHHHHHHHHHIIIIII----S-SHHHHHHHHHHHHH-HHHHHHHHHHHHHHHHHHHHHHHTTT--HHHHHHHHHHHHHHHHHHHHHHHHHTT-HHHHT--HHHHHHHHHHHHHHHHHHHHH-HHHHHHHHHHHHHHHHHHHHHHH-HHHHHHHHH-TTHHHHHHHHHHHHHT--S--HHHHHHHHHHHTT-